Protein AF-0000000078835006 (afdb_homodimer)

Radius of gyration: 37.99 Å; Cα contacts (8 Å, |Δi|>4): 1868; chains: 2; bounding box: 85×117×73 Å

Nearest PDB structures (foldseek):
  7pru-assembly1_B  TM=9.252E-01  e=2.405E-36  Thermochaetoides thermophila DSM 1495
  4q4j-assembly1_A  TM=8.834E-01  e=4.177E-35  Thermotoga maritima MSB8
  4q4a-assembly1_A  TM=8.710E-01  e=1.271E-35  Thermotoga maritima MSB8
  7pqx-assembly1_A  TM=8.580E-01  e=1.082E-34  Thermochaetoides thermophila DSM 1495
  6qv0-assembly1_A  TM=7.952E-01  e=5.348E-33  Thermotoga maritima MSB8

Solvent-accessible surface area (backbone atoms only — not comparable to full-atom values): 60040 Å² total; per-residue (Å²): 135,74,74,81,72,66,77,74,66,76,62,84,66,74,71,92,67,58,69,67,55,41,48,51,56,54,51,55,52,52,63,73,44,50,86,33,43,49,55,18,51,50,31,39,52,52,18,47,52,28,56,58,42,44,25,54,27,47,9,46,28,36,34,35,52,48,68,43,64,85,53,62,67,58,32,52,52,27,45,49,48,37,45,47,30,54,45,48,22,52,54,36,37,50,53,14,46,66,31,40,47,53,45,52,37,53,41,37,38,51,50,44,49,50,48,48,54,51,60,67,48,40,33,59,63,55,53,72,73,40,57,44,68,58,52,40,48,42,50,57,36,19,36,52,10,46,53,36,30,51,42,21,49,64,65,43,54,44,50,39,50,50,46,52,50,46,48,18,52,57,33,31,77,78,39,49,72,57,11,51,49,46,44,52,49,51,51,48,50,55,52,49,51,55,49,44,44,59,70,62,29,40,64,41,41,53,53,27,50,52,36,51,49,46,46,54,50,51,45,40,41,50,53,63,33,36,69,58,34,54,44,49,36,37,56,68,57,52,50,52,51,51,46,50,50,39,48,55,29,34,60,41,38,40,54,29,54,50,41,49,49,50,52,50,49,53,52,47,50,49,48,45,49,48,44,40,49,44,33,49,52,36,48,52,33,28,57,71,68,75,38,53,45,10,50,35,45,19,28,53,44,41,38,56,54,46,51,57,48,56,69,50,43,65,59,40,50,50,42,26,52,50,11,46,62,31,26,36,61,52,50,50,51,72,70,51,74,55,77,68,68,65,52,94,80,36,40,76,51,80,65,74,57,33,26,41,33,38,45,43,26,24,33,57,56,89,89,45,91,60,60,50,28,70,63,37,65,47,77,43,54,60,44,40,33,36,23,40,33,61,58,90,84,14,42,67,70,56,51,56,38,48,76,58,54,59,54,79,67,78,38,60,49,45,28,43,58,82,38,53,59,83,53,24,28,58,42,48,45,15,48,38,36,30,70,34,57,53,75,58,68,39,52,66,36,28,49,49,54,54,29,26,63,58,36,77,83,57,50,72,64,54,50,49,49,21,20,46,59,20,65,31,40,67,66,36,61,70,38,96,52,26,54,64,30,65,28,37,70,60,25,67,73,46,54,74,61,56,42,46,21,44,40,44,12,15,38,54,56,42,63,32,34,24,36,36,37,34,62,50,76,74,89,45,54,70,69,60,41,50,46,48,49,53,23,48,54,59,64,44,60,89,19,11,24,42,31,41,45,83,49,64,73,63,43,60,70,26,68,30,35,38,32,31,51,79,38,36,78,79,48,74,37,35,54,73,58,37,51,71,66,60,46,72,59,33,56,54,49,35,60,72,67,64,69,115,135,75,74,80,72,64,77,77,63,79,60,85,68,75,70,92,66,57,70,67,56,39,49,50,56,56,52,55,53,53,64,73,45,51,84,33,42,50,55,17,52,52,30,39,53,52,19,48,53,27,56,58,39,41,28,54,27,48,8,47,28,35,34,36,54,48,68,43,64,84,53,61,66,58,32,50,52,28,46,49,48,37,44,46,31,54,47,49,23,51,54,35,38,50,53,14,46,65,30,41,46,53,46,52,35,52,41,35,38,49,50,43,48,51,48,48,54,50,61,68,48,40,34,60,63,55,54,73,73,40,57,44,68,58,52,40,48,42,50,55,38,20,35,50,9,49,52,36,30,50,41,23,49,63,68,43,53,43,49,39,51,50,46,52,51,47,48,19,52,57,33,30,77,79,40,50,73,55,9,51,49,46,45,52,48,51,52,47,50,54,51,48,50,56,49,43,44,60,72,62,31,41,65,42,41,55,53,27,52,53,36,52,50,47,44,54,51,52,46,40,41,51,55,63,33,36,70,59,34,54,43,49,36,39,56,69,57,54,48,51,50,50,45,49,50,40,47,54,28,34,60,40,36,38,53,28,52,48,42,50,50,49,51,50,48,52,51,48,50,50,48,44,49,47,43,41,48,43,35,48,51,36,49,52,33,29,57,71,67,75,38,53,44,10,50,35,44,20,29,52,44,40,38,56,54,46,50,56,48,55,70,50,43,66,60,40,51,50,42,25,52,49,11,47,61,32,25,36,61,51,48,50,52,72,72,52,74,55,77,68,68,65,52,95,80,34,40,77,51,80,66,74,57,33,26,40,34,39,46,43,25,23,34,54,56,91,90,44,92,60,60,50,29,71,62,37,65,47,77,45,55,60,45,39,33,37,24,41,33,60,59,90,84,14,41,66,70,57,52,56,38,48,75,57,54,59,53,79,66,77,39,62,49,46,28,43,61,81,38,53,60,82,51,25,28,59,44,47,45,14,50,36,36,29,69,34,56,52,76,60,70,40,52,66,37,28,50,48,55,54,29,26,62,58,36,78,84,58,48,72,65,54,50,48,51,21,19,47,59,18,65,30,40,68,66,35,61,69,38,95,53,26,54,64,30,66,26,38,70,60,24,68,74,47,53,72,61,56,42,46,21,43,40,44,12,15,38,54,56,43,64,32,32,24,37,37,36,34,63,51,78,73,89,46,55,70,70,58,40,51,46,49,50,52,24,49,54,59,64,44,60,88,19,11,25,42,29,40,44,83,48,66,73,64,43,60,72,26,68,30,35,39,31,32,51,78,39,37,75,79,47,72,38,34,55,72,58,38,50,72,66,58,46,73,60,31,54,55,48,36,60,72,65,67,68,119

InterPro domains:
  IPR003439 ABC transporter-like, ATP-binding domain [PF00005] (374-522)
  IPR003439 ABC transporter-like, ATP-binding domain [PS50893] (356-591)
  IPR003593 AAA+ ATPase domain [SM00382] (382-568)
  IPR011527 ABC transporter type 1, transmembrane domain [PF00664] (40-308)
  IPR011527 ABC transporter type 1, transmembrane domain [PS50929] (40-322)
  IPR017871 ABC transporter-like, conserved site [PS00211] (494-508)
  IPR027417 P-loop containing nucleoside triphosphate hydrolase [G3DSA:3.40.50.300] (347-594)
  IPR027417 P-loop containing nucleoside triphosphate hydrolase [SSF52540] (346-590)
  IPR036640 ABC transporter type 1, transmembrane domain superfamily [G3DSA:1.20.1560.10] (6-344)
  IPR036640 ABC transporter type 1, transmembrane domain superfamily [SSF90123] (26-330)
  IPR039421 Type 1 protein exporter [PTHR24221] (70-588)

Sequence (1192 aa):
MTDHYEDDDEAKKDRVLKNSQVLGFIARFWMRRPWLFWPAVILMLVAIGFDLALPWAAGRLVDAVATTPREPPEAWAAWATFVGVYLAFSLIRNAAFRFWNPMAAHNMKAMTDEAFRRVQAFSADWHADTFAGATVRKLSRAMWGYDSVSDAVVLWLGPALLVLVGLSVSMIFRWPGVGLFALATVALYIASNLWLTVKYVRPANLKSVALDSRIGGALADSITSNPTVKAFGAEPREEARIAEVTELWRSRTVITWNRFLDVWLIQNMILVVLQAGLSGLLVRLWALGQASAGDVAFAITSFLLMSGYLRNMGENIRMMQKGLDDAEDVAAYARMAPQVPDRPDAAHFRGQRGEIVFDKVTFRYKSAETPLYEDFSLAIAPGERVALVGATGAGKSTFVKLVQRLYDLERGRILIDGQDIAHVAQGSLRRAIAVVPQDPALFHRTIAENIAYARPDATREEVELAARRARAHDFITRLPKGYATLVGERGVKLSGGERQRVAIARAFLADAPILVLDEATSSLDVETERQVQAAMEELMAGRTTIVIAHRLSTIRGADRILVFENGRIVEEGRHADLVRKGGAYARLHAVTEGMIMTDHYEDDDEAKKDRVLKNSQVLGFIARFWMRRPWLFWPAVILMLVAIGFDLALPWAAGRLVDAVATTPREPPEAWAAWATFVGVYLAFSLIRNAAFRFWNPMAAHNMKAMTDEAFRRVQAFSADWHADTFAGATVRKLSRAMWGYDSVSDAVVLWLGPALLVLVGLSVSMIFRWPGVGLFALATVALYIASNLWLTVKYVRPANLKSVALDSRIGGALADSITSNPTVKAFGAEPREEARIAEVTELWRSRTVITWNRFLDVWLIQNMILVVLQAGLSGLLVRLWALGQASAGDVAFAITSFLLMSGYLRNMGENIRMMQKGLDDAEDVAAYARMAPQVPDRPDAAHFRGQRGEIVFDKVTFRYKSAETPLYEDFSLAIAPGERVALVGATGAGKSTFVKLVQRLYDLERGRILIDGQDIAHVAQGSLRRAIAVVPQDPALFHRTIAENIAYARPDATREEVELAARRARAHDFITRLPKGYATLVGERGVKLSGGERQRVAIARAFLADAPILVLDEATSSLDVETERQVQAAMEELMAGRTTIVIAHRLSTIRGADRILVFENGRIVEEGRHADLVRKGGAYARLHAVTEGMI

pLDDT: mean 88.98, std 12.17, range [21.56, 98.06]

Organism: Phenylobacterium zucineum (strain HLK1) (NCBI:txid450851)

Secondary structure (DSSP, 8-state):
--GGGS----S----SS-HHHHHHHHHHHHTT-HHHHHHHHHHHHHHHHHHHHHHHHHHHHHHHHHHS-S-HHHHHHHHHHHHHHHHHHHHHHHHHHHHHHHHHHHHHHHHHHHHHHHHHHS-HHHHHHS-HHHHHHHHHHHHHHHHHHHIIIIIIIHHHHHHHHHHHHHHHHH-HHHHHHHHHHHHHHHHHHHHHIIIIIHHHHHHHHHHHHHHHHHHHHHHHTHHHHHHTT-HHHHHHHHHHHHHHHHHHHHHHHHHHHHHHHHHHHHHHHHHHHHHHHHHHHHHTTS--HHHHHHHHHHHHHHHHHHHTHHHHHHHHHHHHHHHHHHHHHHHPPPSSPPPTTPBPP---S--EEEEEEEE--TT-SS-SEEEEEEEE-TT-EEEEEE-TTSSHHHHHHHHTTSS--SEEEEEETTEEGGGB-HHHHHHTEEEE-SSPPPPSSBHHHHHGGG-TT--HHHHHHHHHHTT-HHHHHHSTTGGG-B--GGGTTS-HHHHHHHHHHHHHHHT-SEEEEE---TT--HHHHHHHHHHHHHHHTTSEEEEE--SHHHHHT-SEEEEEETTEEEEEE-HHHHHHHTSHHHHHHHHHHT--/--GGGS----S----SS-HHHHHHHHHHHHTT-HHHHHHHHHHHHHHHHHHHHHHHHHHHHHHHHHHS-S-HHHHHHHHHHHHHHHHHHHHHHHHHHHHHHHHHHHHHHHHHHHHHHHHHHS-HHHHHHS-HHHHHHHHHHHHHHHHHHHIIIIIIIHHHHHHHHHHHHHHHHH-HHHHHHHHHHHHHHHHHHHHHIIIIIHHHHHHHHHHHHHHHHHHHHHHHTHHHHHHTT-HHHHHHHHHHHHHHHHHHHHHHHHHHHHHHHHHHHHHHHHHHHHHHHHHHHHHTTS--HHHHHHHHHHHHHHHHHHHTHHHHHHHHHHHHHHHHHHHHHHHPPPSSPPPTTPBPP---S--EEEEEEEE--TT-SS-SEEEEEEEE-TT-EEEEEE-TTSSHHHHHHHHTTSS--SEEEEEETTEEGGGB-HHHHHHTEEEE-SS----SSBHHHHHGGG-TT--HHHHHHHHHHTT-HHHHHHSTTGGG-B--GGGTTS-HHHHHHHHHHHHHHHT-SEEEEE---TT--HHHHHHHHHHHHHHHTTSEEEEE--SHHHHHT-SEEEEEETTEEEEEE-HHHHHHHTSHHHHHHHHHHT--

Structure (mmCIF, N/CA/C/O backbone):
data_AF-0000000078835006-model_v1
#
loop_
_entity.id
_entity.type
_entity.pdbx_description
1 polymer 'ABC-type multidrug transport system, ATPase and permease components'
#
loop_
_atom_site.group_PDB
_atom_site.id
_atom_site.type_symbol
_atom_site.label_atom_id
_atom_site.label_alt_id
_atom_site.label_comp_id
_atom_site.label_asym_id
_atom_site.label_entity_id
_atom_site.label_seq_id
_atom_site.pdbx_PDB_ins_code
_atom_site.Cartn_x
_atom_site.Cartn_y
_atom_site.Cartn_z
_atom_site.occupancy
_atom_site.B_iso_or_equiv
_atom_site.auth_seq_id
_atom_site.auth_comp_id
_atom_site.auth_asym_id
_atom_site.auth_atom_id
_atom_site.pdbx_PDB_model_num
ATOM 1 N N . MET A 1 1 ? -6.902 13.297 21.688 1 21.83 1 MET A N 1
ATOM 2 C CA . MET A 1 1 ? -6.777 12.961 20.266 1 21.83 1 MET A CA 1
ATOM 3 C C . MET A 1 1 ? -5.496 12.172 20.016 1 21.83 1 MET A C 1
ATOM 5 O O . MET A 1 1 ? -5.188 11.852 18.859 1 21.83 1 MET A O 1
ATOM 9 N N . THR A 1 2 ? -4.535 12.242 21.031 1 26.3 2 THR A N 1
ATOM 10 C CA . THR A 1 2 ? -3.15 11.781 20.969 1 26.3 2 THR A CA 1
ATOM 11 C C . THR A 1 2 ? -3.076 10.266 21.078 1 26.3 2 THR A C 1
ATOM 13 O O . THR A 1 2 ? -2.08 9.656 20.672 1 26.3 2 THR A O 1
ATOM 16 N N . ASP A 1 3 ? -3.91 9.656 21.938 1 27.7 3 ASP A N 1
ATOM 17 C CA . ASP A 1 3 ? -3.631 8.305 22.406 1 27.7 3 ASP A CA 1
ATOM 18 C C . ASP A 1 3 ? -3.787 7.293 21.266 1 27.7 3 ASP A C 1
ATOM 20 O O . ASP A 1 3 ? -3.334 6.152 21.375 1 27.7 3 ASP A O 1
ATOM 24 N N . HIS A 1 4 ? -4.789 7.461 20.406 1 30.34 4 HIS A N 1
ATOM 25 C CA . HIS A 1 4 ? -5.176 6.375 19.5 1 30.34 4 HIS A CA 1
ATOM 26 C C . HIS A 1 4 ? -4.184 6.234 18.359 1 30.34 4 HIS A C 1
ATOM 28 O O . HIS A 1 4 ? -4.426 5.473 17.422 1 30.34 4 HIS A O 1
ATOM 34 N N . TYR A 1 5 ? -3.281 7.121 18.141 1 33 5 TYR A N 1
ATOM 35 C CA . TYR A 1 5 ? -2.363 6.887 17.031 1 33 5 TYR A CA 1
ATOM 36 C C . TYR A 1 5 ? -1.415 5.734 17.344 1 33 5 TYR A C 1
ATOM 38 O O . TYR A 1 5 ? -0.442 5.512 16.609 1 33 5 TYR A O 1
ATOM 46 N N . GLU A 1 6 ? -1.239 5.281 18.609 1 32.91 6 GLU A N 1
ATOM 47 C CA . GLU A 1 6 ? -0.183 4.336 18.953 1 32.91 6 GLU A CA 1
ATOM 48 C C . GLU A 1 6 ? -0.124 3.182 17.953 1 32.91 6 GLU A C 1
ATOM 50 O O . GLU A 1 6 ? 0.953 2.826 17.484 1 32.91 6 GLU A O 1
ATOM 55 N N . ASP A 1 7 ? -0.946 2.02 18.188 1 31.56 7 ASP A N 1
ATOM 56 C CA . ASP A 1 7 ? -0.688 0.615 17.891 1 31.56 7 ASP A CA 1
ATOM 57 C C . ASP A 1 7 ? -0.86 0.328 16.406 1 31.56 7 ASP A C 1
ATOM 59 O O . ASP A 1 7 ? -1.975 0.08 15.938 1 31.56 7 ASP A O 1
ATOM 63 N N . ASP A 1 8 ? -0.38 0.958 15.547 1 33.66 8 ASP A N 1
ATOM 64 C CA . ASP A 1 8 ? -0.225 0.346 14.234 1 33.66 8 ASP A CA 1
ATOM 65 C C . ASP A 1 8 ? 0.314 -1.078 14.352 1 33.66 8 ASP A C 1
ATOM 67 O O . ASP A 1 8 ? 1.185 -1.484 13.578 1 33.66 8 ASP A O 1
ATOM 71 N N . ASP A 1 9 ? 0.557 -1.631 15.484 1 33.41 9 ASP A N 1
ATOM 72 C CA . ASP A 1 9 ? 0.804 -3.07 15.516 1 33.41 9 ASP A CA 1
ATOM 73 C C . ASP A 1 9 ? -0.209 -3.818 14.648 1 33.41 9 ASP A C 1
ATOM 75 O O . ASP A 1 9 ? -1.393 -3.883 14.992 1 33.41 9 ASP A O 1
ATOM 79 N N . GLU A 1 10 ? -0.155 -3.764 13.445 1 38.75 10 GLU A N 1
ATOM 80 C CA . GLU A 1 10 ? -0.763 -4.742 12.547 1 38.75 10 GLU A CA 1
ATOM 81 C C . GLU A 1 10 ? -0.819 -6.121 13.195 1 38.75 10 GLU A C 1
ATOM 83 O O . GLU A 1 10 ? -1.05 -7.125 12.516 1 38.75 10 GLU A O 1
ATOM 88 N N . ALA A 1 11 ? -0.18 -6.453 14.266 1 39.31 11 ALA A N 1
ATOM 89 C CA . ALA A 1 11 ? -0.379 -7.766 14.867 1 39.31 11 ALA A CA 1
ATOM 90 C C . ALA A 1 11 ? -1.857 -8.141 14.891 1 39.31 11 ALA A C 1
ATOM 92 O O . ALA A 1 11 ? -2.621 -7.738 14.008 1 39.31 11 ALA A O 1
ATOM 93 N N . LYS A 1 12 ? -2.357 -8.898 16.125 1 40.41 12 LYS A N 1
ATOM 94 C CA . LYS A 1 12 ? -3.594 -9.648 16.344 1 40.41 12 LYS A CA 1
ATOM 95 C C . LYS A 1 12 ? -4.801 -8.711 16.375 1 40.41 12 LYS A C 1
ATOM 97 O O . LYS A 1 12 ? -5.188 -8.234 17.438 1 40.41 12 LYS A O 1
ATOM 102 N N . LYS A 1 13 ? -4.996 -7.844 15.492 1 45.5 13 LYS A N 1
ATOM 103 C CA . LYS A 1 13 ? -6.34 -7.297 15.633 1 45.5 13 LYS A CA 1
ATOM 104 C C . LYS A 1 13 ? -7.344 -8.391 15.984 1 45.5 13 LYS A C 1
ATOM 106 O O . LYS A 1 13 ? -7.477 -9.375 15.25 1 45.5 13 LYS A O 1
ATOM 111 N N . ASP A 1 14 ? -7.754 -8.547 17.062 1 52.16 14 ASP A N 1
ATOM 112 C CA . ASP A 1 14 ? -8.875 -9.391 17.469 1 52.16 14 ASP A CA 1
ATOM 113 C C . ASP A 1 14 ? -9.961 -9.406 16.406 1 52.16 14 ASP A C 1
ATOM 115 O O . ASP A 1 14 ? -10.453 -8.352 16 1 52.16 14 ASP A O 1
ATOM 119 N N . ARG A 1 15 ? -9.969 -10.344 15.633 1 62.41 15 ARG A N 1
ATOM 120 C CA . ARG A 1 15 ? -11.023 -10.555 14.648 1 62.41 15 ARG A CA 1
ATOM 121 C C . ARG A 1 15 ? -12.398 -10.312 15.266 1 62.41 15 ARG A C 1
ATOM 123 O O . ARG A 1 15 ? -12.75 -10.938 16.266 1 62.41 15 ARG A O 1
ATOM 130 N N . VAL A 1 16 ? -13.094 -9.234 14.742 1 71.31 16 VAL A N 1
ATOM 131 C CA . VAL A 1 16 ? -14.453 -8.945 15.18 1 71.31 16 VAL A CA 1
ATOM 132 C C . VAL A 1 16 ? -15.398 -10.047 14.703 1 71.31 16 VAL A C 1
ATOM 134 O O . VAL A 1 16 ? -16.281 -10.484 15.438 1 71.31 16 VAL A O 1
ATOM 137 N N . LEU A 1 17 ? -15.094 -10.633 13.375 1 84.62 17 LEU A N 1
ATOM 138 C CA . LEU A 1 17 ? -15.961 -11.648 12.797 1 84.62 17 LEU A CA 1
ATOM 139 C C . LEU A 1 17 ? -15.18 -12.93 12.5 1 84.62 17 LEU A C 1
ATOM 141 O O . LEU A 1 17 ? -14 -12.867 12.141 1 84.62 17 LEU A O 1
ATOM 145 N N . LYS A 1 18 ? -15.945 -14.133 12.695 1 88.94 18 LYS A N 1
ATOM 146 C CA . LYS A 1 18 ? -15.383 -15.422 12.305 1 88.94 18 LYS A CA 1
ATOM 147 C C . LYS A 1 18 ? -15.266 -15.531 10.789 1 88.94 18 LYS A C 1
ATOM 149 O O . LYS A 1 18 ? -16.016 -14.898 10.055 1 88.94 18 LYS A O 1
ATOM 154 N N . ASN A 1 19 ? -14.336 -16.25 10.219 1 90 19 ASN A N 1
ATOM 155 C CA . ASN A 1 19 ? -14.125 -16.469 8.797 1 90 19 ASN A CA 1
ATOM 156 C C . ASN A 1 19 ? -15.398 -16.953 8.109 1 90 19 ASN A C 1
ATOM 158 O O . ASN A 1 19 ? -15.703 -16.547 6.988 1 90 19 ASN A O 1
ATOM 162 N N . SER A 1 20 ? -16.125 -17.75 8.812 1 91.81 20 SER A N 1
ATOM 163 C CA . SER A 1 20 ? -17.359 -18.297 8.25 1 91.81 20 SER A CA 1
ATOM 164 C C . SER A 1 20 ? -18.406 -17.219 8.039 1 91.81 20 SER A C 1
ATOM 166 O O . SER A 1 20 ? -19.156 -17.25 7.062 1 91.81 20 SER A O 1
ATOM 168 N N . GLN A 1 21 ? -18.391 -16.234 8.883 1 92.75 21 GLN A N 1
ATOM 169 C CA . GLN A 1 21 ? -19.344 -15.133 8.75 1 92.75 21 GLN A CA 1
ATOM 170 C C . GLN A 1 21 ? -18.984 -14.234 7.566 1 92.75 21 GLN A C 1
ATOM 172 O O . GLN A 1 21 ? -19.875 -13.781 6.832 1 92.75 21 GLN A O 1
ATOM 177 N N . VAL A 1 22 ? -17.734 -14 7.441 1 94.88 22 VAL A N 1
ATOM 178 C CA . VAL A 1 22 ? -17.297 -13.18 6.316 1 94.88 22 VAL A CA 1
ATOM 179 C C . VAL A 1 22 ? -17.562 -13.914 5.004 1 94.88 22 VAL A C 1
ATOM 181 O O . VAL A 1 22 ? -17.984 -13.305 4.023 1 94.88 22 VAL A O 1
ATOM 184 N N . LEU A 1 23 ? -17.297 -15.234 5.027 1 93.81 23 LEU A N 1
ATOM 185 C CA . LEU A 1 23 ? -17.562 -16.047 3.848 1 93.81 23 LEU A CA 1
ATOM 186 C C . LEU A 1 23 ? -19.062 -16.047 3.521 1 93.81 23 LEU A C 1
ATOM 188 O O . LEU A 1 23 ? -19.438 -16.031 2.35 1 93.81 23 LEU A O 1
ATOM 192 N N . GLY A 1 24 ? -19.875 -16.141 4.562 1 93.62 24 GLY A N 1
ATOM 193 C CA . GLY A 1 24 ? -21.312 -16.047 4.359 1 93.62 24 GLY A CA 1
ATOM 194 C C . GLY A 1 24 ? -21.734 -14.727 3.74 1 93.62 24 GLY A C 1
ATOM 195 O O . GLY A 1 24 ? -22.594 -14.695 2.863 1 93.62 24 GLY A O 1
ATOM 196 N N . PHE A 1 25 ? -21.125 -13.664 4.148 1 95 25 PHE A N 1
ATOM 197 C CA . PHE A 1 25 ? -21.375 -12.336 3.6 1 95 25 PHE A CA 1
ATOM 198 C C . PHE A 1 25 ? -21.031 -12.297 2.115 1 95 25 PHE A C 1
ATOM 200 O O . PHE A 1 25 ? -21.812 -11.805 1.304 1 95 25 PHE A O 1
ATOM 207 N N . ILE A 1 26 ? -19.891 -12.852 1.735 1 95.12 26 ILE A N 1
ATOM 208 C CA . ILE A 1 26 ? -19.438 -12.867 0.352 1 95.12 26 ILE A CA 1
ATOM 209 C C . ILE A 1 26 ? -20.328 -13.789 -0.48 1 95.12 26 ILE A C 1
ATOM 211 O O . ILE A 1 26 ? -20.688 -13.445 -1.607 1 95.12 26 ILE A O 1
ATOM 215 N N . ALA A 1 27 ? -20.734 -14.906 0.048 1 93.31 27 ALA A N 1
ATOM 216 C CA . ALA A 1 27 ? -21.531 -15.898 -0.653 1 93.31 27 ALA A CA 1
ATOM 217 C C . ALA A 1 27 ? -22.922 -15.352 -0.979 1 93.31 27 ALA A C 1
ATOM 219 O O . ALA A 1 27 ? -23.547 -15.75 -1.967 1 93.31 27 ALA A O 1
ATOM 220 N N . ARG A 1 28 ? -23.391 -14.438 -0.138 1 93.88 28 ARG A N 1
ATOM 221 C CA . ARG A 1 28 ? -24.672 -13.805 -0.402 1 93.88 28 ARG A CA 1
ATOM 222 C C . ARG A 1 28 ? -24.656 -13.047 -1.722 1 93.88 28 ARG A C 1
ATOM 224 O O . ARG A 1 28 ? -25.672 -12.961 -2.414 1 93.88 28 ARG A O 1
ATOM 231 N N . PHE A 1 29 ? -23.562 -12.5 -2.09 1 94.75 29 PHE A N 1
ATOM 232 C CA . PHE A 1 29 ? -23.438 -11.758 -3.34 1 94.75 29 PHE A CA 1
ATOM 233 C C . PHE A 1 29 ? -23.438 -12.703 -4.535 1 94.75 29 PHE A C 1
ATOM 235 O O . PHE A 1 29 ? -23.875 -12.336 -5.625 1 94.75 29 PHE A O 1
ATOM 242 N N . TRP A 1 30 ? -22.938 -13.953 -4.348 1 92.75 30 TRP A N 1
ATOM 243 C CA . TRP A 1 30 ? -22.922 -14.93 -5.426 1 92.75 30 TRP A CA 1
ATOM 244 C C . TRP A 1 30 ? -24.344 -15.258 -5.887 1 92.75 30 TRP A C 1
ATOM 246 O O . TRP A 1 30 ? -24.594 -15.398 -7.086 1 92.75 30 TRP A O 1
ATOM 256 N N . MET A 1 31 ? -25.297 -15.289 -4.949 1 90.56 31 MET A N 1
ATOM 257 C CA . MET A 1 31 ? -26.656 -15.773 -5.207 1 90.56 31 MET A CA 1
ATOM 258 C C . MET A 1 31 ? -27.547 -14.656 -5.738 1 90.56 31 MET A C 1
ATOM 260 O O . MET A 1 31 ? -28.688 -14.898 -6.109 1 90.56 31 MET A O 1
ATOM 264 N N . ARG A 1 32 ? -27.078 -13.492 -5.82 1 92.5 32 ARG A N 1
ATOM 265 C CA . ARG A 1 32 ? -27.859 -12.359 -6.285 1 92.5 32 ARG A CA 1
ATOM 266 C C . ARG A 1 32 ? -28.094 -12.438 -7.789 1 92.5 32 ARG A C 1
ATOM 268 O O . ARG A 1 32 ? -29.109 -11.953 -8.289 1 92.5 32 ARG A O 1
ATOM 275 N N . ARG A 1 33 ? -27.172 -13.117 -8.445 1 92.94 33 ARG A N 1
ATOM 276 C CA . ARG A 1 33 ? -27.297 -13.273 -9.891 1 92.94 33 ARG A CA 1
ATOM 277 C C . ARG A 1 33 ? -27.172 -14.734 -10.297 1 92.94 33 ARG A C 1
ATOM 279 O O . ARG A 1 33 ? -26.188 -15.125 -10.938 1 92.94 33 ARG A O 1
ATOM 286 N N . PRO A 1 34 ? -28.172 -15.492 -10.094 1 92.88 34 PRO A N 1
ATOM 287 C CA . PRO A 1 34 ? -28.109 -16.938 -10.328 1 92.88 34 PRO A CA 1
ATOM 288 C C . PRO A 1 34 ? -27.953 -17.297 -11.797 1 92.88 34 PRO A C 1
ATOM 290 O O . PRO A 1 34 ? -27.406 -18.359 -12.125 1 92.88 34 PRO A O 1
ATOM 293 N N . TRP A 1 35 ? -28.391 -16.391 -12.664 1 93.81 35 TRP A N 1
ATOM 294 C CA . TRP A 1 35 ? -28.312 -16.688 -14.094 1 93.81 35 TRP A CA 1
ATOM 295 C C . TRP A 1 35 ? -26.859 -16.672 -14.57 1 93.81 35 TRP A C 1
ATOM 297 O O . TRP A 1 35 ? -26.547 -17.234 -15.617 1 93.81 35 TRP A O 1
ATOM 307 N N . LEU A 1 36 ? -25.984 -16.047 -13.859 1 94.94 36 LEU A N 1
ATOM 308 C CA . LEU A 1 36 ? -24.547 -16.078 -14.18 1 94.94 36 LEU A CA 1
ATOM 309 C C . LEU A 1 36 ? -23.812 -17.078 -13.297 1 94.94 36 LEU A C 1
ATOM 311 O O . LEU A 1 36 ? -22.922 -17.781 -13.766 1 94.94 36 LEU A O 1
ATOM 315 N N . PHE A 1 37 ? -24.234 -17.25 -12.078 1 94.12 37 PHE A N 1
ATOM 316 C CA . PHE A 1 37 ? -23.531 -18.078 -11.102 1 94.12 37 PHE A CA 1
ATOM 317 C C . PHE A 1 37 ? -23.688 -19.562 -11.438 1 94.12 37 PHE A C 1
ATOM 319 O O . PHE A 1 37 ? -22.688 -20.281 -11.539 1 94.12 37 PHE A O 1
ATOM 326 N N . TRP A 1 38 ? -24.859 -20.078 -11.703 1 93.94 38 TRP A N 1
ATOM 327 C CA . TRP A 1 38 ? -25.109 -21.5 -11.859 1 93.94 38 TRP A CA 1
ATOM 328 C C . TRP A 1 38 ? -24.484 -22.016 -13.156 1 93.94 38 TRP A C 1
ATOM 330 O O . TRP A 1 38 ? -23.828 -23.062 -13.164 1 93.94 38 TRP A O 1
ATOM 340 N N . PRO A 1 39 ? -24.672 -21.266 -14.234 1 95.62 39 PRO A N 1
ATOM 341 C CA . PRO A 1 39 ? -23.969 -21.75 -15.43 1 95.62 39 PRO A CA 1
ATOM 342 C C . PRO A 1 39 ? -22.453 -21.828 -15.25 1 95.62 39 PRO A C 1
ATOM 344 O O . PRO A 1 39 ? -21.812 -22.766 -15.734 1 95.62 39 PRO A O 1
ATOM 347 N N . ALA A 1 40 ? -21.891 -20.828 -14.562 1 94.88 40 ALA A N 1
ATOM 348 C CA . ALA A 1 40 ? -20.453 -20.844 -14.312 1 94.88 40 ALA A CA 1
ATOM 349 C C . ALA A 1 40 ? -20.062 -22.078 -13.492 1 94.88 40 ALA A C 1
ATOM 351 O O . ALA A 1 40 ? -19.109 -22.781 -13.836 1 94.88 40 ALA A O 1
ATOM 352 N N . VAL A 1 41 ? -20.828 -22.406 -12.484 1 93.75 41 VAL A N 1
ATOM 353 C CA . VAL A 1 41 ? -20.531 -23.531 -11.594 1 93.75 41 VAL A CA 1
ATOM 354 C C . VAL A 1 41 ? -20.75 -24.844 -12.32 1 93.75 41 VAL A C 1
ATOM 356 O O . VAL A 1 41 ? -19.922 -25.766 -12.234 1 93.75 41 VAL A O 1
ATOM 359 N N . ILE A 1 42 ? -21.844 -24.953 -13.07 1 96 42 ILE A N 1
ATOM 360 C CA . ILE A 1 42 ? -22.156 -26.188 -13.797 1 96 42 ILE A CA 1
ATOM 361 C C . ILE A 1 42 ? -21.094 -26.438 -14.859 1 96 42 ILE A C 1
ATOM 363 O O . ILE A 1 42 ? -20.594 -27.562 -14.984 1 96 42 ILE A O 1
ATOM 367 N N . LEU A 1 43 ? -20.781 -25.422 -15.578 1 96.5 43 LEU A N 1
ATOM 368 C CA . LEU A 1 43 ? -19.75 -25.578 -16.609 1 96.5 43 LEU A CA 1
ATOM 369 C C . LEU A 1 43 ? -18.406 -25.922 -15.977 1 96.5 43 LEU A C 1
ATOM 371 O O . LEU A 1 43 ? -17.641 -26.719 -16.531 1 96.5 43 LEU A O 1
ATOM 375 N N . MET A 1 44 ? -18.156 -25.391 -14.836 1 94.69 44 MET A N 1
ATOM 376 C CA . MET A 1 44 ? -16.922 -25.719 -14.141 1 94.69 44 MET A CA 1
ATOM 377 C C . MET A 1 44 ? -16.906 -27.188 -13.703 1 94.69 44 MET A C 1
ATOM 379 O O . MET A 1 44 ? -15.891 -27.875 -13.844 1 94.69 44 MET A O 1
ATOM 383 N N . LEU A 1 45 ? -18.031 -27.688 -13.211 1 95.12 45 LEU A N 1
ATOM 384 C CA . LEU A 1 45 ? -18.141 -29.078 -12.805 1 95.12 45 LEU A CA 1
ATOM 385 C C . LEU A 1 45 ? -17.953 -30.016 -14 1 95.12 45 LEU A C 1
ATOM 387 O O . LEU A 1 45 ? -17.297 -31.047 -13.891 1 95.12 45 LEU A O 1
ATOM 391 N N . VAL A 1 46 ? -18.5 -29.609 -15.117 1 96.62 46 VAL A N 1
ATOM 392 C CA . VAL A 1 46 ? -18.344 -30.391 -16.344 1 96.62 46 VAL A CA 1
ATOM 393 C C . VAL A 1 46 ? -16.875 -30.406 -16.766 1 96.62 46 VAL A C 1
ATOM 395 O O . VAL A 1 46 ? -16.344 -31.438 -17.172 1 96.62 46 VAL A O 1
ATOM 398 N N . ALA A 1 47 ? -16.281 -29.203 -16.672 1 95.88 47 ALA A N 1
ATOM 399 C CA . ALA A 1 47 ? -14.867 -29.109 -17 1 95.88 47 ALA A CA 1
ATOM 400 C C . ALA A 1 47 ? -14.031 -30.016 -16.109 1 95.88 47 ALA A C 1
ATOM 402 O O . ALA A 1 47 ? -13.086 -30.656 -16.578 1 95.88 47 ALA A O 1
ATOM 403 N N . ILE A 1 48 ? -14.391 -30.109 -14.852 1 94.81 48 ILE A N 1
ATOM 404 C CA . ILE A 1 48 ? -13.703 -30.969 -13.898 1 94.81 48 ILE A CA 1
ATOM 405 C C . ILE A 1 48 ? -13.867 -32.438 -14.312 1 94.81 48 ILE A C 1
ATOM 407 O O . ILE A 1 48 ? -12.93 -33.219 -14.219 1 94.81 48 ILE A O 1
ATOM 411 N N . GLY A 1 49 ? -14.984 -32.781 -14.781 1 95.62 49 GLY A N 1
ATOM 412 C CA . GLY A 1 49 ? -15.211 -34.125 -15.289 1 95.62 49 GLY A CA 1
ATOM 413 C C . GLY A 1 49 ? -14.25 -34.5 -16.391 1 95.62 49 GLY A C 1
ATOM 414 O O . GLY A 1 49 ? -13.727 -35.625 -16.406 1 95.62 49 GLY A O 1
ATOM 415 N N . PHE A 1 50 ? -14 -33.562 -17.266 1 96.12 50 PHE A N 1
ATOM 416 C CA . PHE A 1 50 ? -13.078 -33.844 -18.359 1 96.12 50 PHE A CA 1
ATOM 417 C C . PHE A 1 50 ? -11.641 -33.875 -17.859 1 96.12 50 PHE A C 1
ATOM 419 O O . PHE A 1 50 ? -10.805 -34.625 -18.391 1 96.12 50 PHE A O 1
ATOM 426 N N . ASP A 1 51 ? -11.391 -33.062 -16.891 1 93.81 51 ASP A N 1
ATOM 427 C CA . ASP A 1 51 ? -10.062 -33.094 -16.297 1 93.81 51 ASP A CA 1
ATOM 428 C C . ASP A 1 51 ? -9.773 -34.438 -15.641 1 93.81 51 ASP A C 1
ATOM 430 O O . ASP A 1 51 ? -8.672 -34.969 -15.789 1 93.81 51 ASP A O 1
ATOM 434 N N . LEU A 1 52 ? -10.758 -35.031 -15.047 1 93.88 52 LEU A N 1
ATOM 435 C CA . LEU A 1 52 ? -10.664 -36.344 -14.406 1 93.88 52 LEU A CA 1
ATOM 436 C C . LEU A 1 52 ? -10.492 -37.438 -15.438 1 93.88 52 LEU A C 1
ATOM 438 O O . LEU A 1 52 ? -9.922 -38.5 -15.148 1 93.88 52 LEU A O 1
ATOM 442 N N . ALA A 1 53 ? -10.953 -37.156 -16.578 1 96.19 53 ALA A N 1
ATOM 443 C CA . ALA A 1 53 ? -10.93 -38.156 -17.641 1 96.19 53 ALA A CA 1
ATOM 444 C C . ALA A 1 53 ? -9.555 -38.188 -18.312 1 96.19 53 ALA A C 1
ATOM 446 O O . ALA A 1 53 ? -9.242 -39.156 -19.031 1 96.19 53 ALA A O 1
ATOM 447 N N . LEU A 1 54 ? -8.734 -37.25 -18.016 1 94.75 54 LEU A N 1
ATOM 448 C CA . LEU A 1 54 ? -7.473 -37.125 -18.734 1 94.75 54 LEU A CA 1
ATOM 449 C C . LEU A 1 54 ? -6.555 -38.312 -18.438 1 94.75 54 LEU A C 1
ATOM 451 O O . LEU A 1 54 ? -6.047 -38.938 -19.344 1 94.75 54 LEU A O 1
ATOM 455 N N . PRO A 1 55 ? -6.355 -38.625 -17.141 1 95.25 55 PRO A N 1
ATOM 456 C CA . PRO A 1 55 ? -5.504 -39.781 -16.859 1 95.25 55 PRO A CA 1
ATOM 457 C C . PRO A 1 55 ? -6.07 -41.094 -17.422 1 95.25 55 PRO A C 1
ATOM 459 O O . PRO A 1 55 ? -5.312 -41.938 -17.875 1 95.25 55 PRO A O 1
ATOM 462 N N . TRP A 1 56 ? -7.371 -41.219 -17.484 1 95.38 56 TRP A N 1
ATOM 463 C CA . TRP A 1 56 ? -8 -42.406 -18.047 1 95.38 56 TRP A CA 1
ATOM 464 C C . TRP A 1 56 ? -7.766 -42.469 -19.562 1 95.38 56 TRP A C 1
ATOM 466 O O . TRP A 1 56 ? -7.484 -43.562 -20.094 1 95.38 56 TRP A O 1
ATOM 476 N N . ALA A 1 57 ? -7.902 -41.344 -20.172 1 97 57 ALA A N 1
ATOM 477 C CA . ALA A 1 57 ? -7.66 -41.281 -21.625 1 97 57 ALA A CA 1
ATOM 478 C C . ALA A 1 57 ? -6.199 -41.594 -21.938 1 97 57 ALA A C 1
ATOM 480 O O . ALA A 1 57 ? -5.906 -42.219 -22.953 1 97 57 ALA A O 1
ATOM 481 N N . ALA A 1 58 ? -5.34 -41.188 -21.125 1 96.44 58 ALA A N 1
ATOM 482 C CA . ALA A 1 58 ? -3.916 -41.469 -21.312 1 96.44 58 ALA A CA 1
ATOM 483 C C . ALA A 1 58 ? -3.635 -42.938 -21.188 1 96.44 58 ALA A C 1
ATOM 485 O O . ALA A 1 58 ? -2.895 -43.531 -21.984 1 96.44 58 ALA A O 1
ATOM 486 N N . GLY A 1 59 ? -4.199 -43.594 -20.156 1 95.25 59 GLY A N 1
ATOM 487 C CA . GLY A 1 59 ? -4.047 -45.031 -19.984 1 95.25 59 GLY A CA 1
ATOM 488 C C . GLY A 1 59 ? -4.59 -45.812 -21.156 1 95.25 59 GLY A C 1
ATOM 489 O O . GLY A 1 59 ? -3.959 -46.781 -21.609 1 95.25 59 GLY A O 1
ATOM 490 N N . ARG A 1 60 ? -5.695 -45.375 -21.672 1 95.06 60 ARG A N 1
ATOM 491 C CA . ARG A 1 60 ? -6.301 -46.062 -22.797 1 95.06 60 ARG A CA 1
ATOM 492 C C . ARG A 1 60 ? -5.426 -45.938 -24.047 1 95.06 60 ARG A C 1
ATOM 494 O O . ARG A 1 60 ? -5.332 -46.875 -24.844 1 95.06 60 ARG A O 1
ATOM 501 N N . LEU A 1 61 ? -4.863 -44.812 -24.172 1 95.25 61 LEU A N 1
ATOM 502 C CA . LEU A 1 61 ? -3.982 -44.625 -25.312 1 95.25 61 LEU A CA 1
ATOM 503 C C . LEU A 1 61 ? -2.768 -45.531 -25.234 1 95.25 61 LEU A C 1
ATOM 505 O O . LEU A 1 61 ? -2.396 -46.156 -26.234 1 95.25 61 LEU A O 1
ATOM 509 N N . VAL A 1 62 ? -2.186 -45.688 -24.109 1 94.12 62 VAL A N 1
ATOM 510 C CA . VAL A 1 62 ? -1.016 -46.531 -23.938 1 94.12 62 VAL A CA 1
ATOM 511 C C . VAL A 1 62 ? -1.411 -48 -24.109 1 94.12 62 VAL A C 1
ATOM 513 O O . VAL A 1 62 ? -0.675 -48.781 -24.703 1 94.12 62 VAL A O 1
ATOM 516 N N . ASP A 1 63 ? -2.566 -48.375 -23.609 1 93.25 63 ASP A N 1
ATOM 517 C CA . ASP A 1 63 ? -3.051 -49.75 -23.781 1 93.25 63 ASP A CA 1
ATOM 518 C C . ASP A 1 63 ? -3.26 -50.062 -25.25 1 93.25 63 ASP A C 1
ATOM 520 O O . ASP A 1 63 ? -2.957 -51.188 -25.688 1 93.25 63 ASP A O 1
ATOM 524 N N . ALA A 1 64 ? -3.801 -49.094 -25.984 1 92.69 64 ALA A N 1
ATOM 525 C CA . ALA A 1 64 ? -4.062 -49.312 -27.391 1 92.69 64 ALA A CA 1
ATOM 526 C C . ALA A 1 64 ? -2.766 -49.562 -28.172 1 92.69 64 ALA A C 1
ATOM 528 O O . ALA A 1 64 ? -2.725 -50.375 -29.094 1 92.69 64 ALA A O 1
ATOM 529 N N . VAL A 1 65 ? -1.729 -48.938 -27.781 1 91.25 65 VAL A N 1
ATOM 530 C CA . VAL A 1 65 ? -0.464 -49.031 -28.484 1 91.25 65 VAL A CA 1
ATOM 531 C C . VAL A 1 65 ? 0.319 -50.25 -27.969 1 91.25 65 VAL A C 1
ATOM 533 O O . VAL A 1 65 ? 1.104 -50.844 -28.703 1 91.25 65 VAL A O 1
ATOM 536 N N . ALA A 1 66 ? 0.065 -50.719 -26.766 1 87.31 66 ALA A N 1
ATOM 537 C CA . ALA A 1 66 ? 0.812 -51.812 -26.156 1 87.31 66 ALA A CA 1
ATOM 538 C C . ALA A 1 66 ? 0.234 -53.156 -26.578 1 87.31 66 ALA A C 1
ATOM 540 O O . ALA A 1 66 ? 0.958 -54.156 -26.656 1 87.31 66 ALA A O 1
ATOM 541 N N . THR A 1 67 ? -1.002 -53.281 -26.672 1 77.94 67 THR A N 1
ATOM 542 C CA . THR A 1 67 ? -1.627 -54.594 -26.844 1 77.94 67 THR A CA 1
ATOM 543 C C . THR A 1 67 ? -1.947 -54.875 -28.312 1 77.94 67 THR A C 1
ATOM 545 O O . THR A 1 67 ? -2.021 -56.031 -28.719 1 77.94 67 THR A O 1
ATOM 548 N N . THR A 1 68 ? -2.348 -53.875 -28.969 1 65.56 68 THR A N 1
ATOM 549 C CA . THR A 1 68 ? -2.895 -54.156 -30.297 1 65.56 68 THR A CA 1
ATOM 550 C C . THR A 1 68 ? -1.778 -54.25 -31.344 1 65.56 68 THR A C 1
ATOM 552 O O . THR A 1 68 ? -0.76 -53.562 -31.219 1 65.56 68 THR A O 1
ATOM 555 N N . PRO A 1 69 ? -1.948 -55.344 -32.062 1 68.62 69 PRO A N 1
ATOM 556 C CA . PRO A 1 69 ? -1.065 -55.312 -33.219 1 68.62 69 PRO A CA 1
ATOM 557 C C . PRO A 1 69 ? -1.05 -53.938 -33.938 1 68.62 69 PRO A C 1
ATOM 559 O O . PRO A 1 69 ? -1.959 -53.125 -33.719 1 68.62 69 PRO A O 1
ATOM 562 N N . ARG A 1 70 ? 0.161 -53.625 -34.406 1 67.81 70 ARG A N 1
ATOM 563 C CA . ARG A 1 70 ? 0.354 -52.312 -35.031 1 67.81 70 ARG A CA 1
ATOM 564 C C . ARG A 1 70 ? -0.81 -51.938 -35.938 1 67.81 70 ARG A C 1
ATOM 566 O O . ARG A 1 70 ? -0.628 -51.812 -37.156 1 67.81 70 ARG A O 1
ATOM 573 N N . GLU A 1 71 ? -2.174 -52.125 -35.219 1 69.25 71 GLU A N 1
ATOM 574 C CA . GLU A 1 71 ? -3.43 -51.781 -35.875 1 69.25 71 GLU A CA 1
ATOM 575 C C . GLU A 1 71 ? -3.797 -50.312 -35.594 1 69.25 71 GLU A C 1
ATOM 577 O O . GLU A 1 71 ? -4.359 -50 -34.531 1 69.25 71 GLU A O 1
ATOM 582 N N . PRO A 1 72 ? -3.723 -49.438 -36.594 1 81.44 72 PRO A N 1
ATOM 583 C CA . PRO A 1 72 ? -3.701 -47.969 -36.531 1 81.44 72 PRO A CA 1
ATOM 584 C C . PRO A 1 72 ? -5.055 -47.375 -36.156 1 81.44 72 PRO A C 1
ATOM 586 O O . PRO A 1 72 ? -5.121 -46.438 -35.375 1 81.44 72 PRO A O 1
ATOM 589 N N . PRO A 1 73 ? -6.195 -48.156 -36.312 1 86.94 73 PRO A N 1
ATOM 590 C CA . PRO A 1 73 ? -7.445 -47.438 -36.062 1 86.94 73 PRO A CA 1
ATOM 591 C C . PRO A 1 73 ? -7.766 -47.281 -34.594 1 86.94 73 PRO A C 1
ATOM 593 O O . PRO A 1 73 ? -8.266 -46.25 -34.156 1 86.94 73 PRO A O 1
ATOM 596 N N . GLU A 1 74 ? -7.516 -48.25 -33.781 1 89.81 74 GLU A N 1
ATOM 597 C CA . GLU A 1 74 ? -7.809 -48.188 -32.375 1 89.81 74 GLU A CA 1
ATOM 598 C C . GLU A 1 74 ? -6.898 -47.188 -31.656 1 89.81 74 GLU A C 1
ATOM 600 O O . GLU A 1 74 ? -7.336 -46.469 -30.75 1 89.81 74 GLU A O 1
ATOM 605 N N . ALA A 1 75 ? -5.668 -47.219 -32.062 1 93.19 75 ALA A N 1
ATOM 606 C CA . ALA A 1 75 ? -4.719 -46.281 -31.5 1 93.19 75 ALA A CA 1
ATOM 607 C C . ALA A 1 75 ? -5.121 -44.844 -31.812 1 93.19 75 ALA A C 1
ATOM 609 O O . ALA A 1 75 ? -5.047 -43.969 -30.938 1 93.19 75 ALA A O 1
ATOM 610 N N . TRP A 1 76 ? -5.57 -44.656 -33 1 94.62 76 TRP A N 1
ATOM 611 C CA . TRP A 1 76 ? -5.957 -43.312 -33.406 1 94.62 76 TRP A CA 1
ATOM 612 C C . TRP A 1 76 ? -7.254 -42.875 -32.719 1 94.62 76 TRP A C 1
ATOM 614 O O . TRP A 1 76 ? -7.445 -41.719 -32.406 1 94.62 76 TRP A O 1
ATOM 624 N N . ALA A 1 77 ? -8.156 -43.812 -32.469 1 95 77 ALA A N 1
ATOM 625 C CA . ALA A 1 77 ? -9.367 -43.5 -31.719 1 95 77 ALA A CA 1
ATOM 626 C C . ALA A 1 77 ? -9.031 -43.094 -30.297 1 95 77 ALA A C 1
ATOM 628 O O . ALA A 1 77 ? -9.617 -42.156 -29.734 1 95 77 ALA A O 1
ATOM 629 N N . ALA A 1 78 ? -8.133 -43.812 -29.672 1 95.69 78 ALA A N 1
ATOM 630 C CA . ALA A 1 78 ? -7.691 -43.5 -28.312 1 95.69 78 ALA A CA 1
ATOM 631 C C . ALA A 1 78 ? -6.984 -42.156 -28.266 1 95.69 78 ALA A C 1
ATOM 633 O O . ALA A 1 78 ? -7.16 -41.375 -27.328 1 95.69 78 ALA A O 1
ATOM 634 N N . TRP A 1 79 ? -6.188 -41.906 -29.297 1 96.69 79 TRP A N 1
ATOM 635 C CA . TRP A 1 79 ? -5.504 -40.625 -29.406 1 96.69 79 TRP A CA 1
ATOM 636 C C . TRP A 1 79 ? -6.504 -39.5 -29.516 1 96.69 79 TRP A C 1
ATOM 638 O O . TRP A 1 79 ? -6.359 -38.469 -28.844 1 96.69 79 TRP A O 1
ATOM 648 N N . ALA A 1 80 ? -7.551 -39.656 -30.312 1 97.31 80 ALA A N 1
ATOM 649 C CA . ALA A 1 80 ? -8.586 -38.656 -30.484 1 97.31 80 ALA A CA 1
ATOM 650 C C . ALA A 1 80 ? -9.305 -38.375 -29.172 1 97.31 80 ALA A C 1
ATOM 652 O O . ALA A 1 80 ? -9.664 -37.25 -28.875 1 97.31 80 ALA A O 1
ATOM 653 N N . THR A 1 81 ? -9.523 -39.375 -28.406 1 96.94 81 THR A N 1
ATOM 654 C CA . THR A 1 81 ? -10.156 -39.219 -27.109 1 96.94 81 THR A CA 1
ATOM 655 C C . THR A 1 81 ? -9.242 -38.438 -26.156 1 96.94 81 THR A C 1
ATOM 657 O O . THR A 1 81 ? -9.703 -37.594 -25.406 1 96.94 81 THR A O 1
ATOM 660 N N . PHE A 1 82 ? -7.988 -38.812 -26.203 1 97.12 82 PHE A N 1
ATOM 661 C CA . PHE A 1 82 ? -7.008 -38.156 -25.344 1 97.12 82 PHE A CA 1
ATOM 662 C C . PHE A 1 82 ? -6.953 -36.656 -25.656 1 97.12 82 PHE A C 1
ATOM 664 O O . PHE A 1 82 ? -7.004 -35.812 -24.734 1 97.12 82 PHE A O 1
ATOM 671 N N . VAL A 1 83 ? -6.895 -36.281 -26.891 1 97.81 83 VAL A N 1
ATOM 672 C CA . VAL A 1 83 ? -6.836 -34.875 -27.328 1 97.81 83 VAL A CA 1
ATOM 673 C C . VAL A 1 83 ? -8.195 -34.219 -27.109 1 97.81 83 VAL A C 1
ATOM 675 O O . VAL A 1 83 ? -8.266 -33.062 -26.672 1 97.81 83 VAL A O 1
ATOM 678 N N . GLY A 1 84 ? -9.234 -34.969 -27.391 1 98 84 GLY A N 1
ATOM 679 C CA . GLY A 1 84 ? -10.578 -34.438 -27.234 1 98 84 GLY A CA 1
ATOM 680 C C . GLY A 1 84 ? -10.922 -34.062 -25.797 1 98 84 GLY A C 1
ATOM 681 O O . GLY A 1 84 ? -11.594 -33.062 -25.547 1 98 84 GLY A O 1
ATOM 682 N N . VAL A 1 85 ? -10.469 -34.844 -24.859 1 97.44 85 VAL A N 1
ATOM 683 C CA . VAL A 1 85 ? -10.742 -34.594 -23.438 1 97.44 85 VAL A CA 1
ATOM 684 C C . VAL A 1 85 ? -10.094 -33.281 -23 1 97.44 85 VAL A C 1
ATOM 686 O O . VAL A 1 85 ? -10.719 -32.469 -22.312 1 97.44 85 VAL A O 1
ATOM 689 N N . TYR A 1 86 ? -8.859 -33.094 -23.375 1 96.31 86 TYR A N 1
ATOM 690 C CA . TYR A 1 86 ? -8.156 -31.891 -22.984 1 96.31 86 TYR A CA 1
ATOM 691 C C . TYR A 1 86 ? -8.758 -30.672 -23.688 1 96.31 86 TYR A C 1
ATOM 693 O O . TYR A 1 86 ? -8.867 -29.594 -23.094 1 96.31 86 TYR A O 1
ATOM 701 N N . LEU A 1 87 ? -9.102 -30.812 -24.969 1 97.81 87 LEU A N 1
ATOM 702 C CA . LEU A 1 87 ? -9.742 -29.75 -25.719 1 97.81 87 LEU A CA 1
ATOM 703 C C . LEU A 1 87 ? -11.07 -29.344 -25.078 1 97.81 87 LEU A C 1
ATOM 705 O O . LEU A 1 87 ? -11.336 -28.156 -24.891 1 97.81 87 LEU A O 1
ATOM 709 N N . ALA A 1 88 ? -11.859 -30.359 -24.75 1 97.94 88 ALA A N 1
ATOM 710 C CA . ALA A 1 88 ? -13.148 -30.094 -24.109 1 97.94 88 ALA A CA 1
ATOM 711 C C . ALA A 1 88 ? -12.969 -29.406 -22.766 1 97.94 88 ALA A C 1
ATOM 713 O O . ALA A 1 88 ? -13.688 -28.453 -22.438 1 97.94 88 ALA A O 1
ATOM 714 N N . PHE A 1 89 ? -12.023 -29.891 -21.984 1 95.94 89 PHE A N 1
ATOM 715 C CA . PHE A 1 89 ? -11.711 -29.266 -20.703 1 95.94 89 PHE A CA 1
ATOM 716 C C . PHE A 1 89 ? -11.398 -27.797 -20.875 1 95.94 89 PHE A C 1
ATOM 718 O O . PHE A 1 89 ? -11.945 -26.953 -20.172 1 95.94 89 PHE A O 1
ATOM 725 N N . SER A 1 90 ? -10.555 -27.453 -21.844 1 95.56 90 SER A N 1
ATOM 726 C CA . SER A 1 90 ? -10.086 -26.094 -22.062 1 95.56 90 SER A CA 1
ATOM 727 C C . SER A 1 90 ? -11.219 -25.188 -22.531 1 95.56 90 SER A C 1
ATOM 729 O O . SER A 1 90 ? -11.383 -24.078 -22.016 1 95.56 90 SER A O 1
ATOM 731 N N . LEU A 1 91 ? -12.055 -25.672 -23.422 1 97.44 91 LEU A N 1
ATOM 732 C CA . LEU A 1 91 ? -13.141 -24.875 -24 1 97.44 91 LEU A CA 1
ATOM 733 C C . LEU A 1 91 ? -14.242 -24.641 -22.969 1 97.44 91 LEU A C 1
ATOM 735 O O . LEU A 1 91 ? -14.742 -23.516 -22.828 1 97.44 91 LEU A O 1
ATOM 739 N N . ILE A 1 92 ? -14.609 -25.656 -22.266 1 97.44 92 ILE A N 1
ATOM 740 C CA . ILE A 1 92 ? -15.711 -25.562 -21.297 1 97.44 92 ILE A CA 1
ATOM 741 C C . ILE A 1 92 ? -15.281 -24.703 -20.109 1 97.44 92 ILE A C 1
ATOM 743 O O . ILE A 1 92 ? -16.062 -23.906 -19.594 1 97.44 92 ILE A O 1
ATOM 747 N N . ARG A 1 93 ? -14.055 -24.891 -19.719 1 94.75 93 ARG A N 1
ATOM 748 C CA . ARG A 1 93 ? -13.539 -24.078 -18.625 1 94.75 93 ARG A CA 1
ATOM 749 C C . ARG A 1 93 ? -13.531 -22.594 -19 1 94.75 93 ARG A C 1
ATOM 751 O O . ARG A 1 93 ? -13.875 -21.734 -18.188 1 94.75 93 ARG A O 1
ATOM 758 N N . ASN A 1 94 ? -13.133 -22.344 -20.234 1 95.69 94 ASN A N 1
ATOM 759 C CA . ASN A 1 94 ? -13.148 -20.969 -20.703 1 95.69 94 ASN A CA 1
ATOM 760 C C . ASN A 1 94 ? -14.562 -20.391 -20.719 1 95.69 94 ASN A C 1
ATOM 762 O O . ASN A 1 94 ? -14.766 -19.234 -20.344 1 95.69 94 ASN A O 1
ATOM 766 N N . ALA A 1 95 ? -15.461 -21.219 -21.141 1 96.44 95 ALA A N 1
ATOM 767 C CA . ALA A 1 95 ? -16.859 -20.781 -21.141 1 96.44 95 ALA A CA 1
ATOM 768 C C . ALA A 1 95 ? -17.359 -20.484 -19.734 1 96.44 95 ALA A C 1
ATOM 770 O O . ALA A 1 95 ? -18.125 -19.547 -19.531 1 96.44 95 ALA A O 1
ATOM 771 N N . ALA A 1 96 ? -16.922 -21.266 -18.812 1 95.56 96 ALA A N 1
ATOM 772 C CA . ALA A 1 96 ? -17.281 -21.031 -17.422 1 95.56 96 ALA A CA 1
ATOM 773 C C . ALA A 1 96 ? -16.812 -19.672 -16.938 1 95.56 96 ALA A C 1
ATOM 775 O O . ALA A 1 96 ? -17.547 -18.938 -16.266 1 95.56 96 ALA A O 1
ATOM 776 N N . PHE A 1 97 ? -15.656 -19.266 -17.359 1 94.5 97 PHE A N 1
ATOM 777 C CA . PHE A 1 97 ? -15.062 -18.016 -16.906 1 94.5 97 PHE A CA 1
ATOM 778 C C . PHE A 1 97 ? -15.75 -16.812 -17.562 1 94.5 97 PHE A C 1
ATOM 780 O O . PHE A 1 97 ? -15.766 -15.719 -17 1 94.5 97 PHE A O 1
ATOM 787 N N . ARG A 1 98 ? -16.328 -17.047 -18.734 1 95.06 98 ARG A N 1
ATOM 788 C CA . ARG A 1 98 ? -17.031 -15.977 -19.422 1 95.06 98 ARG A CA 1
ATOM 789 C C . ARG A 1 98 ? -18.297 -15.586 -18.672 1 95.06 98 ARG A C 1
ATOM 791 O O . ARG A 1 98 ? -18.766 -14.445 -18.766 1 95.06 98 ARG A O 1
ATOM 798 N N . PHE A 1 99 ? -18.766 -16.562 -17.906 1 95.31 99 PHE A N 1
ATOM 799 C CA . PHE A 1 99 ? -19.922 -16.266 -17.062 1 95.31 99 PHE A CA 1
ATOM 800 C C . PHE A 1 99 ? -19.453 -15.719 -15.703 1 95.31 99 PHE A C 1
ATOM 802 O O . PHE A 1 99 ? -20.109 -14.844 -15.133 1 95.31 99 PHE A O 1
ATOM 809 N N . TRP A 1 100 ? -18.344 -16.109 -15.25 1 94.75 100 TRP A N 1
ATOM 810 C CA . TRP A 1 100 ? -17.859 -15.789 -13.914 1 94.75 100 TRP A CA 1
ATOM 811 C C . TRP A 1 100 ? -17.391 -14.344 -13.844 1 94.75 100 TRP A C 1
ATOM 813 O O . TRP A 1 100 ? -17.688 -13.633 -12.867 1 94.75 100 TRP A O 1
ATOM 823 N N . ASN A 1 101 ? -16.719 -13.836 -14.898 1 94.62 101 ASN A N 1
ATOM 824 C CA . ASN A 1 101 ? -16.078 -12.531 -14.852 1 94.62 101 ASN A CA 1
ATOM 825 C C . ASN A 1 101 ? -17.094 -11.398 -14.742 1 94.62 101 ASN A C 1
ATOM 827 O O . ASN A 1 101 ? -16.969 -10.539 -13.867 1 94.62 101 ASN A O 1
ATOM 831 N N . PRO A 1 102 ? -18.156 -11.445 -15.633 1 95.12 102 PRO A N 1
ATOM 832 C CA . PRO A 1 102 ? -19.156 -10.391 -15.461 1 95.12 102 PRO A CA 1
ATOM 833 C C . PRO A 1 102 ? -19.859 -10.445 -14.102 1 95.12 102 PRO A C 1
ATOM 835 O O . PRO A 1 102 ? -20.188 -9.406 -13.531 1 95.12 102 PRO A O 1
ATOM 838 N N . MET A 1 103 ? -20.031 -11.609 -13.602 1 95.06 103 MET A N 1
ATOM 839 C CA . MET A 1 103 ? -20.641 -11.742 -12.281 1 95.06 103 MET A CA 1
ATOM 840 C C . MET A 1 103 ? -19.766 -11.125 -11.203 1 95.06 103 MET A C 1
ATOM 842 O O . MET A 1 103 ? -20.234 -10.383 -10.352 1 95.06 103 MET A O 1
ATOM 846 N N . ALA A 1 104 ? -18.484 -11.5 -11.211 1 95.5 104 ALA A N 1
ATOM 847 C CA . ALA A 1 104 ? -17.531 -10.984 -10.227 1 95.5 104 ALA A CA 1
ATOM 848 C C . ALA A 1 104 ? -17.469 -9.461 -10.273 1 95.5 104 ALA A C 1
ATOM 850 O O . ALA A 1 104 ? -17.5 -8.797 -9.234 1 95.5 104 ALA A O 1
ATOM 851 N N . ALA A 1 105 ? -17.453 -8.891 -11.492 1 96.19 105 ALA A N 1
ATOM 852 C CA . ALA A 1 105 ? -17.375 -7.445 -11.641 1 96.19 105 ALA A CA 1
ATOM 853 C C . ALA A 1 105 ? -18.641 -6.766 -11.102 1 96.19 105 ALA A C 1
ATOM 855 O O . ALA A 1 105 ? -18.547 -5.746 -10.414 1 96.19 105 ALA A O 1
ATOM 856 N N . HIS A 1 106 ? -19.797 -7.344 -11.406 1 96.75 106 HIS A N 1
ATOM 857 C CA . HIS A 1 106 ? -21.062 -6.797 -10.914 1 96.75 106 HIS A CA 1
ATOM 858 C C . HIS A 1 106 ? -21.125 -6.84 -9.391 1 96.75 106 HIS A C 1
ATOM 860 O O . HIS A 1 106 ? -21.594 -5.895 -8.758 1 96.75 106 HIS A O 1
ATOM 866 N N . ASN A 1 107 ? -20.688 -7.93 -8.875 1 96.75 107 ASN A N 1
ATOM 867 C CA . ASN A 1 107 ? -20.75 -8.086 -7.426 1 96.75 107 ASN A CA 1
ATOM 868 C C . ASN A 1 107 ? -19.75 -7.176 -6.719 1 96.75 107 ASN A C 1
ATOM 870 O O . ASN A 1 107 ? -20.031 -6.691 -5.617 1 96.75 107 ASN A O 1
ATOM 874 N N . MET A 1 108 ? -18.578 -6.984 -7.258 1 97.31 108 MET A N 1
ATOM 875 C CA . MET A 1 108 ? -17.594 -6.066 -6.695 1 97.31 108 MET A CA 1
ATOM 876 C C . MET A 1 108 ? -18.141 -4.637 -6.668 1 97.31 108 MET A C 1
ATOM 878 O O . MET A 1 108 ? -17.969 -3.926 -5.68 1 97.31 108 MET A O 1
ATOM 882 N N . LYS A 1 109 ? -18.781 -4.238 -7.742 1 97.19 109 LYS A N 1
ATOM 883 C CA . LYS A 1 109 ? -19.438 -2.938 -7.785 1 97.19 109 LYS A CA 1
ATOM 884 C C . LYS A 1 109 ? -20.5 -2.822 -6.699 1 97.19 109 LYS A C 1
ATOM 886 O O . LYS A 1 109 ? -20.531 -1.846 -5.949 1 97.19 109 LYS A O 1
ATOM 891 N N . ALA A 1 110 ? -21.359 -3.818 -6.676 1 96.88 110 ALA A N 1
ATOM 892 C CA . ALA A 1 110 ? -22.469 -3.805 -5.727 1 96.88 110 ALA A CA 1
ATOM 893 C C . ALA A 1 110 ? -21.969 -3.729 -4.289 1 96.88 110 ALA A C 1
ATOM 895 O O . ALA A 1 110 ? -22.516 -3 -3.465 1 96.88 110 ALA A O 1
ATOM 896 N N . MET A 1 111 ? -20.969 -4.477 -4.016 1 96.5 111 MET A N 1
ATOM 897 C CA . MET A 1 111 ? -20.406 -4.477 -2.664 1 96.5 111 MET A CA 1
ATOM 898 C C . MET A 1 111 ? -19.844 -3.105 -2.309 1 96.5 111 MET A C 1
ATOM 900 O O . MET A 1 111 ? -20.047 -2.613 -1.197 1 96.5 111 MET A O 1
ATOM 904 N N . THR A 1 112 ? -19.094 -2.521 -3.23 1 97.31 112 THR A N 1
ATOM 905 C CA . THR A 1 112 ? -18.5 -1.204 -3 1 97.31 112 THR A CA 1
ATOM 906 C C . THR A 1 112 ? -19.594 -0.154 -2.811 1 97.31 112 THR A C 1
ATOM 908 O O . THR A 1 112 ? -19.531 0.653 -1.881 1 97.31 112 THR A O 1
ATOM 911 N N . ASP A 1 113 ? -20.609 -0.182 -3.664 1 97.38 113 ASP A N 1
ATOM 912 C CA . ASP A 1 113 ? -21.719 0.762 -3.59 1 97.38 113 ASP A CA 1
ATOM 913 C C . ASP A 1 113 ? -22.469 0.629 -2.264 1 97.38 113 ASP A C 1
ATOM 915 O O . ASP A 1 113 ? -22.75 1.63 -1.609 1 97.38 113 ASP A O 1
ATOM 919 N N . GLU A 1 114 ? -22.75 -0.57 -1.917 1 96.56 114 GLU A N 1
ATOM 920 C CA . GLU A 1 114 ? -23.5 -0.821 -0.691 1 96.56 114 GLU A CA 1
ATOM 921 C C . GLU A 1 114 ? -22.672 -0.469 0.543 1 96.56 114 GLU A C 1
ATOM 923 O O . GLU A 1 114 ? -23.219 0.053 1.524 1 96.56 114 GLU A O 1
ATOM 928 N N . ALA A 1 115 ? -21.391 -0.822 0.491 1 96.88 115 ALA A N 1
ATOM 929 C CA . ALA A 1 115 ? -20.516 -0.486 1.608 1 96.88 115 ALA A CA 1
ATOM 930 C C . ALA A 1 115 ? -20.422 1.025 1.8 1 96.88 115 ALA A C 1
ATOM 932 O O . ALA A 1 115 ? -20.453 1.519 2.93 1 96.88 115 ALA A O 1
ATOM 933 N N . PHE A 1 116 ? -20.375 1.737 0.72 1 96.62 116 PHE A N 1
ATOM 934 C CA . PHE A 1 116 ? -20.312 3.191 0.798 1 96.62 116 PHE A CA 1
ATOM 935 C C . PHE A 1 116 ? -21.625 3.754 1.352 1 96.62 116 PHE A C 1
ATOM 937 O O . PHE A 1 116 ? -21.609 4.648 2.199 1 96.62 116 PHE A O 1
ATOM 944 N N . ARG A 1 117 ? -22.656 3.271 0.89 1 95.75 117 ARG A N 1
ATOM 945 C CA . ARG A 1 117 ? -23.969 3.699 1.372 1 95.75 117 ARG A CA 1
ATOM 946 C C . ARG A 1 117 ? -24.094 3.49 2.879 1 95.75 117 ARG A C 1
ATOM 948 O O . ARG A 1 117 ? -24.609 4.355 3.588 1 95.75 117 ARG A O 1
ATOM 955 N N . ARG A 1 118 ? -23.594 2.375 3.277 1 94.81 118 ARG A N 1
ATOM 956 C CA . ARG A 1 118 ? -23.641 2.062 4.699 1 94.81 118 ARG A CA 1
ATOM 957 C C . ARG A 1 118 ? -22.766 3.018 5.508 1 94.81 118 ARG A C 1
ATOM 959 O O . ARG A 1 118 ? -23.203 3.555 6.527 1 94.81 118 ARG A O 1
ATOM 966 N N . VAL A 1 119 ? -21.594 3.234 5.074 1 95.25 119 VAL A N 1
ATOM 967 C CA . VAL A 1 119 ? -20.656 4.098 5.762 1 95.25 119 VAL A CA 1
ATOM 968 C C . VAL A 1 119 ? -21.188 5.527 5.816 1 95.25 119 VAL A C 1
ATOM 970 O O . VAL A 1 119 ? -21.062 6.207 6.836 1 95.25 119 VAL A O 1
ATOM 973 N N . GLN A 1 120 ? -21.797 5.949 4.754 1 92.88 120 GLN A N 1
ATOM 974 C CA . GLN A 1 120 ? -22.359 7.293 4.688 1 92.88 120 GLN A CA 1
ATOM 975 C C . GLN A 1 120 ? -23.484 7.473 5.711 1 92.88 120 GLN A C 1
ATOM 977 O O . GLN A 1 120 ? -23.703 8.578 6.207 1 92.88 120 GLN A O 1
ATOM 982 N N . ALA A 1 121 ? -24.109 6.426 6.066 1 91.88 121 ALA A N 1
ATOM 983 C CA . ALA A 1 121 ? -25.281 6.473 6.957 1 91.88 121 ALA A CA 1
ATOM 984 C C . ALA A 1 121 ? -24.844 6.484 8.422 1 91.88 121 ALA A C 1
ATOM 986 O O . ALA A 1 121 ? -25.656 6.766 9.312 1 91.88 121 ALA A O 1
ATOM 987 N N . PHE A 1 122 ? -23.594 6.262 8.672 1 92.94 122 PHE A N 1
ATOM 988 C CA . PHE A 1 122 ? -23.125 6.262 10.047 1 92.94 122 PHE A CA 1
ATOM 989 C C . PHE A 1 122 ? -23.109 7.68 10.609 1 92.94 122 PHE A C 1
ATOM 991 O O . PHE A 1 122 ? -23.156 8.656 9.859 1 92.94 122 PHE A O 1
ATOM 998 N N . SER A 1 123 ? -23.031 7.75 11.875 1 90.12 123 SER A N 1
ATOM 999 C CA . SER A 1 123 ? -23.172 9.023 12.578 1 90.12 123 SER A CA 1
ATOM 1000 C C . SER A 1 123 ? -21.938 9.898 12.391 1 90.12 123 SER A C 1
ATOM 1002 O O . SER A 1 123 ? -20.891 9.406 11.977 1 90.12 123 SER A O 1
ATOM 1004 N N . ALA A 1 124 ? -22.156 11.109 12.625 1 85.75 124 ALA A N 1
ATOM 1005 C CA . ALA A 1 124 ? -21.047 12.062 12.578 1 85.75 124 ALA A CA 1
ATOM 1006 C C . ALA A 1 124 ? -19.969 11.703 13.609 1 85.75 124 ALA A C 1
ATOM 1008 O O . ALA A 1 124 ? -18.781 11.914 13.375 1 85.75 124 ALA A O 1
ATOM 1009 N N . ASP A 1 125 ? -20.375 11.156 14.664 1 83.31 125 ASP A N 1
ATOM 1010 C CA . ASP A 1 125 ? -19.453 10.719 15.695 1 83.31 125 ASP A CA 1
ATOM 1011 C C . ASP A 1 125 ? -18.547 9.594 15.188 1 83.31 125 ASP A C 1
ATOM 1013 O O . ASP A 1 125 ? -17.344 9.578 15.477 1 83.31 125 ASP A O 1
ATOM 1017 N N . TRP A 1 126 ? -19.234 8.758 14.531 1 87.69 126 TRP A N 1
ATOM 1018 C CA . TRP A 1 126 ? -18.453 7.66 13.961 1 87.69 126 TRP A CA 1
ATOM 1019 C C . TRP A 1 126 ? -17.391 8.18 13.008 1 87.69 126 TRP A C 1
ATOM 1021 O O . TRP A 1 126 ? -16.234 7.734 13.055 1 87.69 126 TRP A O 1
ATOM 1031 N N . HIS A 1 127 ? -17.734 9.109 12.172 1 87.69 127 HIS A N 1
ATOM 1032 C CA . HIS A 1 127 ? -16.797 9.664 11.195 1 87.69 127 HIS A CA 1
ATOM 1033 C C . HIS A 1 127 ? -15.711 10.477 11.883 1 87.69 127 HIS A C 1
ATOM 1035 O O . HIS A 1 127 ? -14.57 10.523 11.406 1 87.69 127 HIS A O 1
ATOM 1041 N N . ALA A 1 128 ? -16.031 11.109 12.938 1 79.81 128 ALA A N 1
ATOM 1042 C CA . ALA A 1 128 ? -15.055 11.898 13.688 1 79.81 128 ALA A CA 1
ATOM 1043 C C . ALA A 1 128 ? -14.031 10.992 14.375 1 79.81 128 ALA A C 1
ATOM 1045 O O . ALA A 1 128 ? -12.875 11.375 14.547 1 79.81 128 ALA A O 1
ATOM 1046 N N . ASP A 1 129 ? -14.508 9.797 14.664 1 79.62 129 ASP A N 1
ATOM 1047 C CA . ASP A 1 129 ? -13.672 8.867 15.414 1 79.62 129 ASP A CA 1
ATOM 1048 C C . ASP A 1 129 ? -12.859 7.977 14.477 1 79.62 129 ASP A C 1
ATOM 1050 O O . ASP A 1 129 ? -11.953 7.262 14.914 1 79.62 129 ASP A O 1
ATOM 1054 N N . THR A 1 130 ? -13.234 8.062 13.258 1 81.81 130 THR A N 1
ATOM 1055 C CA . THR A 1 130 ? -12.555 7.195 12.297 1 81.81 130 THR A CA 1
ATOM 1056 C C . THR A 1 130 ? -11.766 8.016 11.289 1 81.81 130 THR A C 1
ATOM 1058 O O . THR A 1 130 ? -12.219 9.07 10.852 1 81.81 130 THR A O 1
ATOM 1061 N N . PHE A 1 131 ? -10.664 7.547 10.945 1 79.25 131 PHE A N 1
ATOM 1062 C CA . PHE A 1 131 ? -9.844 8.203 9.93 1 79.25 131 PHE A CA 1
ATOM 1063 C C . PHE A 1 131 ? -10.414 7.953 8.539 1 79.25 131 PHE A C 1
ATOM 1065 O O . PHE A 1 131 ? -10.617 6.805 8.141 1 79.25 131 PHE A O 1
ATOM 1072 N N . ALA A 1 132 ? -10.648 9.031 7.859 1 87.19 132 ALA A N 1
ATOM 1073 C CA . ALA A 1 132 ? -11.25 8.938 6.531 1 87.19 132 ALA A CA 1
ATOM 1074 C C . ALA A 1 132 ? -10.406 8.07 5.609 1 87.19 132 ALA A C 1
ATOM 1076 O O . ALA A 1 132 ? -10.93 7.215 4.891 1 87.19 132 ALA A O 1
ATOM 1077 N N . GLY A 1 133 ? -9.125 8.273 5.605 1 84.94 133 GLY A N 1
ATOM 1078 C CA . GLY A 1 133 ? -8.234 7.477 4.773 1 84.94 133 GLY A CA 1
ATOM 1079 C C . GLY A 1 133 ? -8.32 5.988 5.062 1 84.94 133 GLY A C 1
ATOM 1080 O O . GLY A 1 133 ? -8.312 5.168 4.145 1 84.94 133 GLY A O 1
ATOM 1081 N N . ALA A 1 134 ? -8.43 5.664 6.305 1 86.44 134 ALA A N 1
ATOM 1082 C CA . ALA A 1 134 ? -8.531 4.266 6.715 1 86.44 134 ALA A CA 1
ATOM 1083 C C . ALA A 1 134 ? -9.836 3.641 6.211 1 86.44 134 ALA A C 1
ATOM 1085 O O . ALA A 1 134 ? -9.844 2.49 5.77 1 86.44 134 ALA A O 1
ATOM 1086 N N . THR A 1 135 ? -10.828 4.406 6.324 1 92.81 135 THR A N 1
ATOM 1087 C CA . THR A 1 135 ? -12.117 3.92 5.859 1 92.81 135 THR A CA 1
ATOM 1088 C C . THR A 1 135 ? -12.094 3.674 4.352 1 92.81 135 THR A C 1
ATOM 1090 O O . THR A 1 135 ? -12.594 2.652 3.877 1 92.81 135 THR A O 1
ATOM 1093 N N . VAL A 1 136 ? -11.539 4.625 3.65 1 93.19 136 VAL A N 1
ATOM 1094 C CA . VAL A 1 136 ? -11.43 4.488 2.201 1 93.19 136 VAL A CA 1
ATOM 1095 C C . VAL A 1 136 ? -10.633 3.229 1.863 1 93.19 136 VAL A C 1
ATOM 1097 O O . VAL A 1 136 ? -11.023 2.457 0.984 1 93.19 136 VAL A O 1
ATOM 1100 N N . ARG A 1 137 ? -9.594 3.002 2.57 1 88.81 137 ARG A N 1
ATOM 1101 C CA . ARG A 1 137 ? -8.75 1.829 2.35 1 88.81 137 ARG A CA 1
ATOM 1102 C C . ARG A 1 137 ? -9.516 0.544 2.643 1 88.81 137 ARG A C 1
ATOM 1104 O O . ARG A 1 137 ? -9.414 -0.433 1.898 1 88.81 137 ARG A O 1
ATOM 1111 N N . LYS A 1 138 ? -10.234 0.526 3.678 1 92.69 138 LYS A N 1
ATOM 1112 C CA . LYS A 1 138 ? -11.016 -0.645 4.055 1 92.69 138 LYS A CA 1
ATOM 1113 C C . LYS A 1 138 ? -12.039 -0.995 2.975 1 92.69 138 LYS A C 1
ATOM 1115 O O . LYS A 1 138 ? -12.211 -2.166 2.635 1 92.69 138 LYS A O 1
ATOM 1120 N N . LEU A 1 139 ? -12.641 0.006 2.424 1 95.62 139 LEU A N 1
ATOM 1121 C CA . LEU A 1 139 ? -13.641 -0.228 1.382 1 95.62 139 LEU A CA 1
ATOM 1122 C C . LEU A 1 139 ? -12.977 -0.757 0.111 1 95.62 139 LEU A C 1
ATOM 1124 O O . LEU A 1 139 ? -13.469 -1.713 -0.494 1 95.62 139 LEU A O 1
ATOM 1128 N N . SER A 1 140 ? -11.891 -0.167 -0.246 1 93.31 140 SER A N 1
ATOM 1129 C CA . SER A 1 140 ? -11.164 -0.587 -1.442 1 93.31 140 SER A CA 1
ATOM 1130 C C . SER A 1 140 ? -10.633 -2.008 -1.296 1 93.31 140 SER A C 1
ATOM 1132 O O . SER A 1 140 ? -10.742 -2.816 -2.221 1 93.31 140 SER A O 1
ATOM 1134 N N . ARG A 1 141 ? -10.117 -2.324 -0.144 1 90.38 141 ARG A N 1
ATOM 1135 C CA . ARG A 1 141 ? -9.578 -3.652 0.125 1 90.38 141 ARG A CA 1
ATOM 1136 C C . ARG A 1 141 ? -10.68 -4.707 0.102 1 90.38 141 ARG A C 1
ATOM 1138 O O . ARG A 1 141 ? -10.461 -5.832 -0.354 1 90.38 141 ARG A O 1
ATOM 1145 N N . ALA A 1 142 ? -11.742 -4.309 0.601 1 94.62 142 ALA A N 1
ATOM 1146 C CA . ALA A 1 142 ? -12.859 -5.25 0.638 1 94.62 142 ALA A CA 1
ATOM 1147 C C . ALA A 1 142 ? -13.297 -5.637 -0.771 1 94.62 142 ALA A C 1
ATOM 1149 O O . ALA A 1 142 ? -13.672 -6.789 -1.018 1 94.62 142 ALA A O 1
ATOM 1150 N N . MET A 1 143 ? -13.289 -4.629 -1.638 1 95.62 143 MET A N 1
ATOM 1151 C CA . MET A 1 143 ? -13.641 -4.891 -3.029 1 95.62 143 MET A CA 1
ATOM 1152 C C . MET A 1 143 ? -12.742 -5.969 -3.625 1 95.62 143 MET A C 1
ATOM 1154 O O . MET A 1 143 ? -13.234 -6.941 -4.203 1 95.62 143 MET A O 1
ATOM 1158 N N . TRP A 1 144 ? -11.523 -5.902 -3.385 1 92.56 144 TRP A N 1
ATOM 1159 C CA . TRP A 1 144 ? -10.562 -6.859 -3.926 1 92.56 144 TRP A CA 1
ATOM 1160 C C . TRP A 1 144 ? -10.539 -8.133 -3.094 1 92.56 144 TRP A C 1
ATOM 1162 O O . TRP A 1 144 ? -10.266 -9.219 -3.615 1 92.56 144 TRP A O 1
ATOM 1172 N N . GLY A 1 145 ? -10.828 -7.93 -1.838 1 93.88 145 GLY A N 1
ATOM 1173 C CA . GLY A 1 145 ? -10.984 -9.109 -1 1 93.88 145 GLY A CA 1
ATOM 1174 C C . GLY A 1 145 ? -12.078 -10.047 -1.486 1 93.88 145 GLY A C 1
ATOM 1175 O O . GLY A 1 145 ? -11.906 -11.266 -1.479 1 93.88 145 GLY A O 1
ATOM 1176 N N . TYR A 1 146 ? -13.117 -9.445 -1.931 1 95.56 146 TYR A N 1
ATOM 1177 C CA . TYR A 1 146 ? -14.188 -10.242 -2.525 1 95.56 146 TYR A CA 1
ATOM 1178 C C . TYR A 1 146 ? -13.664 -11.086 -3.68 1 95.56 146 TYR A C 1
ATOM 1180 O O . TYR A 1 146 ? -13.953 -12.281 -3.768 1 95.56 146 TYR A O 1
ATOM 1188 N N . ASP A 1 147 ? -12.961 -10.422 -4.516 1 94.31 147 ASP A N 1
ATOM 1189 C CA . ASP A 1 147 ? -12.453 -11.102 -5.707 1 94.31 147 ASP A CA 1
ATOM 1190 C C . ASP A 1 147 ? -11.5 -12.234 -5.328 1 94.31 147 ASP A C 1
ATOM 1192 O O . ASP A 1 147 ? -11.594 -13.336 -5.867 1 94.31 147 ASP A O 1
ATOM 1196 N N . SER A 1 148 ? -10.672 -12.047 -4.406 1 92.94 148 SER A N 1
ATOM 1197 C CA . SER A 1 148 ? -9.68 -13.023 -3.982 1 92.94 148 SER A CA 1
ATOM 1198 C C . SER A 1 148 ? -10.336 -14.25 -3.355 1 92.94 148 SER A C 1
ATOM 1200 O O . SER A 1 148 ? -9.977 -15.383 -3.67 1 92.94 148 SER A O 1
ATOM 1202 N N . VAL A 1 149 ? -11.305 -13.977 -2.51 1 93.62 149 VAL A N 1
ATOM 1203 C CA . VAL A 1 149 ? -11.992 -15.07 -1.836 1 93.62 149 VAL A CA 1
ATOM 1204 C C . VAL A 1 149 ? -12.812 -15.867 -2.85 1 93.62 149 VAL A C 1
ATOM 1206 O O . VAL A 1 149 ? -12.773 -17.094 -2.855 1 93.62 149 VAL A O 1
ATOM 1209 N N . SER A 1 150 ? -13.508 -15.18 -3.693 1 94.12 150 SER A N 1
ATOM 1210 C CA . SER A 1 150 ? -14.352 -15.836 -4.684 1 94.12 150 SER A CA 1
ATOM 1211 C C . SER A 1 150 ? -13.523 -16.672 -5.652 1 94.12 150 SER A C 1
ATOM 1213 O O . SER A 1 150 ? -13.898 -17.797 -5.984 1 94.12 150 SER A O 1
ATOM 1215 N N . ASP A 1 151 ? -12.359 -16.141 -6.066 1 91.38 151 ASP A N 1
ATOM 1216 C CA . ASP A 1 151 ? -11.477 -16.891 -6.957 1 91.38 151 ASP A CA 1
ATOM 1217 C C . ASP A 1 151 ? -10.891 -18.109 -6.254 1 91.38 151 ASP A C 1
ATOM 1219 O O . ASP A 1 151 ? -10.883 -19.203 -6.816 1 91.38 151 ASP A O 1
ATOM 1223 N N . ALA A 1 152 ? -10.469 -17.922 -5.082 1 90.25 152 ALA A N 1
ATOM 1224 C CA . ALA A 1 152 ? -9.852 -19.016 -4.332 1 90.25 152 ALA A CA 1
ATOM 1225 C C . ALA A 1 152 ? -10.836 -20.156 -4.105 1 90.25 152 ALA A C 1
ATOM 1227 O O . ALA A 1 152 ? -10.523 -21.312 -4.371 1 90.25 152 ALA A O 1
ATOM 1228 N N . VAL A 1 153 ? -12.039 -19.812 -3.742 1 88.88 153 VAL A N 1
ATOM 1229 C CA . VAL A 1 153 ? -13.016 -20.828 -3.352 1 88.88 153 VAL A CA 1
ATOM 1230 C C . VAL A 1 153 ? -13.594 -21.5 -4.594 1 88.88 153 VAL A C 1
ATOM 1232 O O . VAL A 1 153 ? -13.641 -22.734 -4.68 1 88.88 153 VAL A O 1
ATOM 1235 N N . VAL A 1 154 ? -13.867 -20.719 -5.574 1 85.25 154 VAL A N 1
ATOM 1236 C CA . VAL A 1 154 ? -14.68 -21.25 -6.664 1 85.25 154 VAL A CA 1
ATOM 1237 C C . VAL A 1 154 ? -13.773 -21.703 -7.805 1 85.25 154 VAL A C 1
ATOM 1239 O O . VAL A 1 154 ? -14.062 -22.703 -8.477 1 85.25 154 VAL A O 1
ATOM 1242 N N . LEU A 1 155 ? -12.609 -21.047 -7.934 1 83.25 155 LEU A N 1
ATOM 1243 C CA . LEU A 1 155 ? -11.852 -21.297 -9.156 1 83.25 155 LEU A CA 1
ATOM 1244 C C . LEU A 1 155 ? -10.625 -22.156 -8.867 1 83.25 155 LEU A C 1
ATOM 1246 O O . LEU A 1 155 ? -10.109 -22.828 -9.75 1 83.25 155 LEU A O 1
ATOM 1250 N N . TRP A 1 156 ? -10.148 -22.172 -7.633 1 88.5 156 TRP A N 1
ATOM 1251 C CA . TRP A 1 156 ? -8.875 -22.844 -7.402 1 88.5 156 TRP A CA 1
ATOM 1252 C C . TRP A 1 156 ? -9.031 -23.953 -6.371 1 88.5 156 TRP A C 1
ATOM 1254 O O . TRP A 1 156 ? -8.977 -25.141 -6.715 1 88.5 156 TRP A O 1
ATOM 1264 N N . LEU A 1 157 ? -9.445 -23.625 -5.168 1 90.25 157 LEU A N 1
ATOM 1265 C CA . LEU A 1 157 ? -9.516 -24.609 -4.094 1 90.25 157 LEU A CA 1
ATOM 1266 C C . LEU A 1 157 ? -10.664 -25.578 -4.324 1 90.25 157 LEU A C 1
ATOM 1268 O O . LEU A 1 157 ? -10.5 -26.797 -4.148 1 90.25 157 LEU A O 1
ATOM 1272 N N . GLY A 1 158 ? -11.805 -25.094 -4.715 1 90.62 158 GLY A N 1
ATOM 1273 C CA . GLY A 1 158 ? -12.945 -25.953 -4.973 1 90.62 158 GLY A CA 1
ATOM 1274 C C . GLY A 1 158 ? -12.672 -27 -6.031 1 90.62 158 GLY A C 1
ATOM 1275 O O . GLY A 1 158 ? -12.719 -28.203 -5.746 1 90.62 158 GLY A O 1
ATOM 1276 N N . PRO A 1 159 ? -12.312 -26.516 -7.152 1 90.31 159 PRO A N 1
ATOM 1277 C CA . PRO A 1 159 ? -11.992 -27.469 -8.219 1 90.31 159 PRO A CA 1
ATOM 1278 C C . PRO A 1 159 ? -10.844 -28.406 -7.848 1 90.31 159 PRO A C 1
ATOM 1280 O O . PRO A 1 159 ? -10.883 -29.594 -8.172 1 90.31 159 PRO A O 1
ATOM 1283 N N . ALA A 1 160 ? -9.797 -27.891 -7.23 1 92.69 160 ALA A N 1
ATOM 1284 C CA . ALA A 1 160 ? -8.672 -28.719 -6.824 1 92.69 160 ALA A CA 1
ATOM 1285 C C . ALA A 1 160 ? -9.133 -29.859 -5.926 1 92.69 160 ALA A C 1
ATOM 1287 O O . ALA A 1 160 ? -8.758 -31.016 -6.141 1 92.69 160 ALA A O 1
ATOM 1288 N N . LEU A 1 161 ? -9.977 -29.609 -4.988 1 92.94 161 LEU A N 1
ATOM 1289 C CA . LEU A 1 161 ? -10.492 -30.609 -4.074 1 92.94 161 LEU A CA 1
ATOM 1290 C C . LEU A 1 161 ? -11.359 -31.625 -4.82 1 92.94 161 LEU A C 1
ATOM 1292 O O . LEU A 1 161 ? -11.281 -32.844 -4.551 1 92.94 161 LEU A O 1
ATOM 1296 N N . LEU A 1 162 ? -12.102 -31.172 -5.758 1 94.44 162 LEU A N 1
ATOM 1297 C CA . LEU A 1 162 ? -12.992 -32.062 -6.508 1 94.44 162 LEU A CA 1
ATOM 1298 C C . LEU A 1 162 ? -12.188 -32.969 -7.41 1 94.44 162 LEU A C 1
ATOM 1300 O O . LEU A 1 162 ? -12.531 -34.156 -7.543 1 94.44 162 LEU A O 1
ATOM 1304 N N . VAL A 1 163 ? -11.141 -32.438 -7.953 1 93.44 163 VAL A N 1
ATOM 1305 C CA . VAL A 1 163 ? -10.312 -33.25 -8.828 1 93.44 163 VAL A CA 1
ATOM 1306 C C . VAL A 1 163 ? -9.555 -34.281 -7.992 1 93.44 163 VAL A C 1
ATOM 1308 O O . VAL A 1 163 ? -9.516 -35.469 -8.336 1 93.44 163 VAL A O 1
ATOM 1311 N N . LEU A 1 164 ? -8.961 -33.844 -6.902 1 95.38 164 LEU A N 1
ATOM 1312 C CA . LEU A 1 164 ? -8.172 -34.75 -6.047 1 95.38 164 LEU A CA 1
ATOM 1313 C C . LEU A 1 164 ? -9.039 -35.844 -5.461 1 95.38 164 LEU A C 1
ATOM 1315 O O . LEU A 1 164 ? -8.688 -37.031 -5.543 1 95.38 164 LEU A O 1
ATOM 1319 N N . VAL A 1 165 ? -10.195 -35.531 -4.969 1 94.75 165 VAL A N 1
ATOM 1320 C CA . VAL A 1 165 ? -11.109 -36.5 -4.391 1 94.75 165 VAL A CA 1
ATOM 1321 C C . VAL A 1 165 ? -11.75 -37.344 -5.5 1 94.75 165 VAL A C 1
ATOM 1323 O O . VAL A 1 165 ? -11.891 -38.562 -5.371 1 94.75 165 VAL A O 1
ATOM 1326 N N . GLY A 1 166 ? -12.133 -36.656 -6.586 1 94.62 166 GLY A N 1
ATOM 1327 C CA . GLY A 1 166 ? -12.742 -37.375 -7.703 1 94.62 166 GLY A CA 1
ATOM 1328 C C . GLY A 1 166 ? -11.836 -38.438 -8.289 1 94.62 166 GLY A C 1
ATOM 1329 O O . GLY A 1 166 ? -12.281 -39.562 -8.555 1 94.62 166 GLY A O 1
ATOM 1330 N N . LEU A 1 167 ? -10.602 -38.062 -8.508 1 95.19 167 LEU A N 1
ATOM 1331 C CA . LEU A 1 167 ? -9.648 -39.031 -9.047 1 95.19 167 LEU A CA 1
ATOM 1332 C C . LEU A 1 167 ? -9.422 -40.188 -8.07 1 95.19 167 LEU A C 1
ATOM 1334 O O . LEU A 1 167 ? -9.336 -41.344 -8.469 1 95.19 167 LEU A O 1
ATOM 1338 N N . SER A 1 168 ? -9.297 -39.906 -6.801 1 96.44 168 SER A N 1
ATOM 1339 C CA . SER A 1 168 ? -9.102 -40.938 -5.781 1 96.44 168 SER A CA 1
ATOM 1340 C C . SER A 1 168 ? -10.305 -41.875 -5.703 1 96.44 168 SER A C 1
ATOM 1342 O O . SER A 1 168 ? -10.141 -43.094 -5.633 1 96.44 168 SER A O 1
ATOM 1344 N N . VAL A 1 169 ? -11.438 -41.312 -5.773 1 94.44 169 VAL A N 1
ATOM 1345 C CA . VAL A 1 169 ? -12.664 -42.094 -5.703 1 94.44 169 VAL A CA 1
ATOM 1346 C C . VAL A 1 169 ? -12.789 -42.969 -6.949 1 94.44 169 VAL A C 1
ATOM 1348 O O . VAL A 1 169 ? -13.18 -44.125 -6.863 1 94.44 169 VAL A O 1
ATOM 1351 N N . SER A 1 170 ? -12.477 -42.375 -8.07 1 94 170 SER A N 1
ATOM 1352 C CA . SER A 1 170 ? -12.508 -43.156 -9.305 1 94 170 SER A CA 1
ATOM 1353 C C . SER A 1 170 ? -11.57 -44.344 -9.227 1 94 170 SER A C 1
ATOM 1355 O O . SER A 1 170 ? -11.891 -45.406 -9.742 1 94 170 SER A O 1
ATOM 1357 N N . MET A 1 171 ? -10.422 -44.188 -8.625 1 95.75 171 MET A N 1
ATOM 1358 C CA . MET A 1 171 ? -9.453 -45.281 -8.469 1 95.75 171 MET A CA 1
ATOM 1359 C C . MET A 1 171 ? -9.961 -46.312 -7.477 1 95.75 171 MET A C 1
ATOM 1361 O O . MET A 1 171 ? -9.664 -47.5 -7.613 1 95.75 171 MET A O 1
ATOM 1365 N N . ILE A 1 172 ? -10.703 -45.969 -6.484 1 95 172 ILE A N 1
ATOM 1366 C CA . ILE A 1 172 ? -11.219 -46.875 -5.465 1 95 172 ILE A CA 1
ATOM 1367 C C . ILE A 1 172 ? -12.156 -47.875 -6.109 1 95 172 ILE A C 1
ATOM 1369 O O . ILE A 1 172 ? -12.172 -49.062 -5.723 1 95 172 ILE A O 1
ATOM 1373 N N . PHE A 1 173 ? -12.898 -47.531 -7.117 1 93.62 173 PHE A N 1
ATOM 1374 C CA . PHE A 1 173 ? -13.859 -48.406 -7.762 1 93.62 173 PHE A CA 1
ATOM 1375 C C . PHE A 1 173 ? -13.141 -49.5 -8.578 1 93.62 173 PHE A C 1
ATOM 1377 O O . PHE A 1 173 ? -13.586 -50.625 -8.633 1 93.62 173 PHE A O 1
ATOM 1384 N N . ARG A 1 174 ? -12.047 -49.156 -9.094 1 92.19 174 ARG A N 1
ATOM 1385 C CA . ARG A 1 174 ? -11.328 -50.125 -9.93 1 92.19 174 ARG A CA 1
ATOM 1386 C C . ARG A 1 174 ? -10.281 -50.875 -9.117 1 92.19 174 ARG A C 1
ATOM 1388 O O . ARG A 1 174 ? -10.125 -52.094 -9.273 1 92.19 174 ARG A O 1
ATOM 1395 N N . TRP A 1 175 ? -9.523 -50.062 -8.297 1 96 175 TRP A N 1
ATOM 1396 C CA . TRP A 1 175 ? -8.484 -50.625 -7.422 1 96 175 TRP A CA 1
ATOM 1397 C C . TRP A 1 175 ? -8.602 -50.031 -6.02 1 96 175 TRP A C 1
ATOM 1399 O O . TRP A 1 175 ? -7.902 -49.062 -5.68 1 96 175 TRP A O 1
ATOM 1409 N N . PRO A 1 176 ? -9.375 -50.625 -5.121 1 94.81 176 PRO A N 1
ATOM 1410 C CA . PRO A 1 176 ? -9.648 -50.031 -3.807 1 94.81 176 PRO A CA 1
ATOM 1411 C C . PRO A 1 176 ? -8.375 -49.688 -3.029 1 94.81 176 PRO A C 1
ATOM 1413 O O . PRO A 1 176 ? -8.305 -48.656 -2.377 1 94.81 176 PRO A O 1
ATOM 1416 N N . GLY A 1 177 ? -7.383 -50.562 -3.1 1 95.75 177 GLY A N 1
ATOM 1417 C CA . GLY A 1 177 ? -6.141 -50.281 -2.393 1 95.75 177 GLY A CA 1
ATOM 1418 C C . GLY A 1 177 ? -5.41 -49.062 -2.9 1 95.75 177 GLY A C 1
ATOM 1419 O O . GLY A 1 177 ? -4.887 -48.281 -2.109 1 95.75 177 GLY A O 1
ATOM 1420 N N . VAL A 1 178 ? -5.43 -48.875 -4.223 1 96.75 178 VAL A N 1
ATOM 1421 C CA . VAL A 1 178 ? -4.742 -47.75 -4.84 1 96.75 178 VAL A CA 1
ATOM 1422 C C . VAL A 1 178 ? -5.488 -46.438 -4.531 1 96.75 178 VAL A C 1
ATOM 1424 O O . VAL A 1 178 ? -4.871 -45.438 -4.184 1 96.75 178 VAL A O 1
ATOM 1427 N N . GLY A 1 179 ? -6.773 -46.5 -4.621 1 96.94 179 GLY A N 1
ATOM 1428 C CA . GLY A 1 179 ? -7.586 -45.312 -4.367 1 96.94 179 GLY A CA 1
ATOM 1429 C C . GLY A 1 179 ? -7.527 -44.875 -2.922 1 96.94 179 GLY A C 1
ATOM 1430 O O . GLY A 1 179 ? -7.438 -43.656 -2.654 1 96.94 179 GLY A O 1
ATOM 1431 N N . LEU A 1 180 ? -7.605 -45.781 -2.031 1 97.31 180 LEU A N 1
ATOM 1432 C CA . LEU A 1 180 ? -7.535 -45.438 -0.615 1 97.31 180 LEU A CA 1
ATOM 1433 C C . LEU A 1 180 ? -6.172 -44.844 -0.266 1 97.31 180 LEU A C 1
ATOM 1435 O O . LEU A 1 180 ? -6.078 -43.938 0.552 1 97.31 180 LEU A O 1
ATOM 1439 N N . PHE A 1 181 ? -5.176 -45.406 -0.877 1 97.56 181 PHE A N 1
ATOM 1440 C CA . PHE A 1 181 ? -3.832 -44.875 -0.682 1 97.56 181 PHE A CA 1
ATOM 1441 C C . PHE A 1 181 ? -3.744 -43.438 -1.173 1 97.56 181 PHE A C 1
ATOM 1443 O O . PHE A 1 181 ? -3.203 -42.562 -0.483 1 97.56 181 PHE A O 1
ATOM 1450 N N . ALA A 1 182 ? -4.309 -43.219 -2.355 1 97.38 182 ALA A N 1
ATOM 1451 C CA . ALA A 1 182 ? -4.301 -41.875 -2.924 1 97.38 182 ALA A CA 1
ATOM 1452 C C . ALA A 1 182 ? -5.055 -40.906 -2.027 1 97.38 182 ALA A C 1
ATOM 1454 O O . ALA A 1 182 ? -4.566 -39.781 -1.747 1 97.38 182 ALA A O 1
ATOM 1455 N N . LEU A 1 183 ? -6.18 -41.281 -1.575 1 96.88 183 LEU A N 1
ATOM 1456 C CA . LEU A 1 183 ? -7.008 -40.438 -0.723 1 96.88 183 LEU A CA 1
ATOM 1457 C C . LEU A 1 183 ? -6.293 -40.125 0.587 1 96.88 183 LEU A C 1
ATOM 1459 O O . LEU A 1 183 ? -6.324 -38.969 1.06 1 96.88 183 LEU A O 1
ATOM 1463 N N . ALA A 1 184 ? -5.668 -41.094 1.146 1 97.31 184 ALA A N 1
ATOM 1464 C CA . ALA A 1 184 ? -4.945 -40.906 2.402 1 97.31 184 ALA A CA 1
ATOM 1465 C C . ALA A 1 184 ? -3.764 -39.969 2.229 1 97.31 184 ALA A C 1
ATOM 1467 O O . ALA A 1 184 ? -3.486 -39.125 3.104 1 97.31 184 ALA A O 1
ATOM 1468 N N . THR A 1 185 ? -3.066 -40.125 1.131 1 96.81 185 THR A N 1
ATOM 1469 C CA . THR A 1 185 ? -1.903 -39.281 0.88 1 96.81 185 THR A CA 1
ATOM 1470 C C . THR A 1 185 ? -2.328 -37.812 0.638 1 96.81 185 THR A C 1
ATOM 1472 O O . THR A 1 185 ? -1.654 -36.875 1.079 1 96.81 185 THR A O 1
ATOM 1475 N N . VAL A 1 186 ? -3.414 -37.656 -0.104 1 95.31 186 VAL A N 1
ATOM 1476 C CA . VAL A 1 186 ? -3.951 -36.312 -0.345 1 95.31 186 VAL A CA 1
ATOM 1477 C C . VAL A 1 186 ? -4.355 -35.656 0.98 1 95.31 186 VAL A C 1
ATOM 1479 O O . VAL A 1 186 ? -4.027 -34.5 1.24 1 95.31 186 VAL A O 1
ATOM 1482 N N . ALA A 1 187 ? -5.035 -36.375 1.79 1 95.75 187 ALA A N 1
ATOM 1483 C CA . ALA A 1 187 ? -5.438 -35.906 3.105 1 95.75 187 ALA A CA 1
ATOM 1484 C C . ALA A 1 187 ? -4.223 -35.531 3.949 1 95.75 187 ALA A C 1
ATOM 1486 O O . ALA A 1 187 ? -4.223 -34.5 4.629 1 95.75 187 ALA A O 1
ATOM 1487 N N . LEU A 1 188 ? -3.221 -36.344 3.857 1 96.06 188 LEU A N 1
ATOM 1488 C CA . LEU A 1 188 ? -1.992 -36.094 4.602 1 96.06 188 LEU A CA 1
ATOM 1489 C C . LEU A 1 188 ? -1.307 -34.812 4.105 1 96.06 188 LEU A C 1
ATOM 1491 O O . LEU A 1 188 ? -0.796 -34.031 4.902 1 96.06 188 LEU A O 1
ATOM 1495 N N . TYR A 1 189 ? -1.296 -34.656 2.797 1 94.94 189 TYR A N 1
ATOM 1496 C CA . TYR A 1 189 ? -0.686 -33.5 2.193 1 94.94 189 TYR A CA 1
ATOM 1497 C C . TYR A 1 189 ? -1.376 -32.219 2.664 1 94.94 189 TYR A C 1
ATOM 1499 O O . TYR A 1 189 ? -0.716 -31.266 3.1 1 94.94 189 TYR A O 1
ATOM 1507 N N . ILE A 1 190 ? -2.678 -32.219 2.594 1 91.69 190 ILE A N 1
ATOM 1508 C CA . ILE A 1 190 ? -3.459 -31.047 2.955 1 91.69 190 ILE A CA 1
ATOM 1509 C C . ILE A 1 190 ? -3.322 -30.766 4.453 1 91.69 190 ILE A C 1
ATOM 1511 O O . ILE A 1 190 ? -3.07 -29.641 4.863 1 91.69 190 ILE A O 1
ATOM 1515 N N . ALA A 1 191 ? -3.422 -31.766 5.309 1 92.88 191 ALA A N 1
ATOM 1516 C CA . ALA A 1 191 ? -3.332 -31.625 6.762 1 92.88 191 ALA A CA 1
ATOM 1517 C C . ALA A 1 191 ? -1.948 -31.141 7.184 1 92.88 191 ALA A C 1
ATOM 1519 O O . ALA A 1 191 ? -1.827 -30.281 8.055 1 92.88 191 ALA A O 1
ATOM 1520 N N . SER A 1 192 ? -0.935 -31.703 6.59 1 92.94 192 SER A N 1
ATOM 1521 C CA . SER A 1 192 ? 0.433 -31.312 6.918 1 92.94 192 SER A CA 1
ATOM 1522 C C . SER A 1 192 ? 0.707 -29.875 6.516 1 92.94 192 SER A C 1
ATOM 1524 O O . SER A 1 192 ? 1.38 -29.141 7.242 1 92.94 192 SER A O 1
ATOM 1526 N N . ASN A 1 193 ? 0.168 -29.516 5.344 1 88.69 193 ASN A N 1
ATOM 1527 C CA . ASN A 1 193 ? 0.362 -28.156 4.887 1 88.69 193 ASN A CA 1
ATOM 1528 C C . ASN A 1 193 ? -0.278 -27.141 5.84 1 88.69 193 ASN A C 1
ATOM 1530 O O . ASN A 1 193 ? 0.36 -26.172 6.242 1 88.69 193 ASN A O 1
ATOM 1534 N N . LEU A 1 194 ? -1.46 -27.391 6.281 1 86.69 194 LEU A N 1
ATOM 1535 C CA . LEU A 1 194 ? -2.191 -26.484 7.156 1 86.69 194 LEU A CA 1
ATOM 1536 C C . LEU A 1 194 ? -1.549 -26.422 8.539 1 86.69 194 LEU A C 1
ATOM 1538 O O . LEU A 1 194 ? -1.343 -25.328 9.086 1 86.69 194 LEU A O 1
ATOM 1542 N N . TRP A 1 195 ? -1.177 -27.562 8.992 1 90.88 195 TRP A N 1
ATOM 1543 C CA . TRP A 1 195 ? -0.641 -27.641 10.352 1 90.88 195 TRP A CA 1
ATOM 1544 C C . TRP A 1 195 ? 0.753 -27.031 10.422 1 90.88 195 TRP A C 1
ATOM 1546 O O . TRP A 1 195 ? 1.045 -26.234 11.32 1 90.88 195 TRP A O 1
ATOM 1556 N N . LEU A 1 196 ? 1.618 -27.312 9.523 1 91.06 196 LEU A N 1
ATOM 1557 C CA . LEU A 1 196 ? 2.998 -26.844 9.539 1 91.06 196 LEU A CA 1
ATOM 1558 C C . LEU A 1 196 ? 3.068 -25.344 9.234 1 91.06 196 LEU A C 1
ATOM 1560 O O . LEU A 1 196 ? 3.891 -24.625 9.812 1 91.06 196 LEU A O 1
ATOM 1564 N N . THR A 1 197 ? 2.248 -24.922 8.398 1 86.75 197 THR A N 1
ATOM 1565 C CA . THR A 1 197 ? 2.258 -23.5 8.07 1 86.75 197 THR A CA 1
ATOM 1566 C C . THR A 1 197 ? 1.804 -22.656 9.258 1 86.75 197 THR A C 1
ATOM 1568 O O . THR A 1 197 ? 2.414 -21.641 9.57 1 86.75 197 THR A O 1
ATOM 1571 N N . VAL A 1 198 ? 0.844 -23.078 10.008 1 85.5 198 VAL A N 1
ATOM 1572 C CA . VAL A 1 198 ? 0.262 -22.312 11.109 1 85.5 198 VAL A CA 1
ATOM 1573 C C . VAL A 1 198 ? 1.154 -22.422 12.344 1 85.5 198 VAL A C 1
ATOM 1575 O O . VAL A 1 198 ? 1.408 -21.422 13.016 1 85.5 198 VAL A O 1
ATOM 1578 N N . LYS A 1 199 ? 1.664 -23.594 12.641 1 90.94 199 LYS A N 1
ATOM 1579 C CA . LYS A 1 199 ? 2.352 -23.812 13.906 1 90.94 199 LYS A CA 1
ATOM 1580 C C . LYS A 1 199 ? 3.854 -23.594 13.766 1 90.94 199 LYS A C 1
ATOM 1582 O O . LYS A 1 199 ? 4.52 -23.172 14.719 1 90.94 199 LYS A O 1
ATOM 1587 N N . TYR A 1 200 ? 4.379 -23.859 12.57 1 91.94 200 TYR A N 1
ATOM 1588 C CA . TYR A 1 200 ? 5.828 -23.859 12.398 1 91.94 200 TYR A CA 1
ATOM 1589 C C . TYR A 1 200 ? 6.301 -22.625 11.664 1 91.94 200 TYR A C 1
ATOM 1591 O O . TYR A 1 200 ? 7.297 -22 12.047 1 91.94 200 TYR A O 1
ATOM 1599 N N . VAL A 1 201 ? 5.633 -22.125 10.688 1 91.19 201 VAL A N 1
ATOM 1600 C CA . VAL A 1 201 ? 6.098 -21.047 9.828 1 91.19 201 VAL A CA 1
ATOM 1601 C C . VAL A 1 201 ? 5.535 -19.703 10.32 1 91.19 201 VAL A C 1
ATOM 1603 O O . VAL A 1 201 ? 6.262 -18.719 10.414 1 91.19 201 VAL A O 1
ATOM 1606 N N . ARG A 1 202 ? 4.363 -19.625 10.727 1 86.5 202 ARG A N 1
ATOM 1607 C CA . ARG A 1 202 ? 3.627 -18.391 11.008 1 86.5 202 ARG A CA 1
ATOM 1608 C C . ARG A 1 202 ? 4.301 -17.594 12.117 1 86.5 202 ARG A C 1
ATOM 1610 O O . ARG A 1 202 ? 4.504 -16.391 11.984 1 86.5 202 ARG A O 1
ATOM 1617 N N . PRO A 1 203 ? 4.672 -18.203 13.242 1 90.69 203 PRO A N 1
ATOM 1618 C CA . PRO A 1 203 ? 5.309 -17.406 14.297 1 90.69 203 PRO A CA 1
ATOM 1619 C C . PRO A 1 203 ? 6.594 -16.734 13.828 1 90.69 203 PRO A C 1
ATOM 1621 O O . PRO A 1 203 ? 6.855 -15.578 14.188 1 90.69 203 PRO A O 1
ATOM 1624 N N . ALA A 1 204 ? 7.375 -17.406 13.062 1 92.38 204 ALA A N 1
ATOM 1625 C CA . ALA A 1 204 ? 8.602 -16.812 12.531 1 92.38 204 ALA A CA 1
ATOM 1626 C C . ALA A 1 204 ? 8.289 -15.711 11.523 1 92.38 204 ALA A C 1
ATOM 1628 O O . ALA A 1 204 ? 8.977 -14.68 11.484 1 92.38 204 ALA A O 1
ATOM 1629 N N . ASN A 1 205 ? 7.297 -15.93 10.797 1 90.5 205 ASN A N 1
ATOM 1630 C CA . ASN A 1 205 ? 6.895 -14.961 9.781 1 90.5 205 ASN A CA 1
ATOM 1631 C C . ASN A 1 205 ? 6.391 -13.664 10.422 1 90.5 205 ASN A C 1
ATOM 1633 O O . ASN A 1 205 ? 6.68 -12.578 9.922 1 90.5 205 ASN A O 1
ATOM 1637 N N . LEU A 1 206 ? 5.684 -13.781 11.508 1 87.69 206 LEU A N 1
ATOM 1638 C CA . LEU A 1 206 ? 5.188 -12.602 12.211 1 87.69 206 LEU A CA 1
ATOM 1639 C C . LEU A 1 206 ? 6.344 -11.75 12.727 1 87.69 206 LEU A C 1
ATOM 1641 O O . LEU A 1 206 ? 6.297 -10.523 12.641 1 87.69 206 LEU A O 1
ATOM 1645 N N . LYS A 1 207 ? 7.336 -12.383 13.133 1 91.75 207 LYS A N 1
ATOM 1646 C CA . LYS A 1 207 ? 8.508 -11.664 13.617 1 91.75 207 LYS A CA 1
ATOM 1647 C C . LYS A 1 207 ? 9.234 -10.961 12.477 1 91.75 207 LYS A C 1
ATOM 1649 O O . LYS A 1 207 ? 9.633 -9.797 12.609 1 91.75 207 LYS A O 1
ATOM 1654 N N . SER A 1 208 ? 9.422 -11.648 11.359 1 93 208 SER A N 1
ATOM 1655 C CA . SER A 1 208 ? 10.102 -11.062 10.211 1 93 208 SER A CA 1
ATOM 1656 C C . SER A 1 208 ? 9.297 -9.898 9.633 1 93 208 SER A C 1
ATOM 1658 O O . SER A 1 208 ? 9.875 -8.891 9.219 1 93 208 SER A O 1
ATOM 1660 N N . VAL A 1 209 ? 8.023 -10.031 9.641 1 88.94 209 VAL A N 1
ATOM 1661 C CA . VAL A 1 209 ? 7.152 -8.984 9.117 1 88.94 209 VAL A CA 1
ATOM 1662 C C . VAL A 1 209 ? 7.227 -7.754 10.023 1 88.94 209 VAL A C 1
ATOM 1664 O O . VAL A 1 209 ? 7.273 -6.625 9.531 1 88.94 209 VAL A O 1
ATOM 1667 N N . ALA A 1 210 ? 7.223 -7.938 11.297 1 89.5 210 ALA A N 1
ATOM 1668 C CA . ALA A 1 210 ? 7.363 -6.832 12.25 1 89.5 210 ALA A CA 1
ATOM 1669 C C . ALA A 1 210 ? 8.688 -6.102 12.047 1 89.5 210 ALA A C 1
ATOM 1671 O O . ALA A 1 210 ? 8.734 -4.871 12.109 1 89.5 210 ALA A O 1
ATOM 1672 N N . LEU A 1 211 ? 9.688 -6.859 11.789 1 93.25 211 LEU A N 1
ATOM 1673 C CA . LEU A 1 211 ? 11 -6.258 11.578 1 93.25 211 LEU A CA 1
ATOM 1674 C C . LEU A 1 211 ? 11.055 -5.52 10.25 1 93.25 211 LEU A C 1
ATOM 1676 O O . LEU A 1 211 ? 11.742 -4.5 10.125 1 93.25 211 LEU A O 1
ATOM 1680 N N . ASP A 1 212 ? 10.344 -6.039 9.25 1 92.62 212 ASP A N 1
ATOM 1681 C CA . ASP A 1 212 ? 10.227 -5.336 7.977 1 92.62 212 ASP A CA 1
ATOM 1682 C C . ASP A 1 212 ? 9.562 -3.975 8.156 1 92.62 212 ASP A C 1
ATOM 1684 O O . ASP A 1 212 ? 10.016 -2.979 7.586 1 92.62 212 ASP A O 1
ATOM 1688 N N . SER A 1 213 ? 8.594 -3.945 9.008 1 88.5 213 SER A N 1
ATOM 1689 C CA . SER A 1 213 ? 7.93 -2.689 9.336 1 88.5 213 SER A CA 1
ATOM 1690 C C . SER A 1 213 ? 8.867 -1.744 10.078 1 88.5 213 SER A C 1
ATOM 1692 O O . SER A 1 213 ? 8.828 -0.529 9.867 1 88.5 213 SER A O 1
ATOM 1694 N N . ARG A 1 214 ? 9.664 -2.307 10.891 1 91.62 214 ARG A N 1
ATOM 1695 C CA . ARG A 1 214 ? 10.641 -1.511 11.633 1 91.62 214 ARG A CA 1
ATOM 1696 C C . ARG A 1 214 ? 11.656 -0.87 10.695 1 91.62 214 ARG A C 1
ATOM 1698 O O . ARG A 1 214 ? 12.133 0.239 10.953 1 91.62 214 ARG A O 1
ATOM 1705 N N . ILE A 1 215 ? 12.039 -1.579 9.648 1 94.94 215 ILE A N 1
ATOM 1706 C CA . ILE A 1 215 ? 12.93 -0.989 8.656 1 94.94 215 ILE A CA 1
ATOM 1707 C C . ILE A 1 215 ? 12.281 0.25 8.047 1 94.94 215 ILE A C 1
ATOM 1709 O O . ILE A 1 215 ? 12.906 1.311 7.965 1 94.94 215 ILE A O 1
ATOM 1713 N N . GLY A 1 216 ? 11.023 0.067 7.645 1 92.5 216 GLY A N 1
ATOM 1714 C CA . GLY A 1 216 ? 10.289 1.2 7.102 1 92.5 216 GLY A CA 1
ATOM 1715 C C . GLY A 1 216 ? 10.219 2.377 8.055 1 92.5 216 GLY A C 1
ATOM 1716 O O . GLY A 1 216 ? 10.422 3.523 7.652 1 92.5 216 GLY A O 1
ATOM 1717 N N . GLY A 1 217 ? 9.977 2.111 9.312 1 90.31 217 GLY A N 1
ATOM 1718 C CA . GLY A 1 217 ? 9.93 3.152 10.328 1 90.31 217 GLY A CA 1
ATOM 1719 C C . GLY A 1 217 ? 11.266 3.838 10.539 1 90.31 217 GLY A C 1
ATOM 1720 O O . GLY A 1 217 ? 11.336 5.062 10.648 1 90.31 217 GLY A O 1
ATOM 1721 N N . ALA A 1 218 ? 12.266 3.051 10.594 1 93.38 218 ALA A N 1
ATOM 1722 C CA . ALA A 1 218 ? 13.609 3.596 10.797 1 93.38 218 ALA A CA 1
ATOM 1723 C C . ALA A 1 218 ? 14.031 4.469 9.617 1 93.38 218 ALA A C 1
ATOM 1725 O O . ALA A 1 218 ? 14.625 5.531 9.812 1 93.38 218 ALA A O 1
ATOM 1726 N N . LEU A 1 219 ? 13.742 4.016 8.438 1 94.81 219 LEU A N 1
ATOM 1727 C CA . LEU A 1 219 ? 14.039 4.801 7.246 1 94.81 219 LEU A CA 1
ATOM 1728 C C . LEU A 1 219 ? 13.258 6.109 7.25 1 94.81 219 LEU A C 1
ATOM 1730 O O . LEU A 1 219 ? 13.812 7.176 6.973 1 94.81 219 LEU A O 1
ATOM 1734 N N . ALA A 1 220 ? 12.016 5.977 7.543 1 92.06 220 ALA A N 1
ATOM 1735 C CA . ALA A 1 220 ? 11.156 7.156 7.586 1 92.06 220 ALA A CA 1
ATOM 1736 C C . ALA A 1 220 ? 11.664 8.172 8.602 1 92.06 220 ALA A C 1
ATOM 1738 O O . ALA A 1 220 ? 11.703 9.375 8.32 1 92.06 220 ALA A O 1
ATOM 1739 N N . ASP A 1 221 ? 12.07 7.715 9.719 1 91.25 221 ASP A N 1
ATOM 1740 C CA . ASP A 1 221 ? 12.586 8.562 10.7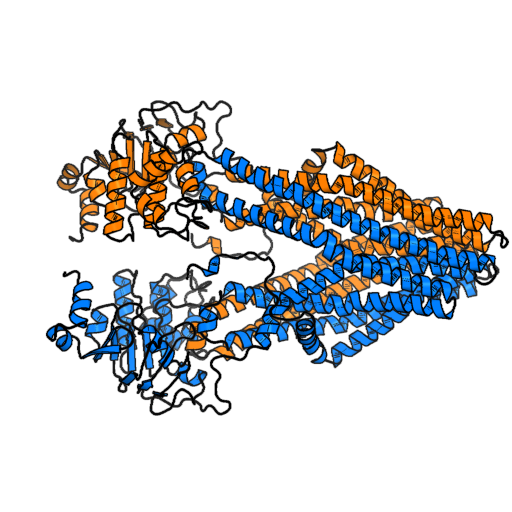97 1 91.25 221 ASP A CA 1
ATOM 1741 C C . ASP A 1 221 ? 13.836 9.312 10.344 1 91.25 221 ASP A C 1
ATOM 1743 O O . ASP A 1 221 ? 13.922 10.531 10.5 1 91.25 221 ASP A O 1
ATOM 1747 N N . SER A 1 222 ? 14.742 8.672 9.781 1 93.19 222 SER A N 1
ATOM 1748 C CA . SER A 1 222 ? 16.016 9.258 9.398 1 93.19 222 SER A CA 1
ATOM 1749 C C . SER A 1 222 ? 15.875 10.164 8.18 1 93.19 222 SER A C 1
ATOM 1751 O O . SER A 1 222 ? 16.484 11.234 8.117 1 93.19 222 SER A O 1
ATOM 1753 N N . ILE A 1 223 ? 15.047 9.781 7.246 1 93.06 223 ILE A N 1
ATOM 1754 C CA . ILE A 1 223 ? 14.914 10.539 6.004 1 93.06 223 ILE A CA 1
ATOM 1755 C C . ILE A 1 223 ? 14.086 11.797 6.246 1 93.06 223 ILE A C 1
ATOM 1757 O O . ILE A 1 223 ? 14.398 12.867 5.711 1 93.06 223 ILE A O 1
ATOM 1761 N N . THR A 1 224 ? 13.109 11.656 7.047 1 88 224 THR A N 1
ATOM 1762 C CA . THR A 1 224 ? 12.297 12.812 7.398 1 88 224 THR A CA 1
ATOM 1763 C C . THR A 1 224 ? 13.117 13.82 8.203 1 88 224 THR A C 1
ATOM 1765 O O . THR A 1 224 ? 12.938 15.031 8.062 1 88 224 THR A O 1
ATOM 1768 N N . SER A 1 225 ? 14.016 13.328 9.023 1 90.12 225 SER A N 1
ATOM 1769 C CA . SER A 1 225 ? 14.828 14.195 9.875 1 90.12 225 SER A CA 1
ATOM 1770 C C . SER A 1 225 ? 16.219 14.406 9.281 1 90.12 225 SER A C 1
ATOM 1772 O O . SER A 1 225 ? 17.188 14.594 10.008 1 90.12 225 SER A O 1
ATOM 1774 N N . ASN A 1 226 ? 16.297 14.32 8.008 1 90.94 226 ASN A N 1
ATOM 1775 C CA . ASN A 1 226 ? 17.594 14.398 7.344 1 90.94 226 ASN A CA 1
ATOM 1776 C C . ASN A 1 226 ? 18.297 15.719 7.637 1 90.94 226 ASN A C 1
ATOM 1778 O O . ASN A 1 226 ? 19.516 15.758 7.809 1 90.94 226 ASN A O 1
ATOM 1782 N N . PRO A 1 227 ? 17.531 16.859 7.695 1 87.56 227 PRO A N 1
ATOM 1783 C CA . PRO A 1 227 ? 18.219 18.109 8.023 1 87.56 227 PRO A CA 1
ATOM 1784 C C . PRO A 1 227 ? 18.938 18.047 9.375 1 87.56 227 PRO A C 1
ATOM 1786 O O . PRO A 1 227 ? 20.047 18.562 9.5 1 87.56 227 PRO A O 1
ATOM 1789 N N . THR A 1 228 ? 18.328 17.422 10.32 1 89.12 228 THR A N 1
ATOM 1790 C CA . THR A 1 228 ? 18.953 17.281 11.633 1 89.12 228 THR A CA 1
ATOM 1791 C C . THR A 1 228 ? 20.156 16.344 11.555 1 89.12 228 THR A C 1
ATOM 1793 O O . THR A 1 228 ? 21.188 16.594 12.172 1 89.12 228 THR A O 1
ATOM 1796 N N . VAL A 1 229 ? 20.047 15.32 10.805 1 92.38 229 VAL A N 1
ATOM 1797 C CA . VAL A 1 229 ? 21.141 14.367 10.625 1 92.38 229 VAL A CA 1
ATOM 1798 C C . VAL A 1 229 ? 22.359 15.078 10.023 1 92.38 229 VAL A C 1
ATOM 1800 O O . VAL A 1 229 ? 23.484 14.906 10.492 1 92.38 229 VAL A O 1
ATOM 1803 N N . LYS A 1 230 ? 22.094 15.898 9.07 1 90.5 230 LYS A N 1
ATOM 1804 C CA . LYS A 1 230 ? 23.172 16.625 8.414 1 90.5 230 LYS A CA 1
ATOM 1805 C C . LYS A 1 230 ? 23.766 17.688 9.336 1 90.5 230 LYS A C 1
ATOM 1807 O O . LYS A 1 230 ? 24.969 17.922 9.336 1 90.5 230 LYS A O 1
ATOM 1812 N N . ALA A 1 231 ? 22.891 18.297 10.031 1 88.31 231 ALA A N 1
ATOM 1813 C CA . ALA A 1 231 ? 23.344 19.375 10.914 1 88.31 231 ALA A CA 1
ATOM 1814 C C . ALA A 1 231 ? 24.312 18.844 11.961 1 88.31 231 ALA A C 1
ATOM 1816 O O . ALA A 1 231 ? 25.234 19.562 12.383 1 88.31 231 ALA A O 1
ATOM 1817 N N . PHE A 1 232 ? 24.188 17.594 12.281 1 88.56 232 PHE A N 1
ATOM 1818 C CA . PHE A 1 232 ? 25.031 17.047 13.328 1 88.56 232 PHE A CA 1
ATOM 1819 C C . PHE A 1 232 ? 26.078 16.094 12.734 1 88.56 232 PHE A C 1
ATOM 1821 O O . PHE A 1 232 ? 26.812 15.438 13.469 1 88.56 232 PHE A O 1
ATOM 1828 N N . GLY A 1 233 ? 26.141 16.016 11.438 1 88.19 233 GLY A N 1
ATOM 1829 C CA . GLY A 1 233 ? 27.078 15.102 10.812 1 88.19 233 GLY A CA 1
ATOM 1830 C C . GLY A 1 233 ? 26.922 13.672 11.281 1 88.19 233 GLY A C 1
ATOM 1831 O O . GLY A 1 233 ? 27.922 12.977 11.523 1 88.19 233 GLY A O 1
ATOM 1832 N N . ALA A 1 234 ? 25.672 13.273 11.523 1 91.5 234 ALA A N 1
ATOM 1833 C CA . ALA A 1 234 ? 25.406 11.977 12.156 1 91.5 234 ALA A CA 1
ATOM 1834 C C . ALA A 1 234 ? 25.094 10.914 11.102 1 91.5 234 ALA A C 1
ATOM 1836 O O . ALA A 1 234 ? 24.516 9.875 11.422 1 91.5 234 ALA A O 1
ATOM 1837 N N . GLU A 1 235 ? 25.5 11.102 9.852 1 92.88 235 GLU A N 1
ATOM 1838 C CA . GLU A 1 235 ? 25.172 10.172 8.773 1 92.88 235 GLU A CA 1
ATOM 1839 C C . GLU A 1 235 ? 25.719 8.781 9.062 1 92.88 235 GLU A C 1
ATOM 1841 O O . GLU A 1 235 ? 25 7.785 8.969 1 92.88 235 GLU A O 1
ATOM 1846 N N . PRO A 1 236 ? 26.984 8.641 9.539 1 92.88 236 PRO A N 1
ATOM 1847 C CA . PRO A 1 236 ? 27.5 7.301 9.797 1 92.88 236 PRO A CA 1
ATOM 1848 C C . PRO A 1 236 ? 26.766 6.59 10.93 1 92.88 236 PRO A C 1
ATOM 1850 O O . PRO A 1 236 ? 26.562 5.371 10.875 1 92.88 236 PRO A O 1
ATOM 1853 N N . ARG A 1 237 ? 26.344 7.332 11.875 1 92.88 237 ARG A N 1
ATOM 1854 C CA . ARG A 1 237 ? 25.625 6.734 13 1 92.88 237 ARG A CA 1
ATOM 1855 C C . ARG A 1 237 ? 24.25 6.223 12.562 1 92.88 237 ARG A C 1
ATOM 1857 O O . ARG A 1 237 ? 23.828 5.148 12.984 1 92.88 237 ARG A O 1
ATOM 1864 N N . GLU A 1 238 ? 23.594 7.082 11.812 1 94.56 238 GLU A N 1
ATOM 1865 C CA . GLU A 1 238 ? 22.297 6.652 11.32 1 94.56 238 GLU A CA 1
ATOM 1866 C C . GLU A 1 238 ? 22.422 5.449 10.391 1 94.56 238 GLU A C 1
ATOM 1868 O O . GLU A 1 238 ? 21.562 4.562 10.398 1 94.56 238 GLU A O 1
ATOM 1873 N N . GLU A 1 239 ? 23.5 5.414 9.602 1 95.94 239 GLU A N 1
ATOM 1874 C CA . GLU A 1 239 ? 23.766 4.258 8.75 1 95.94 239 GLU A CA 1
ATOM 1875 C C . GLU A 1 239 ? 23.969 2.994 9.586 1 95.94 239 GLU A C 1
ATOM 1877 O O . GLU A 1 239 ? 23.453 1.928 9.242 1 95.94 239 GLU A O 1
ATOM 1882 N N . ALA A 1 240 ? 24.703 3.158 10.641 1 95.81 240 ALA A N 1
ATOM 1883 C CA . ALA A 1 240 ? 24.953 2.02 11.516 1 95.81 240 ALA A CA 1
ATOM 1884 C C . ALA A 1 240 ? 23.656 1.535 12.18 1 95.81 240 ALA A C 1
ATOM 1886 O O . ALA A 1 240 ? 23.453 0.33 12.336 1 95.81 240 ALA A O 1
ATOM 1887 N N . ARG A 1 241 ? 22.891 2.434 12.539 1 94.38 241 ARG A N 1
ATOM 1888 C CA . ARG A 1 241 ? 21.609 2.086 13.172 1 94.38 241 ARG A CA 1
ATOM 1889 C C . ARG A 1 241 ? 20.719 1.313 12.211 1 94.38 241 ARG A C 1
ATOM 1891 O O . ARG A 1 241 ? 20.141 0.287 12.578 1 94.38 241 ARG A O 1
ATOM 1898 N N . ILE A 1 242 ? 20.578 1.782 11.016 1 96 242 ILE A N 1
ATOM 1899 C CA . ILE A 1 242 ? 19.766 1.112 10.016 1 96 242 ILE A CA 1
ATOM 1900 C C . ILE A 1 242 ? 20.344 -0.263 9.703 1 96 242 ILE A C 1
ATOM 1902 O O . ILE A 1 242 ? 19.609 -1.238 9.547 1 96 242 ILE A O 1
ATOM 1906 N N . ALA A 1 243 ? 21.656 -0.302 9.633 1 97 243 ALA A N 1
ATOM 1907 C CA . ALA A 1 243 ? 22.344 -1.568 9.359 1 97 243 ALA A CA 1
ATOM 1908 C C . ALA A 1 243 ? 22.031 -2.602 10.438 1 97 243 ALA A C 1
ATOM 1910 O O . ALA A 1 243 ? 21.922 -3.797 10.156 1 97 243 ALA A O 1
ATOM 1911 N N . GLU A 1 244 ? 21.859 -2.107 11.602 1 96.44 244 GLU A N 1
ATOM 1912 C CA . GLU A 1 244 ? 21.531 -3.016 12.695 1 96.44 244 GLU A CA 1
ATOM 1913 C C . GLU A 1 244 ? 20.109 -3.568 12.539 1 96.44 244 GLU A C 1
ATOM 1915 O O . GLU A 1 244 ? 19.875 -4.758 12.766 1 96.44 244 GLU A O 1
ATOM 1920 N N . VAL A 1 245 ? 19.188 -2.742 12.188 1 95.81 245 VAL A N 1
ATOM 1921 C CA . VAL A 1 245 ? 17.812 -3.156 12.016 1 95.81 245 VAL A CA 1
ATOM 1922 C C . VAL A 1 245 ? 17.688 -4.113 10.836 1 95.81 245 VAL A C 1
ATOM 1924 O O . VAL A 1 245 ? 17.016 -5.141 10.922 1 95.81 245 VAL A O 1
ATOM 1927 N N . THR A 1 246 ? 18.391 -3.768 9.75 1 97.38 246 THR A N 1
ATOM 1928 C CA . THR A 1 246 ? 18.344 -4.621 8.57 1 97.38 246 THR A CA 1
ATOM 1929 C C . THR A 1 246 ? 19.031 -5.957 8.836 1 97.38 246 THR A C 1
ATOM 1931 O O . THR A 1 246 ? 18.625 -6.988 8.289 1 97.38 246 THR A O 1
ATOM 1934 N N . GLU A 1 247 ? 20.094 -5.914 9.703 1 97.44 247 GLU A N 1
ATOM 1935 C CA . GLU A 1 247 ? 20.766 -7.16 10.062 1 97.44 247 GLU A CA 1
ATOM 1936 C C . GLU A 1 247 ? 19.859 -8.07 10.875 1 97.44 247 GLU A C 1
ATOM 1938 O O . GLU A 1 247 ? 19.828 -9.281 10.656 1 97.44 247 GLU A O 1
ATOM 1943 N N . LEU A 1 248 ? 19.188 -7.504 11.773 1 96.62 248 LEU A N 1
ATOM 1944 C CA . LEU A 1 248 ? 18.234 -8.281 12.562 1 96.62 248 LEU A CA 1
ATOM 1945 C C . LEU A 1 248 ? 17.141 -8.859 11.672 1 96.62 248 LEU A C 1
ATOM 1947 O O . LEU A 1 248 ? 16.75 -10.016 11.828 1 96.62 248 LEU A O 1
ATOM 1951 N N . TRP A 1 249 ? 16.609 -8.094 10.773 1 96.75 249 TRP A N 1
ATOM 1952 C CA . TRP A 1 249 ? 15.609 -8.562 9.812 1 96.75 249 TRP A CA 1
ATOM 1953 C C . TRP A 1 249 ? 16.156 -9.711 8.969 1 96.75 249 TRP A C 1
ATOM 1955 O O . TRP A 1 249 ? 15.492 -10.734 8.812 1 96.75 249 TRP A O 1
ATOM 1965 N N . ARG A 1 250 ? 17.375 -9.523 8.453 1 96.56 250 ARG A N 1
ATOM 1966 C CA . ARG A 1 250 ? 18 -10.547 7.617 1 96.56 250 ARG A CA 1
ATOM 1967 C C . ARG A 1 250 ? 18.094 -11.875 8.359 1 96.56 250 ARG A C 1
ATOM 1969 O O . ARG A 1 250 ? 17.703 -12.914 7.824 1 96.56 250 ARG A O 1
ATOM 1976 N N . SER A 1 251 ? 18.547 -11.875 9.586 1 96.75 251 SER A N 1
ATOM 1977 C CA . SER A 1 251 ? 18.75 -13.086 10.367 1 96.75 251 SER A CA 1
ATOM 1978 C C . SER A 1 251 ? 17.438 -13.805 10.633 1 96.75 251 SER A C 1
ATOM 1980 O O . SER A 1 251 ? 17.344 -15.031 10.5 1 96.75 251 SER A O 1
ATOM 1982 N N . ARG A 1 252 ? 16.391 -13.047 10.906 1 95.62 252 ARG A N 1
ATOM 1983 C CA . ARG A 1 252 ? 15.102 -13.648 11.203 1 95.62 252 ARG A CA 1
ATOM 1984 C C . ARG A 1 252 ? 14.406 -14.102 9.922 1 95.62 252 ARG A C 1
ATOM 1986 O O . ARG A 1 252 ? 13.703 -15.117 9.922 1 95.62 252 ARG A O 1
ATOM 1993 N N . THR A 1 253 ? 14.586 -13.406 8.875 1 95.81 253 THR A N 1
ATOM 1994 C CA . THR A 1 253 ? 13.961 -13.742 7.602 1 95.81 253 THR A CA 1
ATOM 1995 C C . THR A 1 253 ? 14.555 -15.031 7.035 1 95.81 253 THR A C 1
ATOM 1997 O O . THR A 1 253 ? 13.836 -15.852 6.461 1 95.81 253 THR A O 1
ATOM 2000 N N . VAL A 1 254 ? 15.891 -15.203 7.219 1 96.12 254 VAL A N 1
ATOM 2001 C CA . VAL A 1 254 ? 16.516 -16.438 6.77 1 96.12 254 VAL A CA 1
ATOM 2002 C C . VAL A 1 254 ? 15.914 -17.625 7.52 1 96.12 254 VAL A C 1
ATOM 2004 O O . VAL A 1 254 ? 15.664 -18.672 6.926 1 96.12 254 VAL A O 1
ATOM 2007 N N . ILE A 1 255 ? 15.664 -17.469 8.773 1 95.81 255 ILE A N 1
ATOM 2008 C CA . ILE A 1 255 ? 15.039 -18.516 9.562 1 95.81 255 ILE A CA 1
ATOM 2009 C C . ILE A 1 255 ? 13.641 -18.812 9.023 1 95.81 255 ILE A C 1
ATOM 2011 O O . ILE A 1 255 ? 13.273 -19.969 8.82 1 95.81 255 ILE A O 1
ATOM 2015 N N . THR A 1 256 ? 12.898 -17.734 8.75 1 93.75 256 THR A N 1
ATOM 2016 C CA . THR A 1 256 ? 11.547 -17.875 8.227 1 93.75 256 THR A CA 1
ATOM 2017 C C . THR A 1 256 ? 11.555 -18.578 6.871 1 93.75 256 THR A C 1
ATOM 2019 O O . THR A 1 256 ? 10.789 -19.516 6.641 1 93.75 256 THR A O 1
ATOM 2022 N N . TRP A 1 257 ? 12.43 -18.203 5.984 1 93.44 257 TRP A N 1
ATOM 2023 C CA . TRP A 1 257 ? 12.5 -18.766 4.645 1 93.44 257 TRP A CA 1
ATOM 2024 C C . TRP A 1 257 ? 12.953 -20.219 4.688 1 93.44 257 TRP A C 1
ATOM 2026 O O . TRP A 1 257 ? 12.5 -21.047 3.896 1 93.44 257 TRP A O 1
ATOM 2036 N N . ASN A 1 258 ? 13.836 -20.516 5.645 1 94.19 258 ASN A N 1
ATOM 2037 C CA . ASN A 1 258 ? 14.25 -21.906 5.805 1 94.19 258 ASN A CA 1
ATOM 2038 C C . ASN A 1 258 ? 13.109 -22.781 6.34 1 94.19 258 ASN A C 1
ATOM 2040 O O . ASN A 1 258 ? 13 -23.953 5.988 1 94.19 258 ASN A O 1
ATOM 2044 N N . ARG A 1 259 ? 12.297 -22.25 7.133 1 93.31 259 ARG A N 1
ATOM 2045 C CA . ARG A 1 259 ? 11.133 -22.984 7.609 1 93.31 259 ARG A CA 1
ATOM 2046 C C . ARG A 1 259 ? 10.148 -23.25 6.473 1 93.31 259 ARG A C 1
ATOM 2048 O O . ARG A 1 259 ? 9.562 -24.328 6.387 1 93.31 259 ARG A O 1
ATOM 2055 N N . PHE A 1 260 ? 10.016 -22.281 5.59 1 89.75 260 PHE A N 1
ATOM 2056 C CA . PHE A 1 260 ? 9.219 -22.516 4.391 1 89.75 260 PHE A CA 1
ATOM 2057 C C . PHE A 1 260 ? 9.82 -23.625 3.545 1 89.75 260 PHE A C 1
ATOM 2059 O O . PHE A 1 260 ? 9.094 -24.469 3.014 1 89.75 260 PHE A O 1
ATOM 2066 N N . LEU A 1 261 ? 11.109 -23.625 3.465 1 93 261 LEU A N 1
ATOM 2067 C CA . LEU A 1 261 ? 11.805 -24.656 2.693 1 93 261 LEU A CA 1
ATOM 2068 C C . LEU A 1 261 ? 11.609 -26.031 3.314 1 93 261 LEU A C 1
ATOM 2070 O O . LEU A 1 261 ? 11.477 -27.016 2.596 1 93 261 LEU A O 1
ATOM 2074 N N . ASP A 1 262 ? 11.586 -26.047 4.602 1 94.44 262 ASP A N 1
ATOM 2075 C CA . ASP A 1 262 ? 11.336 -27.312 5.285 1 94.44 262 ASP A CA 1
ATOM 2076 C C . ASP A 1 262 ? 9.93 -27.828 4.996 1 94.44 262 ASP A C 1
ATOM 2078 O O . ASP A 1 262 ? 9.742 -29.016 4.742 1 94.44 262 ASP A O 1
ATOM 2082 N N . VAL A 1 263 ? 9.031 -26.969 5.074 1 91.88 263 VAL A N 1
ATOM 2083 C CA . VAL A 1 263 ? 7.656 -27.359 4.785 1 91.88 263 VAL A CA 1
ATOM 2084 C C . VAL A 1 263 ? 7.543 -27.828 3.336 1 91.88 263 VAL A C 1
ATOM 2086 O O . VAL A 1 263 ? 6.902 -28.844 3.055 1 91.88 263 VAL A O 1
ATOM 2089 N N . TRP A 1 264 ? 8.188 -27.156 2.422 1 91.19 264 TRP A N 1
ATOM 2090 C CA . TRP A 1 264 ? 8.188 -27.531 1.01 1 91.19 264 TRP A CA 1
ATOM 2091 C C . TRP A 1 264 ? 8.828 -28.891 0.799 1 91.19 264 TRP A C 1
ATOM 2093 O O . TRP A 1 264 ? 8.367 -29.688 -0.021 1 91.19 264 TRP A O 1
ATOM 2103 N N . LEU A 1 265 ? 9.875 -29.109 1.521 1 94.44 265 LEU A N 1
ATOM 2104 C CA . LEU A 1 265 ? 10.539 -30.406 1.43 1 94.44 265 LEU A CA 1
ATOM 2105 C C . LEU A 1 265 ? 9.617 -31.531 1.911 1 94.44 265 LEU A C 1
ATOM 2107 O O . LEU A 1 265 ? 9.508 -32.562 1.265 1 94.44 265 LEU A O 1
ATOM 2111 N N . ILE A 1 266 ? 8.992 -31.281 3.012 1 95.44 266 ILE A N 1
ATOM 2112 C CA . ILE A 1 266 ? 8.07 -32.281 3.551 1 95.44 266 ILE A CA 1
ATOM 2113 C C . ILE A 1 266 ? 6.938 -32.531 2.561 1 95.44 266 ILE A C 1
ATOM 2115 O O . ILE A 1 266 ? 6.559 -33.656 2.314 1 95.44 266 ILE A O 1
ATOM 2119 N N . GLN A 1 267 ? 6.445 -31.5 2.012 1 93.69 267 GLN A N 1
ATOM 2120 C CA . GLN A 1 267 ? 5.379 -31.625 1.022 1 93.69 267 GLN A CA 1
ATOM 2121 C C . GLN A 1 267 ? 5.859 -32.406 -0.209 1 93.69 267 GLN A C 1
ATOM 2123 O O . GLN A 1 267 ? 5.148 -33.25 -0.732 1 93.69 267 GLN A O 1
ATOM 2128 N N . ASN A 1 268 ? 7.055 -32.094 -0.646 1 95.19 268 ASN A N 1
ATOM 2129 C CA . ASN A 1 268 ? 7.602 -32.812 -1.795 1 95.19 268 ASN A CA 1
ATOM 2130 C C . ASN A 1 268 ? 7.848 -34.281 -1.475 1 95.19 268 ASN A C 1
ATOM 2132 O O . ASN A 1 268 ? 7.695 -35.156 -2.344 1 95.19 268 ASN A O 1
ATOM 2136 N N . MET A 1 269 ? 8.234 -34.531 -0.257 1 96.94 269 MET A N 1
ATOM 2137 C CA . MET A 1 269 ? 8.406 -35.938 0.153 1 96.94 269 MET A CA 1
ATOM 2138 C C . MET A 1 269 ? 7.078 -36.688 0.114 1 96.94 269 MET A C 1
ATOM 2140 O O . MET A 1 269 ? 7.031 -37.844 -0.279 1 96.94 269 MET A O 1
ATOM 2144 N N . ILE A 1 270 ? 6.047 -36 0.501 1 97 270 ILE A N 1
ATOM 2145 C CA . ILE A 1 270 ? 4.727 -36.594 0.438 1 97 270 ILE A CA 1
ATOM 2146 C C . ILE A 1 270 ? 4.344 -36.875 -1.018 1 97 270 ILE A C 1
ATOM 2148 O O . ILE A 1 270 ? 3.727 -37.875 -1.337 1 97 270 ILE A O 1
ATOM 2152 N N . LEU A 1 271 ? 4.703 -35.969 -1.879 1 96.38 271 LEU A N 1
ATOM 2153 C CA . LEU A 1 271 ? 4.43 -36.156 -3.299 1 96.38 271 LEU A CA 1
ATOM 2154 C C . LEU A 1 271 ? 5.234 -37.344 -3.857 1 96.38 271 LEU A C 1
ATOM 2156 O O . LEU A 1 271 ? 4.766 -38.062 -4.746 1 96.38 271 LEU A O 1
ATOM 2160 N N . VAL A 1 272 ? 6.48 -37.5 -3.354 1 97.31 272 VAL A N 1
ATOM 2161 C CA . VAL A 1 272 ? 7.273 -38.656 -3.744 1 97.31 272 VAL A CA 1
ATOM 2162 C C . VAL A 1 272 ? 6.562 -39.938 -3.307 1 97.31 272 VAL A C 1
ATOM 2164 O O . VAL A 1 272 ? 6.508 -40.938 -4.059 1 97.31 272 VAL A O 1
ATOM 2167 N N . VAL A 1 273 ? 6.047 -39.906 -2.139 1 97.69 273 VAL A N 1
ATOM 2168 C CA . VAL A 1 273 ? 5.297 -41.062 -1.629 1 97.69 273 VAL A CA 1
ATOM 2169 C C . VAL A 1 273 ? 4.07 -41.281 -2.506 1 97.69 273 VAL A C 1
ATOM 2171 O O . VAL A 1 273 ? 3.736 -42.438 -2.809 1 97.69 273 VAL A O 1
ATOM 2174 N N . LEU A 1 274 ? 3.426 -40.188 -2.885 1 97.5 274 LEU A N 1
ATOM 2175 C CA . LEU A 1 274 ? 2.268 -40.312 -3.764 1 97.5 274 LEU A CA 1
ATOM 2176 C C . LEU A 1 274 ? 2.666 -40.938 -5.102 1 97.5 274 LEU A C 1
ATOM 2178 O O . LEU A 1 274 ? 2.004 -41.844 -5.594 1 97.5 274 LEU A O 1
ATOM 2182 N N . GLN A 1 275 ? 3.713 -40.438 -5.676 1 97.38 275 GLN A N 1
ATOM 2183 C CA . GLN A 1 275 ? 4.203 -40.938 -6.949 1 97.38 275 GLN A CA 1
ATOM 2184 C C . GLN A 1 275 ? 4.582 -42.406 -6.84 1 97.38 275 GLN A C 1
ATOM 2186 O O . GLN A 1 275 ? 4.164 -43.219 -7.664 1 97.38 275 GLN A O 1
ATOM 2191 N N . ALA A 1 276 ? 5.398 -42.781 -5.836 1 97.81 276 ALA A N 1
ATOM 2192 C CA . ALA A 1 276 ? 5.883 -44.125 -5.617 1 97.81 276 ALA A CA 1
ATOM 2193 C C . ALA A 1 276 ? 4.727 -45.094 -5.324 1 97.81 276 ALA A C 1
ATOM 2195 O O . ALA A 1 276 ? 4.688 -46.188 -5.848 1 97.81 276 ALA A O 1
ATOM 2196 N N . GLY A 1 277 ? 3.848 -44.594 -4.488 1 97.81 277 GLY A N 1
ATOM 2197 C CA . GLY A 1 277 ? 2.732 -45.438 -4.102 1 97.81 277 GLY A CA 1
ATOM 2198 C C . GLY A 1 277 ? 1.773 -45.719 -5.242 1 97.81 277 GLY A C 1
ATOM 2199 O O . GLY A 1 277 ? 1.389 -46.875 -5.465 1 97.81 277 GLY A O 1
ATOM 2200 N N . LEU A 1 278 ? 1.359 -44.688 -5.996 1 97.25 278 LEU A N 1
ATOM 2201 C CA . LEU A 1 278 ? 0.428 -44.875 -7.105 1 97.25 278 LEU A CA 1
ATOM 2202 C C . LEU A 1 278 ? 1.035 -45.781 -8.18 1 97.25 278 LEU A C 1
ATOM 2204 O O . LEU A 1 278 ? 0.41 -46.75 -8.617 1 97.25 278 LEU A O 1
ATOM 2208 N N . SER A 1 279 ? 2.189 -45.469 -8.617 1 96.94 279 SER A N 1
ATOM 2209 C CA . SER A 1 279 ? 2.836 -46.25 -9.672 1 96.94 279 SER A CA 1
ATOM 2210 C C . SER A 1 279 ? 3.258 -47.625 -9.18 1 96.94 279 SER A C 1
ATOM 2212 O O . SER A 1 279 ? 3.076 -48.625 -9.875 1 96.94 279 SER A O 1
ATOM 2214 N N . GLY A 1 280 ? 3.809 -47.688 -7.953 1 96.81 280 GLY A N 1
ATOM 2215 C CA . GLY A 1 280 ? 4.262 -48.969 -7.406 1 96.81 280 GLY A CA 1
ATOM 2216 C C . GLY A 1 280 ? 3.137 -49.969 -7.203 1 96.81 280 GLY A C 1
ATOM 2217 O O . GLY A 1 280 ? 3.287 -51.156 -7.512 1 96.81 280 GLY A O 1
ATOM 2218 N N . LEU A 1 281 ? 2.053 -49.531 -6.672 1 97 281 LEU A N 1
ATOM 2219 C CA . LEU A 1 281 ? 0.911 -50.406 -6.445 1 97 281 LEU A CA 1
ATOM 2220 C C . LEU A 1 281 ? 0.345 -50.906 -7.766 1 97 281 LEU A C 1
ATOM 2222 O O . LEU A 1 281 ? -0.05 -52.094 -7.875 1 97 281 LEU A O 1
ATOM 2226 N N . LEU A 1 282 ? 0.312 -50.094 -8.789 1 95.75 282 LEU A N 1
ATOM 2227 C CA . LEU A 1 282 ? -0.234 -50.531 -10.07 1 95.75 282 LEU A CA 1
ATOM 2228 C C . LEU A 1 282 ? 0.749 -51.469 -10.797 1 95.75 282 LEU A C 1
ATOM 2230 O O . LEU A 1 282 ? 0.339 -52.344 -11.547 1 95.75 282 LEU A O 1
ATOM 2234 N N . VAL A 1 283 ? 2.057 -51.219 -10.602 1 95.06 283 VAL A N 1
ATOM 2235 C CA . VAL A 1 283 ? 3.043 -52.156 -11.141 1 95.06 283 VAL A CA 1
ATOM 2236 C C . VAL A 1 283 ? 2.881 -53.531 -10.469 1 95.06 283 VAL A C 1
ATOM 2238 O O . VAL A 1 283 ? 2.984 -54.562 -11.125 1 95.06 283 VAL A O 1
ATOM 2241 N N . ARG A 1 284 ? 2.674 -53.531 -9.156 1 94.38 284 ARG A N 1
ATOM 2242 C CA . ARG A 1 284 ? 2.447 -54.75 -8.438 1 94.38 284 ARG A CA 1
ATOM 2243 C C . ARG A 1 284 ? 1.203 -55.469 -8.953 1 94.38 284 ARG A C 1
ATOM 2245 O O . ARG A 1 284 ? 1.224 -56.688 -9.172 1 94.38 284 ARG A O 1
ATOM 2252 N N . LEU A 1 285 ? 0.155 -54.75 -9.164 1 94.19 285 LEU A N 1
ATOM 2253 C CA . LEU A 1 285 ? -1.069 -55.344 -9.695 1 94.19 285 LEU A CA 1
ATOM 2254 C C . LEU A 1 285 ? -0.857 -55.844 -11.117 1 94.19 285 LEU A C 1
ATOM 2256 O O . LEU A 1 285 ? -1.451 -56.844 -11.523 1 94.19 285 LEU A O 1
ATOM 2260 N N . TRP A 1 286 ? -0.084 -55.125 -11.836 1 93.44 286 TRP A N 1
ATOM 2261 C CA . TRP A 1 286 ? 0.281 -55.594 -13.172 1 93.44 286 TRP A CA 1
ATOM 2262 C C . TRP A 1 286 ? 1.036 -56.938 -13.102 1 93.44 286 TRP A C 1
ATOM 2264 O O . TRP A 1 286 ? 0.754 -57.844 -13.867 1 93.44 286 TRP A O 1
ATOM 2274 N N . ALA A 1 287 ? 2.012 -57.031 -12.188 1 91.56 287 ALA A N 1
ATOM 2275 C CA . ALA A 1 287 ? 2.781 -58.281 -12.016 1 91.56 287 ALA A CA 1
ATOM 2276 C C . ALA A 1 287 ? 1.872 -59.438 -11.656 1 91.56 287 ALA A C 1
ATOM 2278 O O . ALA A 1 287 ? 2.16 -60.594 -12.008 1 91.56 287 ALA A O 1
ATOM 2279 N N . LEU A 1 288 ? 0.781 -59.125 -11.039 1 91.81 288 LEU A N 1
ATOM 2280 C CA . LEU A 1 288 ? -0.17 -60.156 -10.625 1 91.81 288 LEU A CA 1
ATOM 2281 C C . LEU A 1 288 ? -1.209 -60.406 -11.719 1 91.81 288 LEU A C 1
ATOM 2283 O O . LEU A 1 288 ? -2.092 -61.25 -11.562 1 91.81 288 LEU A O 1
ATOM 2287 N N . GLY A 1 289 ? -1.178 -59.625 -12.727 1 90 289 GLY A N 1
ATOM 2288 C CA . GLY A 1 289 ? -2.074 -59.812 -13.852 1 90 289 GLY A CA 1
ATOM 2289 C C . GLY A 1 289 ? -3.383 -59.062 -13.703 1 90 289 GLY A C 1
ATOM 2290 O O . GLY A 1 289 ? -4.328 -59.281 -14.461 1 90 289 GLY A O 1
ATOM 2291 N N . GLN A 1 290 ? -3.443 -58.125 -12.836 1 92.69 290 GLN A N 1
ATOM 2292 C CA . GLN A 1 290 ? -4.695 -57.438 -12.531 1 92.69 290 GLN A CA 1
ATOM 2293 C C . GLN A 1 290 ? -4.695 -56 -13.078 1 92.69 290 GLN A C 1
ATOM 2295 O O . GLN A 1 290 ? -5.672 -55.281 -12.914 1 92.69 290 GLN A O 1
ATOM 2300 N N . ALA A 1 291 ? -3.604 -55.594 -13.664 1 93.06 291 ALA A N 1
ATOM 2301 C CA . ALA A 1 291 ? -3.492 -54.281 -14.258 1 93.06 291 ALA A CA 1
ATOM 2302 C C . ALA A 1 291 ? -2.732 -54.312 -15.586 1 93.06 291 ALA A C 1
ATOM 2304 O O . ALA A 1 291 ? -1.973 -55.25 -15.836 1 93.06 291 ALA A O 1
ATOM 2305 N N . SER A 1 292 ? -3.051 -53.406 -16.438 1 93.06 292 SER A N 1
ATOM 2306 C CA . SER A 1 292 ? -2.41 -53.312 -17.75 1 93.06 292 SER A CA 1
ATOM 2307 C C . SER A 1 292 ? -1.337 -52.25 -17.781 1 93.06 292 SER A C 1
ATOM 2309 O O . SER A 1 292 ? -1.121 -51.531 -16.781 1 93.06 292 SER A O 1
ATOM 2311 N N . ALA A 1 293 ? -0.563 -52.188 -18.969 1 92.88 293 ALA A N 1
ATOM 2312 C CA . ALA A 1 293 ? 0.411 -51.125 -19.172 1 92.88 293 ALA A CA 1
ATOM 2313 C C . ALA A 1 293 ? -0.267 -49.75 -19.156 1 92.88 293 ALA A C 1
ATOM 2315 O O . ALA A 1 293 ? 0.301 -48.781 -18.656 1 92.88 293 ALA A O 1
ATOM 2316 N N . GLY A 1 294 ? -1.438 -49.75 -19.688 1 94.44 294 GLY A N 1
ATOM 2317 C CA . GLY A 1 294 ? -2.219 -48.531 -19.672 1 94.44 294 GLY A CA 1
ATOM 2318 C C . GLY A 1 294 ? -2.561 -48.062 -18.266 1 94.44 294 GLY A C 1
ATOM 2319 O O . GLY A 1 294 ? -2.605 -46.844 -18 1 94.44 294 GLY A O 1
ATOM 2320 N N . ASP A 1 295 ? -2.771 -48.969 -17.359 1 95.62 295 ASP A N 1
ATOM 2321 C CA . ASP A 1 295 ? -3.062 -48.625 -15.969 1 95.62 295 ASP A CA 1
ATOM 2322 C C . ASP A 1 295 ? -1.85 -48 -15.297 1 95.62 295 ASP A C 1
ATOM 2324 O O . ASP A 1 295 ? -1.997 -47.094 -14.445 1 95.62 295 ASP A O 1
ATOM 2328 N N . VAL A 1 296 ? -0.706 -48.406 -15.664 1 94.88 296 VAL A N 1
ATOM 2329 C CA . VAL A 1 296 ? 0.51 -47.812 -15.133 1 94.88 296 VAL A CA 1
ATOM 2330 C C . VAL A 1 296 ? 0.666 -46.375 -15.672 1 94.88 296 VAL A C 1
ATOM 2332 O O . VAL A 1 296 ? 1.027 -45.469 -14.938 1 94.88 296 VAL A O 1
ATOM 2335 N N . ALA A 1 297 ? 0.351 -46.25 -16.953 1 95.5 297 ALA A N 1
ATOM 2336 C CA . ALA A 1 297 ? 0.356 -44.906 -17.547 1 95.5 297 ALA A CA 1
ATOM 2337 C C . ALA A 1 297 ? -0.667 -44 -16.859 1 95.5 297 ALA A C 1
ATOM 2339 O O . ALA A 1 297 ? -0.416 -42.812 -16.656 1 95.5 297 ALA A O 1
ATOM 2340 N N . PHE A 1 298 ? -1.764 -44.594 -16.531 1 95.81 298 PHE A N 1
ATOM 2341 C CA . PHE A 1 298 ? -2.787 -43.875 -15.766 1 95.81 298 PHE A CA 1
ATOM 2342 C C . PHE A 1 298 ? -2.229 -43.406 -14.43 1 95.81 298 PHE A C 1
ATOM 2344 O O . PHE A 1 298 ? -2.479 -42.25 -14.023 1 95.81 298 PHE A O 1
ATOM 2351 N N . ALA A 1 299 ? -1.518 -44.188 -13.75 1 96 299 ALA A N 1
ATOM 2352 C CA . ALA A 1 299 ? -0.933 -43.844 -12.461 1 96 299 ALA A CA 1
ATOM 2353 C C . ALA A 1 299 ? 0.044 -42.656 -12.609 1 96 299 ALA A C 1
ATOM 2355 O O . ALA A 1 299 ? 0.04 -41.75 -11.797 1 96 299 ALA A O 1
ATOM 2356 N N . ILE A 1 300 ? 0.837 -42.719 -13.633 1 96.06 300 ILE A N 1
ATOM 2357 C CA . ILE A 1 300 ? 1.837 -41.688 -13.875 1 96.06 300 ILE A CA 1
ATOM 2358 C C . ILE A 1 300 ? 1.143 -40.344 -14.172 1 96.06 300 ILE A C 1
ATOM 2360 O O . ILE A 1 300 ? 1.478 -39.312 -13.578 1 96.06 300 ILE A O 1
ATOM 2364 N N . THR A 1 301 ? 0.185 -40.406 -15.047 1 95.5 301 THR A N 1
ATOM 2365 C CA . THR A 1 301 ? -0.528 -39.219 -15.438 1 95.5 301 THR A CA 1
ATOM 2366 C C . THR A 1 301 ? -1.354 -38.656 -14.273 1 95.5 301 THR A C 1
ATOM 2368 O O . THR A 1 301 ? -1.435 -37.438 -14.078 1 95.5 301 THR A O 1
ATOM 2371 N N . SER A 1 302 ? -1.948 -39.531 -13.523 1 96.19 302 SER A N 1
ATOM 2372 C CA . SER A 1 302 ? -2.703 -39.125 -12.344 1 96.19 302 SER A CA 1
ATOM 2373 C C . SER A 1 302 ? -1.809 -38.406 -11.336 1 96.19 302 SER A C 1
ATOM 2375 O O . SER A 1 302 ? -2.201 -37.406 -10.758 1 96.19 302 SER A O 1
ATOM 2377 N N . PHE A 1 303 ? -0.681 -38.938 -11.188 1 95.06 303 PHE A N 1
ATOM 2378 C CA . PHE A 1 303 ? 0.259 -38.312 -10.266 1 95.06 303 PHE A CA 1
ATOM 2379 C C . PHE A 1 303 ? 0.595 -36.906 -10.719 1 95.06 303 PHE A C 1
ATOM 2381 O O . PHE A 1 303 ? 0.576 -35.969 -9.914 1 95.06 303 PHE A O 1
ATOM 2388 N N . LEU A 1 304 ? 0.901 -36.719 -11.938 1 93.81 304 LEU A N 1
ATOM 2389 C CA . LEU A 1 304 ? 1.296 -35.406 -12.453 1 93.81 304 LEU A CA 1
ATOM 2390 C C . LEU A 1 304 ? 0.149 -34.406 -12.336 1 93.81 304 LEU A C 1
ATOM 2392 O O . LEU A 1 304 ? 0.364 -33.25 -11.969 1 93.81 304 LEU A O 1
ATOM 2396 N N . LEU A 1 305 ? -0.977 -34.875 -12.586 1 93 305 LEU A N 1
ATOM 2397 C CA . LEU A 1 305 ? -2.154 -34.031 -12.477 1 93 305 LEU A CA 1
ATOM 2398 C C . LEU A 1 305 ? -2.406 -33.625 -11.023 1 93 305 LEU A C 1
ATOM 2400 O O . LEU A 1 305 ? -2.564 -32.469 -10.703 1 93 305 LEU A O 1
ATOM 2404 N N . MET A 1 306 ? -2.4 -34.625 -10.164 1 94.5 306 MET A N 1
ATOM 2405 C CA . MET A 1 306 ? -2.652 -34.406 -8.742 1 94.5 306 MET A CA 1
ATOM 2406 C C . MET A 1 306 ? -1.586 -33.5 -8.141 1 94.5 306 MET A C 1
ATOM 2408 O O . MET A 1 306 ? -1.899 -32.594 -7.359 1 94.5 306 MET A O 1
ATOM 2412 N N . SER A 1 307 ? -0.361 -33.812 -8.445 1 94 307 SER A N 1
ATOM 2413 C CA . SER A 1 307 ? 0.724 -33 -7.914 1 94 307 SER A CA 1
ATOM 2414 C C . SER A 1 307 ? 0.589 -31.547 -8.352 1 94 307 SER A C 1
ATOM 2416 O O . SER A 1 307 ? 0.905 -30.625 -7.594 1 94 307 SER A O 1
ATOM 2418 N N . GLY A 1 308 ? 0.104 -31.312 -9.57 1 90.25 308 GLY A N 1
ATOM 2419 C CA . GLY A 1 308 ? -0.139 -29.953 -10.047 1 90.25 308 GLY A CA 1
ATOM 2420 C C . GLY A 1 308 ? -1.154 -29.203 -9.211 1 90.25 308 GLY A C 1
ATOM 2421 O O . GLY A 1 308 ? -0.944 -28.031 -8.883 1 90.25 308 GLY A O 1
ATOM 2422 N N . TYR A 1 309 ? -2.188 -29.844 -8.805 1 91 309 TYR A N 1
ATOM 2423 C CA . TYR A 1 309 ? -3.232 -29.234 -7.988 1 91 309 TYR A CA 1
ATOM 2424 C C . TYR A 1 309 ? -2.75 -29.016 -6.559 1 91 309 TYR A C 1
ATOM 2426 O O . TYR A 1 309 ? -3.08 -28 -5.938 1 91 309 TYR A O 1
ATOM 2434 N N . LEU A 1 310 ? -1.909 -29.891 -6.07 1 90.62 310 LEU A N 1
ATOM 2435 C CA . LEU A 1 310 ? -1.472 -29.828 -4.68 1 90.62 310 LEU A CA 1
ATOM 2436 C C . LEU A 1 310 ? -0.416 -28.75 -4.484 1 90.62 310 LEU A C 1
ATOM 2438 O O . LEU A 1 310 ? -0.367 -28.109 -3.432 1 90.62 310 LEU A O 1
ATOM 2442 N N . ARG A 1 311 ? 0.359 -28.531 -5.441 1 85.56 311 ARG A N 1
ATOM 2443 C CA . ARG A 1 311 ? 1.474 -27.594 -5.32 1 85.56 311 ARG A CA 1
ATOM 2444 C C . ARG A 1 311 ? 0.973 -26.172 -5.113 1 85.56 311 ARG A C 1
ATOM 2446 O O . ARG A 1 311 ? 1.603 -25.375 -4.406 1 85.56 311 ARG A O 1
ATOM 2453 N N . ASN A 1 312 ? -0.13 -25.844 -5.625 1 82.19 312 ASN A N 1
ATOM 2454 C CA . ASN A 1 312 ? -0.64 -24.484 -5.539 1 82.19 312 ASN A CA 1
ATOM 2455 C C . ASN A 1 312 ? -1.586 -24.312 -4.355 1 82.19 312 ASN A C 1
ATOM 2457 O O . ASN A 1 312 ? -2.055 -23.203 -4.086 1 82.19 312 ASN A O 1
ATOM 2461 N N . MET A 1 313 ? -1.808 -25.297 -3.627 1 82.81 313 MET A N 1
ATOM 2462 C CA . MET A 1 313 ? -2.83 -25.312 -2.584 1 82.81 313 MET A CA 1
ATOM 2463 C C . MET A 1 313 ? -2.498 -24.312 -1.482 1 82.81 313 MET A C 1
ATOM 2465 O O . MET A 1 313 ? -3.363 -23.547 -1.053 1 82.81 313 MET A O 1
ATOM 2469 N N . GLY A 1 314 ? -1.284 -24.281 -1.05 1 76.69 314 GLY A N 1
ATOM 2470 C CA . GLY A 1 314 ? -0.89 -23.375 0.018 1 76.69 314 GLY A CA 1
ATOM 2471 C C . GLY A 1 314 ? -1.068 -21.922 -0.342 1 76.69 314 GLY A C 1
ATOM 2472 O O . GLY A 1 314 ? -1.575 -21.125 0.462 1 76.69 314 GLY A O 1
ATOM 2473 N N . GLU A 1 315 ? -0.724 -21.609 -1.51 1 80 315 GLU A N 1
ATOM 2474 C CA . GLU A 1 315 ? -0.849 -20.219 -1.974 1 80 315 GLU A CA 1
ATOM 2475 C C . GLU A 1 315 ? -2.314 -19.812 -2.105 1 80 315 GLU A C 1
ATOM 2477 O O . GLU A 1 315 ? -2.68 -18.688 -1.781 1 80 315 GLU A O 1
ATOM 2482 N N . ASN A 1 316 ? -3.127 -20.719 -2.545 1 87 316 ASN A N 1
ATOM 2483 C CA . ASN A 1 316 ? -4.551 -20.438 -2.691 1 87 316 ASN A CA 1
ATOM 2484 C C . ASN A 1 316 ? -5.227 -20.234 -1.338 1 87 316 ASN A C 1
ATOM 2486 O O . ASN A 1 316 ? -6.105 -19.391 -1.2 1 87 316 ASN A O 1
ATOM 2490 N N . ILE A 1 317 ? -4.77 -20.969 -0.408 1 85.75 317 ILE A N 1
ATOM 2491 C CA . ILE A 1 317 ? -5.324 -20.828 0.935 1 85.75 317 ILE A CA 1
ATOM 2492 C C . ILE A 1 317 ? -4.914 -19.484 1.521 1 85.75 317 ILE A C 1
ATOM 2494 O O . ILE A 1 317 ? -5.73 -18.797 2.141 1 85.75 317 ILE A O 1
ATOM 2498 N N . ARG A 1 318 ? -3.732 -19.125 1.28 1 78.62 318 ARG A N 1
ATOM 2499 C CA . ARG A 1 318 ? -3.242 -17.828 1.756 1 78.62 318 ARG A CA 1
ATOM 2500 C C . ARG A 1 318 ? -4.02 -16.688 1.122 1 78.62 318 ARG A C 1
ATOM 2502 O O . ARG A 1 318 ? -4.395 -15.727 1.805 1 78.62 318 ARG A O 1
ATOM 2509 N N . MET A 1 319 ? -4.23 -16.797 -0.092 1 85.25 319 MET A N 1
ATOM 2510 C CA . MET A 1 319 ? -4.98 -15.766 -0.814 1 85.25 319 MET A CA 1
ATOM 2511 C C . MET A 1 319 ? -6.406 -15.664 -0.287 1 85.25 319 MET A C 1
ATOM 2513 O O . MET A 1 319 ? -6.938 -14.562 -0.13 1 85.25 319 MET A O 1
ATOM 2517 N N . MET A 1 320 ? -6.977 -16.781 0.005 1 89.31 320 MET A N 1
ATOM 2518 C CA . MET A 1 320 ? -8.32 -16.812 0.57 1 89.31 320 MET A CA 1
ATOM 2519 C C . MET A 1 320 ? -8.352 -16.125 1.932 1 89.31 320 MET A C 1
ATOM 2521 O O . MET A 1 320 ? -9.234 -15.305 2.201 1 89.31 320 MET A O 1
ATOM 2525 N N . GLN A 1 321 ? -7.426 -16.469 2.695 1 85.19 321 GLN A N 1
ATOM 2526 C CA . GLN A 1 321 ? -7.367 -15.883 4.035 1 85.19 321 GLN A CA 1
ATOM 2527 C C . GLN A 1 321 ? -7.137 -14.375 3.975 1 85.19 321 GLN A C 1
ATOM 2529 O O . GLN A 1 321 ? -7.785 -13.617 4.695 1 85.19 321 GLN A O 1
ATOM 2534 N N . LYS A 1 322 ? -6.297 -13.992 3.152 1 85.88 322 LYS A N 1
ATOM 2535 C CA . LYS A 1 322 ? -6.059 -12.562 2.971 1 85.88 322 LYS A CA 1
ATOM 2536 C C . LYS A 1 322 ? -7.324 -11.852 2.496 1 85.88 322 LYS A C 1
ATOM 2538 O O . LYS A 1 322 ? -7.652 -10.766 2.984 1 85.88 322 LYS A O 1
ATOM 2543 N N . GLY A 1 323 ? -7.98 -12.461 1.547 1 92.5 323 GLY A N 1
ATOM 2544 C CA . GLY A 1 323 ? -9.234 -11.898 1.076 1 92.5 323 GLY A CA 1
ATOM 2545 C C . GLY A 1 323 ? -10.273 -11.758 2.17 1 92.5 323 GLY A C 1
ATOM 2546 O O . GLY A 1 323 ? -10.984 -10.758 2.238 1 92.5 323 GLY A O 1
ATOM 2547 N N . LEU A 1 324 ? -10.32 -12.766 3.035 1 92.5 324 LEU A N 1
ATOM 2548 C CA . LEU A 1 324 ? -11.258 -12.719 4.156 1 92.5 324 LEU A CA 1
ATOM 2549 C C . LEU A 1 324 ? -10.898 -11.594 5.121 1 92.5 324 LEU A C 1
ATOM 2551 O O . LEU A 1 324 ? -11.773 -10.875 5.602 1 92.5 324 LEU A O 1
ATOM 2555 N N . ASP A 1 325 ? -9.695 -11.398 5.359 1 88.69 325 ASP A N 1
ATOM 2556 C CA . ASP A 1 325 ? -9.227 -10.312 6.219 1 88.69 325 ASP A CA 1
ATOM 2557 C C . ASP A 1 325 ? -9.555 -8.953 5.613 1 88.69 325 ASP A C 1
ATOM 2559 O O . ASP A 1 325 ? -9.992 -8.039 6.324 1 88.69 325 ASP A O 1
ATOM 2563 N N . ASP A 1 326 ? -9.406 -8.867 4.312 1 92.25 326 ASP A N 1
ATOM 2564 C CA . ASP A 1 326 ? -9.648 -7.609 3.605 1 92.25 326 ASP A CA 1
ATOM 2565 C C . ASP A 1 326 ? -11.133 -7.258 3.609 1 92.25 326 ASP A C 1
ATOM 2567 O O . ASP A 1 326 ? -11.492 -6.078 3.633 1 92.25 326 ASP A O 1
ATOM 2571 N N . ALA A 1 327 ? -11.93 -8.281 3.605 1 95.94 327 ALA A N 1
ATOM 2572 C CA . ALA A 1 327 ? -13.367 -8.047 3.49 1 95.94 327 ALA A CA 1
ATOM 2573 C C . ALA A 1 327 ? -14.023 -7.969 4.867 1 95.94 327 ALA A C 1
ATOM 2575 O O . ALA A 1 327 ? -15.211 -7.641 4.98 1 95.94 327 ALA A O 1
ATOM 2576 N N . GLU A 1 328 ? -13.328 -8.234 5.887 1 94.06 328 GLU A N 1
ATOM 2577 C CA . GLU A 1 328 ? -13.891 -8.383 7.227 1 94.06 328 GLU A CA 1
ATOM 2578 C C . GLU A 1 328 ? -14.531 -7.078 7.703 1 94.06 328 GLU A C 1
ATOM 2580 O O . GLU A 1 328 ? -15.633 -7.086 8.25 1 94.06 328 GLU A O 1
ATOM 2585 N N . ASP A 1 329 ? -13.859 -5.957 7.477 1 92.69 329 ASP A N 1
ATOM 2586 C CA . ASP A 1 329 ? -14.359 -4.672 7.961 1 92.69 329 ASP A CA 1
ATOM 2587 C C . ASP A 1 329 ? -15.703 -4.328 7.312 1 92.69 329 ASP A C 1
ATOM 2589 O O . ASP A 1 329 ? -16.625 -3.898 7.996 1 92.69 329 ASP A O 1
ATOM 2593 N N . VAL A 1 330 ? -15.766 -4.512 6.074 1 95.56 330 VAL A N 1
ATOM 2594 C CA . VAL A 1 330 ? -17 -4.172 5.355 1 95.56 330 VAL A CA 1
ATOM 2595 C C . VAL A 1 330 ? -18.109 -5.129 5.758 1 95.56 330 VAL A C 1
ATOM 2597 O O . VAL A 1 330 ? -19.281 -4.734 5.832 1 95.56 330 VAL A O 1
ATOM 2600 N N . ALA A 1 331 ? -17.719 -6.398 6.008 1 95.75 331 ALA A N 1
ATOM 2601 C CA . ALA A 1 331 ? -18.719 -7.344 6.52 1 95.75 331 ALA A CA 1
ATOM 2602 C C . ALA A 1 331 ? -19.234 -6.91 7.883 1 95.75 331 ALA A C 1
ATOM 2604 O O . ALA A 1 331 ? -20.422 -7.059 8.18 1 95.75 331 ALA A O 1
ATOM 2605 N N . ALA A 1 332 ? -18.375 -6.367 8.656 1 94.19 332 ALA A N 1
ATOM 2606 C CA . ALA A 1 332 ? -18.766 -5.855 9.969 1 94.19 332 ALA A CA 1
ATOM 2607 C C . ALA A 1 332 ? -19.672 -4.629 9.828 1 94.19 332 ALA A C 1
ATOM 2609 O O . ALA A 1 332 ? -20.656 -4.488 10.562 1 94.19 332 ALA A O 1
ATOM 2610 N N . TYR A 1 333 ? -19.297 -3.744 8.922 1 94.69 333 TYR A N 1
ATOM 2611 C CA . TYR A 1 333 ? -20.125 -2.564 8.672 1 94.69 333 TYR A CA 1
ATOM 2612 C C . TYR A 1 333 ? -21.531 -2.957 8.266 1 94.69 333 TYR A C 1
ATOM 2614 O O . TYR A 1 333 ? -22.5 -2.297 8.641 1 94.69 333 TYR A O 1
ATOM 2622 N N . ALA A 1 334 ? -21.641 -3.986 7.516 1 94 334 ALA A N 1
ATOM 2623 C CA . ALA A 1 334 ? -22.938 -4.445 7.016 1 94 334 ALA A CA 1
ATOM 2624 C C . ALA A 1 334 ? -23.844 -4.891 8.164 1 94 334 ALA A C 1
ATOM 2626 O O . ALA A 1 334 ? -25.078 -4.844 8.047 1 94 334 ALA A O 1
ATOM 2627 N N . ARG A 1 335 ? -23.234 -5.234 9.234 1 91.5 335 ARG A N 1
ATOM 2628 C CA . ARG A 1 335 ? -24 -5.723 10.383 1 91.5 335 ARG A CA 1
ATOM 2629 C C . ARG A 1 335 ? -24.266 -4.602 11.375 1 91.5 335 ARG A C 1
ATOM 2631 O O . ARG A 1 335 ? -25.094 -4.754 12.281 1 91.5 335 ARG A O 1
ATOM 2638 N N . MET A 1 336 ? -23.688 -3.512 11.156 1 90.38 336 MET A N 1
ATOM 2639 C CA . MET A 1 336 ? -23.859 -2.367 12.047 1 90.38 336 MET A CA 1
ATOM 2640 C C . MET A 1 336 ? -25.031 -1.507 11.602 1 90.38 336 MET A C 1
ATOM 2642 O O . MET A 1 336 ? -25.156 -1.171 10.422 1 90.38 336 MET A O 1
ATOM 2646 N N . ALA A 1 337 ? -25.875 -1.236 12.484 1 89.62 337 ALA A N 1
ATOM 2647 C CA . ALA A 1 337 ? -27 -0.348 12.188 1 89.62 337 ALA A CA 1
ATOM 2648 C C . ALA A 1 337 ? -26.594 1.116 12.297 1 89.62 337 ALA A C 1
ATOM 2650 O O . ALA A 1 337 ? -25.703 1.459 13.094 1 89.62 337 ALA A O 1
ATOM 2651 N N . PRO A 1 338 ? -27.219 1.964 11.445 1 90.38 338 PRO A N 1
ATOM 2652 C CA . PRO A 1 338 ? -26.953 3.395 11.617 1 90.38 338 PRO A CA 1
ATOM 2653 C C . PRO A 1 338 ? -27.297 3.889 13.023 1 90.38 338 PRO A C 1
ATOM 2655 O O . PRO A 1 338 ? -28.297 3.447 13.602 1 90.38 338 PRO A O 1
ATOM 2658 N N . GLN A 1 339 ? -26.562 4.785 13.531 1 88.69 339 GLN A N 1
ATOM 2659 C CA . GLN A 1 339 ? -26.719 5.246 14.906 1 88.69 339 GLN A CA 1
ATOM 2660 C C . GLN A 1 339 ? -27.844 6.27 15.016 1 88.69 339 GLN A C 1
ATOM 2662 O O . GLN A 1 339 ? -28.484 6.395 16.062 1 88.69 339 GLN A O 1
ATOM 2667 N N . VAL A 1 340 ? -28.078 7.016 13.906 1 91.12 340 VAL A N 1
ATOM 2668 C CA . VAL A 1 340 ? -29.156 8.008 13.875 1 91.12 340 VAL A CA 1
ATOM 2669 C C . VAL A 1 340 ? -30.047 7.75 12.664 1 91.12 340 VAL A C 1
ATOM 2671 O O . VAL A 1 340 ? -30.031 8.508 11.695 1 91.12 340 VAL A O 1
ATOM 2674 N N . PRO A 1 341 ? -30.922 6.781 12.781 1 91.19 341 PRO A N 1
ATOM 2675 C CA . PRO A 1 341 ? -31.766 6.453 11.641 1 91.19 341 PRO A CA 1
ATOM 2676 C C . PRO A 1 341 ? -33.031 7.285 11.594 1 91.19 341 PRO A C 1
ATOM 2678 O O . PRO A 1 341 ? -33.531 7.734 12.641 1 91.19 341 PRO A O 1
ATOM 2681 N N . ASP A 1 342 ? -33.438 7.539 10.445 1 91.88 342 ASP A N 1
ATOM 2682 C CA . ASP A 1 342 ? -34.781 8.117 10.289 1 91.88 342 ASP A CA 1
ATOM 2683 C C . ASP A 1 342 ? -35.844 7.102 10.633 1 91.88 342 ASP A C 1
ATOM 2685 O O . ASP A 1 342 ? -35.688 5.906 10.375 1 91.88 342 ASP A O 1
ATOM 2689 N N . ARG A 1 343 ? -36.844 7.602 11.203 1 90.5 343 ARG A N 1
ATOM 2690 C CA . ARG A 1 343 ? -38 6.742 11.359 1 90.5 343 ARG A CA 1
ATOM 2691 C C . ARG A 1 343 ? -38.594 6.344 10.008 1 90.5 343 ARG A C 1
ATOM 2693 O O . ARG A 1 343 ? -38.5 7.105 9.047 1 90.5 343 ARG A O 1
ATOM 2700 N N . PRO A 1 344 ? -39.062 5.098 9.852 1 89.56 344 PRO A N 1
ATOM 2701 C CA . PRO A 1 344 ? -39.562 4.621 8.562 1 89.56 344 PRO A CA 1
ATOM 2702 C C . PRO A 1 344 ? -40.656 5.535 7.984 1 89.56 344 PRO A C 1
ATOM 2704 O O . PRO A 1 344 ? -40.719 5.707 6.766 1 89.56 344 PRO A O 1
ATOM 2707 N N . ASP A 1 345 ? -41.406 6.199 8.898 1 89.12 345 ASP A N 1
ATOM 2708 C CA . ASP A 1 345 ? -42.469 7.07 8.438 1 89.12 345 ASP A CA 1
ATOM 2709 C C . ASP A 1 345 ? -42.125 8.539 8.672 1 89.12 345 ASP A C 1
ATOM 2711 O O . ASP A 1 345 ? -43.031 9.367 8.859 1 89.12 345 ASP A O 1
ATOM 2715 N N . ALA A 1 346 ? -40.875 8.82 8.539 1 91.06 346 ALA A N 1
ATOM 2716 C CA . ALA A 1 346 ? -40.469 10.203 8.789 1 91.06 346 ALA A CA 1
ATOM 2717 C C . ALA A 1 346 ? -41.031 11.133 7.711 1 91.06 346 ALA A C 1
ATOM 2719 O O . ALA A 1 346 ? -40.906 10.859 6.516 1 91.06 346 ALA A O 1
ATOM 2720 N N . ALA A 1 347 ? -41.656 12.18 8.141 1 92.62 347 ALA A N 1
ATOM 2721 C CA . ALA A 1 347 ? -42.25 13.148 7.215 1 92.62 347 ALA A CA 1
ATOM 2722 C C . ALA A 1 347 ? -41.188 14.102 6.684 1 92.62 347 ALA A C 1
ATOM 2724 O O . ALA A 1 347 ? -40.094 14.234 7.27 1 92.62 347 ALA A O 1
ATOM 2725 N N . HIS A 1 348 ? -41.469 14.664 5.52 1 94.19 348 HIS A N 1
ATOM 2726 C CA . HIS A 1 348 ? -40.594 15.703 4.977 1 94.19 348 HIS A CA 1
ATOM 2727 C C . HIS A 1 348 ? -40.719 16.984 5.793 1 94.19 348 HIS A C 1
ATOM 2729 O O . HIS A 1 348 ? -41.812 17.391 6.195 1 94.19 348 HIS A O 1
ATOM 2735 N N . PHE A 1 349 ? -39.625 17.578 6.062 1 94.25 349 PHE A N 1
ATOM 2736 C CA . PHE A 1 349 ? -39.625 18.828 6.805 1 94.25 349 PHE A CA 1
ATOM 2737 C C . PHE A 1 349 ? -40.219 19.953 5.973 1 94.25 349 PHE A C 1
ATOM 2739 O O . PHE A 1 349 ? -39.812 20.156 4.816 1 94.25 349 PHE A O 1
ATOM 2746 N N . ARG A 1 350 ? -41.188 20.719 6.449 1 89.69 350 ARG A N 1
ATOM 2747 C CA . ARG A 1 350 ? -41.875 21.766 5.699 1 89.69 350 ARG A CA 1
ATOM 2748 C C . ARG A 1 350 ? -41.656 23.125 6.352 1 89.69 350 ARG A C 1
ATOM 2750 O O . ARG A 1 350 ? -42.375 24.078 6.027 1 89.69 350 ARG A O 1
ATOM 2757 N N . GLY A 1 351 ? -40.656 23.375 7.012 1 82.75 351 GLY A N 1
ATOM 2758 C CA . GLY A 1 351 ? -40.5 24.656 7.691 1 82.75 351 GLY A CA 1
ATOM 2759 C C . GLY A 1 351 ? -39.844 25.719 6.824 1 82.75 351 GLY A C 1
ATOM 2760 O O . GLY A 1 351 ? -38.969 25.391 6.02 1 82.75 351 GLY A O 1
ATOM 2761 N N . GLN A 1 352 ? -40.438 27.062 6.922 1 85 352 GLN A N 1
ATOM 2762 C CA . GLN A 1 352 ? -39.875 28.156 6.129 1 85 352 GLN A CA 1
ATOM 2763 C C . GLN A 1 352 ? -39.656 29.391 6.992 1 85 352 GLN A C 1
ATOM 2765 O O . GLN A 1 352 ? -39 30.344 6.547 1 85 352 GLN A O 1
ATOM 2770 N N . ARG A 1 353 ? -40 29.359 8.281 1 91.75 353 ARG A N 1
ATOM 2771 C CA . ARG A 1 353 ? -39.906 30.547 9.117 1 91.75 353 ARG A CA 1
ATOM 2772 C C . ARG A 1 353 ? -38.562 30.578 9.844 1 91.75 353 ARG A C 1
ATOM 2774 O O . ARG A 1 353 ? -37.969 31.641 9.992 1 91.75 353 ARG A O 1
ATOM 2781 N N . GLY A 1 354 ? -38.125 29.469 10.289 1 95.19 354 GLY A N 1
ATOM 2782 C CA . GLY A 1 354 ? -36.812 29.391 10.93 1 95.19 354 GLY A CA 1
ATOM 2783 C C . GLY A 1 354 ? -36.875 29.531 12.438 1 95.19 354 GLY A C 1
ATOM 2784 O O . GLY A 1 354 ? -35.938 30.016 13.062 1 95.19 354 GLY A O 1
ATOM 2785 N N . GLU A 1 355 ? -38 29.281 13.062 1 97.06 355 GLU A N 1
ATOM 2786 C CA . GLU A 1 355 ? -38.125 29.234 14.516 1 97.06 355 GLU A CA 1
ATOM 2787 C C . GLU A 1 355 ? -37.438 28 15.086 1 97.06 355 GLU A C 1
ATOM 2789 O O . GLU A 1 355 ? -37.625 26.891 14.57 1 97.06 355 GLU A O 1
ATOM 2794 N N . ILE A 1 356 ? -36.656 28.125 16.125 1 97.5 356 ILE A N 1
ATOM 2795 C CA . ILE A 1 356 ? -35.969 27 16.766 1 97.5 356 ILE A CA 1
ATOM 2796 C C . ILE A 1 356 ? -36.281 26.984 18.266 1 97.5 356 ILE A C 1
ATOM 2798 O O . ILE A 1 356 ? -36.094 27.984 18.953 1 97.5 356 ILE A O 1
ATOM 2802 N N . VAL A 1 357 ? -36.719 25.828 18.75 1 97.75 357 VAL A N 1
ATOM 2803 C CA . VAL A 1 357 ? -37.094 25.734 20.156 1 97.75 357 VAL A CA 1
ATOM 2804 C C . VAL A 1 357 ? -36.438 24.484 20.766 1 97.75 357 VAL A C 1
ATOM 2806 O O . VAL A 1 357 ? -36.656 23.375 20.281 1 97.75 357 VAL A O 1
ATOM 2809 N N . PHE A 1 358 ? -35.594 24.719 21.688 1 97.19 358 PHE A N 1
ATOM 2810 C CA . PHE A 1 358 ? -35.125 23.656 22.562 1 97.19 358 PHE A CA 1
ATOM 2811 C C . PHE A 1 358 ? -36.062 23.484 23.766 1 97.19 358 PHE A C 1
ATOM 28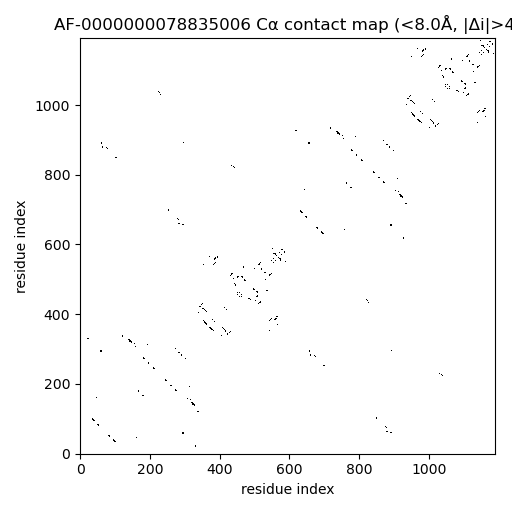13 O O . PHE A 1 358 ? -36.281 24.438 24.516 1 97.19 358 PHE A O 1
ATOM 2820 N N . ASP A 1 359 ? -36.594 22.297 23.938 1 97.31 359 ASP A N 1
ATOM 2821 C CA . ASP A 1 359 ? -37.531 22.031 25.016 1 97.31 359 ASP A CA 1
ATOM 2822 C C . ASP A 1 359 ? -36.969 20.984 25.984 1 97.31 359 ASP A C 1
ATOM 2824 O O . ASP A 1 359 ? -37.125 19.781 25.766 1 97.31 359 ASP A O 1
ATOM 2828 N N . LYS A 1 360 ? -36.344 21.438 27.094 1 96.31 360 LYS A N 1
ATOM 2829 C CA . LYS A 1 360 ? -35.812 20.609 28.172 1 96.31 360 LYS A CA 1
ATOM 2830 C C . LYS A 1 360 ? -34.938 19.5 27.609 1 96.31 360 LYS A C 1
ATOM 2832 O O . LYS A 1 360 ? -35.125 18.312 27.906 1 96.31 360 LYS A O 1
ATOM 2837 N N . VAL A 1 361 ? -34.031 19.938 26.859 1 96.19 361 VAL A N 1
ATOM 2838 C CA . VAL A 1 361 ? -33.156 19.016 26.141 1 96.19 361 VAL A CA 1
ATOM 2839 C C . VAL A 1 361 ? -32.062 18.516 27.047 1 96.19 361 VAL A C 1
ATOM 2841 O O . VAL A 1 361 ? -31.406 19.312 27.75 1 96.19 361 VAL A O 1
ATOM 2844 N N . THR A 1 362 ? -31.844 17.188 27.094 1 96.19 362 THR A N 1
ATOM 2845 C CA . THR A 1 362 ? -30.719 16.531 27.75 1 96.19 362 THR A CA 1
ATOM 2846 C C . THR A 1 362 ? -29.906 15.727 26.734 1 96.19 362 THR A C 1
ATOM 2848 O O . THR A 1 362 ? -30.453 14.867 26.031 1 96.19 362 THR A O 1
ATOM 2851 N N . PHE A 1 363 ? -28.688 16.062 26.641 1 94.5 363 PHE A N 1
ATOM 2852 C CA . PHE A 1 363 ? -27.828 15.414 25.672 1 94.5 363 PHE A CA 1
ATOM 2853 C C . PHE A 1 363 ? -26.484 15.031 26.297 1 94.5 363 PHE A C 1
ATOM 2855 O O . PHE A 1 363 ? -25.875 15.836 27.016 1 94.5 363 PHE A O 1
ATOM 2862 N N . ARG A 1 364 ? -26.078 13.852 25.984 1 91.06 364 ARG A N 1
ATOM 2863 C CA . ARG A 1 364 ? -24.797 13.305 26.422 1 91.06 364 ARG A CA 1
ATOM 2864 C C . ARG A 1 364 ? -24.078 12.586 25.266 1 91.06 364 ARG A C 1
ATOM 2866 O O . ARG A 1 364 ? -24.688 11.758 24.578 1 91.06 364 ARG A O 1
ATOM 2873 N N . TYR A 1 365 ? -22.844 13.102 25.031 1 86.31 365 TYR A N 1
ATOM 2874 C CA . TYR A 1 365 ? -22.062 12.328 24.078 1 86.31 365 TYR A CA 1
ATOM 2875 C C . TYR A 1 365 ? -21.844 10.898 24.578 1 86.31 365 TYR A C 1
ATOM 2877 O O . TYR A 1 365 ? -21.719 10.672 25.797 1 86.31 365 TYR A O 1
ATOM 2885 N N . LYS A 1 366 ? -21.703 9.945 23.688 1 79.31 366 LYS A N 1
ATOM 2886 C CA . LYS A 1 366 ? -21.547 8.547 24.078 1 79.31 366 LYS A CA 1
ATOM 2887 C C . LYS A 1 366 ? -20.266 8.336 24.875 1 79.31 366 LYS A C 1
ATOM 2889 O O . LYS A 1 366 ? -20.219 7.484 25.766 1 79.31 366 LYS A O 1
ATOM 2894 N N . SER A 1 367 ? -19.312 9.102 24.562 1 74.44 367 SER A N 1
ATOM 2895 C CA . SER A 1 367 ? -18.016 8.93 25.188 1 74.44 367 SER A CA 1
ATOM 2896 C C . SER A 1 367 ? -17.922 9.695 26.5 1 74.44 367 SER A C 1
ATOM 2898 O O . SER A 1 367 ? -17 9.484 27.297 1 74.44 367 SER A O 1
ATOM 2900 N N . ALA A 1 368 ? -18.938 10.531 26.781 1 78.62 368 ALA A N 1
ATOM 2901 C CA . ALA A 1 368 ? -18.875 11.375 27.969 1 78.62 368 ALA A CA 1
ATOM 2902 C C . ALA A 1 368 ? -19.703 10.781 29.109 1 78.62 368 ALA A C 1
ATOM 2904 O O . ALA A 1 368 ? -20.719 10.133 28.875 1 78.62 368 ALA A O 1
ATOM 2905 N N . GLU A 1 369 ? -19.266 10.914 30.281 1 81.56 369 GLU A N 1
ATOM 2906 C CA . GLU A 1 369 ? -19.969 10.414 31.453 1 81.56 369 GLU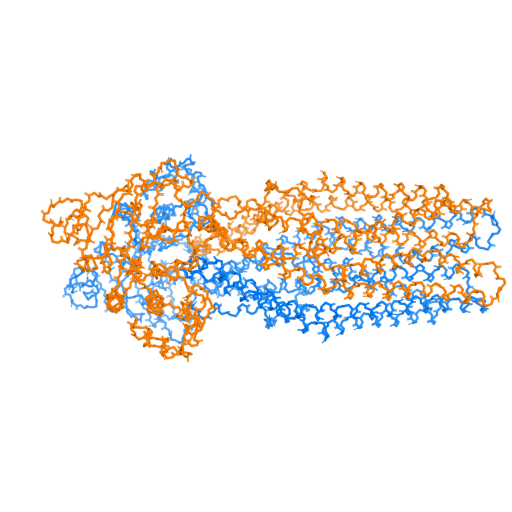 A CA 1
ATOM 2907 C C . GLU A 1 369 ? -21.078 11.375 31.875 1 81.56 369 GLU A C 1
ATOM 2909 O O . GLU A 1 369 ? -22.172 10.938 32.281 1 81.56 369 GLU A O 1
ATOM 2914 N N . THR A 1 370 ? -20.812 12.625 31.766 1 87.5 370 THR A N 1
ATOM 2915 C CA . THR A 1 370 ? -21.781 13.625 32.188 1 87.5 370 THR A CA 1
ATOM 2916 C C . THR A 1 370 ? -22.453 14.273 30.969 1 87.5 370 THR A C 1
ATOM 2918 O O . THR A 1 370 ? -21.812 14.469 29.938 1 87.5 370 THR A O 1
ATOM 2921 N N . PRO A 1 371 ? -23.672 14.547 31.203 1 91.44 371 PRO A N 1
ATOM 2922 C CA . PRO A 1 371 ? -24.359 15.219 30.094 1 91.44 371 PRO A CA 1
ATOM 2923 C C . PRO A 1 371 ? -23.844 16.625 29.844 1 91.44 371 PRO A C 1
ATOM 2925 O O . PRO A 1 371 ? -23.516 17.344 30.781 1 91.44 371 PRO A O 1
ATOM 2928 N N . LEU A 1 372 ? -23.719 16.969 28.609 1 90.5 372 LEU A N 1
ATOM 2929 C CA . LEU A 1 372 ? -23.297 18.328 28.234 1 90.5 372 LEU A CA 1
ATOM 2930 C C . LEU A 1 372 ? -24.438 19.328 28.438 1 90.5 372 LEU A C 1
ATOM 2932 O O . LEU A 1 372 ? -24.203 20.422 28.969 1 90.5 372 LEU A O 1
ATOM 2936 N N . TYR A 1 373 ? -25.625 18.969 27.953 1 92.62 373 TYR A N 1
ATOM 2937 C CA . TYR A 1 373 ? -26.844 19.734 28.188 1 92.62 373 TYR A CA 1
ATOM 2938 C C . TYR A 1 373 ? -27.781 19 29.141 1 92.62 373 TYR A C 1
ATOM 2940 O O . TYR A 1 373 ? -28 17.797 29 1 92.62 373 TYR A O 1
ATOM 2948 N N . GLU A 1 374 ? -28.25 19.688 30.172 1 93.69 374 GLU A N 1
ATOM 2949 C CA . GLU A 1 374 ? -29.219 19.141 31.109 1 93.69 374 GLU A CA 1
ATOM 2950 C C . GLU A 1 374 ? -30.422 20.047 31.25 1 93.69 374 GLU A C 1
ATOM 2952 O O . GLU A 1 374 ? -30.328 21.156 31.781 1 93.69 374 GLU A O 1
ATOM 2957 N N . ASP A 1 375 ? -31.531 19.547 30.828 1 93.88 375 ASP A N 1
ATOM 2958 C CA . ASP A 1 375 ? -32.781 20.297 30.891 1 93.88 375 ASP A CA 1
ATOM 2959 C C . ASP A 1 375 ? -32.625 21.672 30.266 1 93.88 375 ASP A C 1
ATOM 2961 O O . ASP A 1 375 ? -33.031 22.688 30.875 1 93.88 375 ASP A O 1
ATOM 2965 N N . PHE A 1 376 ? -32 21.672 29.125 1 94.25 376 PHE A N 1
ATOM 2966 C CA . PHE A 1 376 ? -31.672 22.891 28.406 1 94.25 376 PHE A CA 1
ATOM 2967 C C . PHE A 1 376 ? -32.875 23.391 27.609 1 94.25 376 PHE A C 1
ATOM 2969 O O . PHE A 1 376 ? -33.438 22.641 26.797 1 94.25 376 PHE A O 1
ATOM 2976 N N . SER A 1 377 ? -33.312 24.641 27.891 1 95.81 377 SER A N 1
ATOM 2977 C CA . SER A 1 377 ? -34.438 25.219 27.172 1 95.81 377 SER A CA 1
ATOM 2978 C C . SER A 1 377 ? -34.062 26.562 26.562 1 95.81 377 SER A C 1
ATOM 2980 O O . SER A 1 377 ? -33.375 27.375 27.203 1 95.81 377 SER A O 1
ATOM 2982 N N . LEU A 1 378 ? -34.438 26.75 25.281 1 95.75 378 LEU A N 1
ATOM 2983 C CA . LEU A 1 378 ? -34.156 27.984 24.562 1 95.75 378 LEU A CA 1
ATOM 2984 C C . LEU A 1 378 ? -35.094 28.156 23.375 1 95.75 378 LEU A C 1
ATOM 2986 O O . LEU A 1 378 ? -35.438 27.172 22.703 1 95.75 378 LEU A O 1
ATOM 2990 N N . ALA A 1 379 ? -35.5 29.391 23.156 1 96.69 379 ALA A N 1
ATOM 2991 C CA . ALA A 1 379 ? -36.312 29.688 21.984 1 96.69 379 ALA A CA 1
ATOM 2992 C C . ALA A 1 379 ? -35.688 30.797 21.156 1 96.69 379 ALA A C 1
ATOM 2994 O O . ALA A 1 379 ? -35.281 31.844 21.688 1 96.69 379 ALA A O 1
ATOM 2995 N N . ILE A 1 380 ? -35.562 30.578 19.922 1 96.75 380 ILE A N 1
ATOM 2996 C CA . ILE A 1 380 ? -35.094 31.547 18.969 1 96.75 380 ILE A CA 1
ATOM 2997 C C . ILE A 1 380 ? -36.188 31.922 17.984 1 96.75 380 ILE A C 1
ATOM 2999 O O . ILE A 1 380 ? -36.75 31.047 17.328 1 96.75 380 ILE A O 1
ATOM 3003 N N . ALA A 1 381 ? -36.438 33.188 17.859 1 96.38 381 ALA A N 1
ATOM 3004 C CA . ALA A 1 381 ? -37.5 33.688 17.016 1 96.38 381 ALA A CA 1
ATOM 3005 C C . ALA A 1 381 ? -37.094 33.688 15.547 1 96.38 381 ALA A C 1
ATOM 3007 O O . ALA A 1 381 ? -35.906 33.719 15.234 1 96.38 381 ALA A O 1
ATOM 3008 N N . PRO A 1 382 ? -38.156 33.594 14.633 1 96.06 382 PRO A N 1
ATOM 3009 C CA . PRO A 1 382 ? -37.812 33.688 13.203 1 96.06 382 PRO A CA 1
ATOM 3010 C C . PRO A 1 382 ? -37.125 35 12.836 1 96.06 382 PRO A C 1
ATOM 3012 O O . PRO A 1 382 ? -37.562 36.062 13.25 1 96.06 382 PRO A O 1
ATOM 3015 N N . GLY A 1 383 ? -35.969 34.844 12.141 1 94.12 383 GLY A N 1
ATOM 3016 C CA . GLY A 1 383 ? -35.25 36 11.656 1 94.12 383 GLY A CA 1
ATOM 3017 C C . GLY A 1 383 ? -34.281 36.594 12.68 1 94.12 383 GLY A C 1
ATOM 3018 O O . GLY A 1 383 ? -33.562 37.531 12.383 1 94.12 383 GLY A O 1
ATOM 3019 N N . GLU A 1 384 ? -34.281 36 13.836 1 95.38 384 GLU A N 1
ATOM 3020 C CA . GLU A 1 384 ? -33.438 36.5 14.914 1 95.38 384 GLU A CA 1
ATOM 3021 C C . GLU A 1 384 ? -31.969 36.094 14.664 1 95.38 384 GLU A C 1
ATOM 3023 O O . GLU A 1 384 ? -31.688 35 14.227 1 95.38 384 GLU A O 1
ATOM 3028 N N . ARG A 1 385 ? -31.109 37.062 14.852 1 94.69 385 ARG A N 1
ATOM 3029 C CA . ARG A 1 385 ? -29.672 36.812 14.82 1 94.69 385 ARG A CA 1
ATOM 3030 C C . ARG A 1 385 ? -29.125 36.562 16.219 1 94.69 385 ARG A C 1
ATOM 3032 O O . ARG A 1 385 ? -29.047 37.5 17.031 1 94.69 385 ARG A O 1
ATOM 3039 N N . VAL A 1 386 ? -28.688 35.344 16.469 1 94.44 386 VAL A N 1
ATOM 3040 C CA . VAL A 1 386 ? -28.219 34.969 17.812 1 94.44 386 VAL A CA 1
ATOM 3041 C C . VAL A 1 386 ? -26.734 34.625 17.766 1 94.44 386 VAL A C 1
ATOM 3043 O O . VAL A 1 386 ? -26.297 33.812 16.953 1 94.44 386 VAL A O 1
ATOM 3046 N N . ALA A 1 387 ? -25.953 35.25 18.609 1 92.62 387 ALA A N 1
ATOM 3047 C CA . ALA A 1 387 ? -24.516 34.969 18.719 1 92.62 387 ALA A CA 1
ATOM 3048 C C . ALA A 1 387 ? -24.219 34.094 19.922 1 92.62 387 ALA A C 1
ATOM 3050 O O . ALA A 1 387 ? -24.703 34.344 21.031 1 92.62 387 ALA A O 1
ATOM 3051 N N . LEU A 1 388 ? -23.562 33.031 19.656 1 91.69 388 LEU A N 1
ATOM 3052 C CA . LEU A 1 388 ? -23.094 32.156 20.719 1 91.69 388 LEU A CA 1
ATOM 3053 C C . LEU A 1 388 ? -21.656 32.5 21.109 1 91.69 388 LEU A C 1
ATOM 3055 O O . LEU A 1 388 ? -20.75 32.438 20.281 1 91.69 388 LEU A O 1
ATOM 3059 N N . VAL A 1 389 ? -21.484 32.844 22.375 1 86.94 389 VAL A N 1
ATOM 3060 C CA . VAL A 1 389 ? -20.156 33.188 22.875 1 86.94 389 VAL A CA 1
ATOM 3061 C C . VAL A 1 389 ? -19.812 32.344 24.094 1 86.94 389 VAL A C 1
ATOM 3063 O O . VAL A 1 389 ? -20.703 31.969 24.859 1 86.94 389 VAL A O 1
ATOM 3066 N N . GLY A 1 390 ? -18.625 32.031 24.203 1 82.75 390 GLY A N 1
ATOM 3067 C CA . GLY A 1 390 ? -18.156 31.25 25.328 1 82.75 390 GLY A CA 1
ATOM 3068 C C . GLY A 1 390 ? -16.812 30.594 25.078 1 82.75 390 GLY A C 1
ATOM 3069 O O . GLY A 1 390 ? -16.297 30.625 23.969 1 82.75 390 GLY A O 1
ATOM 3070 N N . ALA A 1 391 ? -16.297 29.984 26.109 1 76.12 391 ALA A N 1
ATOM 3071 C CA . ALA A 1 391 ? -15.008 29.312 26.016 1 76.12 391 ALA A CA 1
ATOM 3072 C C . ALA A 1 391 ? -15.094 28.062 25.156 1 76.12 391 ALA A C 1
ATOM 3074 O O . ALA A 1 391 ? -16.188 27.594 24.844 1 76.12 391 ALA A O 1
ATOM 3075 N N . THR A 1 392 ? -13.953 27.641 24.609 1 73.19 392 THR A N 1
ATOM 3076 C CA . THR A 1 392 ? -13.891 26.391 23.859 1 73.19 392 THR A CA 1
ATOM 3077 C C . THR A 1 392 ? -14.398 25.234 24.719 1 73.19 392 THR A C 1
ATOM 3079 O O . THR A 1 392 ? -14.055 25.125 25.891 1 73.19 392 THR A O 1
ATOM 3082 N N . GLY A 1 393 ? -15.242 24.469 24.172 1 75.25 393 GLY A N 1
ATOM 3083 C CA . GLY A 1 393 ? -15.781 23.328 24.906 1 75.25 393 GLY A CA 1
ATOM 3084 C C . GLY A 1 393 ? -17.047 23.656 25.672 1 75.25 393 GLY A C 1
ATOM 3085 O O . GLY A 1 393 ? -17.625 22.781 26.328 1 75.25 393 GLY A O 1
ATOM 3086 N N . ALA A 1 394 ? -17.484 24.891 25.531 1 80.44 394 ALA A N 1
ATOM 3087 C CA . ALA A 1 394 ? -18.625 25.328 26.312 1 80.44 394 ALA A CA 1
ATOM 3088 C C . ALA A 1 394 ? -19.922 24.75 25.766 1 80.44 394 ALA A C 1
ATOM 3090 O O . ALA A 1 394 ? -20.969 24.812 26.422 1 80.44 394 ALA A O 1
ATOM 3091 N N . GLY A 1 395 ? -19.859 24.109 24.578 1 86.19 395 GLY A N 1
ATOM 3092 C CA . GLY A 1 395 ? -21.047 23.469 24.047 1 86.19 395 GLY A CA 1
ATOM 3093 C C . GLY A 1 395 ? -21.594 24.172 22.812 1 86.19 395 GLY A C 1
ATOM 3094 O O . GLY A 1 395 ? -22.656 23.797 22.312 1 86.19 395 GLY A O 1
ATOM 3095 N N . LYS A 1 396 ? -21 25.172 22.344 1 87.81 396 LYS A N 1
ATOM 3096 C CA . LYS A 1 396 ? -21.469 25.969 21.219 1 87.81 396 LYS A CA 1
ATOM 3097 C C . LYS A 1 396 ? -21.609 25.125 19.953 1 87.81 396 LYS A C 1
ATOM 3099 O O . LYS A 1 396 ? -22.641 25.141 19.281 1 87.81 396 LYS A O 1
ATOM 3104 N N . SER A 1 397 ? -20.531 24.344 19.656 1 86.75 397 SER A N 1
ATOM 3105 C CA . SER A 1 397 ? -20.547 23.516 18.453 1 86.75 397 SER A CA 1
ATOM 3106 C C . SER A 1 397 ? -21.594 22.406 18.547 1 86.75 397 SER A C 1
ATOM 3108 O O . SER A 1 397 ? -22.203 22.031 17.547 1 86.75 397 SER A O 1
ATOM 3110 N N . THR A 1 398 ? -21.781 21.875 19.719 1 90.38 398 THR A N 1
ATOM 3111 C CA . THR A 1 398 ? -22.781 20.844 19.953 1 90.38 398 THR A CA 1
ATOM 3112 C C . THR A 1 398 ? -24.172 21.375 19.688 1 90.38 398 THR A C 1
ATOM 3114 O O . THR A 1 398 ? -25.031 20.656 19.172 1 90.38 398 THR A O 1
ATOM 3117 N N . PHE A 1 399 ? -24.359 22.656 20.094 1 92.81 399 PHE A N 1
ATOM 3118 C CA . PHE A 1 399 ? -25.625 23.312 19.828 1 92.81 399 PHE A CA 1
ATOM 3119 C C . PHE A 1 399 ? -26 23.234 18.359 1 92.81 399 PHE A C 1
ATOM 3121 O O . PHE A 1 399 ? -27.094 22.812 18 1 92.81 399 PHE A O 1
ATOM 3128 N N . VAL A 1 400 ? -25.094 23.5 17.531 1 91.31 400 VAL A N 1
ATOM 3129 C CA . VAL A 1 400 ? -25.297 23.531 16.078 1 91.31 400 VAL A CA 1
ATOM 3130 C C . VAL A 1 400 ? -25.5 22.109 15.562 1 91.31 400 VAL A C 1
ATOM 3132 O O . VAL A 1 400 ? -26.375 21.875 14.719 1 91.31 400 VAL A O 1
ATOM 3135 N N . LYS A 1 401 ? -24.828 21.172 16.062 1 92 401 LYS A N 1
ATOM 3136 C CA . LYS A 1 401 ? -24.953 19.781 15.641 1 92 401 LYS A CA 1
ATOM 3137 C C . LYS A 1 401 ? -26.312 19.219 15.992 1 92 401 LYS A C 1
ATOM 3139 O O . LYS A 1 401 ? -26.875 18.406 15.242 1 92 401 LYS A O 1
ATOM 3144 N N . LEU A 1 402 ? -26.828 19.625 17.094 1 94 402 LEU A N 1
ATOM 3145 C CA . LEU A 1 402 ? -28.125 19.141 17.531 1 94 402 LEU A CA 1
ATOM 3146 C C . LEU A 1 402 ? -29.234 19.734 16.656 1 94 402 LEU A C 1
ATOM 3148 O O . LEU A 1 402 ? -30.219 19.047 16.344 1 94 402 LEU A O 1
ATOM 3152 N N . VAL A 1 403 ? -29.031 20.984 16.297 1 94.75 403 VAL A N 1
ATOM 3153 C CA . VAL A 1 403 ? -30.016 21.625 15.445 1 94.75 403 VAL A CA 1
ATOM 3154 C C . VAL A 1 403 ? -30.109 20.906 14.102 1 94.75 403 VAL A C 1
ATOM 3156 O O . VAL A 1 403 ? -31.188 20.797 13.523 1 94.75 403 VAL A O 1
ATOM 3159 N N . GLN A 1 404 ? -29.016 20.312 13.688 1 94.25 404 GLN A N 1
ATOM 3160 C CA . GLN A 1 404 ? -28.953 19.594 12.422 1 94.25 404 GLN A CA 1
ATOM 3161 C C . GLN A 1 404 ? -29.359 18.125 12.617 1 94.25 404 GLN A C 1
ATOM 3163 O O . GLN A 1 404 ? -29.344 17.344 11.664 1 94.25 404 GLN A O 1
ATOM 3168 N N . ARG A 1 405 ? -29.594 17.703 13.836 1 94.81 405 ARG A N 1
ATOM 3169 C CA . ARG A 1 405 ? -29.906 16.328 14.227 1 94.81 405 ARG A CA 1
ATOM 3170 C C . ARG A 1 405 ? -28.781 15.375 13.836 1 94.81 405 ARG A C 1
ATOM 3172 O O . ARG A 1 405 ? -29.031 14.312 13.266 1 94.81 405 ARG A O 1
ATOM 3179 N N . LEU A 1 406 ? -27.625 15.805 14.016 1 92.25 406 LEU A N 1
ATOM 3180 C CA . LEU A 1 406 ? -26.5 14.906 13.836 1 92.25 406 LEU A CA 1
ATOM 3181 C C . LEU A 1 406 ? -26.406 13.906 14.992 1 92.25 406 LEU A C 1
ATOM 3183 O O . LEU A 1 406 ? -25.703 12.906 14.891 1 92.25 406 LEU A O 1
ATOM 3187 N N . TYR A 1 407 ? -27.125 14.258 16.062 1 91.19 407 TYR A N 1
ATOM 3188 C CA . TYR A 1 407 ? -27.25 13.398 17.234 1 91.19 407 TYR A CA 1
ATOM 3189 C C . TYR A 1 407 ? -28.703 13.281 17.688 1 91.19 407 TYR A C 1
ATOM 3191 O O . TYR A 1 407 ? -29.5 14.188 17.438 1 91.19 407 TYR A O 1
ATOM 3199 N N . ASP A 1 408 ? -28.906 12.156 18.359 1 91.75 408 ASP A N 1
ATOM 3200 C CA . ASP A 1 408 ? -30.203 12.016 19.016 1 91.75 408 ASP A CA 1
ATOM 3201 C C . ASP A 1 408 ? -30.109 12.406 20.484 1 91.75 408 ASP A C 1
ATOM 3203 O O . ASP A 1 408 ? -29.047 12.336 21.094 1 91.75 408 ASP A O 1
ATOM 3207 N N . LEU A 1 409 ? -31.25 12.781 20.953 1 94.5 409 LEU A N 1
ATOM 3208 C CA . LEU A 1 409 ? -31.312 13.289 22.328 1 94.5 409 LEU A CA 1
ATOM 3209 C C . LEU A 1 409 ? -31.641 12.164 23.297 1 94.5 409 LEU A C 1
ATOM 3211 O O . LEU A 1 409 ? -32.25 11.156 22.922 1 94.5 409 LEU A O 1
ATOM 3215 N N . GLU A 1 410 ? -31.203 12.344 24.484 1 93.56 410 GLU A N 1
ATOM 3216 C CA . GLU A 1 410 ? -31.609 11.43 25.547 1 93.56 410 GLU A CA 1
ATOM 3217 C C . GLU A 1 410 ? -33 11.742 26.047 1 93.56 410 GLU A C 1
ATOM 3219 O O . GLU A 1 410 ? -33.812 10.828 26.266 1 93.56 410 GLU A O 1
ATOM 3224 N N . ARG A 1 411 ? -33.188 12.969 26.328 1 95.38 411 ARG A N 1
ATOM 3225 C CA . ARG A 1 411 ? -34.5 13.453 26.766 1 95.38 411 ARG A CA 1
ATOM 3226 C C . ARG A 1 411 ? -34.812 14.812 26.141 1 95.38 411 ARG A C 1
ATOM 3228 O O . ARG A 1 411 ? -33.906 15.523 25.703 1 95.38 411 ARG A O 1
ATOM 3235 N N . GLY A 1 412 ? -36.094 15.055 26.016 1 96.44 412 GLY A N 1
ATOM 3236 C CA . GLY A 1 412 ? -36.531 16.328 25.469 1 96.44 412 GLY A CA 1
ATOM 3237 C C . GLY A 1 412 ? -36.719 16.297 23.969 1 96.44 412 GLY A C 1
ATOM 3238 O O . GLY A 1 412 ? -36.844 15.219 23.375 1 96.44 412 GLY A O 1
ATOM 3239 N N . ARG A 1 413 ? -36.938 17.484 23.422 1 97.19 413 ARG A N 1
ATOM 3240 C CA . ARG A 1 413 ? -37.125 17.547 21.969 1 97.19 413 ARG A CA 1
ATOM 3241 C C . ARG A 1 413 ? -36.719 18.906 21.422 1 97.19 413 ARG A C 1
ATOM 3243 O O . ARG A 1 413 ? -36.656 19.891 22.156 1 97.19 413 ARG A O 1
ATOM 3250 N N . ILE A 1 414 ? -36.344 18.984 20.234 1 97.12 414 ILE A N 1
ATOM 3251 C CA . ILE A 1 414 ? -36.062 20.203 19.484 1 97.12 414 ILE A CA 1
ATOM 3252 C C . ILE A 1 414 ? -37.094 20.406 18.375 1 97.12 414 ILE A C 1
ATOM 3254 O O . ILE A 1 414 ? -37.375 19.484 17.609 1 97.12 414 ILE A O 1
ATOM 3258 N N . LEU A 1 415 ? -37.656 21.562 18.422 1 97.38 415 LEU A N 1
ATOM 3259 C CA . LEU A 1 415 ? -38.656 21.891 17.422 1 97.38 415 LEU A CA 1
ATOM 3260 C C . LEU A 1 415 ? -38.188 23 16.5 1 97.38 415 LEU A C 1
ATOM 3262 O O . LEU A 1 415 ? -37.594 23.984 16.953 1 97.38 415 LEU A O 1
ATOM 3266 N N . ILE A 1 416 ? -38.406 22.812 15.258 1 97.06 416 ILE A N 1
ATOM 3267 C CA . ILE A 1 416 ? -38.188 23.844 14.258 1 97.06 416 ILE A CA 1
ATOM 3268 C C . ILE A 1 416 ? -39.5 24.141 13.516 1 97.06 416 ILE A C 1
ATOM 3270 O O . ILE A 1 416 ? -40.062 23.25 12.875 1 97.06 416 ILE A O 1
ATOM 3274 N N . ASP A 1 417 ? -39.906 25.312 13.641 1 96.5 417 ASP A N 1
ATOM 3275 C CA . ASP A 1 417 ? -41.219 25.719 13.102 1 96.5 417 ASP A CA 1
ATOM 3276 C C . ASP A 1 417 ? -42.312 24.781 13.578 1 96.5 417 ASP A C 1
ATOM 3278 O O . ASP A 1 417 ? -43.125 24.328 12.781 1 96.5 417 ASP A O 1
ATOM 3282 N N . GLY A 1 418 ? -42.156 24.359 14.75 1 94.62 418 GLY A N 1
ATOM 3283 C CA . GLY A 1 418 ? -43.219 23.578 15.391 1 94.62 418 GLY A CA 1
ATOM 3284 C C . GLY A 1 418 ? -43.094 22.094 15.109 1 94.62 418 GLY A C 1
ATOM 3285 O O . GLY A 1 418 ? -43.844 21.281 15.664 1 94.62 418 GLY A O 1
ATOM 3286 N N . GLN A 1 419 ? -42.188 21.688 14.352 1 95.94 419 GLN A N 1
ATOM 3287 C CA . GLN A 1 419 ? -42 20.281 14.008 1 95.94 419 GLN A CA 1
ATOM 3288 C C . GLN A 1 419 ? -40.844 19.656 14.805 1 95.94 419 GLN A C 1
ATOM 3290 O O . GLN A 1 419 ? -39.75 20.219 14.867 1 95.94 419 GLN A O 1
ATOM 3295 N N . ASP A 1 420 ? -41.156 18.484 15.344 1 95.94 420 ASP A N 1
ATOM 3296 C CA . ASP A 1 420 ? -40.094 17.75 16.047 1 95.94 420 ASP A CA 1
ATOM 3297 C C . ASP A 1 420 ? -39.094 17.172 15.062 1 95.94 420 ASP A C 1
ATOM 3299 O O . ASP A 1 420 ? -39.438 16.344 14.227 1 95.94 420 ASP A O 1
ATOM 3303 N N . ILE A 1 421 ? -37.844 17.531 15.266 1 95.5 421 ILE A N 1
ATOM 3304 C CA . ILE A 1 421 ? -36.812 17.172 14.281 1 95.5 421 ILE A CA 1
ATOM 3305 C C . ILE A 1 421 ? -36.531 15.672 14.359 1 95.5 421 ILE A C 1
ATOM 3307 O O . ILE A 1 421 ? -35.969 15.094 13.438 1 95.5 421 ILE A O 1
ATOM 3311 N N . ALA A 1 422 ? -36.938 15 15.422 1 94.62 422 ALA A N 1
ATOM 3312 C CA . ALA A 1 422 ? -36.75 13.555 15.562 1 94.62 422 ALA A CA 1
ATOM 3313 C C . ALA A 1 422 ? -37.719 12.805 14.648 1 94.62 422 ALA A C 1
ATOM 3315 O O . ALA A 1 422 ? -37.531 11.617 14.367 1 94.62 422 ALA A O 1
ATOM 3316 N N . HIS A 1 423 ? -38.719 13.508 14.109 1 94.62 423 HIS A N 1
ATOM 3317 C CA . HIS A 1 423 ? -39.75 12.828 13.352 1 94.62 423 HIS A CA 1
ATOM 3318 C C . HIS A 1 423 ? -39.75 13.266 11.891 1 94.62 423 HIS A C 1
ATOM 3320 O O . HIS A 1 423 ? -40.656 12.891 11.125 1 94.62 423 HIS A O 1
ATOM 3326 N N . VAL A 1 424 ? -38.812 13.992 11.531 1 94.5 424 VAL A N 1
ATOM 3327 C CA . VAL A 1 424 ? -38.719 14.406 10.141 1 94.5 424 VAL A CA 1
ATOM 3328 C C . VAL A 1 424 ? -37.469 13.789 9.492 1 94.5 424 VAL A C 1
ATOM 3330 O O . VAL A 1 424 ? -36.562 13.352 10.188 1 94.5 424 VAL A O 1
ATOM 3333 N N . ALA A 1 425 ? -37.594 13.711 8.141 1 94.38 425 ALA A N 1
ATOM 3334 C CA . ALA A 1 425 ? -36.438 13.172 7.402 1 94.38 425 ALA A CA 1
ATOM 3335 C C . ALA A 1 425 ? -35.219 14.094 7.512 1 94.38 425 ALA A C 1
ATOM 3337 O O . ALA A 1 425 ? -35.344 15.297 7.277 1 94.38 425 ALA A O 1
ATOM 3338 N N . GLN A 1 426 ? -34.094 13.547 7.812 1 93.62 426 GLN A N 1
ATOM 3339 C CA . GLN A 1 426 ? -32.875 14.312 8.055 1 93.62 426 GLN A CA 1
ATOM 3340 C C . GLN A 1 426 ? -32.469 15.109 6.812 1 93.62 426 GLN A C 1
ATOM 3342 O O . GLN A 1 426 ? -32.031 16.25 6.918 1 93.62 426 GLN A O 1
ATOM 3347 N N . GLY A 1 427 ? -32.625 14.508 5.664 1 91.25 427 GLY A N 1
ATOM 3348 C CA . GLY A 1 427 ? -32.25 15.172 4.43 1 91.25 427 GLY A CA 1
ATOM 3349 C C . GLY A 1 427 ? -33 16.469 4.199 1 91.25 427 GLY A C 1
ATOM 3350 O O . GLY A 1 427 ? -32.375 17.5 3.871 1 91.25 427 GLY A O 1
ATOM 3351 N N . SER A 1 428 ? -34.281 16.406 4.426 1 92.25 428 SER A N 1
ATOM 3352 C CA . SER A 1 428 ? -35.094 17.594 4.227 1 92.25 428 SER A CA 1
ATOM 3353 C C . SER A 1 428 ? -34.844 18.641 5.309 1 92.25 428 SER A C 1
ATOM 3355 O O . SER A 1 428 ? -34.875 19.844 5.035 1 92.25 428 SER A O 1
ATOM 3357 N N . LEU A 1 429 ? -34.594 18.203 6.453 1 94.5 429 LEU A N 1
ATOM 3358 C CA . LEU A 1 429 ? -34.25 19.109 7.559 1 94.5 429 LEU A CA 1
ATOM 3359 C C . LEU A 1 429 ? -32.969 19.859 7.285 1 94.5 429 LEU A C 1
ATOM 3361 O O . LEU A 1 429 ? -32.938 21.094 7.398 1 94.5 429 LEU A O 1
ATOM 3365 N N . ARG A 1 430 ? -32 19.141 6.879 1 93.06 430 ARG A N 1
ATOM 3366 C CA . ARG A 1 430 ? -30.672 19.719 6.715 1 93.06 430 ARG A CA 1
ATOM 3367 C C . ARG A 1 430 ? -30.625 20.641 5.496 1 93.06 430 ARG A C 1
ATOM 3369 O O . ARG A 1 430 ? -29.844 21.594 5.469 1 93.06 430 ARG A O 1
ATOM 3376 N N . ARG A 1 431 ? -31.516 20.453 4.598 1 90.62 431 ARG A N 1
ATOM 3377 C CA . ARG A 1 431 ? -31.609 21.359 3.455 1 90.62 431 ARG A CA 1
ATOM 3378 C C . ARG A 1 431 ? -32.156 22.703 3.869 1 90.62 431 ARG A C 1
ATOM 3380 O O . ARG A 1 431 ? -31.953 23.719 3.191 1 90.62 431 ARG A O 1
ATOM 3387 N N . ALA A 1 432 ? -32.781 22.672 4.996 1 93.38 432 ALA A N 1
ATOM 3388 C CA . ALA A 1 432 ? -33.375 23.906 5.5 1 93.38 432 ALA A CA 1
ATOM 3389 C C . ALA A 1 432 ? -32.375 24.656 6.387 1 93.38 432 ALA A C 1
ATOM 3391 O O . ALA A 1 432 ? -32.688 25.766 6.863 1 93.38 432 ALA A O 1
ATOM 3392 N N . ILE A 1 433 ? -31.281 24.109 6.508 1 94.12 433 ILE A N 1
ATOM 3393 C CA . ILE A 1 433 ? -30.25 24.703 7.348 1 94.12 433 ILE A CA 1
ATOM 3394 C C . ILE A 1 433 ? -28.969 24.875 6.543 1 94.12 433 ILE A C 1
ATOM 3396 O O . ILE A 1 433 ? -28.391 23.891 6.086 1 94.12 433 ILE A O 1
ATOM 3400 N N . ALA A 1 434 ? -28.531 26.062 6.301 1 92.75 434 ALA A N 1
ATOM 3401 C CA . ALA A 1 434 ? -27.25 26.312 5.656 1 92.75 434 ALA A CA 1
ATOM 3402 C C . ALA A 1 434 ? -26.141 26.516 6.688 1 92.75 434 ALA A C 1
ATOM 3404 O O . ALA A 1 434 ? -26.281 27.328 7.605 1 92.75 434 ALA A O 1
ATOM 3405 N N . VAL A 1 435 ? -25.094 25.734 6.531 1 91.81 435 VAL A N 1
ATOM 3406 C CA . VAL A 1 435 ? -24.016 25.797 7.516 1 91.81 435 VAL A CA 1
ATOM 3407 C C . VAL A 1 435 ? -22.719 26.25 6.836 1 91.81 435 VAL A C 1
ATOM 3409 O O . VAL A 1 435 ? -22.344 25.719 5.785 1 91.81 435 VAL A O 1
ATOM 3412 N N . VAL A 1 436 ? -22.109 27.219 7.359 1 90.31 436 VAL A N 1
ATOM 3413 C CA . VAL A 1 436 ? -20.766 27.625 6.977 1 90.31 436 VAL A CA 1
ATOM 3414 C C . VAL A 1 436 ? -19.781 27.312 8.109 1 90.31 436 VAL A C 1
ATOM 3416 O O . VAL A 1 436 ? -19.688 28.078 9.07 1 90.31 436 VAL A O 1
ATOM 3419 N N . PRO A 1 437 ? -19.062 26.266 7.934 1 87.31 437 PRO A N 1
ATOM 3420 C CA . PRO A 1 437 ? -18.172 25.859 9.008 1 87.31 437 PRO A CA 1
ATOM 3421 C C . PRO A 1 437 ? -16.906 26.719 9.094 1 87.31 437 PRO A C 1
ATOM 3423 O O . PRO A 1 437 ? -16.641 27.5 8.195 1 87.31 437 PRO A O 1
ATOM 3426 N N . GLN A 1 438 ? -16.219 26.469 10.211 1 77.25 438 GLN A N 1
ATOM 3427 C CA . GLN A 1 438 ? -14.969 27.172 10.445 1 77.25 438 GLN A CA 1
ATOM 3428 C C . GLN A 1 438 ? -13.922 26.828 9.391 1 77.25 438 GLN A C 1
ATOM 3430 O O . GLN A 1 438 ? -13.234 27.703 8.859 1 77.25 438 GLN A O 1
ATOM 3435 N N . ASP A 1 439 ? -13.875 25.5 9.102 1 80.5 439 ASP A N 1
ATOM 3436 C CA . ASP A 1 439 ? -12.969 24.984 8.086 1 80.5 439 ASP A CA 1
ATOM 3437 C C . ASP A 1 439 ? -13.742 24.219 7.012 1 80.5 439 ASP A C 1
ATOM 3439 O O . ASP A 1 439 ? -13.867 22.984 7.09 1 80.5 439 ASP A O 1
ATOM 3443 N N . PRO A 1 440 ? -14.078 25.031 6.004 1 85.81 440 PRO A N 1
ATOM 3444 C CA . PRO A 1 440 ? -14.914 24.359 5.004 1 85.81 440 PRO A CA 1
ATOM 3445 C C . PRO A 1 440 ? -14.133 23.359 4.16 1 85.81 440 PRO A C 1
ATOM 3447 O O . PRO A 1 440 ? -13.039 23.672 3.686 1 85.81 440 PRO A O 1
ATOM 3450 N N . ALA A 1 441 ? -14.664 22.219 4.082 1 84.38 441 ALA A N 1
ATOM 3451 C CA . ALA A 1 441 ? -14.109 21.203 3.188 1 84.38 441 ALA A CA 1
ATOM 3452 C C . ALA A 1 441 ? -14.695 21.328 1.785 1 84.38 441 ALA A C 1
ATOM 3454 O O . ALA A 1 441 ? -15.906 21.469 1.622 1 84.38 441 ALA A O 1
ATOM 3455 N N . LEU A 1 442 ? -13.828 21.469 0.824 1 88.81 442 LEU A N 1
ATOM 3456 C CA . LEU A 1 442 ? -14.266 21.5 -0.567 1 88.81 442 LEU A CA 1
ATOM 3457 C C . LEU A 1 442 ? -13.977 20.188 -1.264 1 88.81 442 LEU A C 1
ATOM 3459 O O . LEU A 1 442 ? -12.992 19.516 -0.946 1 88.81 442 LEU A O 1
ATOM 3463 N N . PHE A 1 443 ? -14.867 19.844 -2.15 1 90.94 443 PHE A N 1
ATOM 3464 C CA . PHE A 1 443 ? -14.719 18.609 -2.908 1 90.94 443 PHE A CA 1
ATOM 3465 C C . PHE A 1 443 ? -13.711 18.781 -4.039 1 90.94 443 PHE A C 1
ATOM 3467 O O . PHE A 1 443 ? -13.523 19.891 -4.539 1 90.94 443 PHE A O 1
ATOM 3474 N N . HIS A 1 444 ? -13.031 17.656 -4.352 1 89.62 444 HIS A N 1
ATOM 3475 C CA . HIS A 1 444 ? -12.18 17.688 -5.539 1 89.62 444 HIS A CA 1
ATOM 3476 C C . HIS A 1 444 ? -13.016 17.75 -6.812 1 89.62 444 HIS A C 1
ATOM 3478 O O . HIS A 1 444 ? -13.094 16.766 -7.559 1 89.62 444 HIS A O 1
ATOM 3484 N N . ARG A 1 445 ? -13.531 18.875 -7.008 1 91.5 445 ARG A N 1
ATOM 3485 C CA . ARG A 1 445 ? -14.375 19.25 -8.141 1 91.5 445 ARG A CA 1
ATOM 3486 C C . ARG A 1 445 ? -14.141 20.688 -8.555 1 91.5 445 ARG A C 1
ATOM 3488 O O . ARG A 1 445 ? -13.242 21.359 -8.039 1 91.5 445 ARG A O 1
ATOM 3495 N N . THR A 1 446 ? -14.922 21.141 -9.555 1 93.25 446 THR A N 1
ATOM 3496 C CA . THR A 1 446 ? -14.773 22.531 -9.984 1 93.25 446 THR A CA 1
ATOM 3497 C C . THR A 1 446 ? -15.344 23.484 -8.945 1 93.25 446 THR A C 1
ATOM 3499 O O . THR A 1 446 ? -16.141 23.078 -8.094 1 93.25 446 THR A O 1
ATOM 3502 N N . ILE A 1 447 ? -14.867 24.734 -8.977 1 94.62 447 ILE A N 1
ATOM 3503 C CA . ILE A 1 447 ? -15.406 25.766 -8.078 1 94.62 447 ILE A CA 1
ATOM 3504 C C . ILE A 1 447 ? -16.922 25.891 -8.289 1 94.62 447 ILE A C 1
ATOM 3506 O O . ILE A 1 447 ? -17.672 26 -7.32 1 94.62 447 ILE A O 1
ATOM 3510 N N . ALA A 1 448 ? -17.328 25.781 -9.523 1 95.5 448 ALA A N 1
ATOM 3511 C CA . ALA A 1 448 ? -18.75 25.875 -9.852 1 95.5 448 ALA A CA 1
ATOM 3512 C C . ALA A 1 448 ? -19.531 24.766 -9.172 1 95.5 448 ALA A C 1
ATOM 3514 O O . ALA A 1 448 ? -20.594 25 -8.594 1 95.5 448 ALA A O 1
ATOM 3515 N N . GLU A 1 449 ? -19.047 23.609 -9.219 1 93.62 449 GLU A N 1
ATOM 3516 C CA . GLU A 1 449 ? -19.719 22.453 -8.625 1 93.62 449 GLU A CA 1
ATOM 3517 C C . GLU A 1 449 ? -19.75 22.547 -7.105 1 93.62 449 GLU A C 1
ATOM 3519 O O . GLU A 1 449 ? -20.703 22.109 -6.465 1 93.62 449 GLU A O 1
ATOM 3524 N N . ASN A 1 450 ? -18.672 23.047 -6.57 1 94.56 450 ASN A N 1
ATOM 3525 C CA . ASN A 1 450 ? -18.625 23.234 -5.121 1 94.56 450 ASN A CA 1
ATOM 3526 C C . ASN A 1 450 ? -19.672 24.234 -4.648 1 94.56 450 ASN A C 1
ATOM 3528 O O . ASN A 1 450 ? -20.312 24.031 -3.617 1 94.56 450 ASN A O 1
ATOM 3532 N N . ILE A 1 451 ? -19.797 25.281 -5.441 1 95.06 451 ILE A N 1
ATOM 3533 C CA . ILE A 1 451 ? -20.812 26.266 -5.094 1 95.06 451 ILE A CA 1
ATOM 3534 C C . ILE A 1 451 ? -22.203 25.688 -5.312 1 95.06 451 ILE A C 1
ATOM 3536 O O . ILE A 1 451 ? -23.078 25.812 -4.449 1 95.06 451 ILE A O 1
ATOM 3540 N N . ALA A 1 452 ? -22.344 25 -6.387 1 94.94 452 ALA A N 1
ATOM 3541 C CA . ALA A 1 452 ? -23.641 24.453 -6.762 1 94.94 452 ALA A CA 1
ATOM 3542 C C . ALA A 1 452 ? -23.984 23.234 -5.91 1 94.94 452 ALA A C 1
ATOM 3544 O O . ALA A 1 452 ? -25.062 22.641 -6.062 1 94.94 452 ALA A O 1
ATOM 3545 N N . TYR A 1 453 ? -23.172 22.875 -5.016 1 92.25 453 TYR A N 1
ATOM 3546 C CA . TYR A 1 453 ? -23.391 21.688 -4.199 1 92.25 453 TYR A CA 1
ATOM 3547 C C . TYR A 1 453 ? -24.672 21.812 -3.393 1 92.25 453 TYR A C 1
ATOM 3549 O O . TYR A 1 453 ? -25.344 20.812 -3.125 1 92.25 453 TYR A O 1
ATOM 3557 N N . ALA A 1 454 ? -25 23.031 -3.055 1 88.81 454 ALA A N 1
ATOM 3558 C CA . ALA A 1 454 ? -26.219 23.297 -2.291 1 88.81 454 ALA A CA 1
ATOM 3559 C C . ALA A 1 454 ? -27.469 23.094 -3.15 1 88.81 454 ALA A C 1
ATOM 3561 O O . ALA A 1 454 ? -28.5 22.672 -2.65 1 88.81 454 ALA A O 1
ATOM 3562 N N . ARG A 1 455 ? -27.359 23.406 -4.367 1 92 455 ARG A N 1
ATOM 3563 C CA . ARG A 1 455 ? -28.438 23.297 -5.355 1 92 455 ARG A CA 1
ATOM 3564 C C . ARG A 1 455 ? -27.891 22.891 -6.715 1 92 455 ARG A C 1
ATOM 3566 O O . ARG A 1 455 ? -27.672 23.734 -7.59 1 92 455 ARG A O 1
ATOM 3573 N N . PRO A 1 456 ? -27.891 21.578 -6.953 1 88.75 456 PRO A N 1
ATOM 3574 C CA . PRO A 1 456 ? -27.219 21.062 -8.148 1 88.75 456 PRO A CA 1
ATOM 3575 C C . PRO A 1 456 ? -27.875 21.531 -9.445 1 88.75 456 PRO A C 1
ATOM 3577 O O . PRO A 1 456 ? -27.219 21.562 -10.492 1 88.75 456 PRO A O 1
ATOM 3580 N N . ASP A 1 457 ? -29.109 21.922 -9.375 1 91 457 ASP A N 1
ATOM 3581 C CA . ASP A 1 457 ? -29.828 22.328 -10.578 1 91 457 ASP A CA 1
ATOM 3582 C C . ASP A 1 457 ? -29.656 23.828 -10.828 1 91 457 ASP A C 1
ATOM 3584 O O . ASP A 1 457 ? -30.281 24.375 -11.742 1 91 457 ASP A O 1
ATOM 3588 N N . ALA A 1 458 ? -28.828 24.453 -10.016 1 94.25 458 ALA A N 1
ATOM 3589 C CA . ALA A 1 458 ? -28.625 25.891 -10.18 1 94.25 458 ALA A CA 1
ATOM 3590 C C . ALA A 1 458 ? -27.969 26.203 -11.531 1 94.25 458 ALA A C 1
ATOM 3592 O O . ALA A 1 458 ? -27.109 25.453 -12 1 94.25 458 ALA A O 1
ATOM 3593 N N . THR A 1 459 ? -28.391 27.234 -12.148 1 95.56 459 THR A N 1
ATOM 3594 C CA . THR A 1 459 ? -27.812 27.672 -13.414 1 95.56 459 THR A CA 1
ATOM 3595 C C . THR A 1 459 ? -26.469 28.344 -13.195 1 95.56 459 THR A C 1
ATOM 3597 O O . THR A 1 459 ? -26.141 28.734 -12.07 1 95.56 459 THR A O 1
ATOM 3600 N N . ARG A 1 460 ? -25.781 28.484 -14.266 1 94.81 460 ARG A N 1
ATOM 3601 C CA . ARG A 1 460 ? -24.469 29.141 -14.203 1 94.81 460 ARG A CA 1
ATOM 3602 C C . ARG A 1 460 ? -24.609 30.578 -13.719 1 94.81 460 ARG A C 1
ATOM 3604 O O . ARG A 1 460 ? -23.75 31.062 -12.969 1 94.81 460 ARG A O 1
ATOM 3611 N N . GLU A 1 461 ? -25.641 31.156 -14.086 1 96 461 GLU A N 1
ATOM 3612 C CA . GLU A 1 461 ? -25.875 32.531 -13.688 1 96 461 GLU A CA 1
ATOM 3613 C C . GLU A 1 461 ? -26.125 32.656 -12.188 1 96 461 GLU A C 1
ATOM 3615 O O . GLU A 1 461 ? -25.641 33.562 -11.531 1 96 461 GLU A O 1
ATOM 3620 N N . GLU A 1 462 ? -26.844 31.75 -11.719 1 96.44 462 GLU A N 1
ATOM 3621 C CA . GLU A 1 462 ? -27.125 31.734 -10.281 1 96.44 462 GLU A CA 1
ATOM 3622 C C . GLU A 1 462 ? -25.859 31.484 -9.469 1 96.44 462 GLU A C 1
ATOM 3624 O O . GLU A 1 462 ? -25.672 32.062 -8.398 1 96.44 462 GLU A O 1
ATOM 3629 N N . VAL A 1 463 ? -25.062 30.609 -9.961 1 97.12 463 VAL A N 1
ATOM 3630 C CA . VAL A 1 463 ? -23.797 30.297 -9.305 1 97.12 463 VAL A CA 1
ATOM 3631 C C . VAL A 1 463 ? -22.906 31.531 -9.281 1 97.12 463 VAL A C 1
ATOM 3633 O O . VAL A 1 463 ? -22.297 31.844 -8.258 1 97.12 463 VAL A O 1
ATOM 3636 N N . GLU A 1 464 ? -22.875 32.219 -10.383 1 97.19 464 GLU A N 1
ATOM 3637 C CA . GLU A 1 464 ? -22.062 33.438 -10.477 1 97.19 464 GLU A CA 1
ATOM 3638 C C . GLU A 1 464 ? -22.594 34.531 -9.562 1 97.19 464 GLU A C 1
ATOM 3640 O O . GLU A 1 464 ? -21.812 35.281 -8.969 1 97.19 464 GLU A O 1
ATOM 3645 N N . LEU A 1 465 ? -23.859 34.625 -9.516 1 96.62 465 LEU A N 1
ATOM 3646 C CA . LEU A 1 465 ? -24.469 35.625 -8.633 1 96.62 465 LEU A CA 1
ATOM 3647 C C . LEU A 1 465 ? -24.109 35.344 -7.176 1 96.62 465 LEU A C 1
ATOM 3649 O O . LEU A 1 465 ? -23.766 36.25 -6.426 1 96.62 465 LEU A O 1
ATOM 3653 N N . ALA A 1 466 ? -24.266 34.094 -6.793 1 96.44 466 ALA A N 1
ATOM 3654 C CA . ALA A 1 466 ? -23.906 33.719 -5.434 1 96.44 466 ALA A CA 1
ATOM 3655 C C . ALA A 1 466 ? -22.438 34 -5.148 1 96.44 466 ALA A C 1
ATOM 3657 O O . ALA A 1 466 ? -22.094 34.469 -4.059 1 96.44 466 ALA A O 1
ATOM 3658 N N . ALA A 1 467 ? -21.609 33.75 -6.133 1 96.94 467 ALA A N 1
ATOM 3659 C CA . ALA A 1 467 ? -20.172 34.031 -5.992 1 96.94 467 ALA A CA 1
ATOM 3660 C C . ALA A 1 467 ? -19.906 35.531 -5.848 1 96.94 467 ALA A C 1
ATOM 3662 O O . ALA A 1 467 ? -19.031 35.938 -5.086 1 96.94 467 ALA A O 1
ATOM 3663 N N . ARG A 1 468 ? -20.641 36.312 -6.555 1 96.75 468 ARG A N 1
ATOM 3664 C CA . ARG A 1 468 ? -20.484 37.75 -6.461 1 96.75 468 ARG A CA 1
ATOM 3665 C C . ARG A 1 468 ? -20.891 38.25 -5.078 1 96.75 468 ARG A C 1
ATOM 3667 O O . ARG A 1 468 ? -20.188 39.062 -4.48 1 96.75 468 ARG A O 1
ATOM 3674 N N . ARG A 1 469 ? -21.938 37.75 -4.617 1 94.94 469 ARG A N 1
ATOM 3675 C CA . ARG A 1 469 ? -22.422 38.156 -3.301 1 94.94 469 ARG A CA 1
ATOM 3676 C C . ARG A 1 469 ? -21.453 37.75 -2.205 1 94.94 469 ARG A C 1
ATOM 3678 O O . ARG A 1 469 ? -21.297 38.438 -1.2 1 94.94 469 ARG A O 1
ATOM 3685 N N . ALA A 1 470 ? -20.828 36.688 -2.449 1 94.94 470 ALA A N 1
ATOM 3686 C CA . ALA A 1 470 ? -19.875 36.156 -1.477 1 94.94 470 ALA A CA 1
ATOM 3687 C C . ALA A 1 470 ? -18.5 36.781 -1.685 1 94.94 470 ALA A C 1
ATOM 3689 O O . ALA A 1 470 ? -17.531 36.375 -1.032 1 94.94 470 ALA A O 1
ATOM 3690 N N . ARG A 1 471 ? -18.375 37.688 -2.686 1 94 471 ARG A N 1
ATOM 3691 C CA . ARG A 1 471 ? -17.125 38.344 -3.016 1 94 471 ARG A CA 1
ATOM 3692 C C . ARG A 1 471 ? -16.078 37.312 -3.494 1 94 471 ARG A C 1
ATOM 3694 O O . ARG A 1 471 ? -14.898 37.438 -3.178 1 94 471 ARG A O 1
ATOM 3701 N N . ALA A 1 472 ? -16.531 36.281 -4.055 1 93.88 472 ALA A N 1
ATOM 3702 C CA . ALA A 1 472 ? -15.641 35.25 -4.543 1 93.88 472 ALA A CA 1
ATOM 3703 C C . ALA A 1 472 ? -15.453 35.344 -6.055 1 93.88 472 ALA A C 1
ATOM 3705 O O . ALA A 1 472 ? -14.5 34.781 -6.605 1 93.88 472 ALA A O 1
ATOM 3706 N N . HIS A 1 473 ? -16.281 36.062 -6.742 1 95.19 473 HIS A N 1
ATOM 3707 C CA . HIS A 1 473 ? -16.297 36.125 -8.195 1 95.19 473 HIS A CA 1
ATOM 3708 C C . HIS A 1 473 ? -14.961 36.625 -8.75 1 95.19 473 HIS A C 1
ATOM 3710 O O . HIS A 1 473 ? -14.438 36.062 -9.711 1 95.19 473 HIS A O 1
ATOM 3716 N N . ASP A 1 474 ? -14.453 37.594 -8.133 1 91.94 474 ASP A N 1
ATOM 3717 C CA . ASP A 1 474 ? -13.25 38.25 -8.641 1 91.94 474 ASP A CA 1
ATOM 3718 C C . ASP A 1 474 ? -12.062 37.312 -8.641 1 91.94 474 ASP A C 1
ATOM 3720 O O . ASP A 1 474 ? -11.352 37.188 -9.641 1 91.94 474 ASP A O 1
ATOM 3724 N N . PHE A 1 475 ? -11.852 36.594 -7.523 1 89.88 475 PHE A N 1
ATOM 3725 C CA . PHE A 1 475 ? -10.68 35.719 -7.492 1 89.88 475 PHE A CA 1
ATOM 3726 C C . PHE A 1 475 ? -10.891 34.5 -8.391 1 89.88 475 PHE A C 1
ATOM 3728 O O . PHE A 1 475 ? -9.93 33.969 -8.938 1 89.88 475 PHE A O 1
ATOM 3735 N N . ILE A 1 476 ? -12.148 34.094 -8.578 1 94.56 476 ILE A N 1
ATOM 3736 C CA . ILE A 1 476 ? -12.445 32.938 -9.406 1 94.56 476 ILE A CA 1
ATOM 3737 C C . ILE A 1 476 ? -12.133 33.25 -10.867 1 94.56 476 ILE A C 1
ATOM 3739 O O . ILE A 1 476 ? -11.539 32.438 -11.578 1 94.56 476 ILE A O 1
ATOM 3743 N N . THR A 1 477 ? -12.469 34.438 -11.258 1 93.38 477 THR A N 1
ATOM 3744 C CA . THR A 1 477 ? -12.289 34.812 -12.648 1 93.38 477 THR A CA 1
ATOM 3745 C C . THR A 1 477 ? -10.812 35.062 -12.953 1 93.38 477 THR A C 1
ATOM 3747 O O . THR A 1 477 ? -10.398 35.062 -14.109 1 93.38 477 THR A O 1
ATOM 3750 N N . ARG A 1 478 ? -10.031 35.281 -11.984 1 90.56 478 ARG A N 1
ATOM 3751 C CA . ARG A 1 478 ? -8.594 35.5 -12.164 1 90.56 478 ARG A CA 1
ATOM 3752 C C . ARG A 1 478 ? -7.863 34.156 -12.359 1 90.56 478 ARG A C 1
ATOM 3754 O O . ARG A 1 478 ? -6.738 34.125 -12.859 1 90.56 478 ARG A O 1
ATOM 3761 N N . LEU A 1 479 ? -8.5 33.156 -11.961 1 90.38 479 LEU A N 1
ATOM 3762 C CA . LEU A 1 479 ? -7.898 31.844 -12.172 1 90.38 479 LEU A CA 1
ATOM 3763 C C . LEU A 1 479 ? -7.93 31.469 -13.648 1 90.38 479 LEU A C 1
ATOM 3765 O O . LEU A 1 479 ? -8.875 31.812 -14.359 1 90.38 479 LEU A O 1
ATOM 3769 N N . PRO A 1 480 ? -6.977 30.672 -14.148 1 88 480 PRO A N 1
ATOM 3770 C CA . PRO A 1 480 ? -6.875 30.312 -15.57 1 88 480 PRO A CA 1
ATOM 3771 C C . PRO A 1 480 ? -8.125 29.609 -16.094 1 88 480 PRO A C 1
ATOM 3773 O O . PRO A 1 480 ? -8.539 29.844 -17.234 1 88 480 PRO A O 1
ATOM 3776 N N . LYS A 1 481 ? -8.805 28.859 -15.32 1 92.88 481 LYS A N 1
ATOM 3777 C CA . LYS A 1 481 ? -9.984 28.109 -15.781 1 92.88 481 LYS A CA 1
ATOM 3778 C C . LYS A 1 481 ? -11.258 28.656 -15.133 1 92.88 481 LYS A C 1
ATOM 3780 O O . LYS A 1 481 ? -12.312 28.031 -15.211 1 92.88 481 LYS A O 1
ATOM 3785 N N . GLY A 1 482 ? -11.078 29.688 -14.398 1 93.56 482 GLY A N 1
ATOM 3786 C CA . GLY A 1 482 ? -12.227 30.328 -13.789 1 93.56 482 GLY A CA 1
ATOM 3787 C C . GLY A 1 482 ? -13.039 29.391 -12.914 1 93.56 482 GLY A C 1
ATOM 3788 O O . GLY A 1 482 ? -12.484 28.719 -12.047 1 93.56 482 GLY A O 1
ATOM 3789 N N . TYR A 1 483 ? -14.336 29.312 -13.297 1 94.62 483 TYR A N 1
ATOM 3790 C CA . TYR A 1 483 ? -15.266 28.516 -12.516 1 94.62 483 TYR A CA 1
ATOM 3791 C C . TYR A 1 483 ? -15.031 27.031 -12.75 1 94.62 483 TYR A C 1
ATOM 3793 O O . TYR A 1 483 ? -15.492 26.188 -11.977 1 94.62 483 TYR A O 1
ATOM 3801 N N . ALA A 1 484 ? -14.32 26.75 -13.727 1 92.62 484 ALA A N 1
ATOM 3802 C CA . ALA A 1 484 ? -14.047 25.359 -14.07 1 92.62 484 ALA A CA 1
ATOM 3803 C C . ALA A 1 484 ? -12.766 24.859 -13.406 1 92.62 484 ALA A C 1
ATOM 3805 O O . ALA A 1 484 ? -12.383 23.703 -13.562 1 92.62 484 ALA A O 1
ATOM 3806 N N . THR A 1 485 ? -12.211 25.703 -12.609 1 90.62 485 THR A N 1
ATOM 3807 C CA . THR A 1 485 ? -10.977 25.328 -11.93 1 90.62 485 THR A CA 1
ATOM 3808 C C . THR A 1 485 ? -11.227 24.219 -10.914 1 90.62 485 THR A C 1
ATOM 3810 O O . THR A 1 485 ? -12.156 24.297 -10.117 1 90.62 485 THR A O 1
ATOM 3813 N N . LEU A 1 486 ? -10.438 23.234 -10.992 1 88.38 486 LEU A N 1
ATOM 3814 C CA . LEU A 1 486 ? -10.484 22.172 -10.008 1 88.38 486 LEU A CA 1
ATOM 3815 C C . LEU A 1 486 ? -9.812 22.594 -8.703 1 88.38 486 LEU A C 1
ATOM 3817 O O . LEU A 1 486 ? -8.672 23.078 -8.711 1 88.38 486 LEU A O 1
ATOM 3821 N N . VAL A 1 487 ? -10.453 22.422 -7.609 1 85.94 487 VAL A N 1
ATOM 3822 C CA . VAL A 1 487 ? -9.992 22.969 -6.336 1 85.94 487 VAL A CA 1
ATOM 3823 C C . VAL A 1 487 ? -8.992 22 -5.695 1 85.94 487 VAL A C 1
ATOM 3825 O O . VAL A 1 487 ? -8.188 22.406 -4.852 1 85.94 487 VAL A O 1
ATOM 3828 N N . GLY A 1 488 ? -8.906 20.75 -6.148 1 74 488 GLY A N 1
ATOM 3829 C CA . GLY A 1 488 ? -8.023 19.781 -5.52 1 74 488 GLY A CA 1
ATOM 3830 C C . GLY A 1 488 ? -8.625 19.156 -4.277 1 74 488 GLY A C 1
ATOM 3831 O O . GLY A 1 488 ? -9.703 19.547 -3.836 1 74 488 GLY A O 1
ATOM 3832 N N . GLU A 1 489 ? -7.832 18.266 -3.68 1 70.19 489 GLU A N 1
ATOM 3833 C CA . GLU A 1 489 ? -8.312 17.609 -2.469 1 70.19 489 GLU A CA 1
ATOM 3834 C C . GLU A 1 489 ? -8.367 18.578 -1.295 1 70.19 489 GLU A C 1
ATOM 3836 O O . GLU A 1 489 ? -7.418 19.312 -1.048 1 70.19 489 GLU A O 1
ATOM 3841 N N . ARG A 1 490 ? -9.477 18.625 -0.741 1 63.09 490 ARG A N 1
ATOM 3842 C CA . ARG A 1 490 ? -9.766 19.484 0.401 1 63.09 490 ARG A CA 1
ATOM 3843 C C . ARG A 1 490 ? -9.508 20.953 0.062 1 63.09 490 ARG A C 1
ATOM 3845 O O . ARG A 1 490 ? -9.18 21.75 0.943 1 63.09 490 ARG A O 1
ATOM 3852 N N . GLY A 1 491 ? -9.523 21.266 -1.167 1 70.31 491 GLY A N 1
ATOM 3853 C CA . GLY A 1 491 ? -9.391 22.656 -1.59 1 70.31 491 GLY A CA 1
ATOM 3854 C C . GLY A 1 491 ? -7.973 23.172 -1.479 1 70.31 491 GLY A C 1
ATOM 3855 O O . GLY A 1 491 ? -7.758 24.375 -1.32 1 70.31 491 GLY A O 1
ATOM 3856 N N . VAL A 1 492 ? -7.043 22.359 -1.568 1 60.56 492 VAL A N 1
ATOM 3857 C CA . VAL A 1 492 ? -5.652 22.688 -1.272 1 60.56 492 VAL A CA 1
ATOM 3858 C C . VAL A 1 492 ? -5.141 23.719 -2.268 1 60.56 492 VAL A C 1
ATOM 3860 O O . VAL A 1 492 ? -4.227 24.484 -1.959 1 60.56 492 VAL A O 1
ATOM 3863 N N . LYS A 1 493 ? -5.902 23.984 -3.242 1 69.75 493 LYS A N 1
ATOM 3864 C CA . LYS A 1 493 ? -5.434 24.891 -4.281 1 69.75 493 LYS A CA 1
ATOM 3865 C C . LYS A 1 493 ? -5.895 26.312 -4.004 1 69.75 493 LYS A C 1
ATOM 3867 O O . LYS A 1 493 ? -5.461 27.25 -4.676 1 69.75 493 LYS A O 1
ATOM 3872 N N . LEU A 1 494 ? -6.812 26.453 -2.988 1 78.88 494 LEU A N 1
ATOM 3873 C CA . LEU A 1 494 ? -7.348 27.766 -2.629 1 78.88 494 LEU A CA 1
ATOM 3874 C C . LEU A 1 494 ? -6.82 28.203 -1.269 1 78.88 494 LEU A C 1
ATOM 3876 O O . LEU A 1 494 ? -6.508 27.375 -0.415 1 78.88 494 LEU A O 1
ATOM 3880 N N . SER A 1 495 ? -6.684 29.5 -1.134 1 78.31 495 SER A N 1
ATOM 3881 C CA . SER A 1 495 ? -6.336 30.031 0.18 1 78.31 495 SER A CA 1
ATOM 3882 C C . SER A 1 495 ? -7.477 29.844 1.172 1 78.31 495 SER A C 1
ATOM 3884 O O . SER A 1 495 ? -8.602 29.531 0.779 1 78.31 495 SER A O 1
ATOM 3886 N N . GLY A 1 496 ? -7.137 29.922 2.441 1 79.12 496 GLY A N 1
ATOM 3887 C CA . GLY A 1 496 ? -8.156 29.812 3.473 1 79.12 496 GLY A CA 1
ATOM 3888 C C . GLY A 1 496 ? -9.328 30.75 3.264 1 79.12 496 GLY A C 1
ATOM 3889 O O . GLY A 1 496 ? -10.484 30.344 3.385 1 79.12 496 GLY A O 1
ATOM 3890 N N . GLY A 1 497 ? -9.016 31.984 2.928 1 82.75 497 GLY A N 1
ATOM 3891 C CA . GLY A 1 497 ? -10.055 32.969 2.676 1 82.75 497 GLY A CA 1
ATOM 3892 C C . GLY A 1 497 ? -10.883 32.656 1.445 1 82.75 497 GLY A C 1
ATOM 3893 O O . GLY A 1 497 ? -12.094 32.906 1.429 1 82.75 497 GLY A O 1
ATOM 3894 N N . GLU A 1 498 ? -10.242 32.188 0.409 1 86.81 498 GLU A N 1
ATOM 3895 C CA . GLU A 1 498 ? -10.945 31.812 -0.813 1 86.81 498 GLU A CA 1
ATOM 3896 C C . GLU A 1 498 ? -11.898 30.641 -0.564 1 86.81 498 GLU A C 1
ATOM 3898 O O . GLU A 1 498 ? -13.023 30.641 -1.063 1 86.81 498 GLU A O 1
ATOM 3903 N N . ARG A 1 499 ? -11.477 29.703 0.229 1 89.88 499 ARG A N 1
ATOM 3904 C CA . ARG A 1 499 ? -12.32 28.562 0.568 1 89.88 499 ARG A CA 1
ATOM 3905 C C . ARG A 1 499 ? -13.555 29 1.344 1 89.88 499 ARG A C 1
ATOM 3907 O O . ARG A 1 499 ? -14.656 28.484 1.109 1 89.88 499 ARG A O 1
ATOM 3914 N N . GLN A 1 500 ? -13.336 29.922 2.219 1 89 500 GLN A N 1
ATOM 3915 C CA . GLN A 1 500 ? -14.445 30.438 3.021 1 89 500 GLN A CA 1
ATOM 3916 C C . GLN A 1 500 ? -15.477 31.141 2.148 1 89 500 GLN A C 1
ATOM 3918 O O . GLN A 1 500 ? -16.688 30.969 2.338 1 89 500 GLN A O 1
ATOM 3923 N N . ARG A 1 501 ? -14.984 31.938 1.243 1 91.44 501 ARG A N 1
ATOM 3924 C CA . ARG A 1 501 ? -15.883 32.656 0.367 1 91.44 501 ARG A CA 1
ATOM 3925 C C . ARG A 1 501 ? -16.656 31.719 -0.542 1 91.44 501 ARG A C 1
ATOM 3927 O O . ARG A 1 501 ? -17.812 31.984 -0.876 1 91.44 501 ARG A O 1
ATOM 3934 N N . VAL A 1 502 ? -16.047 30.641 -0.935 1 92.44 502 VAL A N 1
ATOM 3935 C CA . VAL A 1 502 ? -16.75 29.625 -1.707 1 92.44 502 VAL A CA 1
ATOM 3936 C C . VAL A 1 502 ? -17.828 28.984 -0.847 1 92.44 502 VAL A C 1
ATOM 3938 O O . VAL A 1 502 ? -18.938 28.734 -1.324 1 92.44 502 VAL A O 1
ATOM 3941 N N . ALA A 1 503 ? -17.516 28.719 0.394 1 92.31 503 ALA A N 1
ATOM 3942 C CA . ALA A 1 503 ? -18.484 28.141 1.317 1 92.31 503 ALA A CA 1
ATOM 3943 C C . ALA A 1 503 ? -19.656 29.109 1.54 1 92.31 503 ALA A C 1
ATOM 3945 O O . ALA A 1 503 ? -20.812 28.672 1.655 1 92.31 503 ALA A O 1
ATOM 3946 N N . ILE A 1 504 ? -19.297 30.359 1.643 1 92.94 504 ILE A N 1
ATOM 3947 C CA . ILE A 1 504 ? -20.344 31.375 1.807 1 92.94 504 ILE A CA 1
ATOM 3948 C C . ILE A 1 504 ? -21.219 31.422 0.557 1 92.94 504 ILE A C 1
ATOM 3950 O O . ILE A 1 504 ? -22.438 31.547 0.654 1 92.94 504 ILE A O 1
ATOM 3954 N N . ALA A 1 505 ? -20.578 31.359 -0.614 1 95.25 505 ALA A N 1
ATOM 3955 C CA . ALA A 1 505 ? -21.344 31.312 -1.863 1 95.25 505 ALA A CA 1
ATOM 3956 C C . ALA A 1 505 ? -22.312 30.125 -1.877 1 95.25 505 ALA A C 1
ATOM 3958 O O . ALA A 1 505 ? -23.438 30.25 -2.348 1 95.25 505 ALA A O 1
ATOM 3959 N N . ARG A 1 506 ? -21.891 29.062 -1.397 1 94.56 506 ARG A N 1
ATOM 3960 C CA . ARG A 1 506 ? -22.734 27.875 -1.273 1 94.56 506 ARG A CA 1
ATOM 3961 C C . ARG A 1 506 ? -23.969 28.172 -0.415 1 94.56 506 ARG A C 1
ATOM 3963 O O . ARG A 1 506 ? -25.078 27.734 -0.743 1 94.56 506 ARG A O 1
ATOM 3970 N N . ALA A 1 507 ? -23.719 28.797 0.643 1 93.69 507 ALA A N 1
ATOM 3971 C CA . ALA A 1 507 ? -24.797 29.125 1.562 1 93.69 507 ALA A CA 1
ATOM 3972 C C . ALA A 1 507 ? -25.797 30.094 0.917 1 93.69 507 ALA A C 1
ATOM 3974 O O . ALA A 1 507 ? -27 29.984 1.136 1 93.69 507 ALA A O 1
ATOM 3975 N N . PHE A 1 508 ? -25.266 31.078 0.16 1 95 508 PHE A N 1
ATOM 3976 C CA . PHE A 1 508 ? -26.141 31.984 -0.573 1 95 508 PHE A CA 1
ATOM 3977 C C . PHE A 1 508 ? -27.062 31.219 -1.515 1 95 508 PHE A C 1
ATOM 3979 O O . PHE A 1 508 ? -28.25 31.516 -1.61 1 95 508 PHE A O 1
ATOM 3986 N N . LEU A 1 509 ? -26.391 30.297 -2.184 1 95 509 LEU A N 1
ATOM 3987 C CA . LEU A 1 509 ? -27.125 29.547 -3.186 1 95 509 LEU A CA 1
ATOM 3988 C C . LEU A 1 509 ? -28.172 28.641 -2.527 1 95 509 LEU A C 1
ATOM 3990 O O . LEU A 1 509 ? -29.234 28.391 -3.094 1 95 509 LEU A O 1
ATOM 3994 N N . ALA A 1 510 ? -27.875 28.109 -1.401 1 93.44 510 ALA A N 1
ATOM 3995 C CA . ALA A 1 510 ? -28.812 27.25 -0.675 1 93.44 510 ALA A CA 1
ATOM 3996 C C . ALA A 1 510 ? -30.078 28 -0.304 1 93.44 510 ALA A C 1
ATOM 3998 O O . ALA A 1 510 ? -31.172 27.422 -0.304 1 93.44 510 ALA A O 1
ATOM 3999 N N . ASP A 1 511 ? -29.875 29.281 0.065 1 92 511 ASP A N 1
ATOM 4000 C CA . ASP A 1 511 ? -30.984 30.156 0.397 1 92 511 ASP A CA 1
ATOM 4001 C C . ASP A 1 511 ? -31.891 29.516 1.443 1 92 511 ASP A C 1
ATOM 4003 O O . ASP A 1 511 ? -33.125 29.469 1.264 1 92 511 ASP A O 1
ATOM 4007 N N . ALA A 1 512 ? -31.375 28.984 2.518 1 94.06 512 ALA A N 1
ATOM 4008 C CA . ALA A 1 512 ? -32.094 28.312 3.592 1 94.06 512 ALA A CA 1
ATOM 4009 C C . ALA A 1 512 ? -32.625 29.328 4.609 1 94.06 512 ALA A C 1
ATOM 4011 O O . ALA A 1 512 ? -32 30.375 4.832 1 94.06 512 ALA A O 1
ATOM 4012 N N . PRO A 1 513 ? -33.688 29.016 5.262 1 95.19 513 PRO A N 1
ATOM 4013 C CA . PRO A 1 513 ? -34.25 29.938 6.246 1 95.19 513 PRO A CA 1
ATOM 4014 C C . PRO A 1 513 ? -33.406 30.031 7.52 1 95.19 513 PRO A C 1
ATOM 4016 O O . PRO A 1 513 ? -33.469 31.031 8.234 1 95.19 513 PRO A O 1
ATOM 4019 N N . ILE A 1 514 ? -32.719 29.016 7.75 1 95.88 514 ILE A N 1
ATOM 4020 C CA . ILE A 1 514 ? -31.859 29 8.93 1 95.88 514 ILE A CA 1
ATOM 4021 C C . ILE A 1 514 ? -30.391 28.984 8.508 1 95.88 514 ILE A C 1
ATOM 4023 O O . ILE A 1 514 ? -30 28.203 7.641 1 95.88 514 ILE A O 1
ATOM 4027 N N . LEU A 1 515 ? -29.641 29.891 9.078 1 94.75 515 LEU A N 1
ATOM 4028 C CA . LEU A 1 515 ? -28.234 30.016 8.758 1 94.75 515 LEU A CA 1
ATOM 4029 C C . LEU A 1 515 ? -27.359 29.797 10 1 94.75 515 LEU A C 1
ATOM 4031 O O . LEU A 1 515 ? -27.656 30.359 11.062 1 94.75 515 LEU A O 1
ATOM 4035 N N . VAL A 1 516 ? -26.406 28.906 9.859 1 93.81 516 VAL A N 1
ATOM 4036 C CA . VAL A 1 516 ? -25.438 28.688 10.93 1 93.81 516 VAL A CA 1
ATOM 4037 C C . VAL A 1 516 ? -24.031 29.094 10.453 1 93.81 516 VAL A C 1
ATOM 4039 O O . VAL A 1 516 ? -23.547 28.594 9.43 1 93.81 516 VAL A O 1
ATOM 4042 N N . LEU A 1 517 ? -23.422 30 11.164 1 90.94 517 LEU A N 1
ATOM 4043 C CA . LEU A 1 517 ? -22.078 30.469 10.836 1 90.94 517 LEU A CA 1
ATOM 4044 C C . LEU A 1 517 ? -21.109 30.125 11.953 1 90.94 517 LEU A C 1
ATOM 4046 O O . LEU A 1 517 ? -21.266 30.562 13.094 1 90.94 517 LEU A O 1
ATOM 4050 N N . ASP A 1 518 ? -20.234 29.25 11.617 1 82.06 518 ASP A N 1
ATOM 4051 C CA . ASP A 1 518 ? -19.156 28.953 12.555 1 82.06 518 ASP A CA 1
ATOM 4052 C C . ASP A 1 518 ? -17.891 29.719 12.188 1 82.06 518 ASP A C 1
ATOM 4054 O O . ASP A 1 518 ? -17.141 29.297 11.297 1 82.06 518 ASP A O 1
ATOM 4058 N N . GLU A 1 519 ? -17.797 30.891 12.633 1 70 519 GLU A N 1
ATOM 4059 C CA . GLU A 1 519 ? -16.859 31.891 12.133 1 70 519 GLU A CA 1
ATOM 4060 C C . GLU A 1 519 ? -15.422 31.547 12.484 1 70 519 GLU A C 1
ATOM 4062 O O . GLU A 1 519 ? -15.117 31.266 13.648 1 70 519 GLU A O 1
ATOM 4067 N N . ALA A 1 520 ? -14.531 30.984 11.578 1 57.59 520 ALA A N 1
ATOM 4068 C CA . ALA A 1 520 ? -13.078 31 11.75 1 57.59 520 ALA A CA 1
ATOM 4069 C C . ALA A 1 520 ? -12.438 32.125 10.914 1 57.59 520 ALA A C 1
ATOM 4071 O O . ALA A 1 520 ? -12.148 31.922 9.734 1 57.59 520 ALA A O 1
ATOM 4072 N N . THR A 1 521 ? -12.703 33.438 11.031 1 57.38 521 THR A N 1
ATOM 4073 C CA . THR A 1 521 ? -12 34.438 10.242 1 57.38 521 THR A CA 1
ATOM 4074 C C . THR A 1 521 ? -10.547 34.594 10.703 1 57.38 521 THR A C 1
ATOM 4076 O O . THR A 1 521 ? -9.898 35.594 10.414 1 57.38 521 THR A O 1
ATOM 4079 N N . SER A 1 522 ? -10.125 33.344 11.359 1 53.84 522 SER A N 1
ATOM 4080 C CA . SER A 1 522 ? -8.766 33.438 11.883 1 53.84 522 SER A CA 1
ATOM 4081 C C . SER A 1 522 ? -7.734 33.156 10.789 1 53.84 522 SER A C 1
ATOM 4083 O O . SER A 1 522 ? -8.008 32.438 9.844 1 53.84 522 SER A O 1
ATOM 4085 N N . SER A 1 523 ? -6.863 34.094 10.539 1 55.78 523 SER A N 1
ATOM 4086 C CA . SER A 1 523 ? -5.648 33.969 9.75 1 55.78 523 SER A CA 1
ATOM 4087 C C . SER A 1 523 ? -5.809 34.594 8.367 1 55.78 523 SER A C 1
ATOM 4089 O O . SER A 1 523 ? -5.027 34.312 7.457 1 55.78 523 SER A O 1
ATOM 4091 N N . LEU A 1 524 ? -6.957 35.281 8.281 1 62.09 524 LEU A N 1
ATOM 4092 C CA . LEU A 1 524 ? -7.133 35.969 7.008 1 62.09 524 LEU A CA 1
ATOM 4093 C C . LEU A 1 524 ? -6.504 37.344 7.047 1 62.09 524 LEU A C 1
ATOM 4095 O O . LEU A 1 524 ? -6.418 37.969 8.109 1 62.09 524 LEU A O 1
ATOM 4099 N N . ASP A 1 525 ? -5.953 37.781 5.961 1 62.75 525 ASP A N 1
ATOM 4100 C CA . ASP A 1 525 ? -5.512 39.156 5.879 1 62.75 525 ASP A CA 1
ATOM 4101 C C . ASP A 1 525 ? -6.688 40.125 6.035 1 62.75 525 ASP A C 1
ATOM 4103 O O . ASP A 1 525 ? -7.84 39.75 5.812 1 62.75 525 ASP A O 1
ATOM 4107 N N . VAL A 1 526 ? -6.395 41.344 6.457 1 62.28 526 VAL A N 1
ATOM 4108 C CA . VAL A 1 526 ? -7.375 42.344 6.855 1 62.28 526 VAL A CA 1
ATOM 4109 C C . VAL A 1 526 ? -8.352 42.594 5.711 1 62.28 526 VAL A C 1
ATOM 4111 O O . VAL A 1 526 ? -9.562 42.688 5.926 1 62.28 526 VAL A O 1
ATOM 4114 N N . GLU A 1 527 ? -7.816 42.719 4.516 1 71.75 527 GLU A N 1
ATOM 4115 C CA . GLU A 1 527 ? -8.68 43 3.371 1 71.75 527 GLU A CA 1
ATOM 4116 C C . GLU A 1 527 ? -9.625 41.844 3.096 1 71.75 527 GLU A C 1
ATOM 4118 O O . GLU A 1 527 ? -10.82 42.062 2.861 1 71.75 527 GLU A O 1
ATOM 4123 N N . THR A 1 528 ? -9.125 40.719 3.072 1 77.31 528 THR A N 1
ATOM 4124 C CA . THR A 1 528 ? -9.93 39.5 2.852 1 77.31 528 THR A CA 1
ATOM 4125 C C . THR A 1 528 ? -10.953 39.344 3.965 1 77.31 528 THR A C 1
ATOM 4127 O O . THR A 1 528 ? -12.094 38.938 3.709 1 77.31 528 THR A O 1
ATOM 4130 N N . GLU A 1 529 ? -10.484 39.688 5.133 1 77.44 529 GLU A N 1
ATOM 4131 C CA . GLU A 1 529 ? -11.383 39.594 6.277 1 77.44 529 GLU A CA 1
ATOM 4132 C C . GLU A 1 529 ? -12.586 40.5 6.117 1 77.44 529 GLU A C 1
ATOM 4134 O O . GLU A 1 529 ? -13.711 40.156 6.441 1 77.44 529 GLU A O 1
ATOM 4139 N N . ARG A 1 530 ? -12.312 41.656 5.676 1 79.19 530 ARG A N 1
ATOM 4140 C CA . ARG A 1 530 ? -13.383 42.625 5.465 1 79.19 530 ARG A CA 1
ATOM 4141 C C . ARG A 1 530 ? -14.383 42.125 4.422 1 79.19 530 ARG A C 1
ATOM 4143 O O . ARG A 1 530 ? -15.594 42.281 4.59 1 79.19 530 ARG A O 1
ATOM 4150 N N . GLN A 1 531 ? -13.867 41.594 3.369 1 84.25 531 GLN A N 1
ATOM 4151 C CA . GLN A 1 531 ? -14.719 41.062 2.309 1 84.25 531 GLN A CA 1
ATOM 4152 C C . GLN A 1 531 ? -15.578 39.906 2.812 1 84.25 531 GLN A C 1
ATOM 4154 O O . GLN A 1 531 ? -16.781 39.844 2.514 1 84.25 531 GLN A O 1
ATOM 4159 N N . VAL A 1 532 ? -14.992 39.094 3.557 1 84.94 532 VAL A N 1
ATOM 4160 C CA . VAL A 1 532 ? -15.695 37.938 4.109 1 84.94 532 VAL A CA 1
ATOM 4161 C C . VAL A 1 532 ? -16.781 38.406 5.078 1 84.94 532 VAL A C 1
ATOM 4163 O O . VAL A 1 532 ? -17.891 37.875 5.07 1 84.94 532 VAL A O 1
ATOM 4166 N N . GLN A 1 533 ? -16.422 39.375 5.844 1 83.62 533 GLN A N 1
ATOM 4167 C CA . GLN A 1 533 ? -17.359 39.906 6.82 1 83.62 533 GLN A CA 1
ATOM 4168 C C . GLN A 1 533 ? -18.562 40.562 6.125 1 83.62 533 GLN A C 1
ATOM 4170 O O . GLN A 1 533 ? -19.703 40.406 6.562 1 83.62 533 GLN A O 1
ATOM 4175 N N . ALA A 1 534 ? -18.281 41.312 5.129 1 86.44 534 ALA A N 1
ATOM 4176 C CA . ALA A 1 534 ? -19.359 41.969 4.375 1 86.44 534 ALA A CA 1
ATOM 4177 C C . ALA A 1 534 ? -20.281 40.906 3.746 1 86.44 534 ALA A C 1
ATOM 4179 O O . ALA A 1 534 ? -21.516 41.094 3.746 1 86.44 534 ALA A O 1
ATOM 4180 N N . ALA A 1 535 ? -19.734 39.938 3.215 1 89.44 535 ALA A N 1
ATOM 4181 C CA . ALA A 1 535 ? -20.516 38.875 2.609 1 89.44 535 ALA A CA 1
ATOM 4182 C C . ALA A 1 535 ? -21.375 38.156 3.652 1 89.44 535 ALA A C 1
ATOM 4184 O O . ALA A 1 535 ? -22.531 37.812 3.387 1 89.44 535 ALA A O 1
ATOM 4185 N N . MET A 1 536 ? -20.859 37.938 4.785 1 88.94 536 MET A N 1
ATOM 4186 C CA . MET A 1 536 ? -21.578 37.281 5.867 1 88.94 536 MET A CA 1
ATOM 4187 C C . MET A 1 536 ? -22.766 38.125 6.336 1 88.94 536 MET A C 1
ATOM 4189 O O . MET A 1 536 ? -23.828 37.594 6.629 1 88.94 536 MET A O 1
ATOM 4193 N N . GLU A 1 537 ? -22.5 39.375 6.418 1 87.69 537 GLU A N 1
ATOM 4194 C CA . GLU A 1 537 ? -23.562 40.281 6.852 1 87.69 537 GLU A CA 1
ATOM 4195 C C . GLU A 1 537 ? -24.734 40.25 5.875 1 87.69 537 GLU A C 1
ATOM 4197 O O . GLU A 1 537 ? -25.891 40.281 6.289 1 87.69 537 GLU A O 1
ATOM 4202 N N . GLU A 1 538 ? -24.344 40.281 4.68 1 91.44 538 GLU A N 1
ATOM 4203 C CA . GLU A 1 538 ? -25.406 40.188 3.668 1 91.44 538 GLU A CA 1
ATOM 4204 C C . GLU A 1 538 ? -26.141 38.875 3.744 1 91.44 538 GLU A C 1
ATOM 4206 O O . GLU A 1 538 ? -27.359 38.844 3.576 1 91.44 538 GLU A O 1
ATOM 4211 N N . LEU A 1 539 ? -25.438 37.844 3.939 1 91.44 539 LEU A N 1
ATOM 4212 C CA . LEU A 1 539 ? -26 36.5 3.996 1 91.44 539 LEU A CA 1
ATOM 4213 C C . LEU A 1 539 ? -26.969 36.375 5.164 1 91.44 539 LEU A C 1
ATOM 4215 O O . LEU A 1 539 ? -27.969 35.656 5.066 1 91.44 539 LEU A O 1
ATOM 4219 N N . MET A 1 540 ? -26.703 37.031 6.207 1 91.5 540 MET A N 1
ATOM 4220 C CA . MET A 1 540 ? -27.484 36.906 7.434 1 91.5 540 MET A CA 1
ATOM 4221 C C . MET A 1 540 ? -28.812 37.656 7.305 1 91.5 540 MET A C 1
ATOM 4223 O O . MET A 1 540 ? -29.75 37.375 8.055 1 91.5 540 MET A O 1
ATOM 4227 N N . ALA A 1 541 ? -28.859 38.562 6.418 1 89.94 541 ALA A N 1
ATOM 4228 C CA . ALA A 1 541 ? -30.031 39.438 6.305 1 89.94 541 ALA A CA 1
ATOM 4229 C C . ALA A 1 541 ? -31.281 38.625 6 1 89.94 541 ALA A C 1
ATOM 4231 O O . ALA A 1 541 ? -31.312 37.844 5.035 1 89.94 541 ALA A O 1
ATOM 4232 N N . GLY A 1 542 ? -32.25 38.75 6.859 1 88.69 542 GLY A N 1
ATOM 4233 C CA . GLY A 1 542 ? -33.562 38.188 6.602 1 88.69 542 GLY A CA 1
ATOM 4234 C C . GLY A 1 542 ? -33.688 36.719 7.004 1 88.69 542 GLY A C 1
ATOM 4235 O O . GLY A 1 542 ? -34.625 36.031 6.625 1 88.69 542 GLY A O 1
ATOM 4236 N N . ARG A 1 543 ? -32.719 36.156 7.68 1 93.56 543 ARG A N 1
ATOM 4237 C CA . ARG A 1 543 ? -32.719 34.75 8.062 1 93.56 543 ARG A CA 1
ATOM 4238 C C . ARG A 1 543 ? -32.469 34.594 9.555 1 93.56 543 ARG A C 1
ATOM 4240 O O . ARG A 1 543 ? -31.891 35.469 10.195 1 93.56 543 ARG A O 1
ATOM 4247 N N . THR A 1 544 ? -33.094 33.531 10.086 1 95.88 544 THR A N 1
ATOM 4248 C CA . THR A 1 544 ? -32.656 33.125 11.43 1 95.88 544 THR A CA 1
ATOM 4249 C C . THR A 1 544 ? -31.203 32.688 11.43 1 95.88 544 THR A C 1
ATOM 4251 O O . THR A 1 544 ? -30.828 31.766 10.695 1 95.88 544 THR A O 1
ATOM 4254 N N . THR A 1 545 ? -30.422 33.375 12.18 1 94.81 545 THR A N 1
ATOM 4255 C CA . THR A 1 545 ? -28.984 33.125 12.078 1 94.81 545 THR A CA 1
ATOM 4256 C C . THR A 1 545 ? -28.391 32.781 13.445 1 94.81 545 THR A C 1
ATOM 4258 O O . THR A 1 545 ? -28.656 33.5 14.43 1 94.81 545 THR A O 1
ATOM 4261 N N . ILE A 1 546 ? -27.719 31.703 13.469 1 94.31 546 ILE A N 1
ATOM 4262 C CA . ILE A 1 546 ? -26.906 31.312 14.625 1 94.31 546 ILE A CA 1
ATOM 4263 C C . ILE A 1 546 ? -25.438 31.516 14.312 1 94.31 546 ILE A C 1
ATOM 4265 O O . ILE A 1 546 ? -24.906 30.891 13.383 1 94.31 546 ILE A O 1
ATOM 4269 N N . VAL A 1 547 ? -24.781 32.344 15.062 1 91.81 547 VAL A N 1
ATOM 4270 C CA . VAL A 1 547 ? -23.375 32.656 14.773 1 91.81 547 VAL A CA 1
ATOM 4271 C C . VAL A 1 547 ? -22.516 32.281 15.984 1 91.81 547 VAL A C 1
ATOM 4273 O O . VAL A 1 547 ? -22.75 32.781 17.094 1 91.81 547 VAL A O 1
ATOM 4276 N N . ILE A 1 548 ? -21.656 31.359 15.812 1 87.75 548 ILE A N 1
ATOM 4277 C CA . ILE A 1 548 ? -20.609 31.156 16.797 1 87.75 548 ILE A CA 1
ATOM 4278 C C . ILE A 1 548 ? -19.484 32.156 16.578 1 87.75 548 ILE A C 1
ATOM 4280 O O . ILE A 1 548 ? -18.703 32.031 15.648 1 87.75 548 ILE A O 1
ATOM 4284 N N . ALA A 1 549 ? -19.438 33.188 17.375 1 75.5 549 ALA A N 1
ATOM 4285 C CA . ALA A 1 549 ? -18.625 34.344 17.062 1 75.5 549 ALA A CA 1
ATOM 4286 C C . ALA A 1 549 ? -17.438 34.469 18.016 1 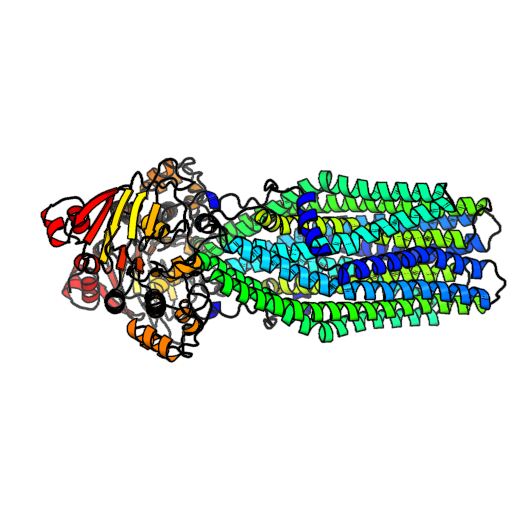75.5 549 ALA A C 1
ATOM 4288 O O . ALA A 1 549 ? -17.562 34.188 19.203 1 75.5 549 ALA A O 1
ATOM 4289 N N . HIS A 1 550 ? -16.438 34.75 17.406 1 67.19 550 HIS A N 1
ATOM 4290 C CA . HIS A 1 550 ? -15.25 35.094 18.188 1 67.19 550 HIS A CA 1
ATOM 4291 C C . HIS A 1 550 ? -14.836 36.531 17.969 1 67.19 550 HIS A C 1
ATOM 4293 O O . HIS A 1 550 ? -14.094 37.094 18.781 1 67.19 550 HIS A O 1
ATOM 4299 N N . ARG A 1 551 ? -15.469 37.062 16.969 1 68.75 551 ARG A N 1
ATOM 4300 C CA . ARG A 1 551 ? -15.109 38.438 16.641 1 68.75 551 ARG A CA 1
ATOM 4301 C C . ARG A 1 551 ? -16.141 39.438 17.203 1 68.75 551 ARG A C 1
ATOM 4303 O O . ARG A 1 551 ? -17.344 39.156 17.141 1 68.75 551 ARG A O 1
ATOM 4310 N N . LEU A 1 552 ? -15.648 40.531 17.578 1 70.12 552 LEU A N 1
ATOM 4311 C CA . LEU A 1 552 ? -16.484 41.531 18.25 1 70.12 552 LEU A CA 1
ATOM 4312 C C . LEU A 1 552 ? -17.484 42.156 17.281 1 70.12 552 LEU A C 1
ATOM 4314 O O . LEU A 1 552 ? -18.625 42.406 17.656 1 70.12 552 LEU A O 1
ATOM 4318 N N . SER A 1 553 ? -17.078 42.406 16.078 1 70.94 553 SER A N 1
ATOM 4319 C CA . SER A 1 553 ? -17.953 43.062 15.117 1 70.94 553 SER A CA 1
ATOM 4320 C C . SER A 1 553 ? -19.203 42.219 14.859 1 70.94 553 SER A C 1
ATOM 4322 O O . SER A 1 553 ? -20.297 42.75 14.758 1 70.94 553 SER A O 1
ATOM 4324 N N . THR A 1 554 ? -19.062 40.969 14.82 1 75.56 554 THR A N 1
ATOM 4325 C CA . THR A 1 554 ? -20.172 40.031 14.594 1 75.56 554 THR A CA 1
ATOM 4326 C C . THR A 1 554 ? -21.062 39.938 15.828 1 75.56 554 THR A C 1
ATOM 4328 O O . THR A 1 554 ? -22.281 39.844 15.711 1 75.56 554 THR A O 1
ATOM 4331 N N . ILE A 1 555 ? -20.453 40.031 16.906 1 80.69 555 ILE A N 1
ATOM 4332 C CA . ILE A 1 555 ? -21.172 39.906 18.172 1 80.69 555 ILE A CA 1
ATOM 4333 C C . ILE A 1 555 ? -22.031 41.156 18.406 1 80.69 555 ILE A C 1
ATOM 4335 O O . ILE A 1 555 ? -23.188 41.062 18.812 1 80.69 555 ILE A O 1
ATOM 4339 N N . ARG A 1 556 ? -21.453 42.312 18.078 1 81.94 556 ARG A N 1
ATOM 4340 C CA . ARG A 1 556 ? -22.125 43.594 18.312 1 81.94 556 ARG A CA 1
ATOM 4341 C C . ARG A 1 556 ? -23.375 43.719 17.453 1 81.94 556 ARG A C 1
ATOM 4343 O O . ARG A 1 556 ? -24.344 44.344 17.859 1 81.94 556 ARG A O 1
ATOM 4350 N N . GLY A 1 557 ? -23.328 43.094 16.328 1 82.31 557 GLY A N 1
ATOM 4351 C CA . GLY A 1 557 ? -24.438 43.188 15.398 1 82.31 557 GLY A CA 1
ATOM 4352 C C . GLY A 1 557 ? -25.547 42.188 15.664 1 82.31 557 GLY A C 1
ATOM 4353 O O . GLY A 1 557 ? -26.609 42.25 15.039 1 82.31 557 GLY A O 1
ATOM 4354 N N . ALA A 1 558 ? -25.484 41.375 16.672 1 90.88 558 ALA A N 1
ATOM 4355 C CA . ALA A 1 558 ? -26.469 40.344 16.953 1 90.88 558 ALA A CA 1
ATOM 4356 C C . ALA A 1 558 ? -27.656 40.906 17.734 1 90.88 558 ALA A C 1
ATOM 4358 O O . ALA A 1 558 ? -27.5 41.844 18.5 1 90.88 558 ALA A O 1
ATOM 4359 N N . ASP A 1 559 ? -28.797 40.281 17.562 1 93.12 559 ASP A N 1
ATOM 4360 C CA . ASP A 1 559 ? -30 40.688 18.281 1 93.12 559 ASP A CA 1
ATOM 4361 C C . ASP A 1 559 ? -29.953 40.188 19.719 1 93.12 559 ASP A C 1
ATOM 4363 O O . ASP A 1 559 ? -30.531 40.781 20.625 1 93.12 559 ASP A O 1
ATOM 4367 N N . ARG A 1 560 ? -29.375 39.094 19.828 1 94.38 560 ARG A N 1
ATOM 4368 C CA . ARG A 1 560 ? -29.266 38.438 21.141 1 94.38 560 ARG A CA 1
ATOM 4369 C C . ARG A 1 560 ? -27.969 37.656 21.25 1 94.38 560 ARG A C 1
ATOM 4371 O O . ARG A 1 560 ? -27.547 36.969 20.312 1 94.38 560 ARG A O 1
ATOM 4378 N N . ILE A 1 561 ? -27.312 37.844 22.359 1 93.88 561 ILE A N 1
ATOM 4379 C CA . ILE A 1 561 ? -26.062 37.156 22.641 1 93.88 561 ILE A CA 1
ATOM 4380 C C . ILE A 1 561 ? -26.297 36.125 23.75 1 93.88 561 ILE A C 1
ATOM 4382 O O . ILE A 1 561 ? -26.859 36.438 24.797 1 93.88 561 ILE A O 1
ATOM 4386 N N . LEU A 1 562 ? -25.922 34.906 23.453 1 93.31 562 LEU A N 1
ATOM 4387 C CA . LEU A 1 562 ? -26 33.844 24.438 1 93.31 562 LEU A CA 1
ATOM 4388 C C . LEU A 1 562 ? -24.594 33.469 24.922 1 93.31 562 LEU A C 1
ATOM 4390 O O . LEU A 1 562 ? -23.766 33 24.141 1 93.31 562 LEU A O 1
ATOM 4394 N N . VAL A 1 563 ? -24.359 33.625 26.203 1 91.88 563 VAL A N 1
ATOM 4395 C CA . VAL A 1 563 ? -23.062 33.312 26.781 1 91.88 563 VAL A CA 1
ATOM 4396 C C . VAL A 1 563 ? -23.109 31.891 27.375 1 91.88 563 VAL A C 1
ATOM 4398 O O . VAL A 1 563 ? -23.844 31.656 28.344 1 91.88 563 VAL A O 1
ATOM 4401 N N . PHE A 1 564 ? -22.312 31.047 26.719 1 90.12 564 PHE A N 1
ATOM 4402 C CA . PHE A 1 564 ? -22.281 29.656 27.109 1 90.12 564 PHE A CA 1
ATOM 4403 C C . PHE A 1 564 ? -21.156 29.406 28.109 1 90.12 564 PHE A C 1
ATOM 4405 O O . PHE A 1 564 ? -20.031 29.891 27.938 1 90.12 564 PHE A O 1
ATOM 4412 N N . GLU A 1 565 ? -21.469 28.688 29.172 1 87.94 565 GLU A N 1
ATOM 4413 C CA . GLU A 1 565 ? -20.5 28.172 30.141 1 87.94 565 GLU A CA 1
ATOM 4414 C C . GLU A 1 565 ? -20.875 26.766 30.594 1 87.94 565 GLU A C 1
ATOM 4416 O O . GLU A 1 565 ? -21.938 26.562 31.188 1 87.94 565 GLU A O 1
ATOM 4421 N N . ASN A 1 566 ? -20.047 25.797 30.359 1 85.75 566 ASN A N 1
ATOM 4422 C CA . ASN A 1 566 ? -20.219 24.422 30.766 1 85.75 566 ASN A CA 1
ATOM 4423 C C . ASN A 1 566 ? -21.594 23.875 30.391 1 85.75 566 ASN A C 1
ATOM 4425 O O . ASN A 1 566 ? -22.312 23.328 31.234 1 85.75 566 ASN A O 1
ATOM 4429 N N . GLY A 1 567 ? -22.062 24.234 29.25 1 86.12 567 GLY A N 1
ATOM 4430 C CA . GLY A 1 567 ? -23.281 23.656 28.719 1 86.12 567 GLY A CA 1
ATOM 4431 C C . GLY A 1 567 ? -24.531 24.422 29.141 1 86.12 567 GLY A C 1
ATOM 4432 O O . GLY A 1 567 ? -25.656 23.953 28.938 1 86.12 567 GLY A O 1
ATOM 4433 N N . ARG A 1 568 ? -24.328 25.531 29.812 1 89.88 568 ARG A N 1
ATOM 4434 C CA . ARG A 1 568 ? -25.453 26.359 30.25 1 89.88 568 ARG A CA 1
ATOM 4435 C C . ARG A 1 568 ? -25.328 27.797 29.75 1 89.88 568 ARG A C 1
ATOM 4437 O O . ARG A 1 568 ? -24.219 28.266 29.484 1 89.88 568 ARG A O 1
ATOM 4444 N N . ILE A 1 569 ? -26.469 28.359 29.578 1 91.19 569 ILE A N 1
ATOM 4445 C CA . ILE A 1 569 ? -26.469 29.797 29.266 1 91.19 569 ILE A CA 1
ATOM 4446 C C . ILE A 1 569 ? -26.453 30.609 30.562 1 91.19 569 ILE A C 1
ATOM 4448 O O . ILE A 1 569 ? -27.422 30.594 31.312 1 91.19 569 ILE A O 1
ATOM 4452 N N . VAL A 1 570 ? -25.453 31.375 30.734 1 90.75 570 VAL A N 1
ATOM 4453 C CA . VAL A 1 570 ? -25.266 32.062 32 1 90.75 570 VAL A CA 1
ATOM 4454 C C . VAL A 1 570 ? -25.766 33.5 31.875 1 90.75 570 VAL A C 1
ATOM 4456 O O . VAL A 1 570 ? -26.109 34.156 32.875 1 90.75 570 VAL A O 1
ATOM 4459 N N . GLU A 1 571 ? -25.531 34.062 30.688 1 92 571 GLU A N 1
ATOM 4460 C CA . GLU A 1 571 ? -25.984 35.406 30.391 1 92 571 GLU A CA 1
ATOM 4461 C C . GLU A 1 571 ? -26.594 35.5 29 1 92 571 GLU A C 1
ATOM 4463 O O . GLU A 1 571 ? -26.203 34.75 28.094 1 92 571 GLU A O 1
ATOM 4468 N N . GLU A 1 572 ? -27.656 36.312 28.859 1 93.38 572 GLU A N 1
ATOM 4469 C CA . GLU A 1 572 ? -28.219 36.562 27.547 1 93.38 572 GLU A CA 1
ATOM 4470 C C . GLU A 1 572 ? -28.672 38.031 27.422 1 93.38 572 GLU A C 1
ATOM 4472 O O . GLU A 1 572 ? -29.094 38.625 28.391 1 93.38 572 GLU A O 1
ATOM 4477 N N . GLY A 1 573 ? -28.453 38.562 26.297 1 92.06 573 GLY A N 1
ATOM 4478 C CA . GLY A 1 573 ? -28.859 39.938 26.031 1 92.06 573 GLY A CA 1
ATOM 4479 C C . GLY A 1 573 ? -28.125 40.562 24.875 1 92.06 573 GLY A C 1
ATOM 4480 O O . GLY A 1 573 ? -27.547 39.875 24.047 1 92.06 573 GLY A O 1
ATOM 4481 N N . ARG A 1 574 ? -28.328 41.812 24.703 1 92.56 574 ARG A N 1
ATOM 4482 C CA . ARG A 1 574 ? -27.625 42.594 23.672 1 92.56 574 ARG A CA 1
ATOM 4483 C C . ARG A 1 574 ? -26.234 43 24.156 1 92.56 574 ARG A C 1
ATOM 4485 O O . ARG A 1 574 ? -25.984 43.062 25.375 1 92.56 574 ARG A O 1
ATOM 4492 N N . HIS A 1 575 ? -25.406 43.344 23.25 1 89.5 575 HIS A N 1
ATOM 4493 C CA . HIS A 1 575 ? -24.016 43.688 23.562 1 89.5 575 HIS A CA 1
ATOM 4494 C C . HIS A 1 575 ? -23.938 44.781 24.609 1 89.5 575 HIS A C 1
ATOM 4496 O O . HIS A 1 575 ? -23.281 44.625 25.625 1 89.5 575 HIS A O 1
ATOM 4502 N N . ALA A 1 576 ? -24.734 45.812 24.375 1 86.75 576 ALA A N 1
ATOM 4503 C CA . ALA A 1 576 ? -24.688 47 25.25 1 86.75 576 ALA A CA 1
ATOM 4504 C C . ALA A 1 576 ? -25.141 46.625 26.672 1 86.75 576 ALA A C 1
ATOM 4506 O O . ALA A 1 576 ? -24.547 47.094 27.656 1 86.75 576 ALA A O 1
ATOM 4507 N N . ASP A 1 577 ? -26.125 45.844 26.781 1 90.88 577 ASP A N 1
ATOM 4508 C CA . ASP A 1 577 ? -26.703 45.438 28.062 1 90.88 577 ASP A CA 1
ATOM 4509 C C . ASP A 1 577 ? -25.75 44.531 28.828 1 90.88 577 ASP A C 1
ATOM 4511 O O . ASP A 1 577 ? -25.609 44.656 30.047 1 90.88 577 ASP A O 1
ATOM 4515 N N . LEU A 1 578 ? -25.125 43.688 28.094 1 90.06 578 LEU A N 1
ATOM 4516 C CA . LEU A 1 578 ? -24.281 42.688 28.75 1 90.06 578 LEU A CA 1
ATOM 4517 C C . LEU A 1 578 ? -22.969 43.312 29.219 1 90.06 578 LEU A C 1
ATOM 4519 O O . LEU A 1 578 ? -22.406 42.875 30.234 1 90.06 578 LEU A O 1
ATOM 4523 N N . VAL A 1 579 ? -22.484 44.219 28.484 1 86.75 579 VAL A N 1
ATOM 4524 C CA . VAL A 1 579 ? -21.281 44.938 28.906 1 86.75 579 VAL A CA 1
ATOM 4525 C C . VAL A 1 579 ? -21.562 45.688 30.188 1 86.75 579 VAL A C 1
ATOM 4527 O O . VAL A 1 579 ? -20.719 45.719 31.094 1 86.75 579 VAL A O 1
ATOM 4530 N N . ARG A 1 580 ? -22.75 46.281 30.281 1 86.38 580 ARG A N 1
ATOM 4531 C CA . ARG A 1 580 ? -23.141 47.062 31.438 1 86.38 580 ARG A CA 1
ATOM 4532 C C . ARG A 1 580 ? -23.328 46.188 32.688 1 86.38 580 ARG A C 1
ATOM 4534 O O . ARG A 1 580 ? -23.031 46.594 33.781 1 86.38 580 ARG A O 1
ATOM 4541 N N . LYS A 1 581 ? -23.703 45.062 32.438 1 88.56 581 LYS A N 1
ATOM 4542 C CA . LYS A 1 581 ? -23.984 44.125 33.531 1 88.56 581 LYS A CA 1
ATOM 4543 C C . LYS A 1 581 ? -22.688 43.625 34.156 1 88.56 581 LYS A C 1
ATOM 4545 O O . LYS A 1 581 ? -22.672 43.219 35.312 1 88.56 581 LYS A O 1
ATOM 4550 N N . GLY A 1 582 ? -21.547 43.594 33.469 1 81.56 582 GLY A N 1
ATOM 4551 C CA . GLY A 1 582 ? -20.234 43.25 34 1 81.56 582 GLY A CA 1
ATOM 4552 C C . GLY A 1 582 ? -20.094 41.781 34.312 1 81.56 582 GLY A C 1
ATOM 4553 O O . GLY A 1 582 ? -19.344 41.406 35.219 1 81.56 582 GLY A O 1
ATOM 4554 N N . GLY A 1 583 ? -20.828 41.031 33.719 1 86.75 583 GLY A N 1
ATOM 4555 C CA . GLY A 1 583 ? -20.812 39.625 34.031 1 86.75 583 GLY A CA 1
ATOM 4556 C C . GLY A 1 583 ? -19.828 38.844 33.219 1 86.75 583 GLY A C 1
ATOM 4557 O O . GLY A 1 583 ? -18.719 39.312 32.938 1 86.75 583 GLY A O 1
ATOM 4558 N N . ALA A 1 584 ? -20.156 37.625 32.844 1 83.62 584 ALA A N 1
ATOM 4559 C CA . ALA A 1 584 ? -19.281 36.688 32.125 1 83.62 584 ALA A CA 1
ATOM 4560 C C . ALA A 1 584 ? -18.922 37.25 30.75 1 83.62 584 ALA A C 1
ATOM 4562 O O . ALA A 1 584 ? -17.781 37.094 30.281 1 83.62 584 ALA A O 1
ATOM 4563 N N . TYR A 1 585 ? -19.766 37.812 30.141 1 86.44 585 TYR A N 1
ATOM 4564 C CA . TYR A 1 585 ? -19.562 38.406 28.812 1 86.44 585 TYR A CA 1
ATOM 4565 C C . TYR A 1 585 ? -18.516 39.5 28.859 1 86.44 585 TYR A C 1
ATOM 4567 O O . TYR A 1 585 ? -17.641 39.562 27.984 1 86.44 585 TYR A O 1
ATOM 4575 N N . ALA A 1 586 ? -18.641 40.344 29.766 1 81.25 586 ALA A N 1
ATOM 4576 C CA . ALA A 1 586 ? -17.719 41.469 29.906 1 81.25 586 ALA A CA 1
ATOM 4577 C C . ALA A 1 586 ? -16.281 40.969 30.109 1 81.25 586 ALA A C 1
ATOM 4579 O O . ALA A 1 586 ? -15.336 41.562 29.594 1 81.25 586 ALA A O 1
ATOM 4580 N N . ARG A 1 587 ? -16.219 39.938 30.781 1 76.88 587 ARG A N 1
ATOM 4581 C CA . ARG A 1 587 ? -14.906 39.344 31.031 1 76.88 587 ARG A CA 1
ATOM 4582 C C . ARG A 1 587 ? -14.305 38.812 29.734 1 76.88 587 ARG A C 1
ATOM 4584 O O . ARG A 1 587 ? -13.117 39 29.469 1 76.88 587 ARG A O 1
ATOM 4591 N N . LEU A 1 588 ? -15.125 38.125 29.047 1 74 588 LEU A N 1
ATOM 4592 C CA . LEU A 1 588 ? -14.656 37.562 27.781 1 74 588 LEU A CA 1
ATOM 4593 C C . LEU A 1 588 ? -14.297 38.656 26.797 1 74 588 LEU A C 1
ATOM 4595 O O . LEU A 1 588 ? -13.312 38.562 26.062 1 74 588 LEU A O 1
ATOM 4599 N N . HIS A 1 589 ? -15.039 39.688 26.766 1 71.06 589 HIS A N 1
ATOM 4600 C CA . HIS A 1 589 ? -14.859 40.844 25.891 1 71.06 589 HIS A CA 1
ATOM 4601 C C . HIS A 1 589 ? -13.57 41.594 26.219 1 71.06 589 HIS A C 1
ATOM 4603 O O . HIS A 1 589 ? -12.875 42.062 25.312 1 71.06 589 HIS A O 1
ATOM 4609 N N . ALA A 1 590 ? -13.305 41.656 27.375 1 60.28 590 ALA A N 1
ATOM 4610 C CA . ALA A 1 590 ? -12.109 42.344 27.844 1 60.28 590 ALA A CA 1
ATOM 4611 C C . ALA A 1 590 ? -10.844 41.625 27.375 1 60.28 590 ALA A C 1
ATOM 4613 O O . ALA A 1 590 ? -9.859 42.25 27 1 60.28 590 ALA A O 1
ATOM 4614 N N . VAL A 1 591 ? -10.969 40.406 27.344 1 54.78 591 VAL A N 1
ATOM 4615 C CA . VAL A 1 591 ? -9.828 39.594 26.938 1 54.78 591 VAL A CA 1
ATOM 4616 C C . VAL A 1 591 ? -9.586 39.75 25.438 1 54.78 591 VAL A C 1
ATOM 4618 O O . VAL A 1 591 ? -8.438 39.844 25 1 54.78 591 VAL A O 1
ATOM 4621 N N . THR A 1 592 ? -10.633 39.781 24.781 1 54.25 592 THR A N 1
ATOM 4622 C CA . THR A 1 592 ? -10.523 39.875 23.328 1 54.25 592 THR A CA 1
ATOM 4623 C C . THR A 1 592 ? -10.039 41.25 22.922 1 54.25 592 THR A C 1
ATOM 4625 O O . THR A 1 592 ? -9.312 41.406 21.938 1 54.25 592 THR A O 1
ATOM 4628 N N . GLU A 1 593 ? -10.516 42.375 23.609 1 50.19 593 GLU A N 1
ATOM 4629 C CA . GLU A 1 593 ? -10.07 43.719 23.281 1 50.19 593 GLU A CA 1
ATOM 4630 C C . GLU A 1 593 ? -8.648 43.969 23.781 1 50.19 593 GLU A C 1
ATOM 4632 O O . GLU A 1 593 ? -8.008 44.938 23.375 1 50.19 593 GLU A O 1
ATOM 4637 N N . GLY A 1 594 ? -7.746 43.219 24.031 1 43.47 594 GLY A N 1
ATOM 4638 C CA . GLY A 1 594 ? -6.422 43.5 24.562 1 43.47 594 GLY A CA 1
ATOM 4639 C C . GLY A 1 594 ? -6.449 44.25 25.875 1 43.47 594 GLY A C 1
ATOM 4640 O O . GLY A 1 594 ? -5.43 44.781 26.312 1 43.47 594 GLY A O 1
ATOM 4641 N N . MET A 1 595 ? -7.543 44.719 26.375 1 33.28 595 MET A N 1
ATOM 4642 C CA . MET A 1 595 ? -7.488 45.688 27.469 1 33.28 595 MET A CA 1
ATOM 4643 C C . MET A 1 595 ? -6.898 45.062 28.734 1 33.28 595 MET A C 1
ATOM 4645 O O . MET A 1 595 ? -6.418 45.781 29.609 1 33.28 595 MET A O 1
ATOM 4649 N N . ILE A 1 596 ? -7.207 43.906 29.281 1 29.48 596 ILE A N 1
ATOM 4650 C CA . ILE A 1 596 ? -6.543 43.719 30.578 1 29.48 596 ILE A CA 1
ATOM 4651 C C . ILE A 1 596 ? -5.074 43.375 30.359 1 29.48 596 ILE A C 1
ATOM 4653 O O . ILE A 1 596 ? -4.758 42.5 29.547 1 29.48 596 ILE A O 1
ATOM 4657 N N . MET B 1 1 ? 5.363 25.719 -4.414 1 21.56 1 MET B N 1
ATOM 4658 C CA . MET B 1 1 ? 5.297 24.453 -3.686 1 21.56 1 MET B CA 1
ATOM 4659 C C . MET B 1 1 ? 4.082 23.641 -4.121 1 21.56 1 MET B C 1
ATOM 4661 O O . MET B 1 1 ? 3.83 22.562 -3.588 1 21.56 1 MET B O 1
ATOM 4665 N N . THR B 1 2 ? 3.086 24.375 -4.781 1 26.11 2 THR B N 1
ATOM 4666 C CA . THR B 1 2 ? 1.742 23.922 -5.121 1 26.11 2 THR B CA 1
ATOM 4667 C C . THR B 1 2 ? 1.774 22.984 -6.32 1 26.11 2 THR B C 1
ATOM 4669 O O . THR B 1 2 ? 0.841 22.203 -6.531 1 26.11 2 THR B O 1
ATOM 4672 N N . ASP B 1 3 ? 2.623 23.281 -7.316 1 27.45 3 ASP B N 1
ATOM 4673 C CA . ASP B 1 3 ? 2.424 22.703 -8.641 1 27.45 3 ASP B CA 1
ATOM 4674 C C . ASP B 1 3 ? 2.688 21.203 -8.633 1 27.45 3 ASP B C 1
ATOM 4676 O O . ASP B 1 3 ? 2.314 20.5 -9.578 1 27.45 3 ASP B O 1
ATOM 4680 N N . HIS B 1 4 ? 3.699 20.734 -7.902 1 30.41 4 HIS B N 1
ATOM 4681 C CA . HIS B 1 4 ? 4.195 19.391 -8.117 1 30.41 4 HIS B CA 1
ATOM 4682 C C . HIS B 1 4 ? 3.258 18.344 -7.496 1 30.41 4 HIS B C 1
ATOM 4684 O O . HIS B 1 4 ? 3.588 17.172 -7.438 1 30.41 4 HIS B O 1
ATOM 4690 N N . TYR B 1 5 ? 2.312 18.703 -6.707 1 32.84 5 TYR B N 1
ATOM 4691 C CA . TYR B 1 5 ? 1.449 17.656 -6.188 1 32.84 5 TYR B CA 1
ATOM 4692 C C . TYR B 1 5 ? 0.575 17.062 -7.293 1 32.84 5 TYR B C 1
ATOM 4694 O O . TYR B 1 5 ? -0.389 16.344 -7.016 1 32.84 5 TYR B O 1
ATOM 4702 N N . GLU B 1 6 ? 0.451 17.703 -8.5 1 32.41 6 GLU B N 1
ATOM 4703 C CA . GLU B 1 6 ? -0.529 17.266 -9.484 1 32.41 6 GLU B CA 1
ATOM 4704 C C . GLU B 1 6 ? -0.541 15.75 -9.625 1 32.41 6 GLU B C 1
ATOM 4706 O O . GLU B 1 6 ? -1.602 15.125 -9.57 1 32.41 6 GLU B O 1
ATOM 4711 N N . ASP B 1 7 ? 0.233 15.141 -10.703 1 31.41 7 ASP B N 1
ATOM 4712 C CA . ASP B 1 7 ? 0.02 13.969 -11.539 1 31.41 7 ASP B CA 1
ATOM 4713 C C . ASP B 1 7 ? 0.35 12.688 -10.781 1 31.41 7 ASP B C 1
ATOM 4715 O O . ASP B 1 7 ? 1.509 12.266 -10.734 1 31.41 7 ASP B O 1
ATOM 4719 N N . ASP B 1 8 ? -0.031 12.453 -9.703 1 33.59 8 ASP B N 1
ATOM 4720 C CA . ASP B 1 8 ? -0.035 11.055 -9.289 1 33.59 8 ASP B CA 1
ATOM 4721 C C . ASP B 1 8 ? -0.534 10.141 -10.406 1 33.59 8 ASP B C 1
ATOM 4723 O O . ASP B 1 8 ? -1.335 9.234 -10.164 1 33.59 8 ASP B O 1
ATOM 4727 N N . ASP B 1 9 ? -0.865 10.617 -11.562 1 33.25 9 ASP B N 1
ATOM 4728 C CA . ASP B 1 9 ? -1.055 9.672 -12.664 1 33.25 9 ASP B CA 1
ATOM 4729 C C . ASP B 1 9 ? 0.056 8.625 -12.68 1 33.25 9 ASP B C 1
ATOM 4731 O O . ASP B 1 9 ? 1.217 8.945 -12.945 1 33.25 9 ASP B O 1
ATOM 4735 N N . GLU B 1 10 ? 0.093 7.734 -11.859 1 38.88 10 GLU B N 1
ATOM 4736 C CA . GLU B 1 10 ? 0.806 6.477 -12.039 1 38.88 10 GLU B CA 1
ATOM 4737 C C . GLU B 1 10 ? 0.933 6.121 -13.523 1 38.88 10 GLU B C 1
ATOM 4739 O O . GLU B 1 10 ? 1.236 4.977 -13.867 1 38.88 10 GLU B O 1
ATOM 4744 N N . ALA B 1 11 ? 0.316 6.75 -14.477 1 38.69 11 ALA B N 1
ATOM 4745 C CA . ALA B 1 11 ? 0.584 6.418 -15.875 1 38.69 11 ALA B CA 1
ATOM 4746 C C . ALA B 1 11 ? 2.082 6.266 -16.125 1 38.69 11 ALA B C 1
ATOM 4748 O O . ALA B 1 11 ? 2.891 6.445 -15.211 1 38.69 11 ALA B O 1
ATOM 4749 N N . LYS B 1 12 ? 2.596 6.656 -17.516 1 39.69 12 LYS B N 1
ATOM 4750 C CA . LYS B 1 12 ? 3.875 6.398 -18.172 1 39.69 12 LYS B CA 1
ATOM 4751 C C . LYS B 1 12 ? 5.012 7.141 -17.469 1 39.69 12 LYS B C 1
ATOM 4753 O O . LYS B 1 12 ? 5.316 8.281 -17.812 1 39.69 12 LYS B O 1
ATOM 4758 N N . LYS B 1 13 ? 5.168 7.078 -16.234 1 45.41 13 LYS B N 1
ATOM 4759 C CA . LYS B 1 13 ? 6.469 7.648 -15.891 1 45.41 13 LYS B CA 1
ATOM 4760 C C . LYS B 1 13 ? 7.531 7.254 -16.922 1 45.41 13 LYS B C 1
ATOM 4762 O O . LYS B 1 13 ? 7.746 6.066 -17.172 1 45.41 13 LYS B O 1
ATOM 4767 N N . ASP B 1 14 ? 7.891 7.996 -17.734 1 52.03 14 ASP B N 1
ATOM 4768 C CA . ASP B 1 14 ? 9.047 7.816 -18.609 1 52.03 14 ASP B CA 1
ATOM 4769 C C . ASP B 1 14 ? 10.18 7.098 -17.875 1 52.03 14 ASP B C 1
ATOM 4771 O O . ASP B 1 14 ? 10.609 7.539 -16.797 1 52.03 14 ASP B O 1
ATOM 4775 N N . ARG B 1 15 ? 10.281 5.883 -18.047 1 62.38 15 ARG B N 1
ATOM 4776 C CA . ARG B 1 15 ? 11.383 5.102 -17.5 1 62.38 15 ARG B CA 1
ATOM 4777 C C . ARG B 1 15 ? 12.711 5.832 -17.688 1 62.38 15 ARG B C 1
ATOM 4779 O O . ARG B 1 15 ? 13.07 6.207 -18.797 1 62.38 15 ARG B O 1
ATOM 4786 N N . VAL B 1 16 ? 13.328 6.223 -16.484 1 71.38 16 VAL B N 1
ATOM 4787 C CA . VAL B 1 16 ? 14.641 6.852 -16.516 1 71.38 16 VAL B CA 1
ATOM 4788 C C . VAL B 1 16 ? 15.688 5.848 -17 1 71.38 16 VAL B C 1
ATOM 4790 O O . VAL B 1 16 ? 16.578 6.191 -17.781 1 71.38 16 VAL B O 1
ATOM 4793 N N . LEU B 1 17 ? 15.484 4.449 -16.594 1 84.62 17 LEU B N 1
ATOM 4794 C CA . LEU B 1 17 ? 16.453 3.416 -16.938 1 84.62 17 LEU B CA 1
ATOM 4795 C C . LEU B 1 17 ? 15.789 2.293 -17.734 1 84.62 17 LEU B C 1
ATOM 4797 O O . LEU B 1 17 ? 14.625 1.975 -17.5 1 84.62 17 LEU B O 1
ATOM 4801 N N . LYS B 1 18 ? 16.609 1.729 -18.688 1 88.94 18 LYS B N 1
ATOM 4802 C CA . LYS B 1 18 ? 16.156 0.545 -19.406 1 88.94 18 LYS B CA 1
ATOM 4803 C C . LYS B 1 18 ? 16.109 -0.678 -18.5 1 88.94 18 LYS B C 1
ATOM 4805 O O . LYS B 1 18 ? 16.844 -0.747 -17.5 1 88.94 18 LYS B O 1
ATOM 4810 N N . ASN B 1 19 ? 15.312 -1.641 -18.75 1 90 19 ASN B N 1
ATOM 4811 C CA . ASN B 1 19 ? 15.18 -2.873 -17.984 1 90 19 ASN B CA 1
ATOM 4812 C C . ASN B 1 19 ? 16.516 -3.605 -17.859 1 90 19 ASN B C 1
ATOM 4814 O O . ASN B 1 19 ? 16.828 -4.164 -16.812 1 90 19 ASN B O 1
ATOM 4818 N N . SER B 1 20 ? 17.281 -3.539 -18.891 1 91.69 20 SER B N 1
ATOM 4819 C CA . SER B 1 20 ? 18.562 -4.227 -18.891 1 91.69 20 SER B CA 1
ATOM 4820 C C . SER B 1 20 ? 19.531 -3.596 -17.906 1 91.69 20 SER B C 1
ATOM 4822 O O . SER B 1 20 ? 20.328 -4.297 -17.266 1 91.69 20 SER B O 1
ATOM 4824 N N . GLN B 1 21 ? 19.391 -2.314 -17.719 1 92.69 21 GLN B N 1
ATOM 4825 C CA . GLN B 1 21 ? 20.266 -1.621 -16.766 1 92.69 21 GLN B CA 1
ATOM 4826 C C . GLN B 1 21 ? 19.875 -1.953 -15.328 1 92.69 21 GLN B C 1
ATOM 4828 O O . GLN B 1 21 ? 20.75 -2.137 -14.477 1 92.69 21 GLN B O 1
ATOM 4833 N N . VAL B 1 22 ? 18.625 -1.997 -15.109 1 94.88 22 VAL B N 1
ATOM 4834 C CA . VAL B 1 22 ? 18.156 -2.342 -13.773 1 94.88 22 VAL B CA 1
ATOM 4835 C C . VAL B 1 22 ? 18.531 -3.787 -13.445 1 94.88 22 VAL B C 1
ATOM 4837 O O . VAL B 1 22 ? 18.953 -4.094 -12.328 1 94.88 22 VAL B O 1
ATOM 4840 N N . LEU B 1 23 ? 18.375 -4.664 -14.453 1 93.81 23 LEU B N 1
ATOM 4841 C CA . LEU B 1 23 ? 18.766 -6.059 -14.281 1 93.81 23 LEU B CA 1
ATOM 4842 C C . LEU B 1 23 ? 20.25 -6.184 -14.016 1 93.81 23 LEU B C 1
ATOM 4844 O O . LEU B 1 23 ? 20.672 -7.02 -13.211 1 93.81 23 LEU B O 1
ATOM 4848 N N . GLY B 1 24 ? 21.031 -5.391 -14.75 1 93.62 24 GLY B N 1
ATOM 4849 C CA . GLY B 1 24 ? 22.453 -5.363 -14.484 1 93.62 24 GLY B CA 1
ATOM 4850 C C . GLY B 1 24 ? 22.797 -4.934 -13.07 1 93.62 24 GLY B C 1
ATOM 4851 O O . GLY B 1 24 ? 23.688 -5.504 -12.445 1 93.62 24 GLY B O 1
ATOM 4852 N N . PHE B 1 25 ? 22.109 -3.984 -12.562 1 95.12 25 PHE B N 1
ATOM 4853 C CA . PHE B 1 25 ? 22.266 -3.51 -11.195 1 95.12 25 PHE B CA 1
ATOM 4854 C C . PHE B 1 25 ? 21.984 -4.621 -10.195 1 95.12 25 PHE B C 1
ATOM 4856 O O . PHE B 1 25 ? 22.75 -4.848 -9.266 1 95.12 25 PHE B O 1
ATOM 4863 N N . ILE B 1 26 ? 20.906 -5.367 -10.406 1 95.12 26 ILE B N 1
ATOM 4864 C CA . ILE B 1 26 ? 20.5 -6.449 -9.523 1 95.12 26 ILE B CA 1
ATOM 4865 C C . ILE B 1 26 ? 21.5 -7.609 -9.633 1 95.12 26 ILE B C 1
ATOM 4867 O O . ILE B 1 26 ? 21.875 -8.203 -8.625 1 95.12 26 ILE B O 1
ATOM 4871 N N . ALA B 1 27 ? 21.969 -7.914 -10.812 1 93.31 27 ALA B N 1
ATOM 4872 C CA . ALA B 1 27 ? 22.875 -9.023 -11.07 1 93.31 27 ALA B CA 1
ATOM 4873 C C . ALA B 1 27 ? 24.219 -8.797 -10.391 1 93.31 27 ALA B C 1
ATOM 4875 O O . ALA B 1 27 ? 24.906 -9.75 -10.023 1 93.31 27 ALA B O 1
ATOM 4876 N N . ARG B 1 28 ? 24.578 -7.523 -10.25 1 93.81 28 ARG B N 1
ATOM 4877 C CA . ARG B 1 28 ? 25.828 -7.203 -9.562 1 93.81 28 ARG B CA 1
ATOM 4878 C C . ARG B 1 28 ? 25.797 -7.695 -8.117 1 93.81 28 ARG B C 1
ATOM 4880 O O . ARG B 1 28 ? 26.828 -8.078 -7.566 1 93.81 28 ARG B O 1
ATOM 4887 N N . PHE B 1 29 ? 24.672 -7.707 -7.504 1 94.69 29 PHE B N 1
ATOM 4888 C CA . PHE B 1 29 ? 24.547 -8.164 -6.125 1 94.69 29 PHE B CA 1
ATOM 4889 C C . PHE B 1 29 ? 24.672 -9.688 -6.051 1 94.69 29 PHE B C 1
ATOM 4891 O O . PHE B 1 29 ? 25.125 -10.227 -5.039 1 94.69 29 PHE B O 1
ATOM 4898 N N . TRP B 1 30 ? 24.266 -10.398 -7.129 1 92.69 30 TRP B N 1
ATOM 4899 C CA . TRP B 1 30 ? 24.359 -11.859 -7.152 1 92.69 30 TRP B CA 1
ATOM 4900 C C . TRP B 1 30 ? 25.828 -12.297 -7.051 1 92.69 30 TRP B C 1
ATOM 4902 O O . TRP B 1 30 ? 26.125 -13.266 -6.352 1 92.69 30 TRP B O 1
ATOM 4912 N N . MET B 1 31 ? 26.75 -11.531 -7.656 1 90.56 31 MET B N 1
ATOM 4913 C CA . MET B 1 31 ? 28.141 -11.93 -7.809 1 90.56 31 MET B CA 1
ATOM 4914 C C . MET B 1 31 ? 28.953 -11.523 -6.586 1 90.56 31 MET B C 1
ATOM 4916 O O . MET B 1 31 ? 30.141 -11.867 -6.484 1 90.56 31 MET B O 1
ATOM 4920 N N . ARG B 1 32 ? 28.406 -10.867 -5.676 1 92.44 32 ARG B N 1
ATOM 4921 C CA . ARG B 1 32 ? 29.109 -10.406 -4.488 1 92.44 32 ARG B CA 1
ATOM 4922 C C . ARG B 1 32 ? 29.422 -11.578 -3.551 1 92.44 32 ARG B C 1
ATOM 4924 O O . ARG B 1 32 ? 30.406 -11.547 -2.818 1 92.44 32 ARG B O 1
ATOM 4931 N N . ARG B 1 33 ? 28.562 -12.586 -3.662 1 92.81 33 ARG B N 1
ATOM 4932 C CA . ARG B 1 33 ? 28.75 -13.766 -2.822 1 92.81 33 ARG B CA 1
ATOM 4933 C C . ARG B 1 33 ? 28.766 -15.039 -3.658 1 92.81 33 ARG B C 1
ATOM 4935 O O . ARG B 1 33 ? 27.844 -15.859 -3.566 1 92.81 33 ARG B O 1
ATOM 4942 N N . PRO B 1 34 ? 29.812 -15.305 -4.316 1 92.81 34 PRO B N 1
ATOM 4943 C CA . PRO B 1 34 ? 29.891 -16.438 -5.25 1 92.81 34 PRO B CA 1
ATOM 4944 C C . PRO B 1 34 ? 29.812 -17.781 -4.551 1 92.81 34 PRO B C 1
ATOM 4946 O O . PRO B 1 34 ? 29.359 -18.766 -5.148 1 92.81 34 PRO B O 1
ATOM 4949 N N . TRP B 1 35 ? 30.203 -17.797 -3.293 1 93.75 35 TRP B N 1
ATOM 4950 C CA . TRP B 1 35 ? 30.203 -19.078 -2.576 1 93.75 35 TRP B CA 1
ATOM 4951 C C . TRP B 1 35 ? 28.766 -19.547 -2.307 1 93.75 35 TRP B C 1
ATOM 4953 O O . TRP B 1 35 ? 28.531 -20.719 -2.051 1 93.75 35 TRP B O 1
ATOM 4963 N N . LEU B 1 36 ? 27.812 -18.672 -2.338 1 94.94 36 LEU B N 1
ATOM 4964 C CA . LEU B 1 36 ? 26.406 -19.031 -2.195 1 94.94 36 LEU B CA 1
ATOM 4965 C C . LEU B 1 36 ? 25.719 -19.094 -3.555 1 94.94 36 LEU B C 1
ATOM 4967 O O . LEU B 1 36 ? 24.906 -19.984 -3.805 1 94.94 36 LEU B O 1
ATOM 4971 N N . PHE B 1 37 ? 26.109 -18.25 -4.477 1 94.12 37 PHE B N 1
ATOM 4972 C CA . PHE B 1 37 ? 25.438 -18.125 -5.766 1 94.12 37 PHE B CA 1
ATOM 4973 C C . PHE B 1 37 ? 25.719 -19.328 -6.645 1 94.12 37 PHE B C 1
ATOM 4975 O O . PHE B 1 37 ? 24.781 -19.969 -7.152 1 94.12 37 PHE B O 1
ATOM 4982 N N . TRP B 1 38 ? 26.953 -19.781 -6.812 1 93.94 38 TRP B N 1
ATOM 4983 C CA . TRP B 1 38 ? 27.312 -20.812 -7.773 1 93.94 38 TRP B CA 1
ATOM 4984 C C . TRP B 1 38 ? 26.797 -22.172 -7.328 1 93.94 38 TRP B C 1
ATOM 4986 O O . TRP B 1 38 ? 26.234 -22.922 -8.133 1 93.94 38 TRP B O 1
ATOM 4996 N N . PRO B 1 39 ? 26.938 -22.484 -6.039 1 95.62 39 PRO B N 1
ATOM 4997 C CA . PRO B 1 39 ? 26.328 -23.75 -5.641 1 95.62 39 PRO B CA 1
ATOM 4998 C C . PRO B 1 39 ? 24.828 -23.781 -5.875 1 95.62 39 PRO B C 1
ATOM 5000 O O . PRO B 1 39 ? 24.281 -24.812 -6.277 1 95.62 39 PRO B O 1
ATOM 5003 N N . ALA B 1 40 ? 24.156 -22.656 -5.594 1 94.88 40 ALA B N 1
ATOM 5004 C CA . ALA B 1 40 ? 22.719 -22.609 -5.828 1 94.88 40 ALA B CA 1
ATOM 5005 C C . ALA B 1 40 ? 22.406 -22.828 -7.305 1 94.88 40 ALA B C 1
ATOM 5007 O O . ALA B 1 40 ? 21.516 -23.625 -7.637 1 94.88 40 ALA B O 1
ATOM 5008 N N . VAL B 1 41 ? 23.156 -22.219 -8.188 1 93.75 41 VAL B N 1
ATOM 5009 C CA . VAL B 1 41 ? 22.906 -22.297 -9.625 1 93.75 41 VAL B CA 1
ATOM 5010 C C . VAL B 1 41 ? 23.25 -23.703 -10.133 1 93.75 41 VAL B C 1
ATOM 5012 O O . VAL B 1 41 ? 22.5 -24.297 -10.906 1 93.75 41 VAL B O 1
ATOM 5015 N N . ILE B 1 42 ? 24.391 -24.25 -9.672 1 96 42 ILE B N 1
ATOM 5016 C CA . ILE B 1 42 ? 24.828 -25.578 -10.109 1 96 42 ILE B CA 1
ATOM 5017 C C . ILE B 1 42 ? 23.828 -26.625 -9.641 1 96 42 ILE B C 1
ATOM 5019 O O . ILE B 1 42 ? 23.422 -27.5 -10.414 1 96 42 ILE B O 1
ATOM 5023 N N . LEU B 1 43 ? 23.453 -26.531 -8.414 1 96.56 43 LEU B N 1
ATOM 5024 C CA . LEU B 1 43 ? 22.484 -27.469 -7.887 1 96.56 43 LEU B CA 1
ATOM 5025 C C . LEU B 1 43 ? 21.156 -27.344 -8.617 1 96.56 43 LEU B C 1
ATOM 5027 O O . LEU B 1 43 ? 20.469 -28.344 -8.867 1 96.56 43 LEU B O 1
ATOM 5031 N N . MET B 1 44 ? 20.812 -26.172 -8.969 1 94.62 44 MET B N 1
ATOM 5032 C CA . MET B 1 44 ? 19.578 -25.953 -9.719 1 94.62 44 MET B CA 1
ATOM 5033 C C . MET B 1 44 ? 19.672 -26.594 -11.102 1 94.62 44 MET B C 1
ATOM 5035 O O . MET B 1 44 ? 18.719 -27.219 -11.562 1 94.62 44 MET B O 1
ATOM 5039 N N . LEU B 1 45 ? 20.812 -26.469 -11.773 1 95.12 45 LEU B N 1
ATOM 5040 C CA . LEU B 1 45 ? 21.016 -27.062 -13.086 1 95.12 45 LEU B CA 1
ATOM 5041 C C . LEU B 1 45 ? 20.953 -28.594 -13 1 95.12 45 LEU B C 1
ATOM 5043 O O . LEU B 1 45 ? 20.375 -29.234 -13.867 1 95.12 45 LEU B O 1
ATOM 5047 N N . VAL B 1 46 ? 21.5 -29.125 -11.938 1 96.69 46 VAL B N 1
ATOM 5048 C CA . VAL B 1 46 ? 21.453 -30.562 -11.727 1 96.69 46 VAL B CA 1
ATOM 5049 C C . VAL B 1 46 ? 20 -31 -11.5 1 96.69 46 VAL B C 1
ATOM 5051 O O . VAL B 1 46 ? 19.562 -32.031 -12.031 1 96.69 46 VAL B O 1
ATOM 5054 N N . ALA B 1 47 ? 19.312 -30.188 -10.688 1 95.81 47 ALA B N 1
ATOM 5055 C CA . ALA B 1 47 ? 17.906 -30.5 -10.445 1 95.81 47 ALA B CA 1
ATOM 5056 C C . ALA B 1 47 ? 17.109 -30.484 -11.75 1 95.81 47 ALA B C 1
ATOM 5058 O O . ALA B 1 47 ? 16.25 -31.328 -11.961 1 95.81 47 ALA B O 1
ATOM 5059 N N . ILE B 1 48 ? 17.422 -29.562 -12.617 1 94.94 48 ILE B N 1
ATOM 5060 C CA . ILE B 1 48 ? 16.781 -29.469 -13.922 1 94.94 48 ILE B CA 1
ATOM 5061 C C . ILE B 1 48 ? 17.078 -30.719 -14.742 1 94.94 48 ILE B C 1
ATOM 5063 O O . ILE B 1 48 ? 16.203 -31.25 -15.438 1 94.94 48 ILE B O 1
ATOM 5067 N N . GLY B 1 49 ? 18.234 -31.219 -14.656 1 95.69 49 GLY B N 1
ATOM 5068 C CA . GLY B 1 49 ? 18.594 -32.469 -15.328 1 95.69 49 GLY B CA 1
ATOM 5069 C C . GLY B 1 49 ? 17.703 -33.625 -14.922 1 95.69 49 GLY B C 1
ATOM 5070 O O . GLY B 1 49 ? 17.281 -34.406 -15.773 1 95.69 49 GLY B O 1
ATOM 5071 N N . PHE B 1 50 ? 17.406 -33.688 -13.656 1 96.12 50 PHE B N 1
ATOM 5072 C CA . PHE B 1 50 ? 16.547 -34.75 -13.164 1 96.12 50 PHE B CA 1
ATOM 5073 C C . PHE B 1 50 ? 15.102 -34.5 -13.57 1 96.12 50 PHE B C 1
ATOM 5075 O O . PHE B 1 50 ? 14.359 -35.469 -13.812 1 96.12 50 PHE B O 1
ATOM 5082 N N . ASP B 1 51 ? 14.75 -33.281 -13.617 1 93.88 51 ASP B N 1
ATOM 5083 C CA . ASP B 1 51 ? 13.406 -32.969 -14.078 1 93.88 51 ASP B CA 1
ATOM 5084 C C . ASP B 1 51 ? 13.211 -33.375 -15.531 1 93.88 51 ASP B C 1
ATOM 5086 O O . ASP B 1 51 ? 12.164 -33.938 -15.883 1 93.88 51 ASP B O 1
ATOM 5090 N N . LEU B 1 52 ? 14.227 -33.25 -16.344 1 93.88 52 LEU B N 1
ATOM 5091 C CA . LEU B 1 52 ? 14.211 -33.625 -17.75 1 93.88 52 LEU B CA 1
ATOM 5092 C C . LEU B 1 52 ? 14.172 -35.125 -17.906 1 93.88 52 LEU B C 1
ATOM 5094 O O . LEU B 1 52 ? 13.68 -35.656 -18.906 1 93.88 52 LEU B O 1
ATOM 5098 N N . ALA B 1 53 ? 14.648 -35.781 -16.906 1 96.19 53 ALA B N 1
ATOM 5099 C CA . ALA B 1 53 ? 14.742 -37.219 -16.953 1 96.19 53 ALA B CA 1
ATOM 5100 C C . ALA B 1 53 ? 13.406 -37.875 -16.594 1 96.19 53 ALA B C 1
ATOM 5102 O O . ALA B 1 53 ? 13.195 -39.062 -16.844 1 96.19 53 ALA B O 1
ATOM 5103 N N . LEU B 1 54 ? 12.5 -37.094 -16.109 1 94.75 54 LEU B N 1
ATOM 5104 C CA . LEU B 1 54 ? 11.258 -37.656 -15.586 1 94.75 54 LEU B CA 1
ATOM 5105 C C . LEU B 1 54 ? 10.43 -38.25 -16.703 1 94.75 54 LEU B C 1
ATOM 5107 O O . LEU B 1 54 ? 10.016 -39.406 -16.609 1 94.75 54 LEU B O 1
ATOM 5111 N N . PRO B 1 55 ? 10.203 -37.531 -17.797 1 95.31 55 PRO B N 1
ATOM 5112 C CA . PRO B 1 55 ? 9.438 -38.125 -18.891 1 95.31 55 PRO B CA 1
ATOM 5113 C C . PRO B 1 55 ? 10.133 -39.375 -19.469 1 95.31 55 PRO B C 1
ATOM 5115 O O . PRO B 1 55 ? 9.461 -40.344 -19.844 1 95.31 55 PRO B O 1
ATOM 5118 N N . TRP B 1 56 ? 11.445 -39.406 -19.5 1 95.44 56 TRP B N 1
ATOM 5119 C CA . TRP B 1 56 ? 12.188 -40.531 -20 1 95.44 56 TRP B CA 1
ATOM 5120 C C . TRP B 1 56 ? 12.016 -41.75 -19.062 1 95.44 56 TRP B C 1
ATOM 5122 O O . TRP B 1 56 ? 11.844 -42.875 -19.531 1 95.44 56 TRP B O 1
ATOM 5132 N N . ALA B 1 57 ? 12.078 -41.469 -17.797 1 97 57 ALA B N 1
ATOM 5133 C CA . ALA B 1 57 ? 11.891 -42.531 -16.812 1 97 57 ALA B CA 1
ATOM 5134 C C . ALA B 1 57 ? 10.469 -43.094 -16.875 1 97 57 ALA B C 1
ATOM 5136 O O . ALA B 1 57 ? 10.266 -44.281 -16.703 1 97 57 ALA B O 1
ATOM 5137 N N . ALA B 1 58 ? 9.547 -42.281 -17.125 1 96.5 58 ALA B N 1
ATOM 5138 C CA . ALA B 1 58 ? 8.164 -42.688 -17.266 1 96.5 58 ALA B CA 1
ATOM 5139 C C . ALA B 1 58 ? 7.996 -43.625 -18.484 1 96.5 58 ALA B C 1
ATOM 5141 O O . ALA B 1 58 ? 7.336 -44.656 -18.406 1 96.5 58 ALA B O 1
ATOM 5142 N N . GLY B 1 59 ? 8.57 -43.219 -19.625 1 95.25 59 GLY B N 1
ATOM 5143 C CA . GLY B 1 59 ? 8.523 -44.031 -20.812 1 95.25 59 GLY B CA 1
ATOM 5144 C C . GLY B 1 59 ? 9.164 -45.406 -20.625 1 95.25 59 GLY B C 1
ATOM 5145 O O . GLY B 1 59 ? 8.633 -46.406 -21.078 1 95.25 59 GLY B O 1
ATOM 5146 N N . ARG B 1 60 ? 10.258 -45.406 -19.938 1 95.12 60 ARG B N 1
ATOM 5147 C CA . ARG B 1 60 ? 10.953 -46.656 -19.672 1 95.12 60 ARG B CA 1
ATOM 5148 C C . ARG B 1 60 ? 10.117 -47.594 -18.797 1 95.12 60 ARG B C 1
ATOM 5150 O O . ARG B 1 60 ? 10.125 -48.812 -18.969 1 95.12 60 ARG B O 1
ATOM 5157 N N . LEU B 1 61 ? 9.469 -46.969 -17.891 1 95.25 61 LEU B N 1
ATOM 5158 C CA . LEU B 1 61 ? 8.617 -47.781 -17 1 95.25 61 LEU B CA 1
ATOM 5159 C C . LEU B 1 61 ? 7.473 -48.406 -17.797 1 95.25 61 LEU B C 1
ATOM 5161 O O . LEU B 1 61 ? 7.191 -49.594 -17.625 1 95.25 61 LEU B O 1
ATOM 5165 N N . VAL B 1 62 ? 6.867 -47.719 -18.672 1 94.19 62 VAL B N 1
ATOM 5166 C CA . VAL B 1 62 ? 5.766 -48.219 -19.469 1 94.19 62 VAL B CA 1
ATOM 5167 C C . VAL B 1 62 ? 6.281 -49.281 -20.438 1 94.19 62 VAL B C 1
ATOM 5169 O O . VAL B 1 62 ? 5.629 -50.312 -20.656 1 94.19 62 VAL B O 1
ATOM 5172 N N . ASP B 1 63 ? 7.438 -49.062 -21.016 1 93.31 63 ASP B N 1
ATOM 5173 C CA . ASP B 1 63 ? 8.031 -50.062 -21.906 1 93.31 63 ASP B CA 1
ATOM 5174 C C . ASP B 1 63 ? 8.32 -51.344 -21.172 1 93.31 63 ASP B C 1
ATOM 5176 O O . ASP B 1 63 ? 8.117 -52.438 -21.734 1 93.31 63 ASP B O 1
ATOM 5180 N N . ALA B 1 64 ? 8.812 -51.219 -19.953 1 92.75 64 ALA B N 1
ATOM 5181 C CA . ALA B 1 64 ? 9.148 -52.406 -19.172 1 92.75 64 ALA B CA 1
ATOM 5182 C C . ALA B 1 64 ? 7.898 -53.25 -18.891 1 92.75 64 ALA B C 1
ATOM 5184 O O . ALA B 1 64 ? 7.953 -54.469 -18.891 1 92.75 64 ALA B O 1
ATOM 5185 N N . VAL B 1 65 ? 6.801 -52.625 -18.703 1 91.31 65 VAL B N 1
ATOM 5186 C CA . VAL B 1 65 ? 5.578 -53.344 -18.359 1 91.31 65 VAL B CA 1
ATOM 5187 C C . VAL B 1 65 ? 4.871 -53.781 -19.641 1 91.31 65 VAL B C 1
ATOM 5189 O O . VAL B 1 65 ? 4.156 -54.812 -19.641 1 91.31 65 VAL B O 1
ATOM 5192 N N . ALA B 1 66 ? 5.117 -53.188 -20.766 1 87.44 66 ALA B N 1
ATOM 5193 C CA . ALA B 1 66 ? 4.434 -53.5 -22.016 1 87.44 66 ALA B CA 1
ATOM 5194 C C . ALA B 1 66 ? 5.129 -54.656 -22.75 1 87.44 66 ALA B C 1
ATOM 5196 O O . ALA B 1 66 ? 4.484 -55.406 -23.469 1 87.44 66 ALA B O 1
ATOM 5197 N N . THR B 1 67 ? 6.371 -54.719 -22.75 1 78 67 THR B N 1
ATOM 5198 C CA . THR B 1 67 ? 7.102 -55.656 -23.609 1 78 67 THR B CA 1
ATOM 5199 C C . THR B 1 67 ? 7.492 -56.906 -22.828 1 78 67 THR B C 1
ATOM 5201 O O . THR B 1 67 ? 7.672 -57.969 -23.422 1 78 67 THR B O 1
ATOM 5204 N N . THR B 1 68 ? 7.84 -56.719 -21.641 1 65.62 68 THR B N 1
ATOM 5205 C CA . THR B 1 68 ? 8.453 -57.875 -20.938 1 65.62 68 THR B CA 1
ATOM 5206 C C . THR B 1 68 ? 7.383 -58.781 -20.359 1 65.62 68 THR B C 1
ATOM 5208 O O . THR B 1 68 ? 6.312 -58.312 -19.953 1 65.62 68 THR B O 1
ATOM 5211 N N . PRO B 1 69 ? 7.656 -60.031 -20.703 1 68.5 69 PRO B N 1
ATOM 5212 C CA . PRO B 1 69 ? 6.816 -60.969 -19.938 1 68.5 69 PRO B CA 1
ATOM 5213 C C . PRO B 1 69 ? 6.727 -60.594 -18.453 1 68.5 69 PRO B C 1
ATOM 5215 O O . PRO B 1 69 ? 7.566 -59.844 -17.953 1 68.5 69 PRO B O 1
ATOM 5218 N N . ARG B 1 70 ? 5.516 -60.844 -17.922 1 67.5 70 ARG B N 1
ATOM 5219 C CA . ARG B 1 70 ? 5.254 -60.469 -16.531 1 67.5 70 ARG B CA 1
ATOM 5220 C C . ARG B 1 70 ? 6.43 -60.812 -15.633 1 67.5 70 ARG B C 1
ATOM 5222 O O . ARG B 1 70 ? 6.301 -61.656 -14.734 1 67.5 70 ARG B O 1
ATOM 5229 N N . GLU B 1 71 ? 7.793 -60.312 -16.203 1 68.94 71 GLU B N 1
ATOM 5230 C CA . GLU B 1 71 ? 9.047 -60.438 -15.469 1 68.94 71 GLU B CA 1
ATOM 5231 C C . GLU B 1 71 ? 9.281 -59.25 -14.555 1 68.94 71 GLU B C 1
ATOM 5233 O O . GLU B 1 71 ? 9.797 -58.219 -14.992 1 68.94 71 GLU B O 1
ATOM 5238 N N . PRO B 1 72 ? 9.133 -59.438 -13.234 1 81.31 72 PRO B N 1
ATOM 5239 C CA . PRO B 1 72 ? 8.984 -58.438 -12.172 1 81.31 72 PRO B CA 1
ATOM 5240 C C . PRO B 1 72 ? 10.273 -57.656 -11.914 1 81.31 72 PRO B C 1
ATOM 5242 O O . PRO B 1 72 ? 10.234 -56.438 -11.719 1 81.31 72 PRO B O 1
ATOM 5245 N N . PRO B 1 73 ? 11.492 -58.188 -12.344 1 86.94 73 PRO B N 1
ATOM 5246 C CA . PRO B 1 73 ? 12.664 -57.438 -11.906 1 86.94 73 PRO B CA 1
ATOM 5247 C C . PRO B 1 73 ? 12.922 -56.188 -12.766 1 86.94 73 PRO B C 1
ATOM 5249 O O . PRO B 1 73 ? 13.32 -55.156 -12.25 1 86.94 73 PRO B O 1
ATOM 5252 N N . GLU B 1 74 ? 12.727 -56.25 -14.039 1 89.75 74 GLU B N 1
ATOM 5253 C CA . GLU B 1 74 ? 12.969 -55.125 -14.914 1 89.75 74 GLU B CA 1
ATOM 5254 C C . GLU B 1 74 ? 11.953 -54 -14.664 1 89.75 74 GLU B C 1
ATOM 5256 O O . GLU B 1 74 ? 12.305 -52.812 -14.703 1 89.75 74 GLU B O 1
ATOM 5261 N N . ALA B 1 75 ? 10.75 -54.438 -14.461 1 93.25 75 ALA B N 1
ATOM 5262 C CA . ALA B 1 75 ? 9.711 -53.469 -14.164 1 93.25 75 ALA B CA 1
ATOM 5263 C C . ALA B 1 75 ? 10 -52.719 -12.859 1 93.25 75 ALA B C 1
ATOM 5265 O O . ALA B 1 75 ? 9.828 -51.5 -12.781 1 93.25 75 ALA B O 1
ATOM 5266 N N . TRP B 1 76 ? 10.477 -53.469 -11.914 1 94.62 76 TRP B N 1
ATOM 5267 C CA . TRP B 1 76 ? 10.766 -52.844 -10.625 1 94.62 76 TRP B CA 1
ATOM 5268 C C . TRP B 1 76 ? 12.008 -51.969 -10.711 1 94.62 76 TRP B C 1
ATOM 5270 O O . TRP B 1 76 ? 12.094 -50.938 -10.023 1 94.62 76 TRP B O 1
ATOM 5280 N N . ALA B 1 77 ? 12.969 -52.312 -11.523 1 95 77 ALA B N 1
ATOM 5281 C CA . ALA B 1 77 ? 14.125 -51.438 -11.75 1 95 77 ALA B CA 1
ATOM 5282 C C . ALA B 1 77 ? 13.711 -50.125 -12.414 1 95 77 ALA B C 1
ATOM 5284 O O . ALA B 1 77 ? 14.203 -49.062 -12.047 1 95 77 ALA B O 1
ATOM 5285 N N . ALA B 1 78 ? 12.852 -50.219 -13.398 1 95.69 78 ALA B N 1
ATOM 5286 C CA . ALA B 1 78 ? 12.344 -49 -14.062 1 95.69 78 ALA B CA 1
ATOM 5287 C C . ALA B 1 78 ? 11.531 -48.156 -13.102 1 95.69 78 ALA B C 1
ATOM 5289 O O . ALA B 1 78 ? 11.609 -46.906 -13.148 1 95.69 78 ALA B O 1
ATOM 5290 N N . TRP B 1 79 ? 10.75 -48.812 -12.273 1 96.69 79 TRP B N 1
ATOM 5291 C CA . TRP B 1 79 ? 9.969 -48.125 -11.258 1 96.69 79 TRP B CA 1
ATOM 5292 C C . TRP B 1 79 ? 10.883 -47.375 -10.289 1 96.69 79 TRP B C 1
ATOM 5294 O O . TRP B 1 79 ? 10.625 -46.219 -9.961 1 96.69 79 TRP B O 1
ATOM 5304 N N . ALA B 1 80 ? 11.961 -48 -9.875 1 97.31 80 ALA B N 1
ATOM 5305 C CA . ALA B 1 80 ? 12.922 -47.375 -8.961 1 97.31 80 ALA B CA 1
ATOM 5306 C C . ALA B 1 80 ? 13.57 -46.156 -9.594 1 97.31 80 ALA B C 1
ATOM 5308 O O . ALA B 1 80 ? 13.82 -45.156 -8.914 1 97.31 80 ALA B O 1
ATOM 5309 N N . THR B 1 81 ? 13.836 -46.219 -10.844 1 96.88 81 THR B N 1
ATOM 5310 C CA . THR B 1 81 ? 14.406 -45.094 -11.555 1 96.88 81 THR B CA 1
ATOM 5311 C C . THR B 1 81 ? 13.406 -43.938 -11.633 1 96.88 81 THR B C 1
ATOM 5313 O O . THR B 1 81 ? 13.766 -42.781 -11.461 1 96.88 81 THR B O 1
ATOM 5316 N N . PHE B 1 82 ? 12.18 -44.312 -11.914 1 97.12 82 PHE B N 1
ATOM 5317 C CA . PHE B 1 82 ? 11.117 -43.312 -12.008 1 97.12 82 PHE B CA 1
ATOM 5318 C C . PHE B 1 82 ? 10.961 -42.562 -10.688 1 97.12 82 PHE B C 1
ATOM 5320 O O . PHE B 1 82 ? 10.906 -41.344 -10.672 1 97.12 82 PHE B O 1
ATOM 5327 N N . VAL B 1 83 ? 10.914 -43.25 -9.586 1 97.88 83 VAL B N 1
ATOM 5328 C CA . VAL B 1 83 ? 10.766 -42.688 -8.258 1 97.88 83 VAL B CA 1
ATOM 5329 C C . VAL B 1 83 ? 12.055 -41.969 -7.863 1 97.88 83 VAL B C 1
ATOM 5331 O O . VAL B 1 83 ? 12.016 -40.875 -7.281 1 97.88 83 VAL B O 1
ATOM 5334 N N . GLY B 1 84 ? 13.164 -42.562 -8.211 1 98.06 84 GLY B N 1
ATOM 5335 C CA . GLY B 1 84 ? 14.453 -42 -7.871 1 98.06 84 GLY B CA 1
ATOM 5336 C C . GLY B 1 84 ? 14.703 -40.656 -8.531 1 98.06 84 GLY B C 1
ATOM 5337 O O . GLY B 1 84 ? 15.281 -39.75 -7.918 1 98.06 84 GLY B O 1
ATOM 5338 N N . VAL B 1 85 ? 14.289 -40.469 -9.734 1 97.5 85 VAL B N 1
ATOM 5339 C CA . VAL B 1 85 ? 14.484 -39.25 -10.484 1 97.5 85 VAL B CA 1
ATOM 5340 C C . VAL B 1 85 ? 13.711 -38.094 -9.82 1 97.5 85 VAL B C 1
ATOM 5342 O O . VAL B 1 85 ? 14.25 -37 -9.633 1 97.5 85 VAL B O 1
ATOM 5345 N N . TYR B 1 86 ? 12.484 -38.375 -9.469 1 96.38 86 TYR B N 1
ATOM 5346 C CA . TYR B 1 86 ? 11.672 -37.344 -8.828 1 96.38 86 TYR B CA 1
ATOM 5347 C C . TYR B 1 86 ? 12.195 -37.031 -7.434 1 96.38 86 TYR B C 1
ATOM 5349 O O . TYR B 1 86 ? 12.203 -35.875 -7.012 1 96.38 86 TYR B O 1
ATOM 5357 N N . LEU B 1 87 ? 12.602 -38.062 -6.695 1 97.81 87 LEU B N 1
ATOM 5358 C CA . LEU B 1 87 ? 13.188 -37.875 -5.371 1 97.81 87 LEU B CA 1
ATOM 5359 C C . LEU B 1 87 ? 14.445 -37 -5.445 1 97.81 87 LEU B C 1
ATOM 5361 O O . LEU B 1 87 ? 14.617 -36.062 -4.668 1 97.81 87 LEU B O 1
ATOM 5365 N N . ALA B 1 88 ? 15.305 -37.344 -6.395 1 97.94 88 ALA B N 1
ATOM 5366 C CA . ALA B 1 88 ? 16.547 -36.594 -6.574 1 97.94 88 ALA B CA 1
ATOM 5367 C C . ALA B 1 88 ? 16.25 -35.156 -6.945 1 97.94 88 ALA B C 1
ATOM 5369 O O . ALA B 1 88 ? 16.891 -34.219 -6.426 1 97.94 88 ALA B O 1
ATOM 5370 N N . PHE B 1 89 ? 15.328 -34.969 -7.852 1 95.94 89 PHE B N 1
ATOM 5371 C CA . PHE B 1 89 ? 14.922 -33.625 -8.25 1 95.94 89 PHE B CA 1
ATOM 5372 C C . PHE B 1 89 ? 14.492 -32.812 -7.035 1 95.94 89 PHE B C 1
ATOM 5374 O O . PHE B 1 89 ? 14.945 -31.688 -6.848 1 95.94 89 PHE B O 1
ATOM 5381 N N . SER B 1 90 ? 13.664 -33.406 -6.168 1 95.56 90 SER B N 1
ATOM 5382 C CA . SER B 1 90 ? 13.094 -32.719 -5.016 1 95.56 90 SER B CA 1
ATOM 5383 C C . SER B 1 90 ? 14.172 -32.375 -3.99 1 95.56 90 SER B C 1
ATOM 5385 O O . SER B 1 90 ? 14.227 -31.234 -3.492 1 95.56 90 SER B O 1
ATOM 5387 N N . LEU B 1 91 ? 15.086 -33.281 -3.738 1 97.44 91 LEU B N 1
ATOM 5388 C CA . LEU B 1 91 ? 16.125 -33.094 -2.725 1 97.44 91 LEU B CA 1
ATOM 5389 C C . LEU B 1 91 ? 17.156 -32.094 -3.188 1 97.44 91 LEU B C 1
ATOM 5391 O O . LEU B 1 91 ? 17.562 -31.203 -2.418 1 97.44 91 LEU B O 1
ATOM 5395 N N . ILE B 1 92 ? 17.578 -32.188 -4.414 1 97.44 92 ILE B N 1
ATOM 5396 C CA . ILE B 1 92 ? 18.625 -31.328 -4.934 1 97.44 92 ILE B CA 1
ATOM 5397 C C . ILE B 1 92 ? 18.094 -29.906 -5.09 1 97.44 92 ILE B C 1
ATOM 5399 O O . ILE B 1 92 ? 18.781 -28.922 -4.797 1 97.44 92 ILE B O 1
ATOM 5403 N N . ARG B 1 93 ? 16.875 -29.828 -5.531 1 94.81 93 ARG B N 1
ATOM 5404 C CA . ARG B 1 93 ? 16.25 -28.516 -5.652 1 94.81 93 ARG B CA 1
ATOM 5405 C C . ARG B 1 93 ? 16.125 -27.828 -4.293 1 94.81 93 ARG B C 1
ATOM 5407 O O . ARG B 1 93 ? 16.375 -26.625 -4.172 1 94.81 93 ARG B O 1
ATOM 5414 N N . ASN B 1 94 ? 15.773 -28.609 -3.309 1 95.81 94 ASN B N 1
ATOM 5415 C CA . ASN B 1 94 ? 15.695 -28.078 -1.955 1 95.81 94 ASN B CA 1
ATOM 5416 C C . ASN B 1 94 ? 17.047 -27.594 -1.466 1 95.81 94 ASN B C 1
ATOM 5418 O O . ASN B 1 94 ? 17.141 -26.531 -0.838 1 95.81 94 ASN B O 1
ATOM 5422 N N . ALA B 1 95 ? 18.031 -28.359 -1.782 1 96.5 95 ALA B N 1
ATOM 5423 C CA . ALA B 1 95 ? 19.391 -27.969 -1.405 1 96.5 95 ALA B CA 1
ATOM 5424 C C . ALA B 1 95 ? 19.812 -26.672 -2.088 1 96.5 95 ALA B C 1
ATOM 5426 O O . ALA B 1 95 ? 20.484 -25.844 -1.491 1 96.5 95 ALA B O 1
ATOM 5427 N N . ALA B 1 96 ? 19.391 -26.531 -3.297 1 95.56 96 ALA B N 1
ATOM 5428 C CA . ALA B 1 96 ? 19.688 -25.297 -4.035 1 95.56 96 ALA B CA 1
ATOM 5429 C C . ALA B 1 96 ? 19.094 -24.078 -3.344 1 95.56 96 ALA B C 1
ATOM 5431 O O . ALA B 1 96 ? 19.734 -23.047 -3.213 1 95.56 96 ALA B O 1
ATOM 5432 N N . PHE B 1 97 ? 17.938 -24.234 -2.797 1 94.62 97 PHE B N 1
ATOM 5433 C CA . PHE B 1 97 ? 17.234 -23.125 -2.176 1 94.62 97 PHE B CA 1
ATOM 5434 C C . PHE B 1 97 ? 17.844 -22.781 -0.819 1 94.62 97 PHE B C 1
ATOM 5436 O O . PHE B 1 97 ? 17.734 -21.641 -0.354 1 94.62 97 PHE B O 1
ATOM 5443 N N . ARG B 1 98 ? 18.469 -23.766 -0.206 1 95.06 98 ARG B N 1
ATOM 5444 C CA . ARG B 1 98 ? 19.125 -23.531 1.077 1 95.06 98 ARG B CA 1
ATOM 5445 C C . ARG B 1 98 ? 20.312 -22.609 0.917 1 95.06 98 ARG B C 1
ATOM 5447 O O . ARG B 1 98 ? 20.688 -21.891 1.854 1 95.06 98 ARG B O 1
ATOM 5454 N N . PHE B 1 99 ? 20.844 -22.625 -0.299 1 95.25 99 PHE B N 1
ATOM 5455 C CA . PHE B 1 99 ? 21.922 -21.688 -0.598 1 95.25 99 PHE B CA 1
ATOM 5456 C C . PHE B 1 99 ? 21.375 -20.359 -1.095 1 95.25 99 PHE B C 1
ATOM 5458 O O . PHE B 1 99 ? 21.922 -19.297 -0.791 1 95.25 99 PHE B O 1
ATOM 5465 N N . TRP B 1 100 ? 20.281 -20.375 -1.729 1 94.75 100 TRP B N 1
ATOM 5466 C CA . TRP B 1 100 ? 19.719 -19.203 -2.383 1 94.75 100 TRP B CA 1
ATOM 5467 C C . TRP B 1 100 ? 19.125 -18.234 -1.356 1 94.75 100 TRP B C 1
ATOM 5469 O O . TRP B 1 100 ? 19.328 -17.016 -1.454 1 94.75 100 TRP B O 1
ATOM 5479 N N . ASN B 1 101 ? 18.469 -18.75 -0.31 1 94.69 101 ASN B N 1
ATOM 5480 C CA . ASN B 1 101 ? 17.703 -17.922 0.619 1 94.69 101 ASN B CA 1
ATOM 5481 C C . ASN B 1 101 ? 18.625 -17.016 1.433 1 94.69 101 ASN B C 1
ATOM 5483 O O . ASN B 1 101 ? 18.406 -15.805 1.501 1 94.69 101 ASN B O 1
ATOM 5487 N N . PRO B 1 102 ? 19.719 -17.609 2.016 1 95.12 102 PRO B N 1
ATOM 5488 C CA . PRO B 1 102 ? 20.625 -16.703 2.732 1 95.12 102 PRO B CA 1
ATOM 5489 C C . PRO B 1 102 ? 21.266 -15.672 1.819 1 95.12 102 PRO B C 1
ATOM 5491 O O . PRO B 1 102 ? 21.5 -14.531 2.236 1 95.12 102 PRO B O 1
ATOM 5494 N N . MET B 1 103 ? 21.516 -16.031 0.624 1 95.06 103 MET B N 1
ATOM 5495 C CA . MET B 1 103 ? 22.094 -15.086 -0.323 1 95.06 103 MET B CA 1
ATOM 5496 C C . MET B 1 103 ? 21.109 -13.945 -0.603 1 95.06 103 MET B C 1
ATOM 5498 O O . MET B 1 103 ? 21.5 -12.773 -0.582 1 95.06 103 MET B O 1
ATOM 5502 N N . ALA B 1 104 ? 19.875 -14.305 -0.918 1 95.62 104 ALA B N 1
ATOM 5503 C CA . ALA B 1 104 ? 18.844 -13.305 -1.211 1 95.62 104 ALA B CA 1
ATOM 5504 C C . ALA B 1 104 ? 18.672 -12.344 -0.038 1 95.62 104 ALA B C 1
ATOM 5506 O O . ALA B 1 104 ? 18.594 -11.125 -0.228 1 95.62 104 ALA B O 1
ATOM 5507 N N . ALA B 1 105 ? 18.672 -12.883 1.185 1 96.19 105 ALA B N 1
ATOM 5508 C CA . ALA B 1 105 ? 18.484 -12.062 2.375 1 96.19 105 ALA B CA 1
ATOM 5509 C C . ALA B 1 105 ? 19.656 -11.109 2.572 1 96.19 105 ALA B C 1
ATOM 5511 O O . ALA B 1 105 ? 19.469 -9.93 2.881 1 96.19 105 ALA B O 1
ATOM 5512 N N . HIS B 1 106 ? 20.859 -11.609 2.373 1 96.75 106 HIS B N 1
ATOM 5513 C CA . HIS B 1 106 ? 22.062 -10.789 2.504 1 96.75 106 HIS B CA 1
ATOM 5514 C C . HIS B 1 106 ? 22.078 -9.664 1.471 1 96.75 106 HIS B C 1
ATOM 5516 O O . HIS B 1 106 ? 22.438 -8.531 1.782 1 96.75 106 HIS B O 1
ATOM 5522 N N . ASN B 1 107 ? 21.703 -10.023 0.296 1 96.75 107 ASN B N 1
ATOM 5523 C CA . ASN B 1 107 ? 21.734 -9.039 -0.776 1 96.75 107 ASN B CA 1
ATOM 5524 C C . ASN B 1 107 ? 20.641 -7.988 -0.594 1 96.75 107 ASN B C 1
ATOM 5526 O O . ASN B 1 107 ? 20.812 -6.82 -0.947 1 96.75 107 ASN B O 1
ATOM 5530 N N . MET B 1 108 ? 19.469 -8.359 -0.13 1 97.31 108 MET B N 1
ATOM 5531 C CA . MET B 1 108 ? 18.391 -7.414 0.156 1 97.31 108 MET B CA 1
ATOM 5532 C C . MET B 1 108 ? 18.812 -6.418 1.23 1 97.31 108 MET B C 1
ATOM 5534 O O . MET B 1 108 ? 18.562 -5.219 1.107 1 97.31 108 MET B O 1
ATOM 5538 N N . LYS B 1 109 ? 19.484 -6.914 2.266 1 97.19 109 LYS B N 1
ATOM 5539 C CA . LYS B 1 109 ? 20.031 -6.043 3.295 1 97.19 109 LYS B CA 1
ATOM 5540 C C . LYS B 1 109 ? 21.047 -5.066 2.699 1 97.19 109 LYS B C 1
ATOM 5542 O O . LYS B 1 109 ? 20.969 -3.859 2.941 1 97.19 109 LYS B O 1
ATOM 5547 N N . ALA B 1 110 ? 21.969 -5.625 1.955 1 96.88 110 ALA B N 1
ATOM 5548 C CA . ALA B 1 110 ? 23.031 -4.816 1.377 1 96.88 110 ALA B CA 1
ATOM 5549 C C . ALA B 1 110 ? 22.469 -3.727 0.47 1 96.88 110 ALA B C 1
ATOM 5551 O O . ALA B 1 110 ? 22.938 -2.586 0.493 1 96.88 110 ALA B O 1
ATOM 5552 N N . MET B 1 111 ? 21.531 -4.098 -0.303 1 96.5 111 MET B N 1
ATOM 5553 C CA . MET B 1 111 ? 20.922 -3.129 -1.214 1 96.5 111 MET B CA 1
ATOM 5554 C C . MET B 1 111 ? 20.234 -2.008 -0.439 1 96.5 111 MET B C 1
ATOM 5556 O O . MET B 1 111 ? 20.359 -0.835 -0.795 1 96.5 111 MET B O 1
ATOM 5560 N N . THR B 1 112 ? 19.469 -2.377 0.574 1 97.31 112 THR B N 1
ATOM 5561 C CA . THR B 1 112 ? 18.781 -1.389 1.391 1 97.31 112 THR B CA 1
ATOM 5562 C C . THR B 1 112 ? 19.766 -0.469 2.092 1 97.31 112 THR B C 1
ATOM 5564 O O . THR B 1 112 ? 19.609 0.753 2.082 1 97.31 112 THR B O 1
ATOM 5567 N N . ASP B 1 113 ? 20.812 -1.044 2.67 1 97.44 113 ASP B N 1
ATOM 5568 C CA . ASP B 1 113 ? 21.844 -0.279 3.369 1 97.44 113 ASP B CA 1
ATOM 5569 C C . ASP B 1 113 ? 22.547 0.688 2.422 1 97.44 113 ASP B C 1
ATOM 5571 O O . ASP B 1 113 ? 22.75 1.858 2.752 1 97.44 113 ASP B O 1
ATOM 5575 N N . GLU B 1 114 ? 22.922 0.187 1.307 1 96.56 114 GLU B N 1
ATOM 5576 C CA . GLU B 1 114 ? 23.641 1.004 0.336 1 96.56 114 GLU B CA 1
ATOM 5577 C C . GLU B 1 114 ? 22.75 2.096 -0.242 1 96.56 114 GLU B C 1
ATOM 5579 O O . GLU B 1 114 ? 23.203 3.217 -0.479 1 96.56 114 GLU B O 1
ATOM 5584 N N . ALA B 1 115 ? 21.484 1.711 -0.522 1 96.94 115 ALA B N 1
ATOM 5585 C CA . ALA B 1 115 ? 20.547 2.701 -1.036 1 96.94 115 ALA B CA 1
ATOM 5586 C C . ALA B 1 115 ? 20.328 3.826 -0.029 1 96.94 115 ALA B C 1
ATOM 5588 O O . ALA B 1 115 ? 20.281 5 -0.401 1 96.94 115 ALA B O 1
ATOM 5589 N N . PHE B 1 116 ? 20.266 3.473 1.219 1 96.69 116 PHE B N 1
ATOM 5590 C CA . PHE B 1 116 ? 20.094 4.48 2.26 1 96.69 116 PHE B CA 1
ATOM 5591 C C . PHE B 1 116 ? 21.328 5.371 2.361 1 96.69 116 PHE B C 1
ATOM 5593 O O . PHE B 1 116 ? 21.203 6.594 2.475 1 96.69 116 PHE B O 1
ATOM 5600 N N . ARG B 1 117 ? 22.422 4.797 2.342 1 95.81 117 ARG B N 1
ATOM 5601 C CA . ARG B 1 117 ? 23.672 5.547 2.391 1 95.81 117 ARG B CA 1
ATOM 5602 C C . ARG B 1 117 ? 23.75 6.551 1.247 1 95.81 117 ARG B C 1
ATOM 5604 O O . ARG B 1 117 ? 24.172 7.695 1.445 1 95.81 117 ARG B O 1
ATOM 5611 N N . ARG B 1 118 ? 23.328 6.078 0.124 1 94.88 118 ARG B N 1
ATOM 5612 C CA . ARG B 1 118 ? 23.359 6.949 -1.048 1 94.88 118 ARG B CA 1
ATOM 5613 C C . ARG B 1 118 ? 22.375 8.109 -0.892 1 94.88 118 ARG B C 1
ATOM 5615 O O . ARG B 1 118 ? 22.734 9.258 -1.145 1 94.88 118 ARG B O 1
ATOM 5622 N N . VAL B 1 119 ? 21.203 7.828 -0.484 1 95.31 119 VAL B N 1
ATOM 5623 C CA . VAL B 1 119 ? 20.156 8.836 -0.323 1 95.31 119 VAL B CA 1
ATOM 5624 C C . VAL B 1 119 ? 20.578 9.852 0.735 1 95.31 119 VAL B C 1
ATOM 5626 O O . VAL B 1 119 ? 20.359 11.055 0.571 1 95.31 119 VAL B O 1
ATOM 5629 N N . GLN B 1 120 ? 21.203 9.383 1.781 1 92.94 120 GLN B N 1
ATOM 5630 C CA . GLN B 1 120 ? 21.656 10.258 2.854 1 92.94 120 GLN B CA 1
ATOM 5631 C C . GLN B 1 120 ? 22.719 11.234 2.352 1 92.94 120 GLN B C 1
ATOM 5633 O O . GLN B 1 120 ? 22.844 12.352 2.865 1 92.94 120 GLN B O 1
ATOM 5638 N N . ALA B 1 121 ? 23.422 10.867 1.356 1 91.94 121 ALA B N 1
ATOM 5639 C CA . ALA B 1 121 ? 24.547 11.664 0.848 1 91.94 121 ALA B CA 1
ATOM 5640 C C . ALA B 1 121 ? 24.062 12.734 -0.124 1 91.94 121 ALA B C 1
ATOM 5642 O O . ALA B 1 121 ? 24.812 13.648 -0.475 1 91.94 121 ALA B O 1
ATOM 5643 N N . PHE B 1 122 ? 22.828 12.672 -0.504 1 92.94 122 PHE B N 1
ATOM 5644 C CA . PHE B 1 122 ? 22.297 13.672 -1.428 1 92.94 122 PHE B CA 1
ATOM 5645 C C . PHE B 1 122 ? 22.156 15.023 -0.74 1 92.94 122 PHE B C 1
ATOM 5647 O O . PHE B 1 122 ? 22.156 15.102 0.49 1 92.94 122 PHE B O 1
ATOM 5654 N N . SER B 1 123 ? 22.031 16.016 -1.526 1 90.19 123 SER B N 1
ATOM 5655 C CA . SER B 1 123 ? 22.047 17.375 -1.029 1 90.19 123 SER B CA 1
ATOM 5656 C C . SER B 1 123 ? 20.75 17.719 -0.288 1 90.19 123 SER B C 1
ATOM 5658 O O . SER B 1 123 ? 19.75 17 -0.419 1 90.19 123 SER B O 1
ATOM 5660 N N . ALA B 1 124 ? 20.859 18.703 0.481 1 85.62 124 ALA B N 1
ATOM 5661 C CA . ALA B 1 124 ? 19.688 19.203 1.186 1 85.62 124 ALA B CA 1
ATOM 5662 C C . ALA B 1 124 ? 18.609 19.656 0.202 1 85.62 124 ALA B C 1
ATOM 5664 O O . ALA B 1 124 ? 17.406 19.516 0.474 1 85.62 124 ALA B O 1
ATOM 5665 N N . ASP B 1 125 ? 19 20.125 -0.892 1 83.25 125 ASP B N 1
ATOM 5666 C CA . ASP B 1 125 ? 18.062 20.531 -1.933 1 83.25 125 ASP B CA 1
ATOM 5667 C C . ASP B 1 125 ? 17.281 19.344 -2.473 1 83.25 125 ASP B C 1
ATOM 5669 O O . ASP B 1 125 ? 16.078 19.453 -2.713 1 83.25 125 ASP B O 1
ATOM 5673 N N . TRP B 1 126 ? 18.062 18.359 -2.643 1 87.81 126 TRP B N 1
ATOM 5674 C CA . TRP B 1 126 ? 17.391 17.141 -3.123 1 87.81 126 TRP B CA 1
ATOM 5675 C C . TRP B 1 126 ? 16.328 16.672 -2.139 1 87.81 126 TRP B C 1
ATOM 5677 O O . TRP B 1 126 ? 15.211 16.328 -2.539 1 87.81 126 TRP B O 1
ATOM 5687 N N . HIS B 1 127 ? 16.625 16.688 -0.881 1 87.69 127 HIS B N 1
ATOM 5688 C CA . HIS B 1 127 ? 15.695 16.25 0.147 1 87.69 127 HIS B CA 1
ATOM 5689 C C . HIS B 1 127 ? 14.523 17.203 0.272 1 87.69 127 HIS B C 1
ATOM 5691 O O . HIS B 1 127 ? 13.398 16.781 0.575 1 87.69 127 HIS B O 1
ATOM 5697 N N . ALA B 1 128 ? 14.75 18.438 0.068 1 79.81 128 ALA B N 1
ATOM 5698 C CA . ALA B 1 128 ? 13.688 19.438 0.132 1 79.81 128 ALA B CA 1
ATOM 5699 C C . ALA B 1 128 ? 12.719 19.281 -1.034 1 79.81 128 ALA B C 1
ATOM 5701 O O . ALA B 1 128 ? 11.523 19.562 -0.899 1 79.81 128 ALA B O 1
ATOM 5702 N N . ASP B 1 129 ? 13.273 18.75 -2.115 1 79.75 129 ASP B N 1
ATOM 5703 C CA . ASP B 1 129 ? 12.477 18.641 -3.336 1 79.75 129 ASP B CA 1
ATOM 5704 C C . ASP B 1 129 ? 11.773 17.297 -3.41 1 79.75 129 ASP B C 1
ATOM 5706 O O . ASP B 1 129 ? 10.906 17.094 -4.266 1 79.75 129 ASP B O 1
ATOM 5710 N N . THR B 1 130 ? 12.188 16.469 -2.529 1 82.38 130 THR B N 1
ATOM 5711 C CA . THR B 1 130 ? 11.617 15.125 -2.578 1 82.38 130 THR B CA 1
ATOM 5712 C C . THR B 1 130 ? 10.797 14.836 -1.323 1 82.38 130 THR B C 1
ATOM 5714 O O . THR B 1 130 ? 11.188 15.234 -0.22 1 82.38 130 THR B O 1
ATOM 5717 N N . PHE B 1 131 ? 9.758 14.18 -1.494 1 79.56 131 PHE B N 1
ATOM 5718 C CA . PHE B 1 131 ? 8.93 13.781 -0.36 1 79.56 131 PHE B CA 1
ATOM 5719 C C . PHE B 1 131 ? 9.562 12.617 0.385 1 79.56 131 PHE B C 1
ATOM 5721 O O . PHE B 1 131 ? 9.875 11.586 -0.216 1 79.56 131 PHE B O 1
ATOM 5728 N N . ALA B 1 132 ? 9.734 12.828 1.651 1 87.31 132 ALA B N 1
ATOM 5729 C CA . ALA B 1 132 ? 10.391 11.82 2.475 1 87.31 132 ALA B CA 1
ATOM 5730 C C . ALA B 1 132 ? 9.648 10.484 2.4 1 87.31 132 ALA B C 1
ATOM 5732 O O . ALA B 1 132 ? 10.266 9.43 2.254 1 87.31 132 ALA B O 1
ATOM 5733 N N . GLY B 1 133 ? 8.352 10.516 2.51 1 85.12 133 GLY B N 1
ATOM 5734 C CA . GLY B 1 133 ? 7.562 9.297 2.43 1 85.12 133 GLY B CA 1
ATOM 5735 C C . GLY B 1 133 ? 7.754 8.547 1.125 1 85.12 133 GLY B C 1
ATOM 5736 O O . GLY B 1 133 ? 7.84 7.32 1.116 1 85.12 133 GLY B O 1
ATOM 5737 N N . ALA B 1 134 ? 7.844 9.281 0.066 1 86.62 134 ALA B N 1
ATOM 5738 C CA . ALA B 1 134 ? 8.039 8.68 -1.25 1 86.62 134 ALA B CA 1
ATOM 5739 C C . ALA B 1 134 ? 9.398 7.992 -1.342 1 86.62 134 ALA B C 1
ATOM 5741 O O . ALA B 1 134 ? 9.516 6.906 -1.915 1 86.62 134 ALA B O 1
ATOM 5742 N N . THR B 1 135 ? 10.328 8.664 -0.802 1 92.88 135 THR B N 1
ATOM 5743 C CA . THR B 1 135 ? 11.672 8.094 -0.817 1 92.88 135 THR B CA 1
ATOM 5744 C C . THR B 1 135 ? 11.727 6.801 -0.01 1 92.88 135 THR B C 1
ATOM 5746 O O . THR B 1 135 ? 12.32 5.816 -0.446 1 92.88 135 THR B O 1
ATOM 5749 N N . VAL B 1 136 ? 11.117 6.852 1.147 1 93.25 136 VAL B N 1
ATOM 5750 C CA . VAL B 1 136 ? 11.07 5.664 1.994 1 93.25 136 VAL B CA 1
ATOM 5751 C C . VAL B 1 136 ? 10.391 4.523 1.244 1 93.25 136 VAL B C 1
ATOM 5753 O O . VAL B 1 136 ? 10.875 3.387 1.26 1 93.25 136 VAL B O 1
ATOM 5756 N N . ARG B 1 137 ? 9.352 4.812 0.574 1 89.06 137 ARG B N 1
ATOM 5757 C CA . ARG B 1 137 ? 8.617 3.812 -0.191 1 89.06 137 ARG B CA 1
ATOM 5758 C C . ARG B 1 137 ? 9.477 3.252 -1.322 1 89.06 137 ARG B C 1
ATOM 5760 O O . ARG B 1 137 ? 9.469 2.043 -1.568 1 89.06 137 ARG B O 1
ATOM 5767 N N . LYS B 1 138 ? 10.148 4.086 -1.998 1 92.75 138 LYS B N 1
ATOM 5768 C CA . LYS B 1 138 ? 11.008 3.662 -3.098 1 92.75 138 LYS B CA 1
ATOM 5769 C C . LYS B 1 138 ? 12.094 2.705 -2.611 1 92.75 138 LYS B C 1
ATOM 5771 O O . LYS B 1 138 ? 12.375 1.694 -3.262 1 92.75 138 LYS B O 1
ATOM 5776 N N . LEU B 1 139 ? 12.633 2.988 -1.467 1 95.69 139 LEU B N 1
ATOM 5777 C CA . LEU B 1 139 ? 13.68 2.133 -0.92 1 95.69 139 LEU B CA 1
ATOM 5778 C C . LEU B 1 139 ? 13.117 0.779 -0.503 1 95.69 139 LEU B C 1
ATOM 5780 O O . LEU B 1 139 ? 13.703 -0.263 -0.804 1 95.69 139 LEU B O 1
ATOM 5784 N N . SER B 1 140 ? 12 0.812 0.135 1 93.38 140 SER B N 1
ATOM 5785 C CA . SER B 1 140 ? 11.359 -0.42 0.585 1 93.38 140 SER B CA 1
ATOM 5786 C C . SER B 1 140 ? 10.93 -1.285 -0.596 1 93.38 140 SER B C 1
ATOM 5788 O O . SER B 1 140 ? 11.133 -2.5 -0.589 1 93.38 140 SER B O 1
ATOM 5790 N N . ARG B 1 141 ? 10.398 -0.668 -1.607 1 90.44 141 ARG B N 1
ATOM 5791 C CA . ARG B 1 141 ? 9.953 -1.381 -2.801 1 90.44 141 ARG B CA 1
ATOM 5792 C C . ARG B 1 141 ? 11.133 -2 -3.539 1 90.44 141 ARG B C 1
ATOM 5794 O O . ARG B 1 141 ? 11.023 -3.098 -4.09 1 90.44 141 ARG B O 1
ATOM 5801 N N . ALA B 1 142 ? 12.148 -1.28 -3.533 1 94.62 142 ALA B N 1
ATOM 5802 C CA . ALA B 1 142 ? 13.336 -1.779 -4.223 1 94.62 142 ALA B CA 1
ATOM 5803 C C . ALA B 1 142 ? 13.859 -3.057 -3.57 1 94.62 142 ALA B C 1
ATOM 5805 O O . ALA B 1 142 ? 14.328 -3.965 -4.258 1 94.62 142 ALA B O 1
ATOM 5806 N N . MET B 1 143 ? 13.797 -3.043 -2.242 1 95.69 143 MET B N 1
ATOM 5807 C CA . MET B 1 143 ? 14.219 -4.23 -1.51 1 95.69 143 MET B CA 1
ATOM 5808 C C . MET B 1 143 ? 13.438 -5.461 -1.959 1 95.69 143 MET B C 1
ATOM 5810 O O . MET B 1 143 ? 14.023 -6.492 -2.289 1 95.69 143 MET B O 1
ATOM 5814 N N . TRP B 1 144 ? 12.203 -5.336 -2.104 1 92.56 144 TRP B N 1
ATOM 5815 C CA . TRP B 1 144 ? 11.352 -6.445 -2.5 1 92.56 144 TRP B CA 1
ATOM 5816 C C . TRP B 1 144 ? 11.398 -6.66 -4.008 1 92.56 144 TRP B C 1
ATOM 5818 O O . TRP B 1 144 ? 11.227 -7.781 -4.488 1 92.56 144 TRP B O 1
ATOM 5828 N N . GLY B 1 145 ? 11.617 -5.555 -4.676 1 93.81 145 GLY B N 1
ATOM 5829 C CA . GLY B 1 145 ? 11.836 -5.684 -6.109 1 93.81 145 GLY B CA 1
ATOM 5830 C C . GLY B 1 145 ? 13.016 -6.578 -6.453 1 93.81 145 GLY B C 1
ATOM 5831 O O . GLY B 1 145 ? 12.938 -7.387 -7.379 1 93.81 145 GLY B O 1
ATOM 5832 N N . TYR B 1 146 ? 14.031 -6.438 -5.668 1 95.56 146 TYR B N 1
ATOM 5833 C CA . TYR B 1 146 ? 15.18 -7.32 -5.836 1 95.56 146 TYR B CA 1
ATOM 5834 C C . TYR B 1 146 ? 14.766 -8.781 -5.73 1 95.56 146 TYR B C 1
ATOM 5836 O O . TYR B 1 146 ? 15.156 -9.609 -6.559 1 95.56 146 TYR B O 1
ATOM 5844 N N . ASP B 1 147 ? 14.031 -9.031 -4.711 1 94.25 147 ASP B N 1
ATOM 5845 C CA . ASP B 1 147 ? 13.625 -10.406 -4.457 1 94.25 147 ASP B CA 1
ATOM 5846 C C . ASP B 1 147 ? 12.75 -10.938 -5.59 1 94.25 147 ASP B C 1
ATOM 5848 O O . ASP B 1 147 ? 12.953 -12.062 -6.062 1 94.25 147 ASP B O 1
ATOM 5852 N N . SER B 1 148 ? 11.883 -10.195 -6.086 1 92.88 148 SER B N 1
ATOM 5853 C CA . SER B 1 148 ? 10.953 -10.602 -7.137 1 92.88 148 SER B CA 1
ATOM 5854 C C . SER B 1 148 ? 11.688 -10.875 -8.445 1 92.88 148 SER B C 1
ATOM 5856 O O . SER B 1 148 ? 11.438 -11.875 -9.109 1 92.88 148 SER B O 1
ATOM 5858 N N . VAL B 1 149 ? 12.602 -9.977 -8.766 1 93.56 149 VAL B N 1
ATOM 5859 C CA . VAL B 1 149 ? 13.352 -10.133 -10.008 1 93.56 149 VAL B CA 1
ATOM 5860 C C . VAL B 1 149 ? 14.266 -11.352 -9.906 1 93.56 149 VAL B C 1
ATOM 5862 O O . VAL B 1 149 ? 14.328 -12.164 -10.836 1 93.56 149 VAL B O 1
ATOM 5865 N N . SER B 1 150 ? 14.938 -11.484 -8.805 1 94.06 150 SER B N 1
ATOM 5866 C CA . SER B 1 150 ? 15.875 -12.586 -8.617 1 94.06 150 SER B CA 1
ATOM 5867 C C . SER B 1 150 ? 15.156 -13.93 -8.641 1 94.06 150 SER B C 1
ATOM 5869 O O . SER B 1 150 ? 15.633 -14.883 -9.25 1 94.06 150 SER B O 1
ATOM 5871 N N . ASP B 1 151 ? 13.961 -13.984 -8.008 1 91.19 151 ASP B N 1
ATOM 5872 C CA . ASP B 1 151 ? 13.172 -15.211 -8.016 1 91.19 151 ASP B CA 1
ATOM 5873 C C . ASP B 1 151 ? 12.664 -15.531 -9.422 1 91.19 151 ASP B C 1
ATOM 5875 O O . ASP B 1 151 ? 12.766 -16.672 -9.875 1 91.19 151 ASP B O 1
ATOM 5879 N N . ALA B 1 152 ? 12.18 -14.562 -10.062 1 90.12 152 ALA B N 1
ATOM 5880 C CA . ALA B 1 152 ? 11.617 -14.758 -11.398 1 90.12 152 ALA B CA 1
ATOM 5881 C C . ALA B 1 152 ? 12.688 -15.258 -12.367 1 90.12 152 ALA B C 1
ATOM 5883 O O . ALA B 1 152 ? 12.477 -16.25 -13.078 1 90.12 152 ALA B O 1
ATOM 5884 N N . VAL B 1 153 ? 13.844 -14.672 -12.305 1 88.75 153 VAL B N 1
ATOM 5885 C CA . VAL B 1 153 ? 14.883 -14.961 -13.289 1 88.75 153 VAL B CA 1
ATOM 5886 C C . VAL B 1 153 ? 15.555 -16.281 -12.953 1 88.75 153 VAL B C 1
ATOM 5888 O O . VAL B 1 153 ? 15.703 -17.156 -13.82 1 88.75 153 VAL B O 1
ATOM 5891 N N . VAL B 1 154 ? 15.812 -16.484 -11.711 1 85.12 154 VAL B N 1
ATOM 5892 C CA . VAL B 1 154 ? 16.703 -17.594 -11.359 1 85.12 154 VAL B CA 1
ATOM 5893 C C . VAL B 1 154 ? 15.875 -18.828 -10.992 1 85.12 154 VAL B C 1
ATOM 5895 O O . VAL B 1 154 ? 16.266 -19.953 -11.297 1 85.12 154 VAL B O 1
ATOM 5898 N N . LEU B 1 155 ? 14.672 -18.594 -10.445 1 83 155 LEU B N 1
ATOM 5899 C CA . LEU B 1 155 ? 13.984 -19.734 -9.859 1 83 155 LEU B CA 1
ATOM 5900 C C . LEU B 1 155 ? 12.812 -20.172 -10.742 1 83 155 LEU B C 1
ATOM 5902 O O . LEU B 1 155 ? 12.391 -21.328 -10.688 1 83 155 LEU B O 1
ATOM 5906 N N . TRP B 1 156 ? 12.305 -19.281 -11.586 1 88.5 156 TRP B N 1
ATOM 5907 C CA . TRP B 1 156 ? 11.086 -19.656 -12.289 1 88.5 156 TRP B CA 1
ATOM 5908 C C . TRP B 1 156 ? 11.289 -19.594 -13.797 1 88.5 156 TRP B C 1
ATOM 5910 O O . TRP B 1 156 ? 11.352 -20.625 -14.469 1 88.5 156 TRP B O 1
ATOM 5920 N N . LEU B 1 157 ? 11.617 -18.438 -14.328 1 90.25 157 LEU B N 1
ATOM 5921 C CA . LEU B 1 157 ? 11.734 -18.281 -15.773 1 90.25 157 LEU B CA 1
ATOM 5922 C C . LEU B 1 157 ? 12.961 -19 -16.312 1 90.25 157 LEU B C 1
ATOM 5924 O O . LEU B 1 157 ? 12.898 -19.672 -17.344 1 90.25 157 LEU B O 1
ATOM 5928 N N . GLY B 1 158 ? 14.078 -18.875 -15.633 1 90.56 158 GLY B N 1
ATOM 5929 C CA . GLY B 1 158 ? 15.297 -19.547 -16.062 1 90.56 158 GLY B CA 1
ATOM 5930 C C . GLY B 1 158 ? 15.141 -21.047 -16.172 1 90.56 158 GLY B C 1
ATOM 5931 O O . GLY B 1 158 ? 15.281 -21.625 -17.25 1 90.56 158 GLY B O 1
ATOM 5932 N N . PRO B 1 159 ? 14.773 -21.609 -15.078 1 90.31 159 PRO B N 1
ATOM 5933 C CA . PRO B 1 159 ? 14.57 -23.062 -15.102 1 90.31 159 PRO B CA 1
ATOM 5934 C C . PRO B 1 159 ? 13.492 -23.484 -16.094 1 90.31 159 PRO B C 1
ATOM 5936 O O . PRO B 1 159 ? 13.641 -24.5 -16.766 1 90.31 159 PRO B O 1
ATOM 5939 N N . ALA B 1 160 ? 12.391 -22.766 -16.141 1 92.62 160 ALA B N 1
ATOM 5940 C CA . ALA B 1 160 ? 11.32 -23.094 -17.078 1 92.62 160 ALA B CA 1
ATOM 5941 C C . ALA B 1 160 ? 11.836 -23.125 -18.516 1 92.62 160 ALA B C 1
ATOM 5943 O O . ALA B 1 160 ? 11.57 -24.078 -19.266 1 92.62 160 ALA B O 1
ATOM 5944 N N . LEU B 1 161 ? 12.633 -22.188 -18.906 1 92.94 161 LEU B N 1
ATOM 5945 C CA . LEU B 1 161 ? 13.195 -22.125 -20.25 1 92.94 161 LEU B CA 1
ATOM 5946 C C . LEU B 1 161 ? 14.164 -23.281 -20.484 1 92.94 161 LEU B C 1
ATOM 5948 O O . LEU B 1 161 ? 14.18 -23.875 -21.578 1 92.94 161 LEU B O 1
ATOM 5952 N N . LEU B 1 162 ? 14.906 -23.625 -19.484 1 94.38 162 LEU B N 1
ATOM 5953 C CA . LEU B 1 162 ? 15.883 -24.688 -19.625 1 94.38 162 LEU B CA 1
ATOM 5954 C C . LEU B 1 162 ? 15.203 -26.047 -19.766 1 94.38 162 LEU B C 1
ATOM 5956 O O . LEU B 1 162 ? 15.641 -26.891 -20.547 1 94.38 162 LEU B O 1
ATOM 5960 N N . VAL B 1 163 ? 14.133 -26.172 -19.047 1 93.5 163 VAL B N 1
ATOM 5961 C CA . VAL B 1 163 ? 13.406 -27.438 -19.125 1 93.5 163 VAL B CA 1
ATOM 5962 C C . VAL B 1 163 ? 12.703 -27.547 -20.469 1 93.5 163 VAL B C 1
ATOM 5964 O O . VAL B 1 163 ? 12.773 -28.594 -21.141 1 93.5 163 VAL B O 1
ATOM 5967 N N . LEU B 1 164 ? 12.031 -26.484 -20.875 1 95.38 164 LEU B N 1
ATOM 5968 C CA . LEU B 1 164 ? 11.281 -26.484 -22.141 1 95.38 164 LEU B CA 1
ATOM 5969 C C . LEU B 1 164 ? 12.219 -26.703 -23.328 1 95.38 164 LEU B C 1
ATOM 5971 O O . LEU B 1 164 ? 11.969 -27.562 -24.172 1 95.38 164 LEU B O 1
ATOM 5975 N N . VAL B 1 165 ? 13.312 -26.031 -23.359 1 94.75 165 VAL B N 1
ATOM 5976 C CA . VAL B 1 165 ? 14.289 -26.156 -24.453 1 94.75 165 VAL B CA 1
ATOM 5977 C C . VAL B 1 165 ? 15.039 -27.484 -24.312 1 94.75 165 VAL B C 1
ATOM 5979 O O . VAL B 1 165 ? 15.266 -28.172 -25.312 1 94.75 165 VAL B O 1
ATOM 5982 N N . GLY B 1 166 ? 15.398 -27.828 -23.078 1 94.62 166 GLY B N 1
ATOM 5983 C CA . GLY B 1 166 ? 16.109 -29.078 -22.859 1 94.62 166 GLY B CA 1
ATOM 5984 C C . GLY B 1 166 ? 15.32 -30.297 -23.312 1 94.62 166 GLY B C 1
ATOM 5985 O O . GLY B 1 166 ? 15.867 -31.188 -23.953 1 94.62 166 GLY B O 1
ATOM 5986 N N . LEU B 1 167 ? 14.07 -30.328 -22.906 1 95.25 167 LEU B N 1
ATOM 5987 C CA . LEU B 1 167 ? 13.227 -31.438 -23.312 1 95.25 167 LEU B CA 1
ATOM 5988 C C . LEU B 1 167 ? 13.055 -31.469 -24.828 1 95.25 167 LEU B C 1
ATOM 5990 O O . LEU B 1 167 ? 13.078 -32.531 -25.438 1 95.25 167 LEU B O 1
ATOM 5994 N N . SER B 1 168 ? 12.859 -30.359 -25.469 1 96.44 168 SER B N 1
ATOM 5995 C CA . SER B 1 168 ? 12.711 -30.281 -26.922 1 96.44 168 SER B CA 1
ATOM 5996 C C . SER B 1 168 ? 13.977 -30.734 -27.641 1 96.44 168 SER B C 1
ATOM 5998 O O . SER B 1 168 ? 13.906 -31.5 -28.609 1 96.44 168 SER B O 1
ATOM 6000 N N . VAL B 1 169 ? 15.07 -30.328 -27.125 1 94.5 169 VAL B N 1
ATOM 6001 C CA . VAL B 1 169 ? 16.344 -30.688 -27.719 1 94.5 169 VAL B CA 1
ATOM 6002 C C . VAL B 1 169 ? 16.594 -32.188 -27.547 1 94.5 169 VAL B C 1
ATOM 6004 O O . VAL B 1 169 ? 17.078 -32.844 -28.469 1 94.5 169 VAL B O 1
ATOM 6007 N N . SER B 1 170 ? 16.266 -32.656 -26.359 1 93.94 170 SER B N 1
ATOM 6008 C CA . SER B 1 170 ? 16.406 -34.094 -26.125 1 93.94 170 SER B CA 1
ATOM 6009 C C . SER B 1 170 ? 15.578 -34.906 -27.109 1 93.94 170 SER B C 1
ATOM 6011 O O . SER B 1 170 ? 16 -35.969 -27.578 1 93.94 170 SER B O 1
ATOM 6013 N N . MET B 1 171 ? 14.406 -34.438 -27.438 1 95.69 171 MET B N 1
ATOM 6014 C CA . MET B 1 171 ? 13.523 -35.094 -28.391 1 95.69 171 MET B CA 1
ATOM 6015 C C . MET B 1 171 ? 14.07 -35 -29.812 1 95.69 171 MET B C 1
ATOM 6017 O O . MET B 1 171 ? 13.883 -35.906 -30.625 1 95.69 171 MET B O 1
ATOM 6021 N N . ILE B 1 172 ? 14.742 -33.969 -30.172 1 94.94 172 ILE B N 1
ATOM 6022 C CA . ILE B 1 172 ? 15.289 -33.75 -31.516 1 94.94 172 ILE B CA 1
ATOM 6023 C C . ILE B 1 172 ? 16.328 -34.844 -31.812 1 94.94 172 ILE B C 1
ATOM 6025 O O . ILE B 1 172 ? 16.422 -35.312 -32.938 1 94.94 172 ILE B O 1
ATOM 6029 N N . PHE B 1 173 ? 17.078 -35.312 -30.859 1 93.62 173 PHE B N 1
ATOM 6030 C CA . PHE B 1 173 ? 18.125 -36.281 -31.062 1 93.62 173 PHE B CA 1
ATOM 6031 C C . PHE B 1 173 ? 17.531 -37.656 -31.359 1 93.62 173 PHE B C 1
ATOM 6033 O O . PHE B 1 173 ? 18.078 -38.406 -32.156 1 93.62 173 PHE B O 1
ATOM 6040 N N . ARG B 1 174 ? 16.438 -37.906 -30.812 1 92.12 174 ARG B N 1
ATOM 6041 C CA . ARG B 1 174 ? 15.82 -39.219 -31 1 92.12 174 ARG B CA 1
ATOM 6042 C C . ARG B 1 174 ? 14.805 -39.188 -32.156 1 92.12 174 ARG B C 1
ATOM 6044 O O . ARG B 1 174 ? 14.75 -40.125 -32.969 1 92.12 174 ARG B O 1
ATOM 6051 N N . TRP B 1 175 ? 13.961 -38.125 -32.094 1 96 175 TRP B N 1
ATOM 6052 C CA . TRP B 1 175 ? 12.938 -37.906 -33.125 1 96 175 TRP B CA 1
ATOM 6053 C C . TRP B 1 175 ? 12.953 -36.438 -33.594 1 96 175 TRP B C 1
ATOM 6055 O O . TRP B 1 175 ? 12.172 -35.625 -33.125 1 96 175 TRP B O 1
ATOM 6065 N N . PRO B 1 176 ? 13.75 -36.094 -34.625 1 94.81 176 PRO B N 1
ATOM 6066 C CA . PRO B 1 176 ? 13.93 -34.719 -35.031 1 94.81 176 PRO B CA 1
ATOM 6067 C C . PRO B 1 176 ? 12.609 -34.031 -35.344 1 94.81 176 PRO B C 1
ATOM 6069 O O . PRO B 1 176 ? 12.422 -32.844 -35 1 94.81 176 PRO B O 1
ATOM 6072 N N . GLY B 1 177 ? 11.68 -34.719 -35.969 1 95.69 177 GLY B N 1
ATOM 6073 C CA . GLY B 1 177 ? 10.398 -34.094 -36.312 1 95.69 177 GLY B CA 1
ATOM 6074 C C . GLY B 1 177 ? 9.586 -33.75 -35.062 1 95.69 177 GLY B C 1
ATOM 6075 O O . GLY B 1 177 ? 8.977 -32.688 -35 1 95.69 177 GLY B O 1
ATOM 6076 N N . VAL B 1 178 ? 9.641 -34.594 -34.031 1 96.69 178 VAL B N 1
ATOM 6077 C CA . VAL B 1 178 ? 8.891 -34.375 -32.812 1 96.69 178 VAL B CA 1
ATOM 6078 C C . VAL B 1 178 ? 9.516 -33.25 -32.031 1 96.69 178 VAL B C 1
ATOM 6080 O O . VAL B 1 178 ? 8.812 -32.375 -31.5 1 96.69 178 VAL B O 1
ATOM 6083 N N . GLY B 1 179 ? 10.805 -33.25 -31.953 1 96.94 179 GLY B N 1
ATOM 6084 C CA . GLY B 1 179 ? 11.508 -32.219 -31.203 1 96.94 179 GLY B CA 1
ATOM 6085 C C . GLY B 1 179 ? 11.359 -30.828 -31.812 1 96.94 179 GLY B C 1
ATOM 6086 O O . GLY B 1 179 ? 11.164 -29.859 -31.078 1 96.94 179 GLY B O 1
ATOM 6087 N N . LEU B 1 180 ? 11.477 -30.766 -33.094 1 97.25 180 LEU B N 1
ATOM 6088 C CA . LEU B 1 180 ? 11.328 -29.484 -33.781 1 97.25 180 LEU B CA 1
ATOM 6089 C C . LEU B 1 180 ? 9.914 -28.938 -33.594 1 97.25 180 LEU B C 1
ATOM 6091 O O . LEU B 1 180 ? 9.719 -27.734 -33.438 1 97.25 180 LEU B O 1
ATOM 6095 N N . PHE B 1 181 ? 8.984 -29.844 -33.656 1 97.5 181 PHE B N 1
ATOM 6096 C CA . PHE B 1 181 ? 7.598 -29.469 -33.438 1 97.5 181 PHE B CA 1
ATOM 6097 C C . PHE B 1 181 ? 7.414 -28.891 -32.031 1 97.5 181 PHE B C 1
ATOM 6099 O O . PHE B 1 181 ? 6.777 -27.859 -31.859 1 97.5 181 PHE B O 1
ATOM 6106 N N . ALA B 1 182 ? 7.996 -29.594 -31.078 1 97.38 182 ALA B N 1
ATOM 6107 C CA . ALA B 1 182 ? 7.902 -29.141 -29.688 1 97.38 182 ALA B CA 1
ATOM 6108 C C . ALA B 1 182 ? 8.539 -27.766 -29.516 1 97.38 182 ALA B C 1
ATOM 6110 O O . ALA B 1 182 ? 7.953 -26.875 -28.891 1 97.38 182 ALA B O 1
ATOM 6111 N N . LEU B 1 183 ? 9.68 -27.594 -30.062 1 96.81 183 LEU B N 1
ATOM 6112 C CA . LEU B 1 183 ? 10.406 -26.328 -29.953 1 96.81 183 LEU B CA 1
ATOM 6113 C C . LEU B 1 183 ? 9.617 -25.188 -30.609 1 96.81 183 LEU B C 1
ATOM 6115 O O . LEU B 1 183 ? 9.539 -24.094 -30.062 1 96.81 183 LEU B O 1
ATOM 6119 N N . ALA B 1 184 ? 9.055 -25.453 -31.734 1 97.31 184 ALA B N 1
ATOM 6120 C CA . ALA B 1 184 ? 8.273 -24.453 -32.469 1 97.31 184 ALA B CA 1
ATOM 6121 C C . ALA B 1 184 ? 7.023 -24.062 -31.672 1 97.31 184 ALA B C 1
ATOM 6123 O O . ALA B 1 184 ? 6.652 -22.875 -31.641 1 97.31 184 ALA B O 1
ATOM 6124 N N . THR B 1 185 ? 6.387 -25.047 -31.078 1 96.88 185 THR B N 1
ATOM 6125 C CA . THR B 1 185 ? 5.172 -24.766 -30.328 1 96.88 185 THR B CA 1
ATOM 6126 C C . THR B 1 185 ? 5.488 -23.969 -29.062 1 96.88 185 THR B C 1
ATOM 6128 O O . THR B 1 185 ? 4.723 -23.078 -28.672 1 96.88 185 THR B O 1
ATOM 6131 N N . VAL B 1 186 ? 6.574 -24.328 -28.406 1 95.31 186 VAL B N 1
ATOM 6132 C CA . VAL B 1 186 ? 7.008 -23.594 -27.234 1 95.31 186 VAL B CA 1
ATOM 6133 C C . VAL B 1 186 ? 7.312 -22.141 -27.609 1 95.31 186 VAL B C 1
ATOM 6135 O O . VAL B 1 186 ? 6.883 -21.219 -26.922 1 95.31 186 VAL B O 1
ATOM 6138 N N . ALA B 1 187 ? 8.023 -21.938 -28.641 1 95.75 187 ALA B N 1
ATOM 6139 C CA . ALA B 1 187 ? 8.336 -20.594 -29.125 1 95.75 187 ALA B CA 1
ATOM 6140 C C . ALA B 1 187 ? 7.066 -19.812 -29.453 1 95.75 187 ALA B C 1
ATOM 6142 O O . ALA B 1 187 ? 6.961 -18.625 -29.125 1 95.75 187 ALA B O 1
ATOM 6143 N N . LEU B 1 188 ? 6.141 -20.5 -30.062 1 96.12 188 LEU B N 1
ATOM 6144 C CA . LEU B 1 188 ? 4.867 -19.875 -30.406 1 96.12 188 LEU B CA 1
ATOM 6145 C C . LEU B 1 188 ? 4.102 -19.484 -29.141 1 96.12 188 LEU B C 1
ATOM 6147 O O . LEU B 1 188 ? 3.504 -18.406 -29.094 1 96.12 188 LEU B O 1
ATOM 6151 N N . TYR B 1 189 ? 4.129 -20.359 -28.172 1 95 189 TYR B N 1
ATOM 6152 C CA . TYR B 1 189 ? 3.449 -20.094 -26.906 1 95 189 TYR B CA 1
ATOM 6153 C C . TYR B 1 189 ? 4.016 -18.844 -26.234 1 95 189 TYR B C 1
ATOM 6155 O O . TYR B 1 189 ? 3.266 -17.953 -25.828 1 95 189 TYR B O 1
ATOM 6163 N N . ILE B 1 190 ? 5.316 -18.797 -26.141 1 91.62 190 ILE B N 1
ATOM 6164 C CA . ILE B 1 190 ? 5.984 -17.688 -25.453 1 91.62 190 ILE B CA 1
ATOM 6165 C C . ILE B 1 190 ? 5.773 -16.406 -26.25 1 91.62 190 ILE B C 1
ATOM 6167 O O . ILE B 1 190 ? 5.414 -15.367 -25.688 1 91.62 190 ILE B O 1
ATOM 6171 N N . ALA B 1 191 ? 5.926 -16.391 -27.562 1 92.88 191 ALA B N 1
ATOM 6172 C CA . ALA B 1 191 ? 5.773 -15.227 -28.422 1 92.88 191 ALA B CA 1
ATOM 6173 C C . ALA B 1 191 ? 4.34 -14.703 -28.391 1 92.88 191 ALA B C 1
ATOM 6175 O O . ALA B 1 191 ? 4.121 -13.492 -28.312 1 92.88 191 ALA B O 1
ATOM 6176 N N . SER B 1 192 ? 3.396 -15.594 -28.453 1 93 192 SER B N 1
ATOM 6177 C CA . SER B 1 192 ? 1.991 -15.203 -28.438 1 93 192 SER B CA 1
ATOM 6178 C C . SER B 1 192 ? 1.616 -14.578 -27.094 1 93 192 SER B C 1
ATOM 6180 O O . SER B 1 192 ? 0.865 -13.602 -27.047 1 93 192 SER B O 1
ATOM 6182 N N . ASN B 1 193 ? 2.166 -15.195 -26.031 1 88.62 193 ASN B N 1
ATOM 6183 C CA . ASN B 1 193 ? 1.879 -14.656 -24.703 1 88.62 193 ASN B CA 1
ATOM 6184 C C . ASN B 1 193 ? 2.4 -13.234 -24.562 1 88.62 193 ASN B C 1
ATOM 6186 O O . ASN B 1 193 ? 1.672 -12.344 -24.125 1 88.62 193 ASN B O 1
ATOM 6190 N N . LEU B 1 194 ? 3.586 -12.961 -24.984 1 86.62 194 LEU B N 1
ATOM 6191 C CA . LEU B 1 194 ? 4.211 -11.648 -24.844 1 86.62 194 LEU B CA 1
ATOM 6192 C C . LEU B 1 194 ? 3.52 -10.625 -25.734 1 86.62 194 LEU B C 1
ATOM 6194 O O . LEU B 1 194 ? 3.207 -9.516 -25.297 1 86.62 194 LEU B O 1
ATOM 6198 N N . TRP B 1 195 ? 3.223 -11.055 -26.922 1 90.88 195 TRP B N 1
ATOM 6199 C CA . TRP B 1 195 ? 2.648 -10.133 -27.891 1 90.88 195 TRP B CA 1
ATOM 6200 C C . TRP B 1 195 ? 1.208 -9.781 -27.531 1 90.88 195 TRP B C 1
ATOM 6202 O O . TRP B 1 195 ? 0.825 -8.609 -27.531 1 90.88 195 TRP B O 1
ATOM 6212 N N . LEU B 1 196 ? 0.4 -10.703 -27.172 1 91.06 196 LEU B N 1
ATOM 6213 C CA . LEU B 1 196 ? -1.013 -10.492 -26.875 1 91.06 196 LEU B CA 1
ATOM 6214 C C . LEU B 1 196 ? -1.188 -9.742 -25.562 1 91.06 196 LEU B C 1
ATOM 6216 O O . LEU B 1 196 ? -2.08 -8.906 -25.438 1 91.06 196 LEU B O 1
ATOM 6220 N N . THR B 1 197 ? -0.379 -10.047 -24.656 1 86.75 197 THR B N 1
ATOM 6221 C CA . THR B 1 197 ? -0.488 -9.367 -23.375 1 86.75 197 THR B CA 1
ATOM 6222 C C . THR B 1 197 ? -0.145 -7.887 -23.516 1 86.75 197 THR B C 1
ATOM 6224 O O . THR B 1 197 ? -0.848 -7.027 -22.984 1 86.75 197 THR B O 1
ATOM 6227 N N . VAL B 1 198 ? 0.823 -7.52 -24.297 1 85.56 198 VAL B N 1
ATOM 6228 C CA . VAL B 1 198 ? 1.301 -6.145 -24.406 1 85.56 198 VAL B CA 1
ATOM 6229 C C . VAL B 1 198 ? 0.377 -5.355 -25.344 1 85.56 198 VAL B C 1
ATOM 6231 O O . VAL B 1 198 ? 0.022 -4.211 -25.047 1 85.56 198 VAL B O 1
ATOM 6234 N N . LYS B 1 199 ? -0.046 -5.945 -26.438 1 91 199 LYS B N 1
ATOM 6235 C CA . LYS B 1 199 ? -0.759 -5.191 -27.469 1 91 199 LYS B CA 1
ATOM 6236 C C . LYS B 1 199 ? -2.27 -5.273 -27.25 1 91 199 LYS B C 1
ATOM 6238 O O . LYS B 1 199 ? -2.996 -4.336 -27.594 1 91 199 LYS B O 1
ATOM 6243 N N . TYR B 1 200 ? -2.73 -6.387 -26.688 1 91.94 200 TYR B N 1
ATOM 6244 C CA . TYR B 1 200 ? -4.168 -6.633 -26.641 1 91.94 200 TYR B CA 1
ATOM 6245 C C . TYR B 1 200 ? -4.711 -6.41 -25.234 1 91.94 200 TYR B C 1
ATOM 6247 O O . TYR B 1 200 ? -5.77 -5.805 -25.062 1 91.94 200 TYR B O 1
ATOM 6255 N N . VAL B 1 201 ? -4.051 -6.762 -24.203 1 91.06 201 VAL B N 1
ATOM 6256 C CA . VAL B 1 201 ? -4.57 -6.734 -22.828 1 91.06 201 VAL B CA 1
ATOM 6257 C C . VAL B 1 201 ? -4.137 -5.445 -22.141 1 91.06 201 VAL B C 1
ATOM 6259 O O . VAL B 1 201 ? -4.945 -4.781 -21.484 1 91.06 201 VAL B O 1
ATOM 6262 N N . ARG B 1 202 ? -2.988 -4.996 -22.297 1 86.38 202 ARG B N 1
ATOM 6263 C CA . ARG B 1 202 ? -2.365 -3.922 -21.531 1 86.38 202 ARG B CA 1
ATOM 6264 C C . ARG B 1 202 ? -3.141 -2.619 -21.688 1 86.38 202 ARG B C 1
ATOM 6266 O O . ARG B 1 202 ? -3.439 -1.944 -20.703 1 86.38 202 ARG B O 1
ATOM 6273 N N . PRO B 1 203 ? -3.504 -2.203 -22.906 1 90.56 203 PRO B N 1
ATOM 6274 C CA . PRO B 1 203 ? -4.238 -0.942 -23.031 1 90.56 203 PRO B CA 1
ATOM 6275 C C . PRO B 1 203 ? -5.559 -0.953 -22.266 1 90.56 203 PRO B C 1
ATOM 6277 O O . PRO B 1 203 ? -5.922 0.049 -21.641 1 90.56 203 PRO B O 1
ATOM 6280 N N . ALA B 1 204 ? -6.258 -2.025 -22.281 1 92.25 204 ALA B N 1
ATOM 6281 C CA . ALA B 1 204 ? -7.508 -2.131 -21.547 1 92.25 204 ALA B CA 1
ATOM 6282 C C . ALA B 1 204 ? -7.246 -2.146 -20.031 1 92.25 204 ALA B C 1
ATOM 6284 O O . ALA B 1 204 ? -8.008 -1.558 -19.266 1 92.25 204 ALA B O 1
ATOM 6285 N N . ASN B 1 205 ? -6.215 -2.77 -19.688 1 90.44 205 ASN B N 1
ATOM 6286 C CA . ASN B 1 205 ? -5.855 -2.859 -18.281 1 90.44 205 ASN B CA 1
ATOM 6287 C C . ASN B 1 205 ? -5.484 -1.494 -17.703 1 90.44 205 ASN B C 1
ATOM 6289 O O . ASN B 1 205 ? -5.836 -1.177 -16.562 1 90.44 205 ASN B O 1
ATOM 6293 N N . LEU B 1 206 ? -4.805 -0.693 -18.484 1 87.56 206 LEU B N 1
ATOM 6294 C CA . LEU B 1 206 ? -4.434 0.646 -18.031 1 87.56 206 LEU B CA 1
ATOM 6295 C C . LEU B 1 206 ? -5.672 1.497 -17.781 1 87.56 206 LEU B C 1
ATOM 6297 O O . LEU B 1 206 ? -5.719 2.244 -16.797 1 87.56 206 LEU B O 1
ATOM 6301 N N . LYS B 1 207 ? -6.629 1.317 -18.562 1 91.69 207 LYS B N 1
ATOM 6302 C CA . LYS B 1 207 ? -7.871 2.062 -18.391 1 91.69 207 LYS B CA 1
ATOM 6303 C C . LYS B 1 207 ? -8.609 1.607 -17.125 1 91.69 207 LYS B C 1
ATOM 6305 O O . LYS B 1 207 ? -9.102 2.434 -16.359 1 91.69 207 LYS B O 1
ATOM 6310 N N . SER B 1 208 ? -8.703 0.299 -16.922 1 92.94 208 SER B N 1
ATOM 6311 C CA . SER B 1 208 ? -9.375 -0.237 -15.742 1 92.94 208 SER B CA 1
ATOM 6312 C C . SER B 1 208 ? -8.656 0.162 -14.461 1 92.94 208 SER B C 1
ATOM 6314 O O . SER B 1 208 ? -9.297 0.463 -13.445 1 92.94 208 SER B O 1
ATOM 6316 N N . VAL B 1 209 ? -7.375 0.173 -14.516 1 88.88 209 VAL B N 1
ATOM 6317 C CA . VAL B 1 209 ? -6.57 0.538 -13.359 1 88.88 209 VAL B CA 1
ATOM 6318 C C . VAL B 1 209 ? -6.777 2.014 -13.031 1 88.88 209 VAL B C 1
ATOM 6320 O O . VAL B 1 209 ? -6.895 2.385 -11.859 1 88.88 209 VAL B O 1
ATOM 6323 N N . ALA B 1 210 ? -6.805 2.859 -14.016 1 89.56 210 ALA B N 1
ATOM 6324 C CA . ALA B 1 210 ? -7.066 4.281 -13.812 1 89.56 210 ALA B CA 1
ATOM 6325 C C . ALA B 1 210 ? -8.438 4.504 -13.18 1 89.56 210 ALA B C 1
ATOM 6327 O O . ALA B 1 210 ? -8.586 5.355 -12.297 1 89.56 210 ALA B O 1
ATOM 6328 N N . LEU B 1 211 ? -9.367 3.744 -13.609 1 93.19 211 LEU B N 1
ATOM 6329 C CA . LEU B 1 211 ? -10.719 3.877 -13.07 1 93.19 211 LEU B CA 1
ATOM 6330 C C . LEU B 1 211 ? -10.781 3.355 -11.633 1 93.19 211 LEU B C 1
ATOM 6332 O O . LEU B 1 211 ? -11.539 3.875 -10.812 1 93.19 211 LEU B O 1
ATOM 6336 N N . ASP B 1 212 ? -10 2.316 -11.344 1 92.62 212 ASP B N 1
ATOM 6337 C CA . ASP B 1 212 ? -9.898 1.824 -9.977 1 92.62 212 ASP B CA 1
ATOM 6338 C C . ASP B 1 212 ? -9.352 2.906 -9.047 1 92.62 212 ASP B C 1
ATOM 6340 O O . ASP B 1 212 ? -9.859 3.094 -7.938 1 92.62 212 ASP B O 1
ATOM 6344 N N . SER B 1 213 ? -8.406 3.633 -9.547 1 88.62 213 SER B N 1
ATOM 6345 C CA . SER B 1 213 ? -7.859 4.758 -8.789 1 88.62 213 SER B CA 1
ATOM 6346 C C . SER B 1 213 ? -8.898 5.855 -8.602 1 88.62 213 SER B C 1
ATOM 6348 O O . SER B 1 213 ? -8.945 6.5 -7.555 1 88.62 213 SER B O 1
ATOM 6350 N N . ARG B 1 214 ? -9.672 6.043 -9.594 1 91.69 214 ARG B N 1
ATOM 6351 C CA . ARG B 1 214 ? -10.727 7.047 -9.523 1 91.69 214 ARG B CA 1
ATOM 6352 C C . ARG B 1 214 ? -11.766 6.684 -8.461 1 91.69 214 ARG B C 1
ATOM 6354 O O . ARG B 1 214 ? -12.336 7.562 -7.816 1 91.69 214 ARG B O 1
ATOM 6361 N N . ILE B 1 215 ? -12.062 5.402 -8.312 1 94.94 215 ILE B N 1
ATOM 6362 C CA . ILE B 1 215 ? -12.961 4.977 -7.25 1 94.94 215 ILE B CA 1
ATOM 6363 C C . ILE B 1 215 ? -12.391 5.383 -5.895 1 94.94 215 ILE B C 1
ATOM 6365 O O . ILE B 1 215 ? -13.102 5.969 -5.07 1 94.94 215 ILE B O 1
ATOM 6369 N N . GLY B 1 216 ? -11.117 5.055 -5.719 1 92.5 216 GLY B N 1
ATOM 6370 C CA . GLY B 1 216 ? -10.461 5.449 -4.48 1 92.5 216 GLY B CA 1
ATOM 6371 C C . GLY B 1 216 ? -10.523 6.941 -4.223 1 92.5 216 GLY B C 1
ATOM 6372 O O . GLY B 1 216 ? -10.812 7.375 -3.107 1 92.5 216 GLY B O 1
ATOM 6373 N N . GLY B 1 217 ? -10.281 7.734 -5.25 1 90.44 217 GLY B N 1
ATOM 6374 C CA . GLY B 1 217 ? -10.367 9.18 -5.137 1 90.44 217 GLY B CA 1
ATOM 6375 C C . GLY B 1 217 ? -11.758 9.68 -4.809 1 90.44 217 GLY B C 1
ATOM 6376 O O . GLY B 1 217 ? -11.93 10.562 -3.967 1 90.44 217 GLY B O 1
ATOM 6377 N N . ALA B 1 218 ? -12.695 9.125 -5.477 1 93.44 218 ALA B N 1
ATOM 6378 C CA . ALA B 1 218 ? -14.078 9.531 -5.254 1 93.44 218 ALA B CA 1
ATOM 6379 C C . ALA B 1 218 ? -14.531 9.188 -3.838 1 93.44 218 ALA B C 1
ATOM 6381 O O . ALA B 1 218 ? -15.219 9.984 -3.188 1 93.44 218 ALA B O 1
ATOM 6382 N N . LEU B 1 219 ? -14.172 8.023 -3.391 1 94.88 219 LEU B N 1
ATOM 6383 C CA . LEU B 1 219 ? -14.492 7.621 -2.023 1 94.88 219 LEU B CA 1
ATOM 6384 C C . LEU B 1 219 ? -13.82 8.547 -1.017 1 94.88 219 LEU B C 1
ATOM 6386 O O . LEU B 1 219 ? -14.453 8.992 -0.057 1 94.88 219 LEU B O 1
ATOM 6390 N N . ALA B 1 220 ? -12.578 8.781 -1.261 1 92.12 220 ALA B N 1
ATOM 6391 C CA . ALA B 1 220 ? -11.82 9.656 -0.37 1 92.12 220 ALA B CA 1
ATOM 6392 C C . ALA B 1 220 ? -12.445 11.047 -0.297 1 92.12 220 ALA B C 1
ATOM 6394 O O . ALA B 1 220 ? -12.57 11.625 0.786 1 92.12 220 ALA B O 1
ATOM 6395 N N . ASP B 1 221 ? -12.852 11.555 -1.392 1 91.31 221 ASP B N 1
ATOM 6396 C CA . ASP B 1 221 ? -13.469 12.875 -1.486 1 91.31 221 ASP B CA 1
ATOM 6397 C C . ASP B 1 221 ? -14.758 12.938 -0.668 1 91.31 221 ASP B C 1
ATOM 6399 O O . ASP B 1 221 ? -14.938 13.852 0.14 1 91.31 221 ASP B O 1
ATOM 6403 N N . SER B 1 222 ? -15.586 12.031 -0.815 1 93.25 222 SER B N 1
ATOM 6404 C CA . SER B 1 222 ? -16.891 12.023 -0.168 1 93.25 222 SER B CA 1
ATOM 6405 C C . SER B 1 222 ? -16.781 11.719 1.321 1 93.25 222 SER B C 1
ATOM 6407 O O . SER B 1 222 ? -17.469 12.328 2.143 1 93.25 222 SER B O 1
ATOM 6409 N N . ILE B 1 223 ? -15.898 10.82 1.68 1 93.06 223 ILE B N 1
ATOM 6410 C CA . ILE B 1 223 ? -15.781 10.391 3.068 1 93.06 223 ILE B CA 1
ATOM 6411 C C . ILE B 1 223 ? -15.07 11.469 3.885 1 93.06 223 ILE B C 1
ATOM 6413 O O . ILE B 1 223 ? -15.445 11.742 5.027 1 93.06 223 ILE B O 1
ATOM 6417 N N . THR B 1 224 ? -14.102 12.055 3.285 1 88.06 224 THR B N 1
ATOM 6418 C CA . THR B 1 224 ? -13.398 13.141 3.957 1 88.06 224 THR B CA 1
ATOM 6419 C C . THR B 1 224 ? -14.32 14.336 4.152 1 88.06 224 THR B C 1
ATOM 6421 O O . THR B 1 224 ? -14.234 15.039 5.16 1 88.06 224 THR B O 1
ATOM 6424 N N . SER B 1 225 ? -15.203 14.555 3.211 1 90.25 225 SER B N 1
ATOM 6425 C CA . SER B 1 225 ? -16.109 15.695 3.271 1 90.25 225 SER B CA 1
ATOM 6426 C C . SER B 1 225 ? -17.484 15.281 3.777 1 90.25 225 SER B C 1
ATOM 6428 O O . SER B 1 225 ? -18.5 15.875 3.395 1 90.25 225 SER B O 1
ATOM 6430 N N . ASN B 1 226 ? -17.531 14.273 4.543 1 91.06 226 ASN B N 1
ATOM 6431 C CA . ASN B 1 226 ? -18.797 13.719 4.992 1 91.06 226 ASN B CA 1
ATOM 6432 C C . ASN B 1 226 ? -19.625 14.75 5.762 1 91.06 226 ASN B C 1
ATOM 6434 O O . ASN B 1 226 ? -20.844 14.812 5.621 1 91.06 226 ASN B O 1
ATOM 6438 N N . PRO B 1 227 ? -18.938 15.602 6.605 1 87.69 227 PRO B N 1
ATOM 6439 C CA . PRO B 1 227 ? -19.734 16.609 7.297 1 87.69 227 PRO B CA 1
ATOM 6440 C C . PRO B 1 227 ? -20.5 17.531 6.336 1 87.69 227 PRO B C 1
ATOM 6442 O O . PRO B 1 227 ? -21.656 17.875 6.59 1 87.69 227 PRO B O 1
ATOM 6445 N N . THR B 1 228 ? -19.875 17.875 5.277 1 89.25 228 THR B N 1
ATOM 6446 C CA . THR B 1 228 ? -20.531 18.719 4.27 1 89.25 228 THR B CA 1
ATOM 6447 C C . THR B 1 228 ? -21.641 17.938 3.57 1 89.25 228 THR B C 1
ATOM 6449 O O . THR B 1 228 ? -22.719 18.5 3.312 1 89.25 228 THR B O 1
ATOM 6452 N N . VAL B 1 229 ? -21.438 16.719 3.303 1 92.5 229 VAL B N 1
ATOM 6453 C CA . VAL B 1 229 ? -22.438 15.875 2.662 1 92.5 229 VAL B CA 1
ATOM 6454 C C . VAL B 1 229 ? -23.688 15.797 3.543 1 92.5 229 VAL B C 1
ATOM 6456 O O . VAL B 1 229 ? -24.812 15.961 3.059 1 92.5 229 VAL B O 1
ATOM 6459 N N . LYS B 1 230 ? -23.453 15.641 4.797 1 90.62 230 LYS B N 1
ATOM 6460 C CA . LYS B 1 230 ? -24.578 15.547 5.738 1 90.62 230 LYS B CA 1
ATOM 6461 C C . LYS B 1 230 ? -25.281 16.891 5.902 1 90.62 230 LYS B C 1
ATOM 6463 O O . LYS B 1 230 ? -26.5 16.938 6.02 1 90.62 230 LYS B O 1
ATOM 6468 N N . ALA B 1 231 ? -24.484 17.859 5.926 1 88.44 231 ALA B N 1
ATOM 6469 C CA . ALA B 1 231 ? -25.047 19.203 6.129 1 88.44 231 ALA B CA 1
ATOM 6470 C C . ALA B 1 231 ? -26.016 19.562 5.008 1 88.44 231 ALA B C 1
ATOM 6472 O O . ALA B 1 231 ? -26.984 20.281 5.234 1 88.44 231 ALA B O 1
ATOM 6473 N N . PHE B 1 232 ? -25.797 19 3.867 1 88.69 232 PHE B N 1
ATOM 6474 C CA . PHE B 1 232 ? -26.625 19.359 2.729 1 88.69 232 PHE B CA 1
ATOM 6475 C C . PHE B 1 232 ? -27.562 18.203 2.367 1 88.69 232 PHE B C 1
ATOM 6477 O O . PHE B 1 232 ? -28.266 18.266 1.352 1 88.69 232 PHE B O 1
ATOM 6484 N N . GLY B 1 233 ? -27.578 17.172 3.168 1 88.25 233 GLY B N 1
ATOM 6485 C CA . GLY B 1 233 ? -28.422 16.031 2.855 1 88.25 233 GLY B CA 1
ATOM 6486 C C . GLY B 1 233 ? -28.156 15.453 1.477 1 88.25 233 GLY B C 1
ATOM 6487 O O . GLY B 1 233 ? -29.094 15.094 0.76 1 88.25 233 GLY B O 1
ATOM 6488 N N . ALA B 1 234 ? -26.891 15.477 1.062 1 91.56 234 ALA B N 1
ATOM 6489 C CA . ALA B 1 234 ? -26.547 15.117 -0.309 1 91.56 234 ALA B CA 1
ATOM 6490 C C . ALA B 1 234 ? -26.094 13.664 -0.399 1 91.56 234 ALA B C 1
ATOM 6492 O O . ALA B 1 234 ? -25.453 13.258 -1.373 1 91.56 234 ALA B O 1
ATOM 6493 N N . GLU B 1 235 ? -26.484 12.805 0.553 1 92.88 235 GLU B N 1
ATOM 6494 C CA . GLU B 1 235 ? -26.047 11.414 0.581 1 92.88 235 GLU B CA 1
ATOM 6495 C C . GLU B 1 235 ? -26.5 10.672 -0.672 1 92.88 235 GLU B C 1
ATOM 6497 O O . GLU B 1 235 ? -25.703 10.008 -1.333 1 92.88 235 GLU B O 1
ATOM 6502 N N . PRO B 1 236 ? -27.75 10.836 -1.13 1 92.81 236 PRO B N 1
ATOM 6503 C CA . PRO B 1 236 ? -28.172 10.109 -2.33 1 92.81 236 PRO B CA 1
ATOM 6504 C C . PRO B 1 236 ? -27.422 10.555 -3.584 1 92.81 236 PRO B C 1
ATOM 6506 O O . PRO B 1 236 ? -27.125 9.727 -4.453 1 92.81 236 PRO B O 1
ATOM 6509 N N . ARG B 1 237 ? -27.094 11.781 -3.637 1 92.94 237 ARG B N 1
ATOM 6510 C CA . ARG B 1 237 ? -26.375 12.289 -4.797 1 92.94 237 ARG B CA 1
ATOM 6511 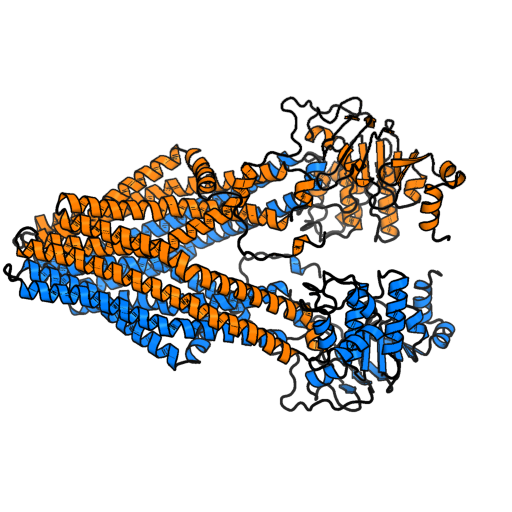C C . ARG B 1 237 ? -24.953 11.734 -4.844 1 92.94 237 ARG B C 1
ATOM 6513 O O . ARG B 1 237 ? -24.453 11.375 -5.91 1 92.94 237 ARG B O 1
ATOM 6520 N N . GLU B 1 238 ? -24.328 11.797 -3.684 1 94.62 238 GLU B N 1
ATOM 6521 C CA . GLU B 1 238 ? -22.984 11.25 -3.627 1 94.62 238 GLU B CA 1
ATOM 6522 C C . GLU B 1 238 ? -22.984 9.75 -3.926 1 94.62 238 GLU B C 1
ATOM 6524 O O . GLU B 1 238 ? -22.062 9.242 -4.562 1 94.62 238 GLU B O 1
ATOM 6529 N N . GLU B 1 239 ? -24.031 9.047 -3.473 1 95.94 239 GLU B N 1
ATOM 6530 C CA . GLU B 1 239 ? -24.172 7.629 -3.789 1 95.94 239 GLU B CA 1
ATOM 6531 C C . GLU B 1 239 ? -24.297 7.406 -5.293 1 95.94 239 GLU B C 1
ATOM 6533 O O . GLU B 1 239 ? -23.688 6.488 -5.848 1 95.94 239 GLU B O 1
ATOM 6538 N N . ALA B 1 240 ? -25.078 8.25 -5.895 1 95.75 240 ALA B N 1
ATOM 6539 C CA . ALA B 1 240 ? -25.266 8.148 -7.34 1 95.75 240 ALA B CA 1
ATOM 6540 C C . ALA B 1 240 ? -23.969 8.422 -8.086 1 95.75 240 ALA B C 1
ATOM 6542 O O . ALA B 1 240 ? -23.672 7.773 -9.094 1 95.75 240 ALA B O 1
ATOM 6543 N N . ARG B 1 241 ? -23.281 9.344 -7.617 1 94.5 241 ARG B N 1
ATOM 6544 C CA . ARG B 1 241 ? -22 9.695 -8.25 1 94.5 241 ARG B CA 1
ATOM 6545 C C . ARG B 1 241 ? -21.016 8.539 -8.164 1 94.5 241 ARG B C 1
ATOM 6547 O O . ARG B 1 241 ? -20.375 8.188 -9.156 1 94.5 241 ARG B O 1
ATOM 6554 N N . ILE B 1 242 ? -20.891 7.965 -7.012 1 96 242 ILE B N 1
ATOM 6555 C CA . ILE B 1 242 ? -19.984 6.84 -6.824 1 96 242 ILE B CA 1
ATOM 6556 C C . ILE B 1 242 ? -20.438 5.656 -7.672 1 96 242 ILE B C 1
ATOM 6558 O O . ILE B 1 242 ? -19.625 4.957 -8.273 1 96 242 ILE B O 1
ATOM 6562 N N . ALA B 1 243 ? -21.75 5.473 -7.703 1 97 243 ALA B N 1
ATOM 6563 C CA . ALA B 1 243 ? -22.312 4.383 -8.5 1 97 243 ALA B CA 1
ATOM 6564 C C . ALA B 1 243 ? -21.953 4.539 -9.977 1 97 243 ALA B C 1
ATOM 6566 O O . ALA B 1 243 ? -21.75 3.549 -10.68 1 97 243 ALA B O 1
ATOM 6567 N N . GLU B 1 244 ? -21.875 5.746 -10.375 1 96.5 244 GLU B N 1
ATOM 6568 C CA . GLU B 1 244 ? -21.5 6.004 -11.766 1 96.5 244 GLU B CA 1
ATOM 6569 C C . GLU B 1 244 ? -20.047 5.637 -12.023 1 96.5 244 GLU B C 1
ATOM 6571 O O . GLU B 1 244 ? -19.719 5.043 -13.055 1 96.5 244 GLU B O 1
ATOM 6576 N N . VAL B 1 245 ? -19.188 5.984 -11.133 1 95.88 245 VAL B N 1
ATOM 6577 C CA . VAL B 1 245 ? -17.75 5.691 -11.281 1 95.88 245 VAL B CA 1
ATOM 6578 C C . VAL B 1 245 ? -17.531 4.184 -11.219 1 95.88 245 VAL B C 1
ATOM 6580 O O . VAL B 1 245 ? -16.766 3.631 -12.016 1 95.88 245 VAL B O 1
ATOM 6583 N N . THR B 1 246 ? -18.219 3.541 -10.266 1 97.38 246 THR B N 1
ATOM 6584 C CA . THR B 1 246 ? -18.062 2.1 -10.125 1 97.38 246 THR B CA 1
ATOM 6585 C C . THR B 1 246 ? -18.641 1.369 -11.328 1 97.38 246 THR B C 1
ATOM 6587 O O . THR B 1 246 ? -18.141 0.32 -11.734 1 97.38 246 THR B O 1
ATOM 6590 N N . GLU B 1 247 ? -19.734 1.971 -11.906 1 97.44 247 GLU B N 1
ATOM 6591 C CA . GLU B 1 247 ? -20.328 1.371 -13.102 1 97.44 247 GLU B CA 1
ATOM 6592 C C . GLU B 1 247 ? -19.375 1.456 -14.289 1 97.44 247 GLU B C 1
ATOM 6594 O O . GLU B 1 247 ? -19.234 0.496 -15.047 1 97.44 247 GLU B O 1
ATOM 6599 N N . LEU B 1 248 ? -18.766 2.561 -14.445 1 96.62 248 LEU B N 1
ATOM 6600 C CA . LEU B 1 248 ? -17.781 2.719 -15.508 1 96.62 248 LEU B CA 1
ATOM 6601 C C . LEU B 1 248 ? -16.625 1.761 -15.312 1 96.62 248 LEU B C 1
ATOM 6603 O O . LEU B 1 248 ? -16.141 1.148 -16.281 1 96.62 248 LEU B O 1
ATOM 6607 N N . TRP B 1 249 ? -16.125 1.615 -14.125 1 96.69 249 TRP B N 1
ATOM 6608 C CA . TRP B 1 249 ? -15.062 0.67 -13.797 1 96.69 249 TRP B CA 1
ATOM 6609 C C . TRP B 1 249 ? -15.477 -0.757 -14.133 1 96.69 249 TRP B C 1
ATOM 6611 O O . TRP B 1 249 ? -14.727 -1.498 -14.773 1 96.69 249 TRP B O 1
ATOM 6621 N N . ARG B 1 250 ? -16.688 -1.119 -13.695 1 96.56 250 ARG B N 1
ATOM 6622 C CA . ARG B 1 250 ? -17.203 -2.465 -13.938 1 96.56 250 ARG B CA 1
ATOM 6623 C C . ARG B 1 250 ? -17.203 -2.785 -15.422 1 96.56 250 ARG B C 1
ATOM 6625 O O . ARG B 1 250 ? -16.719 -3.838 -15.844 1 96.56 250 ARG B O 1
ATOM 6632 N N . SER B 1 251 ? -17.703 -1.895 -16.25 1 96.75 251 SER B N 1
ATOM 6633 C CA . SER B 1 251 ? -17.844 -2.119 -17.688 1 96.75 251 SER B CA 1
ATOM 6634 C C . SER B 1 251 ? -16.484 -2.287 -18.344 1 96.75 251 SER B C 1
ATOM 6636 O O . SER B 1 251 ? -16.297 -3.176 -19.188 1 96.75 251 SER B O 1
ATOM 6638 N N . ARG B 1 252 ? -15.516 -1.514 -17.922 1 95.62 252 ARG B N 1
ATOM 6639 C CA . ARG B 1 252 ? -14.188 -1.584 -18.531 1 95.62 252 ARG B CA 1
ATOM 6640 C C . ARG B 1 252 ? -13.414 -2.787 -18 1 95.62 252 ARG B C 1
ATOM 6642 O O . ARG B 1 252 ? -12.633 -3.4 -18.734 1 95.62 252 ARG B O 1
ATOM 6649 N N . THR B 1 253 ? -13.602 -3.119 -16.781 1 95.69 253 THR B N 1
ATOM 6650 C CA . THR B 1 253 ? -12.906 -4.25 -16.172 1 95.69 253 THR B CA 1
ATOM 6651 C C . THR B 1 253 ? -13.375 -5.566 -16.797 1 95.69 253 THR B C 1
ATOM 6653 O O . THR B 1 253 ? -12.57 -6.477 -17 1 95.69 253 THR B O 1
ATOM 6656 N N . VAL B 1 254 ? -14.703 -5.648 -17.094 1 96.06 254 VAL B N 1
ATOM 6657 C CA . VAL B 1 254 ? -15.211 -6.848 -17.75 1 96.06 254 VAL B CA 1
ATOM 6658 C C . VAL B 1 254 ? -14.539 -7.012 -19.109 1 96.06 254 VAL B C 1
ATOM 6660 O O . VAL B 1 254 ? -14.188 -8.125 -19.516 1 96.06 254 VAL B O 1
ATOM 6663 N N . ILE B 1 255 ? -14.344 -5.941 -19.812 1 95.81 255 ILE B N 1
ATOM 6664 C CA . ILE B 1 255 ? -13.656 -5.984 -21.094 1 95.81 255 ILE B CA 1
ATOM 6665 C C . ILE B 1 255 ? -12.227 -6.469 -20.906 1 95.81 255 ILE B C 1
ATOM 6667 O O . ILE B 1 255 ? -11.758 -7.355 -21.625 1 95.81 255 ILE B O 1
ATOM 6671 N N . THR B 1 256 ? -11.57 -5.926 -19.906 1 93.75 256 THR B N 1
ATOM 6672 C CA . THR B 1 256 ? -10.188 -6.301 -19.609 1 93.75 256 THR B CA 1
ATOM 6673 C C . THR B 1 256 ? -10.102 -7.781 -19.234 1 93.75 256 THR B C 1
ATOM 6675 O O . THR B 1 256 ? -9.25 -8.508 -19.766 1 93.75 256 THR B O 1
ATOM 6678 N N . TRP B 1 257 ? -10.977 -8.266 -18.406 1 93.31 257 TRP B N 1
ATOM 6679 C CA . TRP B 1 257 ? -10.945 -9.656 -17.938 1 93.31 257 TRP B CA 1
ATOM 6680 C C . TRP B 1 257 ? -11.289 -10.609 -19.078 1 93.31 257 TRP B C 1
ATOM 6682 O O . TRP B 1 257 ? -10.742 -11.711 -19.172 1 93.31 257 TRP B O 1
ATOM 6692 N N . ASN B 1 258 ? -12.172 -10.164 -19.969 1 94.25 258 ASN B N 1
ATOM 6693 C CA . ASN B 1 258 ? -12.477 -10.984 -21.125 1 94.25 258 ASN B CA 1
ATOM 6694 C C . ASN B 1 258 ? -11.297 -11.055 -22.094 1 94.25 258 ASN B C 1
ATOM 6696 O O . ASN B 1 258 ? -11.086 -12.086 -22.734 1 94.25 258 ASN B O 1
ATOM 6700 N N . ARG B 1 259 ? -10.555 -10.047 -22.203 1 93.25 259 ARG B N 1
ATOM 6701 C CA . ARG B 1 259 ? -9.352 -10.086 -23.016 1 93.25 259 ARG B CA 1
ATOM 6702 C C . ARG B 1 259 ? -8.312 -11.031 -22.438 1 93.25 259 ARG B C 1
ATOM 6704 O O . ARG B 1 259 ? -7.641 -11.758 -23.172 1 93.25 259 ARG B O 1
ATOM 6711 N N . PHE B 1 260 ? -8.227 -11.055 -21.109 1 89.69 260 PHE B N 1
ATOM 6712 C CA . PHE B 1 260 ? -7.375 -12.047 -20.453 1 89.69 260 PHE B CA 1
ATOM 6713 C C . PHE B 1 260 ? -7.855 -13.461 -20.766 1 89.69 260 PHE B C 1
ATOM 6715 O O . PHE B 1 260 ? -7.043 -14.352 -21.031 1 89.69 260 PHE B O 1
ATOM 6722 N N . LEU B 1 261 ? -9.133 -13.625 -20.766 1 92.94 261 LEU B N 1
ATOM 6723 C CA . LEU B 1 261 ? -9.719 -14.922 -21.047 1 92.94 261 LEU B CA 1
ATOM 6724 C C . LEU B 1 261 ? -9.43 -15.344 -22.484 1 92.94 261 LEU B C 1
ATOM 6726 O O . LEU B 1 261 ? -9.195 -16.531 -22.766 1 92.94 261 LEU B O 1
ATOM 6730 N N . ASP B 1 262 ? -9.453 -14.383 -23.344 1 94.44 262 ASP B N 1
ATOM 6731 C CA . ASP B 1 262 ? -9.125 -14.672 -24.75 1 94.44 262 ASP B CA 1
ATOM 6732 C C . ASP B 1 262 ? -7.676 -15.125 -24.891 1 94.44 262 ASP B C 1
ATOM 6734 O O . ASP B 1 262 ? -7.383 -16.078 -25.609 1 94.44 262 ASP B O 1
ATOM 6738 N N . VAL B 1 263 ? -6.855 -14.43 -24.25 1 91.88 263 VAL B N 1
ATOM 6739 C CA . VAL B 1 263 ? -5.441 -14.789 -24.297 1 91.88 263 VAL B CA 1
ATOM 6740 C C . VAL B 1 263 ? -5.242 -16.172 -23.688 1 91.88 263 VAL B C 1
ATOM 6742 O O . VAL B 1 263 ? -4.516 -17 -24.25 1 91.88 263 VAL B O 1
ATOM 6745 N N . TRP B 1 264 ? -5.906 -16.484 -22.625 1 91.06 264 TRP B N 1
ATOM 6746 C CA . TRP B 1 264 ? -5.824 -17.781 -21.969 1 91.06 264 TRP B CA 1
ATOM 6747 C C . TRP B 1 264 ? -6.352 -18.891 -22.891 1 91.06 264 TRP B C 1
ATOM 6749 O O . TRP B 1 264 ? -5.797 -19.984 -22.922 1 91.06 264 TRP B O 1
ATOM 6759 N N . LEU B 1 265 ? -7.402 -18.562 -23.562 1 94.44 265 LEU B N 1
ATOM 6760 C CA . LEU B 1 265 ? -7.953 -19.531 -24.5 1 94.44 265 LEU B CA 1
ATOM 6761 C C . LEU B 1 265 ? -6.965 -19.828 -25.625 1 94.44 265 LEU B C 1
ATOM 6763 O O . LEU B 1 265 ? -6.75 -20.984 -25.969 1 94.44 265 LEU B O 1
ATOM 6767 N N . ILE B 1 266 ? -6.398 -18.781 -26.141 1 95.38 266 ILE B N 1
ATOM 6768 C CA . ILE B 1 266 ? -5.422 -18.969 -27.203 1 95.38 266 ILE B CA 1
ATOM 6769 C C . ILE B 1 266 ? -4.238 -19.781 -26.703 1 95.38 266 ILE B C 1
ATOM 6771 O O . ILE B 1 266 ? -3.762 -20.688 -27.375 1 95.38 266 ILE B O 1
ATOM 6775 N N . GLN B 1 267 ? -3.799 -19.484 -25.547 1 93.62 267 GLN B N 1
ATOM 6776 C CA . GLN B 1 267 ? -2.693 -20.234 -24.953 1 93.62 267 GLN B CA 1
ATOM 6777 C C . GLN B 1 267 ? -3.07 -21.688 -24.734 1 93.62 267 GLN B C 1
ATOM 6779 O O . GLN B 1 267 ? -2.275 -22.594 -25.016 1 93.62 267 GLN B O 1
ATOM 6784 N N . ASN B 1 268 ? -4.273 -21.922 -24.281 1 95.19 268 ASN B N 1
ATOM 6785 C CA . ASN B 1 268 ? -4.723 -23.297 -24.078 1 95.19 268 ASN B CA 1
ATOM 6786 C C . ASN B 1 268 ? -4.863 -24.047 -25.406 1 95.19 268 ASN B C 1
ATOM 6788 O O . ASN B 1 268 ? -4.613 -25.25 -25.469 1 95.19 268 ASN B O 1
ATOM 6792 N N . MET B 1 269 ? -5.266 -23.328 -26.406 1 96.94 269 MET B N 1
ATOM 6793 C CA . MET B 1 269 ? -5.344 -23.953 -27.719 1 96.94 269 MET B CA 1
ATOM 6794 C C . MET B 1 269 ? -3.959 -24.359 -28.219 1 96.94 269 MET B C 1
ATOM 6796 O O . MET B 1 269 ? -3.805 -25.422 -28.828 1 96.94 269 MET B O 1
ATOM 6800 N N . ILE B 1 270 ? -3.002 -23.547 -27.922 1 97 270 ILE B N 1
ATOM 6801 C CA . ILE B 1 270 ? -1.635 -23.891 -28.281 1 97 270 ILE B CA 1
ATOM 6802 C C . ILE B 1 270 ? -1.182 -25.109 -27.5 1 97 270 ILE B C 1
ATOM 6804 O O . ILE B 1 270 ? -0.474 -25.969 -28.031 1 97 270 ILE B O 1
ATOM 6808 N N . LEU B 1 271 ? -1.582 -25.219 -26.281 1 96.31 271 LEU B N 1
ATOM 6809 C CA . LEU B 1 271 ? -1.245 -26.391 -25.469 1 96.31 271 LEU B CA 1
ATOM 6810 C C . LEU B 1 271 ? -1.934 -27.641 -26.016 1 96.31 271 LEU B C 1
ATOM 6812 O O . LEU B 1 271 ? -1.377 -28.734 -25.938 1 96.31 271 LEU B O 1
ATOM 6816 N N . VAL B 1 272 ? -3.176 -27.469 -26.516 1 97.31 272 VAL B N 1
ATOM 6817 C CA . VAL B 1 272 ? -3.854 -28.594 -27.172 1 97.31 272 VAL B CA 1
ATOM 6818 C C . VAL B 1 272 ? -3.059 -29.047 -28.391 1 97.31 272 VAL B C 1
ATOM 6820 O O . VAL B 1 272 ? -2.896 -30.234 -28.625 1 97.31 272 VAL B O 1
ATOM 6823 N N . VAL B 1 273 ? -2.59 -28.094 -29.109 1 97.69 273 VAL B N 1
ATOM 6824 C CA . VAL B 1 273 ? -1.766 -28.391 -30.281 1 97.69 273 VAL B CA 1
ATOM 6825 C C . VAL B 1 273 ? -0.495 -29.125 -29.828 1 97.69 273 VAL B C 1
ATOM 6827 O O . VAL B 1 273 ? -0.058 -30.078 -30.484 1 97.69 273 VAL B O 1
ATOM 6830 N N . LEU B 1 274 ? 0.067 -28.641 -28.734 1 97.5 274 LEU B N 1
ATOM 6831 C CA . LEU B 1 274 ? 1.261 -29.281 -28.203 1 97.5 274 LEU B CA 1
ATOM 6832 C C . LEU B 1 274 ? 0.961 -30.719 -27.797 1 97.5 274 LEU B C 1
ATOM 6834 O O . LEU B 1 274 ? 1.715 -31.641 -28.125 1 97.5 274 LEU B O 1
ATOM 6838 N N . GLN B 1 275 ? -0.102 -30.906 -27.078 1 97.31 275 GLN B N 1
ATOM 6839 C CA . GLN B 1 275 ? -0.504 -32.219 -26.641 1 97.31 275 GLN B CA 1
ATOM 6840 C C . GLN B 1 275 ? -0.766 -33.156 -27.844 1 97.31 275 GLN B C 1
ATOM 6842 O O . GLN B 1 275 ? -0.256 -34.281 -27.891 1 97.31 275 GLN B O 1
ATOM 6847 N N . ALA B 1 276 ? -1.584 -32.688 -28.797 1 97.75 276 ALA B N 1
ATOM 6848 C CA . ALA B 1 276 ? -1.965 -33.469 -29.984 1 97.75 276 ALA B CA 1
ATOM 6849 C C . ALA B 1 276 ? -0.748 -33.781 -30.844 1 97.75 276 ALA B C 1
ATOM 6851 O O . ALA B 1 276 ? -0.599 -34.906 -31.328 1 97.75 276 ALA B O 1
ATOM 6852 N N . GLY B 1 277 ? 0.057 -32.75 -31 1 97.81 277 GLY B N 1
ATOM 6853 C CA . GLY B 1 277 ? 1.22 -32.938 -31.844 1 97.81 277 GLY B CA 1
ATOM 6854 C C . GLY B 1 277 ? 2.24 -33.906 -31.281 1 97.81 277 GLY B C 1
ATOM 6855 O O . GLY B 1 277 ? 2.719 -34.781 -31.969 1 97.81 277 GLY B O 1
ATOM 6856 N N . LEU B 1 278 ? 2.602 -33.75 -29.984 1 97.19 278 LEU B N 1
ATOM 6857 C CA . LEU B 1 278 ? 3.584 -34.625 -29.359 1 97.19 278 LEU B CA 1
ATOM 6858 C C . LEU B 1 278 ? 3.09 -36.062 -29.344 1 97.19 278 LEU B C 1
ATOM 6860 O O . LEU B 1 278 ? 3.807 -37 -29.766 1 97.19 278 LEU B O 1
ATOM 6864 N N . SER B 1 279 ? 1.934 -36.281 -28.875 1 96.94 279 SER B N 1
ATOM 6865 C CA . SER B 1 279 ? 1.39 -37.625 -28.781 1 96.94 279 SER B CA 1
ATOM 6866 C C . SER B 1 279 ? 1.062 -38.219 -30.156 1 96.94 279 SER B C 1
ATOM 6868 O O . SER B 1 279 ? 1.349 -39.375 -30.438 1 96.94 279 SER B O 1
ATOM 6870 N N . GLY B 1 280 ? 0.479 -37.375 -31.031 1 96.81 280 GLY B N 1
ATOM 6871 C CA . GLY B 1 280 ? 0.109 -37.844 -32.375 1 96.81 280 GLY B CA 1
ATOM 6872 C C . GLY B 1 280 ? 1.301 -38.25 -33.219 1 96.81 280 GLY B C 1
ATOM 6873 O O . GLY B 1 280 ? 1.26 -39.281 -33.906 1 96.81 280 GLY B O 1
ATOM 6874 N N . LEU B 1 281 ? 2.316 -37.5 -33.188 1 97 281 LEU B N 1
ATOM 6875 C CA . LEU B 1 281 ? 3.518 -37.812 -33.969 1 97 281 LEU B CA 1
ATOM 6876 C C . LEU B 1 281 ? 4.168 -39.094 -33.469 1 97 281 LEU B C 1
ATOM 6878 O O . LEU B 1 281 ? 4.66 -39.906 -34.25 1 97 281 LEU B O 1
ATOM 6882 N N . LEU B 1 282 ? 4.184 -39.312 -32.156 1 95.75 282 LEU B N 1
ATOM 6883 C CA . LEU B 1 282 ? 4.809 -40.531 -31.641 1 95.75 282 LEU B CA 1
ATOM 6884 C C . LEU B 1 282 ? 3.93 -41.75 -31.875 1 95.75 282 LEU B C 1
ATOM 6886 O O . LEU B 1 282 ? 4.438 -42.844 -32.031 1 95.75 282 LEU B O 1
ATOM 6890 N N . VAL B 1 283 ? 2.598 -41.531 -31.875 1 95.06 283 VAL B N 1
ATOM 6891 C CA . VAL B 1 283 ? 1.709 -42.625 -32.281 1 95.06 283 VAL B CA 1
ATOM 6892 C C . VAL B 1 283 ? 1.954 -43 -33.719 1 95.06 283 VAL B C 1
ATOM 6894 O O . VAL B 1 283 ? 1.957 -44.188 -34.062 1 95.06 283 VAL B O 1
ATOM 6897 N N . ARG B 1 284 ? 2.109 -42 -34.562 1 94.31 284 ARG B N 1
ATOM 6898 C CA . ARG B 1 284 ? 2.408 -42.25 -35.969 1 94.31 284 ARG B CA 1
ATOM 6899 C C . ARG B 1 284 ? 3.723 -43.031 -36.125 1 94.31 284 ARG B C 1
ATOM 6901 O O . ARG B 1 284 ? 3.805 -44 -36.906 1 94.31 284 ARG B O 1
ATOM 6908 N N . LEU B 1 285 ? 4.715 -42.625 -35.406 1 94.19 285 LEU B N 1
ATOM 6909 C CA . LEU B 1 285 ? 6.004 -43.312 -35.469 1 94.19 285 LEU B CA 1
ATOM 6910 C C . LEU B 1 285 ? 5.883 -44.719 -34.906 1 94.19 285 LEU B C 1
ATOM 6912 O O . LEU B 1 285 ? 6.57 -45.625 -35.375 1 94.19 285 LEU B O 1
ATOM 6916 N N . TRP B 1 286 ? 5.082 -44.875 -33.938 1 93.31 286 TRP B N 1
ATOM 6917 C CA . TRP B 1 286 ? 4.805 -46.188 -33.406 1 93.31 286 TRP B CA 1
ATOM 6918 C C . TRP B 1 286 ? 4.152 -47.062 -34.469 1 93.31 286 TRP B C 1
ATOM 6920 O O . TRP B 1 286 ? 4.531 -48.25 -34.656 1 93.31 286 TRP B O 1
ATOM 6930 N N . ALA B 1 287 ? 3.16 -46.531 -35.188 1 91.56 287 ALA B N 1
ATOM 6931 C CA . ALA B 1 287 ? 2.48 -47.281 -36.25 1 91.56 287 ALA B CA 1
ATOM 6932 C C . ALA B 1 287 ? 3.465 -47.719 -37.344 1 91.56 287 ALA B C 1
ATOM 6934 O O . ALA B 1 287 ? 3.279 -48.75 -38 1 91.56 287 ALA B O 1
ATOM 6935 N N . LEU B 1 288 ? 4.496 -46.938 -37.5 1 91.81 288 LEU B N 1
ATOM 6936 C CA . LEU B 1 288 ? 5.504 -47.25 -38.5 1 91.81 288 LEU B CA 1
ATOM 6937 C C . LEU B 1 288 ? 6.598 -48.125 -37.938 1 91.81 288 LEU B C 1
ATOM 6939 O O . LEU B 1 288 ? 7.539 -48.5 -38.625 1 91.81 288 LEU B O 1
ATOM 6943 N N . GLY B 1 289 ? 6.543 -48.375 -36.688 1 90 289 GLY B N 1
ATOM 6944 C CA . GLY B 1 289 ? 7.492 -49.281 -36.031 1 90 289 GLY B CA 1
ATOM 6945 C C . GLY B 1 289 ? 8.727 -48.562 -35.531 1 90 289 GLY B C 1
ATOM 6946 O O . GLY B 1 289 ? 9.711 -49.219 -35.156 1 90 289 GLY B O 1
ATOM 6947 N N . GLN B 1 290 ? 8.68 -47.312 -35.406 1 92.69 290 GLN B N 1
ATOM 6948 C CA . GLN B 1 290 ? 9.867 -46.531 -35.031 1 92.69 290 GLN B CA 1
ATOM 6949 C C . GLN B 1 290 ? 9.773 -46 -33.594 1 92.69 290 GLN B C 1
ATOM 6951 O O . GLN B 1 290 ? 10.672 -45.312 -33.125 1 92.69 290 GLN B O 1
ATOM 6956 N N . ALA B 1 291 ? 8.688 -46.281 -32.938 1 93.06 291 ALA B N 1
ATOM 6957 C CA . ALA B 1 291 ? 8.492 -45.844 -31.562 1 93.06 291 ALA B CA 1
ATOM 6958 C C . ALA B 1 291 ? 7.785 -46.938 -30.75 1 93.06 291 ALA B C 1
ATOM 6960 O O . ALA B 1 291 ? 7.121 -47.812 -31.312 1 93.06 291 ALA B O 1
ATOM 6961 N N . SER B 1 292 ? 8.062 -46.938 -29.484 1 93.06 292 SER B N 1
ATOM 6962 C CA . SER B 1 292 ? 7.465 -47.938 -28.578 1 93.06 292 SER B CA 1
ATOM 6963 C C . SER B 1 292 ? 6.312 -47.312 -27.781 1 93.06 292 SER B C 1
ATOM 6965 O O . SER B 1 292 ? 6.012 -46.125 -27.922 1 93.06 292 SER B O 1
ATOM 6967 N N . ALA B 1 293 ? 5.582 -48.25 -26.984 1 92.88 293 ALA B N 1
ATOM 6968 C CA . ALA B 1 293 ? 4.539 -47.781 -26.094 1 92.88 293 ALA B CA 1
ATOM 6969 C C . ALA B 1 293 ? 5.105 -46.812 -25.047 1 92.88 293 ALA B C 1
ATOM 6971 O O . ALA B 1 293 ? 4.449 -45.844 -24.656 1 92.88 293 ALA B O 1
ATOM 6972 N N . GLY B 1 294 ? 6.293 -47.125 -24.656 1 94.44 294 GLY B N 1
ATOM 6973 C CA . GLY B 1 294 ? 6.973 -46.25 -23.719 1 94.44 294 GLY B CA 1
ATOM 6974 C C . GLY B 1 294 ? 7.227 -44.844 -24.281 1 94.44 294 GLY B C 1
ATOM 6975 O O . GLY B 1 294 ? 7.168 -43.875 -23.547 1 94.44 294 GLY B O 1
ATOM 6976 N N . ASP B 1 295 ? 7.477 -44.75 -25.562 1 95.62 295 ASP B N 1
ATOM 6977 C CA . ASP B 1 295 ? 7.684 -43.469 -26.219 1 95.62 295 ASP B CA 1
ATOM 6978 C C . ASP B 1 295 ? 6.402 -42.625 -26.219 1 95.62 295 ASP B C 1
ATOM 6980 O O . ASP B 1 295 ? 6.449 -41.406 -26.109 1 95.62 295 ASP B O 1
ATOM 6984 N N . VAL B 1 296 ? 5.305 -43.281 -26.328 1 94.88 296 VAL B N 1
ATOM 6985 C CA . VAL B 1 296 ? 4.023 -42.594 -26.281 1 94.88 296 VAL B CA 1
ATOM 6986 C C . VAL B 1 296 ? 3.777 -42.062 -24.859 1 94.88 296 VAL B C 1
ATOM 6988 O O . VAL B 1 296 ? 3.316 -40.938 -24.672 1 94.88 296 VAL B O 1
ATOM 6991 N N . ALA B 1 297 ? 4.125 -42.906 -23.891 1 95.56 297 ALA B N 1
ATOM 6992 C CA . ALA B 1 297 ? 4.035 -42.469 -22.5 1 95.56 297 ALA B CA 1
ATOM 6993 C C . ALA B 1 297 ? 4.957 -41.281 -22.234 1 95.56 297 ALA B C 1
ATOM 6995 O O . ALA B 1 297 ? 4.609 -40.375 -21.484 1 95.56 297 ALA B O 1
ATOM 6996 N N . PHE B 1 298 ? 6.09 -41.344 -22.844 1 95.81 298 PHE B N 1
ATOM 6997 C CA . PHE B 1 298 ? 7.027 -40.219 -22.781 1 95.81 298 PHE B CA 1
ATOM 6998 C C . PHE B 1 298 ? 6.383 -38.938 -23.312 1 95.81 298 PHE B C 1
ATOM 7000 O O . PHE B 1 298 ? 6.527 -37.875 -22.719 1 95.81 298 PHE B O 1
ATOM 7007 N N . ALA B 1 299 ? 5.711 -39 -24.406 1 96.06 299 ALA B N 1
ATOM 7008 C CA . ALA B 1 299 ? 5.051 -37.844 -25 1 96.06 299 ALA B CA 1
ATOM 7009 C C . ALA B 1 299 ? 3.99 -37.281 -24.062 1 96.06 299 ALA B C 1
ATOM 7011 O O . ALA B 1 299 ? 3.893 -36.062 -23.906 1 96.06 299 ALA B O 1
ATOM 7012 N N . ILE B 1 300 ? 3.244 -38.156 -23.453 1 96.06 300 ILE B N 1
ATOM 7013 C CA . ILE B 1 300 ? 2.174 -37.719 -22.547 1 96.06 300 ILE B CA 1
ATOM 7014 C C . ILE B 1 300 ? 2.768 -37.031 -21.328 1 96.06 300 ILE B C 1
ATOM 7016 O O . ILE B 1 300 ? 2.33 -35.938 -20.969 1 96.06 300 ILE B O 1
ATOM 7020 N N . THR B 1 301 ? 3.754 -37.656 -20.766 1 95.5 301 THR B N 1
ATOM 7021 C CA . THR B 1 301 ? 4.379 -37.094 -19.578 1 95.5 301 THR B CA 1
ATOM 7022 C C . THR B 1 301 ? 5.117 -35.812 -19.906 1 95.5 301 THR B C 1
ATOM 7024 O O . THR B 1 301 ? 5.09 -34.844 -19.125 1 95.5 301 THR B O 1
ATOM 7027 N N . SER B 1 302 ? 5.758 -35.75 -21.047 1 96.19 302 SER B N 1
ATOM 7028 C CA . SER B 1 302 ? 6.434 -34.562 -21.484 1 96.19 302 SER B CA 1
ATOM 7029 C C . SER B 1 302 ? 5.449 -33.406 -21.641 1 96.19 302 SER B C 1
ATOM 7031 O O . SER B 1 302 ? 5.738 -32.25 -21.25 1 96.19 302 SER B O 1
ATOM 7033 N N . PHE B 1 303 ? 4.352 -33.719 -22.172 1 95.19 303 PHE B N 1
ATOM 7034 C CA . PHE B 1 303 ? 3.332 -32.688 -22.344 1 95.19 303 PHE B CA 1
ATOM 7035 C C . PHE B 1 303 ? 2.902 -32.125 -21 1 95.19 303 PHE B C 1
ATOM 7037 O O . PHE B 1 303 ? 2.818 -30.906 -20.828 1 95.19 303 PHE B O 1
ATOM 7044 N N . LEU B 1 304 ? 2.631 -32.938 -20.062 1 93.88 304 LEU B N 1
ATOM 7045 C CA . LEU B 1 304 ? 2.15 -32.5 -18.75 1 93.88 304 LEU B CA 1
ATOM 7046 C C . LEU B 1 304 ? 3.209 -31.672 -18.047 1 93.88 304 LEU B C 1
ATOM 7048 O O . LEU B 1 304 ? 2.891 -30.656 -17.422 1 93.88 304 LEU B O 1
ATOM 7052 N N . LEU B 1 305 ? 4.379 -32.094 -18.188 1 93.06 305 LEU B N 1
ATOM 7053 C CA . LEU B 1 305 ? 5.48 -31.344 -17.594 1 93.06 305 LEU B CA 1
ATOM 7054 C C . LEU B 1 305 ? 5.645 -29.984 -18.25 1 93.06 305 LEU B C 1
ATOM 7056 O O . LEU B 1 305 ? 5.695 -28.953 -17.562 1 93.06 305 LEU B O 1
ATOM 7060 N N . MET B 1 306 ? 5.688 -29.984 -19.562 1 94.62 306 MET B N 1
ATOM 7061 C CA . MET B 1 306 ? 5.871 -28.75 -20.312 1 94.62 306 MET B CA 1
ATOM 7062 C C . MET B 1 306 ? 4.715 -27.797 -20.078 1 94.62 306 MET B C 1
ATOM 7064 O O . MET B 1 306 ? 4.926 -26.594 -19.906 1 94.62 306 MET B O 1
ATOM 7068 N N . SER B 1 307 ? 3.533 -28.328 -20.141 1 94 307 SER B N 1
ATOM 7069 C CA . SER B 1 307 ? 2.367 -27.469 -19.922 1 94 307 SER B CA 1
ATOM 7070 C C . SER B 1 307 ? 2.4 -26.844 -18.531 1 94 307 SER B C 1
ATOM 7072 O O . SER B 1 307 ? 1.983 -25.688 -18.359 1 94 307 SER B O 1
ATOM 7074 N N . GLY B 1 308 ? 2.908 -27.547 -17.547 1 90.25 308 GLY B N 1
ATOM 7075 C CA . GLY B 1 308 ? 3.057 -27.016 -16.219 1 90.25 308 GLY B CA 1
ATOM 7076 C C . GLY B 1 308 ? 3.977 -25.797 -16.156 1 90.25 308 GLY B C 1
ATOM 7077 O O . GLY B 1 308 ? 3.66 -24.812 -15.508 1 90.25 308 GLY B O 1
ATOM 7078 N N . TYR B 1 309 ? 5.043 -25.828 -16.859 1 90.88 309 TYR B N 1
ATOM 7079 C CA . TYR B 1 309 ? 6.004 -24.734 -16.906 1 90.88 309 TYR B CA 1
ATOM 7080 C C . TYR B 1 309 ? 5.453 -23.562 -17.703 1 90.88 309 TYR B C 1
ATOM 7082 O O . TYR B 1 309 ? 5.68 -22.406 -17.344 1 90.88 309 TYR B O 1
ATOM 7090 N N . LEU B 1 310 ? 4.668 -23.844 -18.703 1 90.5 310 LEU B N 1
ATOM 7091 C CA . LEU B 1 310 ? 4.176 -22.797 -19.609 1 90.5 310 LEU B CA 1
ATOM 7092 C C . LEU B 1 310 ? 3.029 -22.031 -18.953 1 90.5 310 LEU B C 1
ATOM 7094 O O . LEU B 1 310 ? 2.889 -20.828 -19.172 1 90.5 310 LEU B O 1
ATOM 7098 N N . ARG B 1 311 ? 2.279 -22.656 -18.172 1 85.56 311 ARG B N 1
ATOM 7099 C CA . ARG B 1 311 ? 1.091 -22.047 -17.594 1 85.56 311 ARG B CA 1
ATOM 7100 C C . ARG B 1 311 ? 1.469 -20.922 -16.641 1 85.56 311 ARG B C 1
ATOM 7102 O O . ARG B 1 311 ? 0.753 -19.922 -16.531 1 85.56 311 ARG B O 1
ATOM 7109 N N . ASN B 1 312 ? 2.561 -21 -16.031 1 82.25 312 ASN B N 1
ATOM 7110 C CA . ASN B 1 312 ? 2.961 -20.016 -15.047 1 82.25 312 ASN B CA 1
ATOM 7111 C C . ASN B 1 312 ? 3.842 -18.922 -15.664 1 82.25 312 ASN B C 1
ATOM 7113 O O . ASN B 1 312 ? 4.203 -17.953 -14.992 1 82.25 312 ASN B O 1
ATOM 7117 N N . MET B 1 313 ? 4.117 -19 -16.891 1 82.81 313 MET B N 1
ATOM 7118 C CA . MET B 1 313 ? 5.094 -18.141 -17.547 1 82.81 313 MET B CA 1
ATOM 7119 C C . MET B 1 313 ? 4.637 -16.688 -17.531 1 82.81 313 MET B C 1
ATOM 7121 O O . MET B 1 313 ? 5.422 -15.797 -17.203 1 82.81 313 MET B O 1
ATOM 7125 N N . GLY B 1 314 ? 3.404 -16.438 -17.828 1 76.69 314 GLY B N 1
ATOM 7126 C CA . GLY B 1 314 ? 2.895 -15.086 -17.875 1 76.69 314 GLY B CA 1
ATOM 7127 C C . GLY B 1 314 ? 2.965 -14.383 -16.531 1 76.69 314 GLY B C 1
ATOM 7128 O O . GLY B 1 314 ? 3.373 -13.219 -16.453 1 76.69 314 GLY B O 1
ATOM 7129 N N . GLU B 1 315 ? 2.648 -15.086 -15.539 1 79.88 315 GLU B N 1
ATOM 7130 C CA . GLU B 1 315 ? 2.678 -14.523 -14.188 1 79.88 315 GLU B CA 1
ATOM 7131 C C . GLU B 1 315 ? 4.109 -14.234 -13.742 1 79.88 315 GLU B C 1
ATOM 7133 O O . GLU B 1 315 ? 4.367 -13.219 -13.094 1 79.88 315 GLU B O 1
ATOM 7138 N N . ASN B 1 316 ? 5.008 -15.086 -14.094 1 86.88 316 ASN B N 1
ATOM 7139 C CA . ASN B 1 316 ? 6.406 -14.891 -13.734 1 86.88 316 ASN B CA 1
ATOM 7140 C C . ASN B 1 316 ? 7.012 -13.688 -14.453 1 86.88 316 ASN B C 1
ATOM 7142 O O . ASN B 1 316 ? 7.812 -12.953 -13.875 1 86.88 316 ASN B O 1
ATOM 7146 N N . ILE B 1 317 ? 6.582 -13.508 -15.641 1 85.5 317 ILE B N 1
ATOM 7147 C CA . ILE B 1 317 ? 7.07 -12.367 -16.406 1 85.5 317 ILE B CA 1
ATOM 7148 C C . ILE B 1 317 ? 6.531 -11.07 -15.789 1 85.5 317 ILE B C 1
ATOM 7150 O O . ILE B 1 317 ? 7.262 -10.094 -15.656 1 85.5 317 ILE B O 1
ATOM 7154 N N . ARG B 1 318 ? 5.328 -11.117 -15.406 1 78.38 318 ARG B N 1
ATOM 7155 C CA . ARG B 1 318 ? 4.719 -9.953 -14.766 1 78.38 318 ARG B CA 1
ATOM 7156 C C . ARG B 1 318 ? 5.426 -9.617 -13.453 1 78.38 318 ARG B C 1
ATOM 7158 O O . ARG B 1 318 ? 5.695 -8.445 -13.172 1 78.38 318 ARG B O 1
ATOM 7165 N N . MET B 1 319 ? 5.695 -10.578 -12.727 1 85.25 319 MET B N 1
ATOM 7166 C CA . MET B 1 319 ? 6.383 -10.391 -11.453 1 85.25 319 MET B CA 1
ATOM 7167 C C . MET B 1 319 ? 7.777 -9.812 -11.672 1 85.25 319 MET B C 1
ATOM 7169 O O . MET B 1 319 ? 8.211 -8.93 -10.93 1 85.25 319 MET B O 1
ATOM 7173 N N . MET B 1 320 ? 8.422 -10.289 -12.688 1 89.25 320 MET B N 1
ATOM 7174 C CA . MET B 1 320 ? 9.75 -9.766 -13.031 1 89.25 320 MET B CA 1
ATOM 7175 C C . MET B 1 320 ? 9.672 -8.289 -13.406 1 89.25 320 MET B C 1
ATOM 7177 O O . MET B 1 320 ? 10.469 -7.484 -12.938 1 89.25 320 MET B O 1
ATOM 7181 N N . GLN B 1 321 ? 8.734 -8.016 -14.203 1 85.06 321 GLN B N 1
ATOM 7182 C CA . GLN B 1 321 ? 8.586 -6.637 -14.656 1 85.06 321 GLN B CA 1
ATOM 7183 C C . GLN B 1 321 ? 8.234 -5.715 -13.492 1 85.06 321 GLN B C 1
ATOM 7185 O O . GLN B 1 321 ? 8.789 -4.621 -13.367 1 85.06 321 GLN B O 1
ATOM 7190 N N . LYS B 1 322 ? 7.395 -6.145 -12.688 1 85.62 322 LYS B N 1
ATOM 7191 C CA . LYS B 1 322 ? 7.051 -5.371 -11.5 1 85.62 322 LYS B CA 1
ATOM 7192 C C . LYS B 1 322 ? 8.273 -5.156 -10.602 1 85.62 322 LYS B C 1
ATOM 7194 O O . LYS B 1 322 ? 8.492 -4.055 -10.102 1 85.62 322 LYS B O 1
ATOM 7199 N N . GLY B 1 323 ? 9.016 -6.219 -10.414 1 92.44 323 GLY B N 1
ATOM 7200 C CA . GLY B 1 323 ? 10.234 -6.098 -9.633 1 92.44 323 GLY B CA 1
ATOM 7201 C C . GLY B 1 323 ? 11.227 -5.102 -10.211 1 92.44 323 GLY B C 1
ATOM 7202 O O . GLY B 1 323 ? 11.852 -4.336 -9.477 1 92.44 323 GLY B O 1
ATOM 7203 N N . LEU B 1 324 ? 11.312 -5.102 -11.539 1 92.44 324 LEU B N 1
ATOM 7204 C CA . LEU B 1 324 ? 12.195 -4.152 -12.219 1 92.44 324 LEU B CA 1
ATOM 7205 C C . LEU B 1 324 ? 11.719 -2.721 -12.016 1 92.44 324 LEU B C 1
ATOM 7207 O O . LEU B 1 324 ? 12.516 -1.822 -11.75 1 92.44 324 LEU B O 1
ATOM 7211 N N . ASP B 1 325 ? 10.484 -2.514 -12.07 1 88.62 325 ASP B N 1
ATOM 7212 C CA . ASP B 1 325 ? 9.906 -1.195 -11.836 1 88.62 325 ASP B CA 1
ATOM 7213 C C . ASP B 1 325 ? 10.148 -0.73 -10.398 1 88.62 325 ASP B C 1
ATOM 7215 O O . ASP B 1 325 ? 10.484 0.433 -10.172 1 88.62 325 ASP B O 1
ATOM 7219 N N . ASP B 1 326 ? 10.039 -1.671 -9.492 1 92.25 326 ASP B N 1
ATOM 7220 C CA . ASP B 1 326 ? 10.211 -1.362 -8.07 1 92.25 326 ASP B CA 1
ATOM 7221 C C . ASP B 1 326 ? 11.664 -1.007 -7.758 1 92.25 326 ASP B C 1
ATOM 7223 O O . ASP B 1 326 ? 11.93 -0.185 -6.875 1 92.25 326 ASP B O 1
ATOM 7227 N N . ALA B 1 327 ? 12.547 -1.613 -8.492 1 95.94 327 ALA B N 1
ATOM 7228 C CA . ALA B 1 327 ? 13.961 -1.43 -8.188 1 95.94 327 ALA B CA 1
ATOM 7229 C C . ALA B 1 327 ? 14.555 -0.292 -9.016 1 95.94 327 ALA B C 1
ATOM 7231 O O . ALA B 1 327 ? 15.703 0.106 -8.797 1 95.94 327 ALA B O 1
ATOM 7232 N N . GLU B 1 328 ? 13.844 0.253 -9.914 1 94 328 GLU B N 1
ATOM 7233 C CA . GLU B 1 328 ? 14.359 1.214 -10.883 1 94 328 GLU B CA 1
ATOM 7234 C C . GLU B 1 328 ? 14.883 2.473 -10.195 1 94 328 GLU B C 1
ATOM 7236 O O . GLU B 1 328 ? 15.961 2.967 -10.523 1 94 328 GLU B O 1
ATOM 7241 N N . ASP B 1 329 ? 14.133 2.982 -9.227 1 92.69 329 ASP B N 1
ATOM 7242 C CA . ASP B 1 329 ? 14.516 4.227 -8.555 1 92.69 329 ASP B CA 1
ATOM 7243 C C . ASP B 1 329 ? 15.844 4.074 -7.824 1 92.69 329 ASP B C 1
ATOM 7245 O O . ASP B 1 329 ? 16.719 4.945 -7.918 1 92.69 329 ASP B O 1
ATOM 7249 N N . VAL B 1 330 ? 15.977 3.023 -7.152 1 95.62 330 VAL B N 1
ATOM 7250 C CA . VAL B 1 330 ? 17.203 2.803 -6.383 1 95.62 330 VAL B CA 1
ATOM 7251 C C . VAL B 1 330 ? 18.375 2.572 -7.332 1 95.62 330 VAL B C 1
ATOM 7253 O O . VAL B 1 330 ? 19.5 2.98 -7.043 1 95.62 330 VAL B O 1
ATOM 7256 N N . ALA B 1 331 ? 18.078 1.904 -8.461 1 95.81 331 ALA B N 1
ATOM 7257 C CA . ALA B 1 331 ? 19.109 1.746 -9.469 1 95.81 331 ALA B CA 1
ATOM 7258 C C . ALA B 1 331 ? 19.547 3.1 -10.031 1 95.81 331 ALA B C 1
ATOM 7260 O O . ALA B 1 331 ? 20.734 3.32 -10.289 1 95.81 331 ALA B O 1
ATOM 7261 N N . ALA B 1 332 ? 18.625 3.967 -10.156 1 94.31 332 ALA B N 1
ATOM 7262 C CA . ALA B 1 332 ? 18.922 5.32 -10.625 1 94.31 332 ALA B CA 1
ATOM 7263 C C . ALA B 1 332 ? 19.719 6.094 -9.578 1 94.31 332 ALA B C 1
ATOM 7265 O O . ALA B 1 332 ? 20.656 6.812 -9.922 1 94.31 332 ALA B O 1
ATOM 7266 N N . TYR B 1 333 ? 19.328 5.945 -8.336 1 94.81 333 TYR B N 1
ATOM 7267 C CA . TYR B 1 333 ? 20.047 6.602 -7.258 1 94.81 333 TYR B CA 1
ATOM 7268 C C . TYR B 1 333 ? 21.516 6.152 -7.234 1 94.81 333 TYR B C 1
ATOM 7270 O O . TYR B 1 333 ? 22.406 6.949 -6.953 1 94.81 333 TYR B O 1
ATOM 7278 N N . ALA B 1 334 ? 21.734 4.926 -7.508 1 94.12 334 ALA B N 1
ATOM 7279 C CA . ALA B 1 334 ? 23.078 4.352 -7.477 1 94.12 334 ALA B CA 1
ATOM 7280 C C . ALA B 1 334 ? 23.969 4.996 -8.531 1 94.12 334 ALA B C 1
ATOM 7282 O O . ALA B 1 334 ? 25.188 5.039 -8.383 1 94.12 334 ALA B O 1
ATOM 7283 N N . ARG B 1 335 ? 23.359 5.527 -9.523 1 91.56 335 ARG B N 1
ATOM 7284 C CA . ARG B 1 335 ? 24.109 6.129 -10.617 1 91.56 335 ARG B CA 1
ATOM 7285 C C . ARG B 1 335 ? 24.25 7.637 -10.422 1 91.56 335 ARG B C 1
ATOM 7287 O O . ARG B 1 335 ? 25.062 8.281 -11.094 1 91.56 335 ARG B O 1
ATOM 7294 N N . MET B 1 336 ? 23.594 8.141 -9.469 1 90.44 336 MET B N 1
ATOM 7295 C CA . MET B 1 336 ? 23.641 9.57 -9.195 1 90.44 336 MET B CA 1
ATOM 7296 C C . MET B 1 336 ? 24.75 9.898 -8.211 1 90.44 336 MET B C 1
ATOM 7298 O O . MET B 1 336 ? 24.891 9.25 -7.172 1 90.44 336 MET B O 1
ATOM 7302 N N . ALA B 1 337 ? 25.547 10.797 -8.562 1 89.75 337 ALA B N 1
ATOM 7303 C CA . ALA B 1 337 ? 26.609 11.25 -7.664 1 89.75 337 ALA B CA 1
ATOM 7304 C C . ALA B 1 337 ? 26.078 12.266 -6.652 1 89.75 337 ALA B C 1
ATOM 7306 O O . ALA B 1 337 ? 25.141 13.016 -6.957 1 89.75 337 ALA B O 1
ATOM 7307 N N . PRO B 1 338 ? 26.641 12.219 -5.43 1 90.5 338 PRO B N 1
ATOM 7308 C CA . PRO B 1 338 ? 26.266 13.266 -4.48 1 90.5 338 PRO B CA 1
ATOM 7309 C C . PRO B 1 338 ? 26.531 14.672 -5.023 1 90.5 338 PRO B C 1
ATOM 7311 O O . PRO B 1 338 ? 27.531 14.898 -5.703 1 90.5 338 PRO B O 1
ATOM 7314 N N . GLN B 1 339 ? 25.703 15.586 -4.715 1 88.62 339 GLN B N 1
ATOM 7315 C CA . GLN B 1 339 ? 25.781 16.938 -5.27 1 88.62 339 GLN B CA 1
ATOM 7316 C C . GLN B 1 339 ? 26.828 17.781 -4.539 1 88.62 339 GLN B C 1
ATOM 7318 O O . GLN B 1 339 ? 27.406 18.703 -5.117 1 88.62 339 GLN B O 1
ATOM 7323 N N . VAL B 1 340 ? 27.031 17.438 -3.238 1 91.12 340 VAL B N 1
ATOM 7324 C CA . VAL B 1 340 ? 28.031 18.156 -2.436 1 91.12 340 VAL B CA 1
ATOM 7325 C C . VAL B 1 340 ? 28.984 17.156 -1.801 1 91.12 340 VAL B C 1
ATOM 7327 O O . VAL B 1 340 ? 28.938 16.922 -0.591 1 91.12 340 VAL B O 1
ATOM 7330 N N . PRO B 1 341 ? 29.906 16.656 -2.578 1 91.06 341 PRO B N 1
ATOM 7331 C CA . PRO B 1 341 ? 30.828 15.656 -2.037 1 91.06 341 PRO B CA 1
ATOM 7332 C C . PRO B 1 341 ? 32.031 16.281 -1.346 1 91.06 341 PRO B C 1
ATOM 7334 O O . PRO B 1 341 ? 32.438 17.391 -1.682 1 91.06 341 PRO B O 1
ATOM 7337 N N . ASP B 1 342 ? 32.438 15.625 -0.368 1 91.81 342 ASP B N 1
ATOM 7338 C CA . ASP B 1 342 ? 33.719 16 0.211 1 91.81 342 ASP B CA 1
ATOM 7339 C C . ASP B 1 342 ? 34.875 15.688 -0.748 1 91.81 342 ASP B C 1
ATOM 7341 O O . ASP B 1 342 ? 34.844 14.695 -1.478 1 91.81 342 ASP B O 1
ATOM 7345 N N . ARG B 1 343 ? 35.812 16.516 -0.719 1 90.62 343 ARG B N 1
ATOM 7346 C CA . ARG B 1 343 ? 37.031 16.172 -1.435 1 90.62 343 ARG B CA 1
ATOM 7347 C C . ARG B 1 343 ? 37.719 14.945 -0.825 1 90.62 343 ARG B C 1
ATOM 7349 O O . ARG B 1 343 ? 37.594 14.711 0.381 1 90.62 343 ARG B O 1
ATOM 7356 N N . PRO B 1 344 ? 38.25 14.047 -1.645 1 89.31 344 PRO B N 1
ATOM 7357 C CA . PRO B 1 344 ? 38.875 12.812 -1.141 1 89.31 344 PRO B CA 1
ATOM 7358 C C . PRO B 1 344 ? 39.906 13.062 -0.036 1 89.31 344 PRO B C 1
ATOM 7360 O O . PRO B 1 344 ? 40 12.266 0.9 1 89.31 344 PRO B O 1
ATOM 7363 N N . ASP B 1 345 ? 40.562 14.242 -0.115 1 88.94 345 ASP B N 1
ATOM 7364 C CA . ASP B 1 345 ? 41.594 14.547 0.884 1 88.94 345 ASP B CA 1
ATOM 7365 C C . ASP B 1 345 ? 41.125 15.664 1.818 1 88.94 345 ASP B C 1
ATOM 7367 O O . ASP B 1 345 ? 41.938 16.422 2.338 1 88.94 345 ASP B O 1
ATOM 7371 N N . ALA B 1 346 ? 39.844 15.641 2.076 1 90.94 346 ALA B N 1
ATOM 7372 C CA . ALA B 1 346 ? 39.312 16.703 2.934 1 90.94 346 ALA B CA 1
ATOM 7373 C C . ALA B 1 346 ? 39.844 16.562 4.363 1 90.94 346 ALA B C 1
ATOM 7375 O O . ALA B 1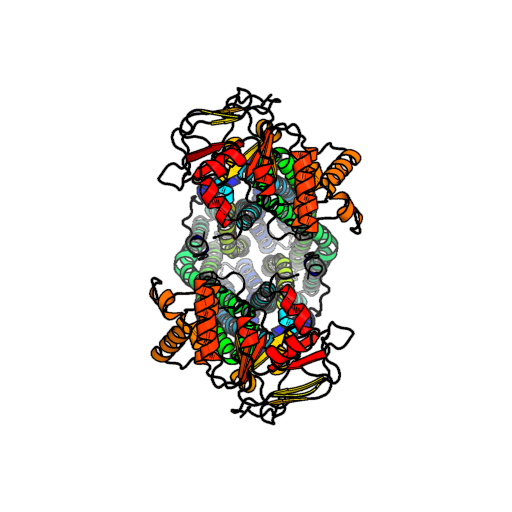 346 ? 39.781 15.469 4.941 1 90.94 346 ALA B O 1
ATOM 7376 N N . ALA B 1 347 ? 40.375 17.609 4.879 1 92.56 347 ALA B N 1
ATOM 7377 C CA . ALA B 1 347 ? 40.906 17.609 6.234 1 92.56 347 ALA B CA 1
ATOM 7378 C C . ALA B 1 347 ? 39.812 17.75 7.273 1 92.56 347 ALA B C 1
ATOM 7380 O O . ALA B 1 347 ? 38.688 18.188 6.945 1 92.56 347 ALA B O 1
ATOM 7381 N N . HIS B 1 348 ? 40.094 17.266 8.477 1 94.12 348 HIS B N 1
ATOM 7382 C CA . HIS B 1 348 ? 39.156 17.484 9.586 1 94.12 348 HIS B CA 1
ATOM 7383 C C . HIS B 1 348 ? 39.125 18.938 10.016 1 94.12 348 HIS B C 1
ATOM 7385 O O . HIS B 1 348 ? 40.188 19.594 10.078 1 94.12 348 HIS B O 1
ATOM 7391 N N . PHE B 1 349 ? 38 19.438 10.234 1 94.19 349 PHE B N 1
ATOM 7392 C CA . PHE B 1 349 ? 37.844 20.812 10.688 1 94.19 349 PHE B CA 1
ATOM 7393 C C . PHE B 1 349 ? 38.406 20.984 12.109 1 94.19 349 PHE B C 1
ATOM 7395 O O . PHE B 1 349 ? 38.031 20.203 13 1 94.19 349 PHE B O 1
ATOM 7402 N N . ARG B 1 350 ? 39.281 21.906 12.391 1 89.56 350 ARG B N 1
ATOM 7403 C CA . ARG B 1 350 ? 39.938 22.094 13.695 1 89.56 350 ARG B CA 1
ATOM 7404 C C . ARG B 1 350 ? 39.594 23.453 14.289 1 89.56 350 ARG B C 1
ATOM 7406 O O . ARG B 1 350 ? 40.219 23.875 15.266 1 89.56 350 ARG B O 1
ATOM 7413 N N . GLY B 1 351 ? 38.562 24.047 13.977 1 82.69 351 GLY B N 1
ATOM 7414 C CA . GLY B 1 351 ? 38.281 25.375 14.492 1 82.69 351 GLY B CA 1
ATOM 7415 C C . GLY B 1 351 ? 37.562 25.359 15.828 1 82.69 351 GLY B C 1
ATOM 7416 O O . GLY B 1 351 ? 36.75 24.469 16.078 1 82.69 351 GLY B O 1
ATOM 7417 N N . GLN B 1 352 ? 38.062 26.359 16.797 1 85.06 352 GLN B N 1
ATOM 7418 C CA . GLN B 1 352 ? 37.438 26.422 18.125 1 85.06 352 GLN B CA 1
ATOM 7419 C C . GLN B 1 352 ? 37.062 27.859 18.484 1 85.06 352 GLN B C 1
ATOM 7421 O O . GLN B 1 352 ? 36.375 28.109 19.484 1 85.06 352 GLN B O 1
ATOM 7426 N N . ARG B 1 353 ? 37.375 28.844 17.625 1 91.75 353 ARG B N 1
ATOM 7427 C CA . ARG B 1 353 ? 37.156 30.234 17.969 1 91.75 353 ARG B CA 1
ATOM 7428 C C . ARG B 1 353 ? 35.781 30.703 17.484 1 91.75 353 ARG B C 1
ATOM 7430 O O . ARG B 1 353 ? 35.094 31.453 18.156 1 91.75 353 ARG B O 1
ATOM 7437 N N . GLY B 1 354 ? 35.406 30.281 16.328 1 95.19 354 GLY B N 1
ATOM 7438 C CA . GLY B 1 354 ? 34.094 30.594 15.797 1 95.19 354 GLY B CA 1
ATOM 7439 C C . GLY B 1 354 ? 34.094 31.828 14.914 1 95.19 354 GLY B C 1
ATOM 7440 O O . GLY B 1 354 ? 33.062 32.531 14.836 1 95.19 354 GLY B O 1
ATOM 7441 N N . GLU B 1 355 ? 35.219 32.219 14.344 1 97 355 GLU B N 1
ATOM 7442 C CA . GLU B 1 355 ? 35.25 33.281 13.359 1 97 355 GLU B CA 1
ATOM 7443 C C . GLU B 1 355 ? 34.656 32.844 12.031 1 97 355 GLU B C 1
ATOM 7445 O O . GLU B 1 355 ? 34.938 31.75 11.547 1 97 355 GLU B O 1
ATOM 7450 N N . ILE B 1 356 ? 33.812 33.656 11.414 1 97.5 356 ILE B N 1
ATOM 7451 C CA . ILE B 1 356 ? 33.188 33.344 10.133 1 97.5 356 ILE B CA 1
ATOM 7452 C C . ILE B 1 356 ? 33.469 34.5 9.148 1 97.5 356 ILE B C 1
ATOM 7454 O O . ILE B 1 356 ? 33.156 35.656 9.438 1 97.5 356 ILE B O 1
ATOM 7458 N N . VAL B 1 357 ? 33.969 34.125 7.984 1 97.75 357 VAL B N 1
ATOM 7459 C CA . VAL B 1 357 ? 34.281 35.156 6.992 1 97.75 357 VAL B CA 1
ATOM 7460 C C . VAL B 1 357 ? 33.719 34.75 5.633 1 97.75 357 VAL B C 1
ATOM 7462 O O . VAL B 1 357 ? 34.031 33.656 5.125 1 97.75 357 VAL B O 1
ATOM 7465 N N . PHE B 1 358 ? 32.812 35.531 5.164 1 97.12 358 PHE B N 1
ATOM 7466 C CA . PHE B 1 358 ? 32.406 35.438 3.77 1 97.12 358 PHE B CA 1
ATOM 7467 C C . PHE B 1 358 ? 33.281 36.312 2.889 1 97.12 358 PHE B C 1
ATOM 7469 O O . PHE B 1 358 ? 33.406 37.531 3.113 1 97.12 358 PHE B O 1
ATOM 7476 N N . ASP B 1 359 ? 33.906 35.719 1.912 1 97.31 359 ASP B N 1
ATOM 7477 C CA . ASP B 1 359 ? 34.844 36.438 1.03 1 97.31 359 ASP B CA 1
ATOM 7478 C C . ASP B 1 359 ? 34.312 36.438 -0.408 1 97.31 359 ASP B C 1
ATOM 7480 O O . ASP B 1 359 ? 34.594 35.5 -1.167 1 97.31 359 ASP B O 1
ATOM 7484 N N . LYS B 1 360 ? 33.625 37.5 -0.823 1 96.25 360 LYS B N 1
ATOM 7485 C CA . LYS B 1 360 ? 33.094 37.719 -2.176 1 96.25 360 LYS B CA 1
ATOM 7486 C C . LYS B 1 360 ? 32.312 36.5 -2.672 1 96.25 360 LYS B C 1
ATOM 7488 O O . LYS B 1 360 ? 32.594 35.969 -3.748 1 96.25 360 LYS B O 1
ATOM 7493 N N . VAL B 1 361 ? 31.438 36.156 -1.879 1 96.12 361 VAL B N 1
ATOM 7494 C CA . VAL B 1 361 ? 30.656 34.938 -2.113 1 96.12 361 VAL B CA 1
ATOM 7495 C C . VAL B 1 361 ? 29.562 35.219 -3.131 1 96.12 361 VAL B C 1
ATOM 7497 O O . VAL B 1 361 ? 28.828 36.188 -3.01 1 96.12 361 VAL B O 1
ATOM 7500 N N . THR B 1 362 ? 29.469 34.344 -4.176 1 96.19 362 THR B N 1
ATOM 7501 C CA . THR B 1 362 ? 28.359 34.312 -5.129 1 96.19 362 THR B CA 1
ATOM 7502 C C . THR B 1 362 ? 27.656 32.969 -5.102 1 96.19 362 THR B C 1
ATOM 7504 O O . THR B 1 362 ? 28.297 31.922 -5.266 1 96.19 362 THR B O 1
ATOM 7507 N N . PHE B 1 363 ? 26.406 33 -4.816 1 94.38 363 PHE B N 1
ATOM 7508 C CA . PHE B 1 363 ? 25.641 31.781 -4.699 1 94.38 363 PHE B CA 1
ATOM 7509 C C . PHE B 1 363 ? 24.312 31.891 -5.441 1 94.38 363 PHE B C 1
ATOM 7511 O O . PHE B 1 363 ? 23.625 32.906 -5.328 1 94.38 363 PHE B O 1
ATOM 7518 N N . ARG B 1 364 ? 24.031 30.859 -6.148 1 91 364 ARG B N 1
ATOM 7519 C CA . ARG B 1 364 ? 22.781 30.719 -6.891 1 91 364 ARG B CA 1
ATOM 7520 C C . ARG B 1 364 ? 22.172 29.328 -6.699 1 91 364 ARG B C 1
ATOM 7522 O O . ARG B 1 364 ? 22.859 28.328 -6.852 1 91 364 ARG B O 1
ATOM 7529 N N . TYR B 1 365 ? 20.906 29.375 -6.191 1 86.19 365 TYR B N 1
ATOM 7530 C CA . TYR B 1 365 ? 20.219 28.094 -6.176 1 86.19 365 TYR B CA 1
ATOM 7531 C C . TYR B 1 365 ? 20.094 27.531 -7.586 1 86.19 365 TYR B C 1
ATOM 7533 O O . TYR B 1 365 ? 19.938 28.281 -8.555 1 86.19 365 TYR B O 1
ATOM 7541 N N . LYS B 1 366 ? 20.078 26.219 -7.723 1 79.19 366 LYS B N 1
ATOM 7542 C CA . LYS B 1 366 ? 20.016 25.578 -9.039 1 79.19 366 LYS B CA 1
ATOM 7543 C C . LYS B 1 366 ? 18.719 25.938 -9.758 1 79.19 366 LYS B C 1
ATOM 7545 O O . LYS B 1 366 ? 18.688 26.047 -10.984 1 79.19 366 LYS B O 1
ATOM 7550 N N . SER B 1 367 ? 17.719 26.125 -9.023 1 74.38 367 SER B N 1
ATOM 7551 C CA . SER B 1 367 ? 16.406 26.375 -9.602 1 74.38 367 SER B CA 1
ATOM 7552 C C . SER B 1 367 ? 16.203 27.859 -9.891 1 74.38 367 SER B C 1
ATOM 7554 O O . SER B 1 367 ? 15.266 28.234 -10.609 1 74.38 367 SER B O 1
ATOM 7556 N N . ALA B 1 368 ? 17.156 28.688 -9.422 1 78.5 368 ALA B N 1
ATOM 7557 C CA . ALA B 1 368 ? 16.969 30.141 -9.57 1 78.5 368 ALA B CA 1
ATOM 7558 C C . ALA B 1 368 ? 17.797 30.672 -10.742 1 78.5 368 ALA B C 1
ATOM 7560 O O . ALA B 1 368 ? 18.875 30.141 -11.047 1 78.5 368 ALA B O 1
ATOM 7561 N N . GLU B 1 369 ? 17.312 31.594 -11.43 1 81.44 369 GLU B N 1
ATOM 7562 C CA . GLU B 1 369 ? 18.016 32.219 -12.555 1 81.44 369 GLU B CA 1
ATOM 7563 C C . GLU B 1 369 ? 19.031 33.25 -12.07 1 81.44 369 GLU B C 1
ATOM 7565 O O . GLU B 1 369 ? 20.125 33.344 -12.625 1 81.44 369 GLU B O 1
ATOM 7570 N N . THR B 1 370 ? 18.656 33.969 -11.062 1 87.44 370 THR B N 1
ATOM 7571 C CA . THR B 1 370 ? 19.531 35 -10.555 1 87.44 370 THR B CA 1
ATOM 7572 C C . THR B 1 370 ? 20.188 34.594 -9.242 1 87.44 370 THR B C 1
ATOM 7574 O O . THR B 1 370 ? 19.562 33.875 -8.43 1 87.44 370 THR B O 1
ATOM 7577 N N . PRO B 1 371 ? 21.375 35.031 -9.141 1 91.38 371 PRO B N 1
ATOM 7578 C CA . PRO B 1 371 ? 22.047 34.688 -7.887 1 91.38 371 PRO B CA 1
ATOM 7579 C C . PRO B 1 371 ? 21.422 35.375 -6.68 1 91.38 371 PRO B C 1
ATOM 7581 O O . PRO B 1 371 ? 21 36.531 -6.773 1 91.38 371 PRO B O 1
ATOM 7584 N N . LEU B 1 372 ? 21.344 34.656 -5.602 1 90.38 372 LEU B N 1
ATOM 7585 C CA . LEU B 1 372 ? 20.828 35.25 -4.359 1 90.38 372 LEU B CA 1
ATOM 7586 C C . LEU B 1 372 ? 21.859 36.156 -3.705 1 90.38 372 LEU B C 1
ATOM 7588 O O . LEU B 1 372 ? 21.531 37.25 -3.244 1 90.38 372 LEU B O 1
ATOM 7592 N N . TYR B 1 373 ? 23.109 35.656 -3.613 1 92.5 373 TYR B N 1
ATOM 7593 C CA . TYR B 1 373 ? 24.234 36.438 -3.15 1 92.5 373 TYR B CA 1
ATOM 7594 C C . TYR B 1 373 ? 25.188 36.75 -4.301 1 92.5 373 TYR B C 1
ATOM 7596 O O . TYR B 1 373 ? 25.516 35.875 -5.102 1 92.5 373 TYR B O 1
ATOM 7604 N N . GLU B 1 374 ? 25.562 38 -4.441 1 93.62 374 GLU B N 1
ATOM 7605 C CA . GLU B 1 374 ? 26.531 38.406 -5.441 1 93.62 374 GLU B CA 1
ATOM 7606 C C . GLU B 1 374 ? 27.672 39.219 -4.805 1 93.62 374 GLU B C 1
ATOM 7608 O O . GLU B 1 374 ? 27.453 40.344 -4.32 1 93.62 374 GLU B O 1
ATOM 7613 N N . ASP B 1 375 ? 28.812 38.688 -4.863 1 93.75 375 ASP B N 1
ATOM 7614 C CA . ASP B 1 375 ? 30 39.312 -4.305 1 93.75 375 ASP B CA 1
ATOM 7615 C C . ASP B 1 375 ? 29.766 39.719 -2.855 1 93.75 375 ASP B C 1
ATOM 7617 O O . ASP B 1 375 ? 30.047 40.875 -2.486 1 93.75 375 ASP B O 1
ATOM 7621 N N . PHE B 1 376 ? 29.172 38.844 -2.131 1 94.19 376 PHE B N 1
ATOM 7622 C CA . PHE B 1 376 ? 28.797 39.062 -0.745 1 94.19 376 PHE B CA 1
ATOM 7623 C C . PHE B 1 376 ? 29.984 38.875 0.188 1 94.19 376 PHE B C 1
ATOM 7625 O O . PHE B 1 376 ? 30.625 37.844 0.184 1 94.19 376 PHE B O 1
ATOM 7632 N N . SER B 1 377 ? 30.328 39.938 0.946 1 95.75 377 SER B N 1
ATOM 7633 C CA . SER B 1 377 ? 31.422 39.875 1.9 1 95.75 377 SER B CA 1
ATOM 7634 C C . SER B 1 377 ? 30.969 40.281 3.301 1 95.75 377 SER B C 1
ATOM 7636 O O . SER B 1 377 ? 30.188 41.219 3.461 1 95.75 377 SER B O 1
ATOM 7638 N N . LEU B 1 378 ? 31.375 39.469 4.289 1 95.62 378 LEU B N 1
ATOM 7639 C CA . LEU B 1 378 ? 31.016 39.719 5.684 1 95.62 378 LEU B CA 1
ATOM 7640 C C . LEU B 1 378 ? 31.984 39 6.625 1 95.62 378 LEU B C 1
ATOM 7642 O O . LEU B 1 378 ? 32.438 37.875 6.348 1 95.62 378 LEU B O 1
ATOM 7646 N N . ALA B 1 379 ? 32.312 39.688 7.711 1 96.62 379 ALA B N 1
ATOM 7647 C CA . ALA B 1 379 ? 33.156 39.062 8.734 1 96.62 379 ALA B CA 1
ATOM 7648 C C . ALA B 1 379 ? 32.469 39.094 10.102 1 96.62 379 ALA B C 1
ATOM 7650 O O . ALA B 1 379 ? 31.953 40.156 10.516 1 96.62 379 ALA B O 1
ATOM 7651 N N . ILE B 1 380 ? 32.406 38.031 10.727 1 96.75 380 ILE B N 1
ATOM 7652 C CA . ILE B 1 380 ? 31.891 37.906 12.086 1 96.75 380 ILE B CA 1
ATOM 7653 C C . ILE B 1 380 ? 33 37.5 13.039 1 96.75 380 ILE B C 1
ATOM 7655 O O . ILE B 1 380 ? 33.656 36.469 12.836 1 96.75 380 ILE B O 1
ATOM 7659 N N . ALA B 1 381 ? 33.156 38.25 14.086 1 96.31 381 ALA B N 1
ATOM 7660 C CA . ALA B 1 381 ? 34.219 38.031 15.039 1 96.31 381 ALA B CA 1
ATOM 7661 C C . ALA B 1 381 ? 33.875 36.906 16 1 96.31 381 ALA B C 1
ATOM 7663 O O . ALA B 1 381 ? 32.688 36.594 16.203 1 96.31 381 ALA B O 1
ATOM 7664 N N . PRO B 1 382 ? 34.969 36.25 16.562 1 96 382 PRO B N 1
ATOM 7665 C CA . PRO B 1 382 ? 34.688 35.188 17.562 1 96 382 PRO B CA 1
ATOM 7666 C C . PRO B 1 382 ? 33.875 35.719 18.766 1 96 382 PRO B C 1
ATOM 7668 O O . PRO B 1 382 ? 34.219 36.781 19.312 1 96 382 PRO B O 1
ATOM 7671 N N . GLY B 1 383 ? 32.781 35 19.078 1 94.06 383 GLY B N 1
ATOM 7672 C CA . GLY B 1 383 ? 32 35.344 20.25 1 94.06 383 GLY B CA 1
ATOM 7673 C C . GLY B 1 383 ? 30.953 36.406 19.984 1 94.06 383 GLY B C 1
ATOM 7674 O O . GLY B 1 383 ? 30.156 36.75 20.859 1 94.06 383 GLY B O 1
ATOM 7675 N N . GLU B 1 384 ? 30.953 36.906 18.766 1 95.38 384 GLU B N 1
ATOM 7676 C CA . GLU B 1 384 ? 30.016 37.969 18.406 1 95.38 384 GLU B CA 1
ATOM 7677 C C . GLU B 1 384 ? 28.609 37.406 18.234 1 95.38 384 GLU B C 1
ATOM 7679 O O . GLU B 1 384 ? 28.422 36.344 17.672 1 95.38 384 GLU B O 1
ATOM 7684 N N . ARG B 1 385 ? 27.656 38.125 18.797 1 94.62 385 ARG B N 1
ATOM 7685 C CA . ARG B 1 385 ? 26.25 37.812 18.578 1 94.62 385 ARG B CA 1
ATOM 7686 C C . ARG B 1 385 ? 25.672 38.656 17.453 1 94.62 385 ARG B C 1
ATOM 7688 O O . ARG B 1 385 ? 25.484 39.875 17.609 1 94.62 385 ARG B O 1
ATOM 7695 N N . VAL B 1 386 ? 25.312 38.031 16.359 1 94.38 386 VAL B N 1
ATOM 7696 C CA . VAL B 1 386 ? 24.844 38.719 15.18 1 94.38 386 VAL B CA 1
ATOM 7697 C C . VAL B 1 386 ? 23.375 38.375 14.906 1 94.38 386 VAL B C 1
ATOM 7699 O O . VAL B 1 386 ? 23.031 37.188 14.82 1 94.38 386 VAL B O 1
ATOM 7702 N N . ALA B 1 387 ? 22.516 39.312 14.781 1 92.56 387 ALA B N 1
ATOM 7703 C CA . ALA B 1 387 ? 21.109 39.125 14.461 1 92.56 387 ALA B CA 1
ATOM 7704 C C . ALA B 1 387 ? 20.828 39.406 12.984 1 92.56 387 ALA B C 1
ATOM 7706 O O . ALA B 1 387 ? 21.25 40.438 12.461 1 92.56 387 ALA B O 1
ATOM 7707 N N . LEU B 1 388 ? 20.266 38.469 12.352 1 91.56 388 LEU B N 1
ATOM 7708 C CA . LEU B 1 388 ? 19.828 38.656 10.969 1 91.56 388 LEU B CA 1
ATOM 7709 C C . LEU B 1 388 ? 18.359 39.062 10.922 1 91.56 388 LEU B C 1
ATOM 7711 O O . LEU B 1 388 ? 17.5 38.312 11.414 1 91.56 388 LEU B O 1
ATOM 7715 N N . VAL B 1 389 ? 18.094 40.188 10.344 1 86.75 389 VAL B N 1
ATOM 7716 C CA . VAL B 1 389 ? 16.734 40.719 10.242 1 86.75 389 VAL B CA 1
ATOM 7717 C C . VAL B 1 389 ? 16.406 41.031 8.789 1 86.75 389 VAL B C 1
ATOM 7719 O O . VAL B 1 389 ? 17.297 41.406 8.023 1 86.75 389 VAL B O 1
ATOM 7722 N N . GLY B 1 390 ? 15.234 40.844 8.453 1 82.56 390 GLY B N 1
ATOM 7723 C CA . GLY B 1 390 ? 14.789 41.125 7.102 1 82.56 390 GLY B CA 1
ATOM 7724 C C . GLY B 1 390 ? 13.516 40.406 6.723 1 82.56 390 GLY B C 1
ATOM 7725 O O . GLY B 1 390 ? 13.047 39.531 7.465 1 82.56 390 GLY B O 1
ATOM 7726 N N . ALA B 1 391 ? 13.023 40.719 5.57 1 76.06 391 ALA B N 1
ATOM 7727 C CA . ALA B 1 391 ? 11.789 40.125 5.086 1 76.06 391 ALA B CA 1
ATOM 7728 C C . ALA B 1 391 ? 12 38.656 4.727 1 76.06 391 ALA B C 1
ATOM 7730 O O . ALA B 1 391 ? 13.141 38.188 4.613 1 76.06 391 ALA B O 1
ATOM 7731 N N . THR B 1 392 ? 10.922 37.844 4.742 1 73.06 392 THR B N 1
ATOM 7732 C CA . THR B 1 392 ? 10.992 36.469 4.285 1 73.06 392 THR B CA 1
ATOM 7733 C C . THR B 1 392 ? 11.547 36.406 2.867 1 73.06 392 THR B C 1
ATOM 7735 O O . THR B 1 392 ? 11.164 37.188 2 1 73.06 392 THR B O 1
ATOM 7738 N N . GLY B 1 393 ? 12.477 35.531 2.676 1 75.19 393 GLY B N 1
ATOM 7739 C CA . GLY B 1 393 ? 13.07 35.375 1.356 1 75.19 393 GLY B CA 1
ATOM 7740 C C . GLY B 1 393 ? 14.266 36.281 1.13 1 75.19 393 GLY B C 1
ATOM 7741 O O . GLY B 1 393 ? 14.883 36.25 0.064 1 75.19 393 GLY B O 1
ATOM 7742 N N . ALA B 1 394 ? 14.609 37.031 2.168 1 80.31 394 ALA B N 1
ATOM 7743 C CA . ALA B 1 394 ? 15.688 38 2.012 1 80.31 394 ALA B CA 1
ATOM 7744 C C . ALA B 1 394 ? 17.047 37.312 1.977 1 80.31 394 ALA B C 1
ATOM 7746 O O . ALA B 1 394 ? 18.062 37.938 1.62 1 80.31 394 ALA B O 1
ATOM 7747 N N . GLY B 1 395 ? 17.078 36 2.279 1 86.12 395 GLY B N 1
ATOM 7748 C CA . GLY B 1 395 ? 18.328 35.281 2.191 1 86.12 395 GLY B CA 1
ATOM 7749 C C . GLY B 1 395 ? 18.875 34.875 3.545 1 86.12 395 GLY B C 1
ATOM 7750 O O . GLY B 1 395 ? 19.984 34.312 3.637 1 86.12 395 GLY B O 1
ATOM 7751 N N . LYS B 1 396 ? 18.234 35.125 4.594 1 87.62 396 LYS B N 1
ATOM 7752 C CA . LYS B 1 396 ? 18.688 34.844 5.953 1 87.62 396 LYS B CA 1
ATOM 7753 C C . LYS B 1 396 ? 18.938 33.344 6.152 1 87.62 396 LYS B C 1
ATOM 7755 O O . LYS B 1 396 ? 19.984 32.938 6.641 1 87.62 396 LYS B O 1
ATOM 7760 N N . SER B 1 397 ? 17.938 32.531 5.723 1 86.62 397 SER B N 1
ATOM 7761 C CA . SER B 1 397 ? 18.047 31.078 5.887 1 86.62 397 SER B CA 1
ATOM 7762 C C . SER B 1 397 ? 19.172 30.5 5.031 1 86.62 397 SER B C 1
ATOM 7764 O O . SER B 1 397 ? 19.859 29.562 5.43 1 86.62 397 SER B O 1
ATOM 7766 N N . THR B 1 398 ? 19.359 31.047 3.869 1 90.31 398 THR B N 1
ATOM 7767 C CA . THR B 1 398 ? 20.422 30.625 2.975 1 90.31 398 THR B CA 1
ATOM 7768 C C . THR B 1 398 ? 21.797 30.891 3.596 1 90.31 398 THR B C 1
ATOM 7770 O O . THR B 1 398 ? 22.734 30.109 3.426 1 90.31 398 THR B O 1
ATOM 7773 N N . PHE B 1 399 ? 21.844 32.062 4.293 1 92.69 399 PHE B N 1
ATOM 7774 C CA . PHE B 1 399 ? 23.078 32.406 4.996 1 92.69 399 PHE B CA 1
ATOM 7775 C C . PHE B 1 399 ? 23.516 31.266 5.926 1 92.69 399 PHE B C 1
ATOM 7777 O O . PHE B 1 399 ? 24.656 30.828 5.879 1 92.69 399 PHE B O 1
ATOM 7784 N N . VAL B 1 400 ? 22.625 30.75 6.648 1 91.25 400 VAL B N 1
ATOM 7785 C CA . VAL B 1 400 ? 22.875 29.703 7.629 1 91.25 400 VAL B CA 1
ATOM 7786 C C . VAL B 1 400 ? 23.219 28.391 6.914 1 91.25 400 VAL B C 1
ATOM 7788 O O . VAL B 1 400 ? 24.141 27.672 7.324 1 91.25 400 VAL B O 1
ATOM 7791 N N . LYS B 1 401 ? 22.594 28.094 5.863 1 91.94 401 LYS B N 1
ATOM 7792 C CA . LYS B 1 401 ? 22.844 26.875 5.098 1 91.94 401 LYS B CA 1
ATOM 7793 C C . LYS B 1 401 ? 24.234 26.875 4.48 1 91.94 401 LYS B C 1
ATOM 7795 O O . LYS B 1 401 ? 24.875 25.828 4.391 1 91.94 401 LYS B O 1
ATOM 7800 N N . LEU B 1 402 ? 24.656 28.016 4.078 1 93.94 402 LEU B N 1
ATOM 7801 C CA . LEU B 1 402 ? 25.984 28.125 3.475 1 93.94 402 LEU B CA 1
ATOM 7802 C C . LEU B 1 402 ? 27.078 27.953 4.523 1 93.94 402 LEU B C 1
ATOM 7804 O O . LEU B 1 402 ? 28.109 27.344 4.246 1 93.94 402 LEU B O 1
ATOM 7808 N N . VAL B 1 403 ? 26.797 28.484 5.691 1 94.69 403 VAL B N 1
ATOM 7809 C CA . VAL B 1 403 ? 27.75 28.344 6.777 1 94.69 403 VAL B CA 1
ATOM 7810 C C . VAL B 1 403 ? 27.953 26.875 7.113 1 94.69 403 VAL B C 1
ATOM 7812 O O . VAL B 1 403 ? 29.062 26.453 7.445 1 94.69 403 VAL B O 1
ATOM 7815 N N . GLN B 1 404 ? 26.938 26.094 6.914 1 94.19 404 GLN B N 1
ATOM 7816 C CA . GLN B 1 404 ? 26.984 24.656 7.195 1 94.19 404 GLN B CA 1
ATOM 7817 C C . GLN B 1 404 ? 27.484 23.875 5.984 1 94.19 404 GLN B C 1
ATOM 7819 O O . GLN B 1 404 ? 27.562 22.656 6.023 1 94.19 404 GLN B O 1
ATOM 7824 N N . ARG B 1 405 ? 27.703 24.531 4.875 1 94.75 405 ARG B N 1
ATOM 7825 C CA . ARG B 1 405 ? 28.109 23.969 3.6 1 94.75 405 ARG B CA 1
ATOM 7826 C C . ARG B 1 405 ? 27.094 22.953 3.098 1 94.75 405 ARG B C 1
ATOM 7828 O O . ARG B 1 405 ? 27.453 21.844 2.688 1 94.75 405 ARG B O 1
ATOM 7835 N N . LEU B 1 406 ? 25.891 23.266 3.262 1 92.25 406 LEU B N 1
ATOM 7836 C CA . LEU B 1 406 ? 24.828 22.453 2.666 1 92.25 406 LEU B CA 1
ATOM 7837 C C . LEU B 1 406 ? 24.781 22.656 1.155 1 92.25 406 LEU B C 1
ATOM 7839 O O . LEU B 1 406 ? 24.156 21.859 0.44 1 92.25 406 LEU B O 1
ATOM 7843 N N . TYR B 1 407 ? 25.438 23.75 0.737 1 91.12 407 TYR B N 1
ATOM 7844 C CA . TYR B 1 407 ? 25.562 24.078 -0.677 1 91.12 407 TYR B CA 1
ATOM 7845 C C . TYR B 1 407 ? 27 24.453 -1.013 1 91.12 407 TYR B C 1
ATOM 7847 O O . TYR B 1 407 ? 27.75 24.938 -0.148 1 91.12 407 TYR B O 1
ATOM 7855 N N . ASP B 1 408 ? 27.281 24.25 -2.287 1 91.69 408 ASP B N 1
ATOM 7856 C CA . ASP B 1 408 ? 28.562 24.75 -2.787 1 91.69 408 ASP B CA 1
ATOM 7857 C C . ASP B 1 408 ? 28.375 26.109 -3.471 1 91.69 408 ASP B C 1
ATOM 7859 O O . ASP B 1 408 ? 27.297 26.422 -3.963 1 91.69 408 ASP B O 1
ATOM 7863 N N . LEU B 1 409 ? 29.453 26.797 -3.459 1 94.31 409 LEU B N 1
ATOM 7864 C CA . LEU B 1 409 ? 29.422 28.156 -3.98 1 94.31 409 LEU B CA 1
ATOM 7865 C C . LEU B 1 409 ? 29.797 28.188 -5.461 1 94.31 409 LEU B C 1
ATOM 7867 O O . LEU B 1 409 ? 30.484 27.281 -5.945 1 94.31 409 LEU B O 1
ATOM 7871 N N . GLU B 1 410 ? 29.297 29.156 -6.105 1 93.38 410 GLU B N 1
ATOM 7872 C CA . GLU B 1 410 ? 29.719 29.391 -7.48 1 93.38 410 GLU B CA 1
ATOM 7873 C C . GLU B 1 410 ? 31.094 30.078 -7.527 1 93.38 410 GLU B C 1
ATOM 7875 O O . GLU B 1 410 ? 31.953 29.719 -8.328 1 93.38 410 GLU B O 1
ATOM 7880 N N . ARG B 1 411 ? 31.141 31.109 -6.785 1 95.25 411 ARG B N 1
ATOM 7881 C CA . ARG B 1 411 ? 32.375 31.875 -6.664 1 95.25 411 ARG B CA 1
ATOM 7882 C C . ARG B 1 411 ? 32.625 32.312 -5.227 1 95.25 411 ARG B C 1
ATOM 7884 O O . ARG B 1 411 ? 31.688 32.375 -4.43 1 95.25 411 ARG B O 1
ATOM 7891 N N . GLY B 1 412 ? 33.875 32.5 -4.914 1 96.38 412 GLY B N 1
ATOM 7892 C CA . GLY B 1 412 ? 34.25 32.938 -3.58 1 96.38 412 GLY B CA 1
ATOM 7893 C C . GLY B 1 412 ? 34.5 31.812 -2.609 1 96.38 412 GLY B C 1
ATOM 7894 O O . GLY B 1 412 ? 34.719 30.672 -3.025 1 96.38 412 GLY B O 1
ATOM 7895 N N . ARG B 1 413 ? 34.656 32.188 -1.352 1 97.12 413 ARG B N 1
ATOM 7896 C CA . ARG B 1 413 ? 34.875 31.156 -0.349 1 97.12 413 ARG B CA 1
ATOM 7897 C C . ARG B 1 413 ? 34.375 31.594 1.022 1 97.12 413 ARG B C 1
ATOM 7899 O O . ARG B 1 413 ? 34.25 32.812 1.275 1 97.12 413 ARG B O 1
ATOM 7906 N N . ILE B 1 414 ? 34.094 30.734 1.857 1 97.06 414 ILE B N 1
ATOM 7907 C CA . ILE B 1 414 ? 33.719 30.953 3.254 1 97.06 414 ILE B CA 1
ATOM 7908 C C . ILE B 1 414 ? 34.781 30.328 4.164 1 97.06 414 ILE B C 1
ATOM 7910 O O . ILE B 1 414 ? 35.156 29.172 3.994 1 97.06 414 ILE B O 1
ATOM 7914 N N . LEU B 1 415 ? 35.25 31.172 5.027 1 97.38 415 LEU B N 1
ATOM 7915 C CA . LEU B 1 415 ? 36.281 30.719 5.965 1 97.38 415 LEU B CA 1
ATOM 7916 C C . LEU B 1 415 ? 35.719 30.703 7.391 1 97.38 415 LEU B C 1
ATOM 7918 O O . LEU B 1 415 ? 35.062 31.641 7.816 1 97.38 415 LEU B O 1
ATOM 7922 N N . ILE B 1 416 ? 36.031 29.672 8.078 1 97.06 416 ILE B N 1
ATOM 7923 C CA . ILE B 1 416 ? 35.75 29.594 9.508 1 97.06 416 ILE B CA 1
ATOM 7924 C C . ILE B 1 416 ? 37.062 29.312 10.258 1 97.06 416 ILE B C 1
ATOM 7926 O O . ILE B 1 416 ? 37.719 28.297 10.031 1 97.06 416 ILE B O 1
ATOM 7930 N N . ASP B 1 417 ? 37.375 30.234 11.062 1 96.5 417 ASP B N 1
ATOM 7931 C CA . ASP B 1 417 ? 38.656 30.188 11.766 1 96.5 417 ASP B CA 1
ATOM 7932 C C . ASP B 1 417 ? 39.812 30.031 10.789 1 96.5 417 ASP B C 1
ATOM 7934 O O . ASP B 1 417 ? 40.719 29.203 11 1 96.5 417 ASP B O 1
ATOM 7938 N N . GLY B 1 418 ? 39.656 30.609 9.688 1 94.56 418 GLY B N 1
ATOM 7939 C CA . GLY B 1 418 ? 40.719 30.672 8.703 1 94.56 418 GLY B CA 1
ATOM 7940 C C . GLY B 1 418 ? 40.75 29.469 7.77 1 94.56 418 GLY B C 1
ATOM 7941 O O . GLY B 1 418 ? 41.531 29.422 6.832 1 94.56 418 GLY B O 1
ATOM 7942 N N . GLN B 1 419 ? 39.906 28.562 7.953 1 95.88 419 GLN B N 1
ATOM 7943 C CA . GLN B 1 419 ? 39.844 27.375 7.113 1 95.88 419 GLN B CA 1
ATOM 7944 C C . GLN B 1 419 ? 38.719 27.469 6.09 1 95.88 419 GLN B C 1
ATOM 7946 O O . GLN B 1 419 ? 37.594 27.797 6.438 1 95.88 419 GLN B O 1
ATOM 7951 N N . ASP B 1 420 ? 39.094 27.125 4.863 1 95.94 420 ASP B N 1
ATOM 7952 C CA . ASP B 1 420 ? 38.062 27.078 3.82 1 95.94 420 ASP B CA 1
ATOM 7953 C C . ASP B 1 420 ? 37.156 25.891 3.996 1 95.94 420 ASP B C 1
ATOM 7955 O O . ASP B 1 420 ? 37.594 24.734 3.938 1 95.94 420 ASP B O 1
ATOM 7959 N N . ILE B 1 421 ? 35.844 26.172 4.082 1 95.44 421 ILE B N 1
ATOM 7960 C CA . ILE B 1 421 ? 34.906 25.109 4.426 1 95.44 421 ILE B CA 1
ATOM 7961 C C . ILE B 1 421 ? 34.75 24.172 3.238 1 95.44 421 ILE B C 1
ATOM 7963 O O . ILE B 1 421 ? 34.25 23.047 3.393 1 95.44 421 ILE B O 1
ATOM 7967 N N . ALA B 1 422 ? 35.125 24.547 2.045 1 94.56 422 ALA B N 1
ATOM 7968 C CA . ALA B 1 422 ? 35.094 23.703 0.862 1 94.56 422 ALA B CA 1
ATOM 7969 C C . ALA B 1 422 ? 36.125 22.594 0.931 1 94.56 422 ALA B C 1
ATOM 7971 O O . ALA B 1 422 ? 36.031 21.594 0.22 1 94.56 422 ALA B O 1
ATOM 7972 N N . HIS B 1 423 ? 37.094 22.734 1.848 1 94.56 423 HIS B N 1
ATOM 7973 C CA . HIS B 1 423 ? 38.219 21.797 1.868 1 94.56 423 HIS B CA 1
ATOM 7974 C C . HIS B 1 423 ? 38.219 21 3.16 1 94.56 423 HIS B C 1
ATOM 7976 O O . HIS B 1 423 ? 39.156 20.219 3.404 1 94.56 423 HIS B O 1
ATOM 7982 N N . VAL B 1 424 ? 37.25 21.125 3.904 1 94.44 424 VAL B N 1
ATOM 7983 C CA . VAL B 1 424 ? 37.188 20.344 5.133 1 94.44 424 VAL B CA 1
ATOM 7984 C C . VAL B 1 424 ? 36.031 19.344 5.051 1 94.44 424 VAL B C 1
ATOM 7986 O O . VAL B 1 424 ? 35.125 19.516 4.234 1 94.44 424 VAL B O 1
ATOM 7989 N N . ALA B 1 425 ? 36.188 18.297 5.898 1 94.25 425 ALA B N 1
ATOM 7990 C CA . ALA B 1 425 ? 35.125 17.281 5.941 1 94.25 425 ALA B CA 1
ATOM 7991 C C . ALA B 1 425 ? 33.844 17.875 6.52 1 94.25 425 ALA B C 1
ATOM 7993 O O . ALA B 1 425 ? 33.844 18.5 7.582 1 94.25 425 ALA B O 1
ATOM 7994 N N . GLN B 1 426 ? 32.75 17.656 5.871 1 93.62 426 GLN B N 1
ATOM 7995 C CA . GLN B 1 426 ? 31.469 18.234 6.25 1 93.62 426 GLN B CA 1
ATOM 7996 C C . GLN B 1 426 ? 31.047 17.797 7.648 1 93.62 426 GLN B C 1
ATOM 7998 O O . GLN B 1 426 ? 30.516 18.594 8.43 1 93.62 426 GLN B O 1
ATOM 8003 N N . GLY B 1 427 ? 31.297 16.547 7.965 1 91.19 427 GLY B N 1
ATOM 8004 C CA . GLY B 1 427 ? 30.906 16.016 9.266 1 91.19 427 GLY B CA 1
ATOM 8005 C C . GLY B 1 427 ? 31.562 16.766 10.422 1 91.19 427 GLY B C 1
ATOM 8006 O O . GLY B 1 427 ? 30.891 17.141 11.383 1 91.19 427 GLY B O 1
ATOM 8007 N N . SER B 1 428 ? 32.844 17 10.266 1 92.25 428 SER B N 1
ATOM 8008 C CA . SER B 1 428 ? 33.594 17.688 11.312 1 92.25 428 SER B CA 1
ATOM 8009 C C . SER B 1 428 ? 33.188 19.156 11.383 1 92.25 428 SER B C 1
ATOM 8011 O O . SER B 1 428 ? 33.125 19.75 12.461 1 92.25 428 SER B O 1
ATOM 8013 N N . LEU B 1 429 ? 32.906 19.734 10.289 1 94.5 429 LEU B N 1
ATOM 8014 C CA . LEU B 1 429 ? 32.5 21.125 10.234 1 94.5 429 LEU B CA 1
ATOM 8015 C C . LEU B 1 429 ? 31.141 21.312 10.938 1 94.5 429 LEU B C 1
ATOM 8017 O O . LEU B 1 429 ? 31 22.188 11.781 1 94.5 429 LEU B O 1
ATOM 8021 N N . ARG B 1 430 ? 30.25 20.453 10.633 1 93.06 430 ARG B N 1
ATOM 8022 C CA . ARG B 1 430 ? 28.891 20.594 11.133 1 93.06 430 ARG B CA 1
ATOM 8023 C C . ARG B 1 430 ? 28.812 20.281 12.617 1 93.06 430 ARG B C 1
ATOM 8025 O O . ARG B 1 430 ? 27.969 20.828 13.336 1 93.06 430 ARG B O 1
ATOM 8032 N N . ARG B 1 431 ? 29.766 19.547 13.102 1 90.56 431 ARG B N 1
ATOM 8033 C CA . ARG B 1 431 ? 29.828 19.297 14.539 1 90.56 431 ARG B CA 1
ATOM 8034 C C . ARG B 1 431 ? 30.266 20.531 15.297 1 90.56 431 ARG B C 1
ATOM 8036 O O . ARG B 1 431 ? 30 20.672 16.5 1 90.56 431 ARG B O 1
ATOM 8043 N N . ALA B 1 432 ? 30.828 21.406 14.547 1 93.38 432 ALA B N 1
ATOM 8044 C CA . ALA B 1 432 ? 31.297 22.641 15.164 1 93.38 432 ALA B CA 1
ATOM 8045 C C . ALA B 1 432 ? 30.219 23.719 15.117 1 93.38 432 ALA B C 1
ATOM 8047 O O . ALA B 1 432 ? 30.422 24.828 15.633 1 93.38 432 ALA B O 1
ATOM 8048 N N . ILE B 1 433 ? 29.172 23.359 14.578 1 94.12 433 ILE B N 1
ATOM 8049 C CA . ILE B 1 433 ? 28.062 24.312 14.445 1 94.12 433 ILE B CA 1
ATOM 8050 C C . ILE B 1 433 ? 26.797 23.703 15.055 1 94.12 433 ILE B C 1
ATOM 8052 O O . ILE B 1 433 ? 26.312 22.672 14.594 1 94.12 433 ILE B O 1
ATOM 8056 N N . ALA B 1 434 ? 26.281 24.266 16.094 1 92.75 434 ALA B N 1
ATOM 8057 C CA . ALA B 1 434 ? 25 23.828 16.656 1 92.75 434 ALA B CA 1
ATOM 8058 C C . ALA B 1 434 ? 23.844 24.656 16.094 1 92.75 434 ALA B C 1
ATOM 8060 O O . ALA B 1 434 ? 23.891 25.891 16.125 1 92.75 434 ALA B O 1
ATOM 8061 N N . VAL B 1 435 ? 22.875 23.953 15.57 1 91.75 435 VAL B N 1
ATOM 8062 C CA . VAL B 1 435 ? 21.75 24.641 14.938 1 91.75 435 VAL B CA 1
ATOM 8063 C C . VAL B 1 435 ? 20.453 24.328 15.68 1 91.75 435 VAL B C 1
ATOM 8065 O O . VAL B 1 435 ? 20.172 23.156 15.961 1 91.75 435 VAL B O 1
ATOM 8068 N N . VAL B 1 436 ? 19.75 25.297 16.047 1 90.19 436 VAL B N 1
ATOM 8069 C CA . VAL B 1 436 ? 18.391 25.172 16.562 1 90.19 436 VAL B CA 1
ATOM 8070 C C . VAL B 1 436 ? 17.406 25.734 15.555 1 90.19 436 VAL B C 1
ATOM 8072 O O . VAL B 1 436 ? 17.203 26.953 15.484 1 90.19 436 VAL B O 1
ATOM 8075 N N . PRO B 1 437 ? 16.766 24.859 14.852 1 87.31 437 PRO B N 1
ATOM 8076 C CA . PRO B 1 437 ? 15.867 25.328 13.805 1 87.31 437 PRO B CA 1
ATOM 8077 C C . PRO B 1 437 ? 14.539 25.859 14.352 1 87.31 437 PRO B C 1
ATOM 8079 O O . PRO B 1 437 ? 14.242 25.672 15.539 1 87.31 437 PRO B O 1
ATOM 8082 N N . GLN B 1 438 ? 13.828 26.469 13.406 1 76.94 438 GLN B N 1
ATOM 8083 C CA . GLN B 1 438 ? 12.516 27.016 13.75 1 76.94 438 GLN B CA 1
ATOM 8084 C C . GLN B 1 438 ? 11.547 25.906 14.141 1 76.94 438 GLN B C 1
ATOM 8086 O O . GLN B 1 438 ? 10.812 26.031 15.125 1 76.94 438 GLN B O 1
ATOM 8091 N N . ASP B 1 439 ? 11.602 24.828 13.336 1 80.56 439 ASP B N 1
ATOM 8092 C CA . ASP B 1 439 ? 10.781 23.641 13.586 1 80.56 439 ASP B CA 1
ATOM 8093 C C . ASP B 1 439 ? 11.648 22.406 13.734 1 80.56 439 ASP B C 1
ATOM 8095 O O . ASP B 1 439 ? 11.867 21.672 12.766 1 80.56 439 ASP B O 1
ATOM 8099 N N . PRO B 1 440 ? 11.969 22.203 15.023 1 85.81 440 PRO B N 1
ATOM 8100 C CA . PRO B 1 440 ? 12.898 21.078 15.203 1 85.81 440 PRO B CA 1
ATOM 8101 C C . PRO B 1 440 ? 12.234 19.719 14.984 1 85.81 440 PRO B C 1
ATOM 8103 O O . PRO B 1 440 ? 11.133 19.484 15.5 1 85.81 440 PRO B O 1
ATOM 8106 N N . ALA B 1 441 ? 12.852 18.953 14.195 1 84.5 441 ALA B N 1
ATOM 8107 C CA . ALA B 1 441 ? 12.414 17.578 14.008 1 84.5 441 ALA B CA 1
ATOM 8108 C C . ALA B 1 441 ? 13.039 16.656 15.047 1 84.5 441 ALA B C 1
ATOM 8110 O O . ALA B 1 441 ? 14.242 16.734 15.305 1 84.5 441 ALA B O 1
ATOM 8111 N N . LEU B 1 442 ? 12.219 15.945 15.758 1 88.81 442 LEU B N 1
ATOM 8112 C CA . LEU B 1 442 ? 12.711 14.961 16.719 1 88.81 442 LEU B CA 1
ATOM 8113 C C . LEU B 1 442 ? 12.547 13.547 16.172 1 88.81 442 LEU B C 1
ATOM 8115 O O . LEU B 1 442 ? 11.609 13.266 15.422 1 88.81 442 LEU B O 1
ATOM 8119 N N . PHE B 1 443 ? 13.484 12.734 16.531 1 90.88 443 PHE B N 1
ATOM 8120 C CA . PHE B 1 443 ? 13.469 11.344 16.094 1 90.88 443 PHE B CA 1
ATOM 8121 C C . PHE B 1 443 ? 12.492 10.523 16.938 1 90.88 443 PHE B C 1
ATOM 8123 O O . PHE B 1 443 ? 12.234 10.859 18.094 1 90.88 443 PHE B O 1
ATOM 8130 N N . HIS B 1 444 ? 11.914 9.508 16.281 1 89.62 444 HIS B N 1
ATOM 8131 C CA . HIS B 1 444 ? 11.117 8.562 17.047 1 89.62 444 HIS B CA 1
ATOM 8132 C C . HIS B 1 444 ? 12 7.715 17.969 1 89.62 444 HIS B C 1
ATOM 8134 O O . HIS B 1 444 ? 12.18 6.516 17.719 1 89.62 444 HIS B O 1
ATOM 8140 N N .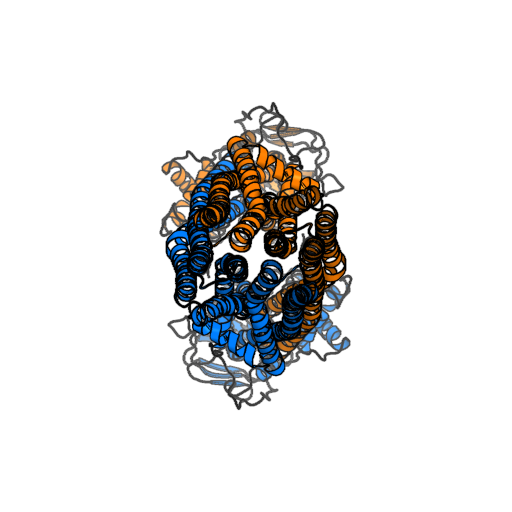 ARG B 1 445 ? 12.43 8.352 18.953 1 91.44 445 ARG B N 1
ATOM 8141 C CA . ARG B 1 445 ? 13.281 7.801 20.016 1 91.44 445 ARG B CA 1
ATOM 8142 C C . ARG B 1 445 ? 12.953 8.422 21.359 1 91.44 445 ARG B C 1
ATOM 8144 O O . ARG B 1 445 ? 11.984 9.18 21.484 1 91.44 445 ARG B O 1
ATOM 8151 N N . THR B 1 446 ? 13.734 8.031 22.391 1 93.25 446 THR B N 1
ATOM 8152 C CA . THR B 1 446 ? 13.5 8.594 23.703 1 93.25 446 THR B CA 1
ATOM 8153 C C . THR B 1 446 ? 13.953 10.055 23.766 1 93.25 446 THR B C 1
ATOM 8155 O O . THR B 1 446 ? 14.742 10.492 22.922 1 93.25 446 THR B O 1
ATOM 8158 N N . ILE B 1 447 ? 13.383 10.812 24.719 1 94.69 447 ILE B N 1
ATOM 8159 C CA . ILE B 1 447 ? 13.797 12.195 24.906 1 94.69 447 ILE B CA 1
ATOM 8160 C C . ILE B 1 447 ? 15.297 12.25 25.188 1 94.69 447 ILE B C 1
ATOM 8162 O O . ILE B 1 447 ? 16.016 13.109 24.656 1 94.69 447 ILE B O 1
ATOM 8166 N N . ALA B 1 448 ? 15.766 11.281 25.938 1 95.44 448 ALA B N 1
ATOM 8167 C CA . ALA B 1 448 ? 17.188 11.219 26.266 1 95.44 448 ALA B CA 1
ATOM 8168 C C . ALA B 1 448 ? 18.031 11.062 25 1 95.44 448 ALA B C 1
ATOM 8170 O O . ALA B 1 448 ? 19.047 11.734 24.844 1 95.44 448 ALA B O 1
ATOM 8171 N N . GLU B 1 449 ? 17.625 10.234 24.156 1 93.62 449 GLU B N 1
ATOM 8172 C CA . GLU B 1 449 ? 18.375 9.977 22.922 1 93.62 449 GLU B CA 1
ATOM 8173 C C . GLU B 1 449 ? 18.328 11.18 22 1 93.62 449 GLU B C 1
ATOM 8175 O O . GLU B 1 449 ? 19.297 11.453 21.266 1 93.62 449 GLU B O 1
ATOM 8180 N N . ASN B 1 450 ? 17.188 11.82 21.984 1 94.56 450 ASN B N 1
ATOM 8181 C CA . ASN B 1 450 ? 17.078 13.023 21.156 1 94.56 450 ASN B CA 1
ATOM 8182 C C . ASN B 1 450 ? 18.016 14.125 21.641 1 94.56 450 ASN B C 1
ATOM 8184 O O . ASN B 1 450 ? 18.625 14.812 20.828 1 94.56 450 ASN B O 1
ATOM 8188 N N . ILE B 1 451 ? 18.109 14.227 22.953 1 95.06 451 ILE B N 1
ATOM 8189 C CA . ILE B 1 451 ? 19.016 15.219 23.5 1 95.06 451 ILE B CA 1
ATOM 8190 C C . ILE B 1 451 ? 20.469 14.781 23.25 1 95.06 451 ILE B C 1
ATOM 8192 O O . ILE B 1 451 ? 21.297 15.578 22.812 1 95.06 451 ILE B O 1
ATOM 8196 N N . ALA B 1 452 ? 20.688 13.531 23.453 1 95 452 ALA B N 1
ATOM 8197 C CA . ALA B 1 452 ? 22.047 12.992 23.328 1 95 452 ALA B CA 1
ATOM 8198 C C . ALA B 1 452 ? 22.453 12.867 21.859 1 95 452 ALA B C 1
ATOM 8200 O O . ALA B 1 452 ? 23.578 12.461 21.547 1 95 452 ALA B O 1
ATOM 8201 N N . TYR B 1 453 ? 21.625 13.242 20.969 1 92.25 453 TYR B N 1
ATOM 8202 C CA . TYR B 1 453 ? 21.906 13.094 19.547 1 92.25 453 TYR B CA 1
ATOM 8203 C C . TYR B 1 453 ? 23.141 13.875 19.156 1 92.25 453 TYR B C 1
ATOM 8205 O O . TYR B 1 453 ? 23.875 13.469 18.25 1 92.25 453 TYR B O 1
ATOM 8213 N N . ALA B 1 454 ? 23.375 14.961 19.859 1 88.75 454 ALA B N 1
ATOM 8214 C CA .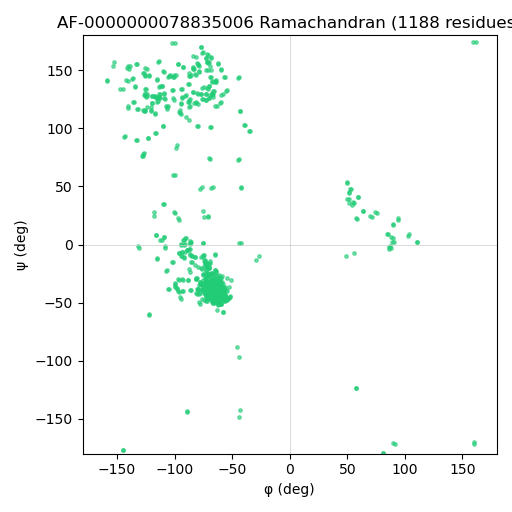 ALA B 1 454 ? 24.531 15.805 19.594 1 88.75 454 ALA B CA 1
ATOM 8215 C C . ALA B 1 454 ? 25.812 15.125 20.047 1 88.75 454 ALA B C 1
ATOM 8217 O O . ALA B 1 454 ? 26.875 15.305 19.438 1 88.75 454 ALA B O 1
ATOM 8218 N N . ARG B 1 455 ? 25.75 14.414 21.078 1 92.06 455 ARG B N 1
ATOM 8219 C CA . ARG B 1 455 ? 26.859 13.688 21.688 1 92.06 455 ARG B CA 1
ATOM 8220 C C . ARG B 1 455 ? 26.391 12.352 22.25 1 92.06 455 ARG B C 1
ATOM 8222 O O . ARG B 1 455 ? 26.156 12.227 23.453 1 92.06 455 ARG B O 1
ATOM 8229 N N . PRO B 1 456 ? 26.516 11.312 21.422 1 88.81 456 PRO B N 1
ATOM 8230 C CA . PRO B 1 456 ? 25.938 10.023 21.797 1 88.81 456 PRO B CA 1
ATOM 8231 C C . PRO B 1 456 ? 26.594 9.406 23.016 1 88.81 456 PRO B C 1
ATOM 8233 O O . PRO B 1 456 ? 25.984 8.586 23.703 1 88.81 456 PRO B O 1
ATOM 8236 N N . ASP B 1 457 ? 27.781 9.805 23.312 1 91 457 ASP B N 1
ATOM 8237 C CA . ASP B 1 457 ? 28.5 9.227 24.438 1 91 457 ASP B CA 1
ATOM 8238 C C . ASP B 1 457 ? 28.234 10.016 25.719 1 91 457 ASP B C 1
ATOM 8240 O O . ASP B 1 457 ? 28.844 9.734 26.766 1 91 457 ASP B O 1
ATOM 8244 N N . ALA B 1 458 ? 27.344 10.977 25.641 1 94.25 458 ALA B N 1
ATOM 8245 C CA . ALA B 1 458 ? 27.031 11.781 26.812 1 94.25 458 ALA B CA 1
ATOM 8246 C C . ALA B 1 458 ? 26.406 10.922 27.922 1 94.25 458 ALA B C 1
ATOM 8248 O O . ALA B 1 458 ? 25.625 10.008 27.641 1 94.25 458 ALA B O 1
ATOM 8249 N N . THR B 1 459 ? 26.766 11.164 29.109 1 95.56 459 THR B N 1
ATOM 8250 C CA . THR B 1 459 ? 26.219 10.453 30.25 1 95.56 459 THR B CA 1
ATOM 8251 C C . THR B 1 459 ? 24.812 10.953 30.578 1 95.56 459 THR B C 1
ATOM 8253 O O . THR B 1 459 ? 24.406 12.023 30.109 1 95.56 459 THR B O 1
ATOM 8256 N N . ARG B 1 460 ? 24.141 10.195 31.359 1 94.81 460 ARG B N 1
ATOM 8257 C CA . ARG B 1 460 ? 22.797 10.562 31.766 1 94.81 460 ARG B CA 1
ATOM 8258 C C . ARG B 1 460 ? 22.797 11.883 32.531 1 94.81 460 ARG B C 1
ATOM 8260 O O . ARG B 1 460 ? 21.875 12.703 32.375 1 94.81 460 ARG B O 1
ATOM 8267 N N . GLU B 1 461 ? 23.797 12.062 33.25 1 96 461 GLU B N 1
ATOM 8268 C CA . GLU B 1 461 ? 23.906 13.289 34.031 1 96 461 GLU B CA 1
ATOM 8269 C C . GLU B 1 461 ? 24.094 14.508 33.125 1 96 461 GLU B C 1
ATOM 8271 O O . GLU B 1 461 ? 23.516 15.562 33.375 1 96 461 GLU B O 1
ATOM 8276 N N . GLU B 1 462 ? 24.859 14.328 32.156 1 96.44 462 GLU B N 1
ATOM 8277 C CA . GLU B 1 462 ? 25.094 15.422 31.219 1 96.44 462 GLU B CA 1
ATOM 8278 C C . GLU B 1 462 ? 23.828 15.766 30.453 1 96.44 462 GLU B C 1
ATOM 8280 O O . GLU B 1 462 ? 23.547 16.938 30.188 1 96.44 462 GLU B O 1
ATOM 8285 N N . VAL B 1 463 ? 23.109 14.75 30.094 1 97.12 463 VAL B N 1
ATOM 8286 C CA . VAL B 1 463 ? 21.844 14.945 29.375 1 97.12 463 VAL B CA 1
ATOM 8287 C C . VAL B 1 463 ? 20.859 15.695 30.266 1 97.12 463 VAL B C 1
ATOM 8289 O O . VAL B 1 463 ? 20.188 16.625 29.812 1 97.12 463 VAL B O 1
ATOM 8292 N N . GLU B 1 464 ? 20.828 15.32 31.516 1 97.19 464 GLU B N 1
ATOM 8293 C CA . GLU B 1 464 ? 19.922 15.969 32.438 1 97.19 464 GLU B CA 1
ATOM 8294 C C . GLU B 1 464 ? 20.312 17.422 32.688 1 97.19 464 GLU B C 1
ATOM 8296 O O . GLU B 1 464 ? 19.469 18.297 32.844 1 97.19 464 GLU B O 1
ATOM 8301 N N . LEU B 1 465 ? 21.578 17.609 32.781 1 96.56 465 LEU B N 1
ATOM 8302 C CA . LEU B 1 465 ? 22.062 18.969 32.969 1 96.56 465 LEU B CA 1
ATOM 8303 C C . LEU B 1 465 ? 21.688 19.859 31.766 1 96.56 465 LEU B C 1
ATOM 8305 O O . LEU B 1 465 ? 21.25 21 31.953 1 96.56 465 LEU B O 1
ATOM 8309 N N . ALA B 1 466 ? 21.906 19.359 30.594 1 96.38 466 ALA B N 1
ATOM 8310 C CA . ALA B 1 466 ? 21.531 20.094 29.406 1 96.38 466 ALA B CA 1
ATOM 8311 C C . ALA B 1 466 ? 20.031 20.391 29.391 1 96.38 466 ALA B C 1
ATOM 8313 O O . ALA B 1 466 ? 19.609 21.484 29.016 1 96.38 466 ALA B O 1
ATOM 8314 N N . ALA B 1 467 ? 19.281 19.422 29.828 1 96.94 467 ALA B N 1
ATOM 8315 C CA . ALA B 1 467 ? 17.828 19.578 29.891 1 96.94 467 ALA B CA 1
ATOM 8316 C C . ALA B 1 467 ? 17.438 20.641 30.922 1 96.94 467 ALA B C 1
ATOM 8318 O O . ALA B 1 467 ? 16.5 21.422 30.688 1 96.94 467 ALA B O 1
ATOM 8319 N N . ARG B 1 468 ? 18.125 20.672 31.984 1 96.69 468 ARG B N 1
ATOM 8320 C CA . ARG B 1 468 ? 17.859 21.688 33 1 96.69 468 ARG B CA 1
ATOM 8321 C C . ARG B 1 468 ? 18.156 23.078 32.5 1 96.69 468 ARG B C 1
ATOM 8323 O O . ARG B 1 468 ? 17.375 24.016 32.688 1 96.69 468 ARG B O 1
ATOM 8330 N N . ARG B 1 469 ? 19.234 23.203 31.859 1 94.88 469 ARG B N 1
ATOM 8331 C CA . ARG B 1 469 ? 19.625 24.5 31.312 1 94.88 469 ARG B CA 1
ATOM 8332 C C . ARG B 1 469 ? 18.641 24.969 30.234 1 94.88 469 ARG B C 1
ATOM 8334 O O . ARG B 1 469 ? 18.406 26.156 30.094 1 94.88 469 ARG B O 1
ATOM 8341 N N . ALA B 1 470 ? 18.125 24.031 29.578 1 94.94 470 ALA B N 1
ATOM 8342 C CA . ALA B 1 470 ? 17.172 24.344 28.516 1 94.94 470 ALA B CA 1
ATOM 8343 C C . ALA B 1 470 ? 15.758 24.469 29.078 1 94.94 470 ALA B C 1
ATOM 8345 O O . ALA B 1 470 ? 14.797 24.625 28.312 1 94.94 470 ALA B O 1
ATOM 8346 N N . ARG B 1 471 ? 15.609 24.312 30.406 1 94 471 ARG B N 1
ATOM 8347 C CA . ARG B 1 471 ? 14.32 24.391 31.078 1 94 471 ARG B CA 1
ATOM 8348 C C . ARG B 1 471 ? 13.383 23.281 30.609 1 94 471 ARG B C 1
ATOM 8350 O O . ARG B 1 471 ? 12.18 23.5 30.453 1 94 471 ARG B O 1
ATOM 8357 N N . ALA B 1 472 ? 13.938 22.219 30.219 1 93.88 472 ALA B N 1
ATOM 8358 C CA . ALA B 1 472 ? 13.148 21.109 29.719 1 93.88 472 ALA B CA 1
ATOM 8359 C C . ALA B 1 472 ? 13.016 20.016 30.781 1 93.88 472 ALA B C 1
ATOM 8361 O O . ALA B 1 472 ? 12.133 19.156 30.688 1 93.88 472 ALA B O 1
ATOM 8362 N N . HIS B 1 473 ? 13.812 20.047 31.797 1 95.25 473 HIS B N 1
ATOM 8363 C CA . HIS B 1 473 ? 13.883 18.984 32.781 1 95.25 473 HIS B CA 1
ATOM 8364 C C . HIS B 1 473 ? 12.531 18.797 33.469 1 95.25 473 HIS B C 1
ATOM 8366 O O . HIS B 1 473 ? 12.094 17.656 33.688 1 95.25 473 HIS B O 1
ATOM 8372 N N . ASP B 1 474 ? 11.93 19.859 33.812 1 91.94 474 ASP B N 1
ATOM 8373 C CA . ASP B 1 474 ? 10.703 19.812 34.594 1 91.94 474 ASP B CA 1
ATOM 8374 C C . ASP B 1 474 ? 9.586 19.094 33.844 1 91.94 474 ASP B C 1
ATOM 8376 O O . ASP B 1 474 ? 8.93 18.203 34.375 1 91.94 474 ASP B O 1
ATOM 8380 N N . PHE B 1 475 ? 9.383 19.438 32.562 1 89.88 475 PHE B N 1
ATOM 8381 C CA . PHE B 1 475 ? 8.289 18.797 31.859 1 89.88 475 PHE B CA 1
ATOM 8382 C C . PHE B 1 475 ? 8.617 17.344 31.547 1 89.88 475 PHE B C 1
ATOM 8384 O O . PHE B 1 475 ? 7.727 16.5 31.469 1 89.88 475 PHE B O 1
ATOM 8391 N N . ILE B 1 476 ? 9.914 17.047 31.391 1 94.56 476 ILE B N 1
ATOM 8392 C CA . ILE B 1 476 ? 10.336 15.68 31.078 1 94.56 476 ILE B CA 1
ATOM 8393 C C . ILE B 1 476 ? 10.055 14.766 32.281 1 94.56 476 ILE B C 1
ATOM 8395 O O . ILE B 1 476 ? 9.555 13.648 32.094 1 94.56 476 ILE B O 1
ATOM 8399 N N . THR B 1 477 ? 10.328 15.266 33.406 1 93.38 477 THR B N 1
ATOM 8400 C CA . THR B 1 477 ? 10.172 14.461 34.625 1 93.38 477 THR B CA 1
ATOM 8401 C C . THR B 1 477 ? 8.695 14.273 34.969 1 93.38 477 THR B C 1
ATOM 8403 O O . THR B 1 477 ? 8.328 13.352 35.688 1 93.38 477 THR B O 1
ATOM 8406 N N . ARG B 1 478 ? 7.848 15.07 34.438 1 90.62 478 ARG B N 1
ATOM 8407 C CA . ARG B 1 478 ? 6.41 14.961 34.688 1 90.62 478 ARG B CA 1
ATOM 8408 C C . ARG B 1 478 ? 5.793 13.891 33.781 1 90.62 478 ARG B C 1
ATOM 8410 O O . ARG B 1 478 ? 4.691 13.406 34.062 1 90.62 478 ARG B O 1
ATOM 8417 N N . LEU B 1 479 ? 6.496 13.578 32.812 1 90.5 479 LEU B N 1
ATOM 8418 C CA . LEU B 1 479 ? 6.004 12.508 31.922 1 90.5 479 LEU B CA 1
ATOM 8419 C C . LEU B 1 479 ? 6.129 11.156 32.625 1 90.5 479 LEU B C 1
ATOM 8421 O O . LEU B 1 479 ? 7.07 10.914 33.375 1 90.5 479 LEU B O 1
ATOM 8425 N N . PRO B 1 480 ? 5.258 10.195 32.312 1 88 480 PRO B N 1
ATOM 8426 C CA . PRO B 1 480 ? 5.238 8.891 32.969 1 88 480 PRO B CA 1
ATOM 8427 C C . PRO B 1 480 ? 6.562 8.133 32.844 1 88 480 PRO B C 1
ATOM 8429 O O . PRO B 1 480 ? 7.004 7.477 33.781 1 88 480 PRO B O 1
ATOM 8432 N N . LYS B 1 481 ? 7.266 8.25 31.781 1 93 481 LYS B N 1
ATOM 8433 C CA . LYS B 1 481 ? 8.508 7.52 31.562 1 93 481 LYS B CA 1
ATOM 8434 C C . LYS B 1 481 ? 9.711 8.461 31.578 1 93 481 LYS B C 1
ATOM 8436 O O . LYS B 1 481 ? 10.82 8.078 31.203 1 93 481 LYS B O 1
ATOM 8441 N N . GLY B 1 482 ? 9.43 9.68 31.859 1 93.56 482 GLY B N 1
ATOM 8442 C CA . GLY B 1 482 ? 10.5 10.656 31.984 1 93.56 482 GLY B CA 1
ATOM 8443 C C . GLY B 1 482 ? 11.352 10.766 30.719 1 93.56 482 GLY B C 1
ATOM 8444 O O . GLY B 1 482 ? 10.82 10.922 29.625 1 93.56 482 GLY B O 1
ATOM 8445 N N . TYR B 1 483 ? 12.664 10.547 30.969 1 94.62 483 TYR B N 1
ATOM 8446 C CA . TYR B 1 483 ? 13.617 10.68 29.875 1 94.62 483 TYR B CA 1
ATOM 8447 C C . TYR B 1 483 ? 13.508 9.508 28.906 1 94.62 483 TYR B C 1
ATOM 8449 O O . TYR B 1 483 ? 14.008 9.578 27.781 1 94.62 483 TYR B O 1
ATOM 8457 N N . ALA B 1 484 ? 12.859 8.523 29.312 1 92.69 484 ALA B N 1
ATOM 8458 C CA . ALA B 1 484 ? 12.719 7.332 28.484 1 92.69 484 ALA B CA 1
ATOM 8459 C C . ALA B 1 484 ? 11.453 7.406 27.641 1 92.69 484 ALA B C 1
ATOM 8461 O O . ALA B 1 484 ? 11.172 6.496 26.859 1 92.69 484 ALA B O 1
ATOM 8462 N N . THR B 1 485 ? 10.797 8.492 27.734 1 90.62 485 THR B N 1
ATOM 8463 C CA . THR B 1 485 ? 9.562 8.664 26.969 1 90.62 485 THR B CA 1
ATOM 8464 C C . THR B 1 485 ? 9.859 8.719 25.469 1 90.62 485 THR B C 1
ATOM 8466 O O . THR B 1 485 ? 10.75 9.453 25.031 1 90.62 485 THR B O 1
ATOM 8469 N N . LEU B 1 486 ? 9.156 7.949 24.766 1 88.56 486 LEU B N 1
ATOM 8470 C CA . LEU B 1 486 ? 9.25 7.996 23.312 1 88.56 486 LEU B CA 1
ATOM 8471 C C . LEU B 1 486 ? 8.492 9.203 22.75 1 88.56 486 LEU B C 1
ATOM 8473 O O . LEU B 1 486 ? 7.328 9.414 23.078 1 88.56 486 LEU B O 1
ATOM 8477 N N . VAL B 1 487 ? 9.102 9.961 21.922 1 86 487 VAL B N 1
ATOM 8478 C CA . VAL B 1 487 ? 8.547 11.234 21.469 1 86 487 VAL B CA 1
ATOM 8479 C C . VAL B 1 487 ? 7.605 11 20.297 1 86 487 VAL B C 1
ATOM 8481 O O . VAL B 1 487 ? 6.738 11.836 20.016 1 86 487 VAL B O 1
ATOM 8484 N N . GLY B 1 488 ? 7.633 9.828 19.656 1 74.12 488 GLY B N 1
ATOM 8485 C CA . GLY B 1 488 ? 6.809 9.586 18.469 1 74.12 488 GLY B CA 1
ATOM 8486 C C . GLY B 1 488 ? 7.402 10.156 17.203 1 74.12 488 GLY B C 1
ATOM 8487 O O . GLY B 1 488 ? 8.43 10.836 17.234 1 74.12 488 GLY B O 1
ATOM 8488 N N . GLU B 1 489 ? 6.656 9.961 16.109 1 70.06 489 GLU B N 1
ATOM 8489 C CA . GLU B 1 489 ? 7.137 10.477 14.836 1 70.06 489 GLU B CA 1
ATOM 8490 C C . GLU B 1 489 ? 7.07 12.008 14.797 1 70.06 489 GLU B C 1
ATOM 8492 O O . GLU B 1 489 ? 6.055 12.594 15.172 1 70.06 489 GLU B O 1
ATOM 8497 N N . ARG B 1 490 ? 8.133 12.547 14.5 1 62.81 490 ARG B N 1
ATOM 8498 C CA . ARG B 1 490 ? 8.305 14 14.406 1 62.81 490 ARG B CA 1
ATOM 8499 C C . ARG B 1 490 ? 7.949 14.68 15.719 1 62.81 490 ARG B C 1
ATOM 8501 O O . ARG B 1 490 ? 7.523 15.836 15.727 1 62.81 490 ARG B O 1
ATOM 8508 N N . GLY B 1 491 ? 8.008 13.969 16.781 1 70.25 491 GLY B N 1
ATOM 8509 C CA . GLY B 1 491 ? 7.781 14.547 18.094 1 70.25 491 GLY B CA 1
ATOM 8510 C C . GLY B 1 491 ? 6.324 14.859 18.359 1 70.25 491 GLY B C 1
ATOM 8511 O O . GLY B 1 491 ? 6.012 15.75 19.156 1 70.25 491 GLY B O 1
ATOM 8512 N N . VAL B 1 492 ? 5.461 14.188 17.781 1 60.47 492 VAL B N 1
ATOM 8513 C CA . VAL B 1 492 ? 4.039 14.508 17.781 1 60.47 492 VAL B CA 1
ATOM 8514 C C . VAL B 1 492 ? 3.486 14.398 19.203 1 60.47 492 VAL B C 1
ATOM 8516 O O . VAL B 1 492 ? 2.5 15.055 19.547 1 60.47 492 VAL B O 1
ATOM 8519 N N . LYS B 1 493 ? 4.262 13.891 20.062 1 69.75 493 LYS B N 1
ATOM 8520 C CA . LYS B 1 493 ? 3.766 13.672 21.406 1 69.75 493 LYS B CA 1
ATOM 8521 C C . LYS B 1 493 ? 4.098 14.852 22.312 1 69.75 493 LYS B C 1
ATOM 8523 O O . LYS B 1 493 ? 3.611 14.93 23.453 1 69.75 493 LYS B O 1
ATOM 8528 N N . LEU B 1 494 ? 4.965 15.781 21.797 1 78.94 494 LEU B N 1
ATOM 8529 C CA . LEU B 1 494 ? 5.383 16.953 22.562 1 78.94 494 LEU B CA 1
ATOM 8530 C C . LEU B 1 494 ? 4.773 18.219 21.984 1 78.94 494 LEU B C 1
ATOM 8532 O O . LEU B 1 494 ? 4.492 18.297 20.781 1 78.94 494 LEU B O 1
ATOM 8536 N N . SER B 1 495 ? 4.531 19.156 22.844 1 78.62 495 SER B N 1
ATOM 8537 C CA . SER B 1 495 ? 4.094 20.469 22.375 1 78.62 495 SER B CA 1
ATOM 8538 C C . SER B 1 495 ? 5.207 21.188 21.625 1 78.62 495 SER B C 1
ATOM 8540 O O . SER B 1 495 ? 6.367 20.766 21.672 1 78.62 495 SER B O 1
ATOM 8542 N N . GLY B 1 496 ? 4.812 22.172 20.828 1 79.38 496 GLY B N 1
ATOM 8543 C CA . GLY B 1 496 ? 5.797 22.953 20.094 1 79.38 496 GLY B CA 1
ATOM 8544 C C . GLY B 1 496 ? 6.898 23.5 20.984 1 79.38 496 GLY B C 1
ATOM 8545 O O . GLY B 1 496 ? 8.078 23.438 20.641 1 79.38 496 GLY B O 1
ATOM 8546 N N . GLY B 1 497 ? 6.512 24.047 22.125 1 82.69 497 GLY B N 1
ATOM 8547 C CA . GLY B 1 497 ? 7.48 24.578 23.062 1 82.69 497 GLY B CA 1
ATOM 8548 C C . GLY B 1 497 ? 8.383 23.531 23.672 1 82.69 497 GLY B C 1
ATOM 8549 O O . GLY B 1 497 ? 9.562 23.766 23.906 1 82.69 497 GLY B O 1
ATOM 8550 N N . GLU B 1 498 ? 7.812 22.391 23.969 1 86.75 498 GLU B N 1
ATOM 8551 C CA . GLU B 1 498 ? 8.586 21.281 24.516 1 86.75 498 GLU B CA 1
ATOM 8552 C C . GLU B 1 498 ? 9.617 20.781 23.5 1 86.75 498 GLU B C 1
ATOM 8554 O O . GLU B 1 498 ? 10.766 20.484 23.859 1 86.75 498 GLU B O 1
ATOM 8559 N N . ARG B 1 499 ? 9.234 20.719 22.266 1 89.81 499 ARG B N 1
ATOM 8560 C CA . ARG B 1 499 ? 10.148 20.281 21.203 1 89.81 499 ARG B CA 1
ATOM 8561 C C . ARG B 1 499 ? 11.312 21.25 21.062 1 89.81 499 ARG B C 1
ATOM 8563 O O . ARG B 1 499 ? 12.461 20.844 20.875 1 89.81 499 ARG B O 1
ATOM 8570 N N . GLN B 1 500 ? 11 22.516 21.188 1 89 500 GLN B N 1
ATOM 8571 C CA . GLN B 1 500 ? 12.031 23.531 21.078 1 89 500 GLN B CA 1
ATOM 8572 C C . GLN B 1 500 ? 13.039 23.422 22.219 1 89 500 GLN B C 1
ATOM 8574 O O . GLN B 1 500 ? 14.242 23.547 22 1 89 500 GLN B O 1
ATOM 8579 N N . ARG B 1 501 ? 12.516 23.219 23.391 1 91.38 501 ARG B N 1
ATOM 8580 C CA . ARG B 1 501 ? 13.398 23.125 24.547 1 91.38 501 ARG B CA 1
ATOM 8581 C C . ARG B 1 501 ? 14.281 21.875 24.453 1 91.38 501 ARG B C 1
ATOM 8583 O O . ARG B 1 501 ? 15.422 21.891 24.906 1 91.38 501 ARG B O 1
ATOM 8590 N N . VAL B 1 502 ? 13.766 20.828 23.891 1 92.38 502 VAL B N 1
ATOM 8591 C CA . VAL B 1 502 ? 14.578 19.641 23.656 1 92.38 502 VAL B CA 1
ATOM 8592 C C . VAL B 1 502 ? 15.672 19.953 22.641 1 92.38 502 VAL B C 1
ATOM 8594 O O . VAL B 1 502 ? 16.812 19.516 22.797 1 92.38 502 VAL B O 1
ATOM 8597 N N . ALA B 1 503 ? 15.32 20.672 21.609 1 92.25 503 ALA B N 1
ATOM 8598 C CA . ALA B 1 503 ? 16.312 21.078 20.609 1 92.25 503 ALA B CA 1
ATOM 8599 C C . ALA B 1 503 ? 17.391 21.969 21.219 1 92.25 503 ALA B C 1
ATOM 8601 O O . ALA B 1 503 ? 18.562 21.859 20.859 1 92.25 503 ALA B O 1
ATOM 8602 N N . ILE B 1 504 ? 16.922 22.844 22.078 1 92.81 504 ILE B N 1
ATOM 8603 C CA . ILE B 1 504 ? 17.875 23.703 22.766 1 92.81 504 ILE B CA 1
ATOM 8604 C C . ILE B 1 504 ? 18.797 22.875 23.656 1 92.81 504 ILE B C 1
ATOM 8606 O O . ILE B 1 504 ? 20 23.125 23.719 1 92.81 504 ILE B O 1
ATOM 8610 N N . ALA B 1 505 ? 18.219 21.906 24.344 1 95.19 505 ALA B N 1
ATOM 8611 C CA . ALA B 1 505 ? 19.016 21 25.156 1 95.19 505 ALA B CA 1
ATOM 8612 C C . ALA B 1 505 ? 20.078 20.281 24.312 1 95.19 505 ALA B C 1
ATOM 8614 O O . ALA B 1 505 ? 21.219 20.109 24.75 1 95.19 505 ALA B O 1
ATOM 8615 N N . ARG B 1 506 ? 19.719 19.906 23.188 1 94.56 506 ARG B N 1
ATOM 8616 C CA . ARG B 1 506 ? 20.656 19.297 22.234 1 94.56 506 ARG B CA 1
ATOM 8617 C C . ARG B 1 506 ? 21.812 20.234 21.938 1 94.56 506 ARG B C 1
ATOM 8619 O O . ARG B 1 506 ? 22.969 19.797 21.859 1 94.56 506 ARG B O 1
ATOM 8626 N N . ALA B 1 507 ? 21.484 21.422 21.703 1 93.69 507 ALA B N 1
ATOM 8627 C CA . ALA B 1 507 ? 22.5 22.422 21.391 1 93.69 507 ALA B CA 1
ATOM 8628 C C . ALA B 1 507 ? 23.438 22.641 22.578 1 93.69 507 ALA B C 1
ATOM 8630 O O . ALA B 1 507 ? 24.641 22.844 22.391 1 93.69 507 ALA B O 1
ATOM 8631 N N . PHE B 1 508 ? 22.875 22.672 23.797 1 94.88 508 PHE B N 1
ATOM 8632 C CA . PHE B 1 508 ? 23.703 22.797 24.984 1 94.88 508 PHE B CA 1
ATOM 8633 C C . PHE B 1 508 ? 24.719 21.656 25.062 1 94.88 508 PHE B C 1
ATOM 8635 O O . PHE B 1 508 ? 25.875 21.891 25.391 1 94.88 508 PHE B O 1
ATOM 8642 N N . LEU B 1 509 ? 24.141 20.5 24.781 1 95 509 LEU B N 1
ATOM 8643 C CA . LEU B 1 509 ? 24.969 19.312 24.906 1 95 509 LEU B CA 1
ATOM 8644 C C . LEU B 1 509 ? 26.047 19.297 23.828 1 95 509 LEU B C 1
ATOM 8646 O O . LEU B 1 509 ? 27.156 18.812 24.047 1 95 509 LEU B O 1
ATOM 8650 N N . ALA B 1 510 ? 25.766 19.766 22.688 1 93.5 510 ALA B N 1
ATOM 8651 C CA . ALA B 1 510 ? 26.734 19.812 21.594 1 93.5 510 ALA B CA 1
ATOM 8652 C C . ALA B 1 510 ? 27.922 20.703 21.953 1 93.5 510 ALA B C 1
ATOM 8654 O O . ALA B 1 510 ? 29.062 20.406 21.562 1 93.5 510 ALA B O 1
ATOM 8655 N N . ASP B 1 511 ? 27.609 21.797 22.656 1 92 511 ASP B N 1
ATOM 8656 C CA . ASP B 1 511 ? 28.641 22.719 23.141 1 92 511 ASP B CA 1
ATOM 8657 C C . ASP B 1 511 ? 29.547 23.156 22 1 92 511 ASP B C 1
ATOM 8659 O O . ASP B 1 511 ? 30.781 23.078 22.109 1 92 511 ASP B O 1
ATOM 8663 N N . ALA B 1 512 ? 29.031 23.562 20.859 1 94 512 ALA B N 1
ATOM 8664 C CA . ALA B 1 512 ? 29.766 24 19.672 1 94 512 ALA B CA 1
ATOM 8665 C C . ALA B 1 512 ? 30.156 25.469 19.781 1 94 512 ALA B C 1
ATOM 8667 O O . ALA B 1 512 ? 29.453 26.266 20.391 1 94 512 ALA B O 1
ATOM 8668 N N . PRO B 1 513 ? 31.234 25.828 19.156 1 95.12 513 PRO B N 1
ATOM 8669 C CA . PRO B 1 513 ? 31.688 27.219 19.219 1 95.12 513 PRO B CA 1
ATOM 8670 C C . PRO B 1 513 ? 30.797 28.172 18.422 1 95.12 513 PRO B C 1
ATOM 8672 O O . PRO B 1 513 ? 30.75 29.375 18.703 1 95.12 513 PRO B O 1
ATOM 8675 N N . ILE B 1 514 ? 30.172 27.641 17.484 1 95.88 514 ILE B N 1
ATOM 8676 C CA . ILE B 1 514 ? 29.266 28.453 16.672 1 95.88 514 ILE B CA 1
ATOM 8677 C C . ILE B 1 514 ? 27.828 28 16.891 1 95.88 514 ILE B C 1
ATOM 8679 O O . ILE B 1 514 ? 27.531 26.797 16.844 1 95.88 514 ILE B O 1
ATOM 8683 N N . LEU B 1 515 ? 26.984 28.953 17.172 1 94.69 515 LEU B N 1
ATOM 8684 C CA . LEU B 1 515 ? 25.578 28.672 17.438 1 94.69 515 LEU B CA 1
ATOM 8685 C C . LEU B 1 515 ? 24.688 29.406 16.422 1 94.69 515 LEU B C 1
ATOM 8687 O O . LEU B 1 515 ? 24.891 30.578 16.156 1 94.69 515 LEU B O 1
ATOM 8691 N N . VAL B 1 516 ? 23.812 28.641 15.812 1 93.69 516 VAL B N 1
ATOM 8692 C CA . VAL B 1 516 ? 22.812 29.219 14.906 1 93.69 516 VAL B CA 1
ATOM 8693 C C . VAL B 1 516 ? 21.422 29.016 15.484 1 93.69 516 VAL B C 1
ATOM 8695 O O . VAL B 1 516 ? 21.016 27.891 15.758 1 93.69 516 VAL B O 1
ATOM 8698 N N . LEU B 1 517 ? 20.703 30.078 15.672 1 90.81 517 LEU B N 1
ATOM 8699 C CA . LEU B 1 517 ? 19.344 30.031 16.188 1 90.81 517 LEU B CA 1
ATOM 8700 C C . LEU B 1 517 ? 18.359 30.562 15.156 1 90.81 517 LEU B C 1
ATOM 8702 O O . LEU B 1 517 ? 18.438 31.734 14.742 1 90.81 517 LEU B O 1
ATOM 8706 N N . ASP B 1 518 ? 17.562 29.688 14.695 1 81.81 518 ASP B N 1
ATOM 8707 C CA . ASP B 1 518 ? 16.484 30.109 13.805 1 81.81 518 ASP B CA 1
ATOM 8708 C C . ASP B 1 518 ? 15.164 30.234 14.57 1 81.81 518 ASP B C 1
ATOM 8710 O O . ASP B 1 518 ? 14.484 29.234 14.828 1 81.81 518 ASP B O 1
ATOM 8714 N N . GLU B 1 519 ? 14.969 31.312 15.195 1 69.69 519 GLU B N 1
ATOM 8715 C CA . GLU B 1 519 ? 14 31.531 16.266 1 69.69 519 GLU B CA 1
ATOM 8716 C C . GLU B 1 519 ? 12.57 31.469 15.734 1 69.69 519 GLU B C 1
ATOM 8718 O O . GLU B 1 519 ? 12.227 32.156 14.766 1 69.69 519 GLU B O 1
ATOM 8723 N N . ALA B 1 520 ? 11.742 30.328 15.883 1 57.28 520 ALA B N 1
ATOM 8724 C CA . ALA B 1 520 ? 10.289 30.344 15.734 1 57.28 520 ALA B CA 1
ATOM 8725 C C . ALA B 1 520 ? 9.602 30.359 17.094 1 57.28 520 ALA B C 1
ATOM 8727 O O . ALA B 1 520 ? 9.352 29.312 17.688 1 57.28 520 ALA B O 1
ATOM 8728 N N . THR B 1 521 ? 9.766 31.328 18.016 1 57.66 521 THR B N 1
ATOM 8729 C CA . THR B 1 521 ? 9.008 31.328 19.266 1 57.66 521 THR B CA 1
ATOM 8730 C C . THR B 1 521 ? 7.543 31.656 19.016 1 57.66 521 THR B C 1
ATOM 8732 O O . THR B 1 521 ? 6.82 32.062 19.938 1 57.66 521 THR B O 1
ATOM 8735 N N . SER B 1 522 ? 7.199 31.328 17.641 1 53.97 522 SER B N 1
ATOM 8736 C CA . SER B 1 522 ? 5.82 31.672 17.312 1 53.97 522 SER B CA 1
ATOM 8737 C C . SER B 1 522 ? 4.848 30.609 17.797 1 53.97 522 SER B C 1
ATOM 8739 O O . SER B 1 522 ? 5.199 29.422 17.891 1 53.97 522 SER B O 1
ATOM 8741 N N . SER B 1 523 ? 3.906 30.984 18.609 1 55.69 523 SER B N 1
ATOM 8742 C CA . SER B 1 523 ? 2.732 30.203 18.984 1 55.69 523 SER B CA 1
ATOM 8743 C C . SER B 1 523 ? 2.895 29.594 20.375 1 55.69 523 SER B C 1
ATOM 8745 O O . SER B 1 523 ? 2.18 28.656 20.734 1 55.69 523 SER B O 1
ATOM 8747 N N . LEU B 1 524 ? 3.99 30.047 20.984 1 62.16 524 LEU B N 1
ATOM 8748 C CA . LEU B 1 524 ? 4.16 29.562 22.344 1 62.16 524 LEU B CA 1
ATOM 8749 C C . LEU B 1 524 ? 3.422 30.438 23.344 1 62.16 524 LEU B C 1
ATOM 8751 O O . LEU B 1 524 ? 3.244 31.641 23.109 1 62.16 524 LEU B O 1
ATOM 8755 N N . ASP B 1 525 ? 2.895 29.859 24.359 1 62.62 525 ASP B N 1
ATOM 8756 C CA . ASP B 1 525 ? 2.35 30.672 25.453 1 62.62 525 ASP B CA 1
ATOM 8757 C C . ASP B 1 525 ? 3.439 31.516 26.109 1 62.62 525 ASP B C 1
ATOM 8759 O O . ASP B 1 525 ? 4.625 31.203 26 1 62.62 525 ASP B O 1
ATOM 8763 N N . VAL B 1 526 ? 3.027 32.625 26.734 1 62.34 526 VAL B N 1
ATOM 8764 C CA . VAL B 1 526 ? 3.906 33.656 27.25 1 62.34 526 VAL B CA 1
ATOM 8765 C C . VAL B 1 526 ? 4.906 33.031 28.234 1 62.34 526 VAL B C 1
ATOM 8767 O O . VAL B 1 526 ? 6.098 33.344 28.203 1 62.34 526 VAL B O 1
ATOM 8770 N N . GLU B 1 527 ? 4.422 32.188 29.094 1 72 527 GLU B N 1
ATOM 8771 C CA . GLU B 1 527 ? 5.305 31.578 30.094 1 72 527 GLU B CA 1
ATOM 8772 C C . GLU B 1 527 ? 6.348 30.688 29.438 1 72 527 GLU B C 1
ATOM 8774 O O . GLU B 1 527 ? 7.531 30.75 29.781 1 72 527 GLU B O 1
ATOM 8779 N N . THR B 1 528 ? 5.938 29.875 28.578 1 77.38 528 THR B N 1
ATOM 8780 C CA . THR B 1 528 ? 6.84 28.984 27.859 1 77.38 528 THR B CA 1
ATOM 8781 C C . THR B 1 528 ? 7.832 29.797 27.016 1 77.38 528 THR B C 1
ATOM 8783 O O . THR B 1 528 ? 9.008 29.438 26.922 1 77.38 528 THR B O 1
ATOM 8786 N N . GLU B 1 529 ? 7.293 30.859 26.5 1 77.56 529 GLU B N 1
ATOM 8787 C CA . GLU B 1 529 ? 8.156 31.734 25.703 1 77.56 529 GLU B CA 1
ATOM 8788 C C . GLU B 1 529 ? 9.281 32.312 26.547 1 77.56 529 GLU B C 1
ATOM 8790 O O . GLU B 1 529 ? 10.422 32.406 26.094 1 77.56 529 GLU B O 1
ATOM 8795 N N . ARG B 1 530 ? 8.938 32.719 27.688 1 79.31 530 ARG B N 1
ATOM 8796 C CA . ARG B 1 530 ? 9.93 33.281 28.594 1 79.31 530 ARG B CA 1
ATOM 8797 C C . ARG B 1 530 ? 11 32.25 28.938 1 79.31 530 ARG B C 1
ATOM 8799 O O . ARG B 1 530 ? 12.195 32.594 28.984 1 79.31 530 ARG B O 1
ATOM 8806 N N . GLN B 1 531 ? 10.586 31.078 29.203 1 84.19 531 GLN B N 1
ATOM 8807 C CA . GLN B 1 531 ? 11.516 30 29.547 1 84.19 531 GLN B CA 1
ATOM 8808 C C . GLN B 1 531 ? 12.445 29.688 28.375 1 84.19 531 GLN B C 1
ATOM 8810 O O . GLN B 1 531 ? 13.648 29.516 28.562 1 84.19 531 GLN B O 1
ATOM 8815 N N . VAL B 1 532 ? 11.883 29.641 27.234 1 84.94 532 VAL B N 1
ATOM 8816 C CA . VAL B 1 532 ? 12.656 29.359 26.031 1 84.94 532 VAL B CA 1
ATOM 8817 C C . VAL B 1 532 ? 13.656 30.484 25.781 1 84.94 532 VAL B C 1
ATOM 8819 O O . VAL B 1 532 ? 14.812 30.234 25.422 1 84.94 532 VAL B O 1
ATOM 8822 N N . GLN B 1 533 ? 13.195 31.688 26 1 83.56 533 GLN B N 1
ATOM 8823 C CA . GLN B 1 533 ? 14.062 32.844 25.781 1 83.56 533 GLN B CA 1
ATOM 8824 C C . GLN B 1 533 ? 15.227 32.844 26.766 1 83.56 533 GLN B C 1
ATOM 8826 O O . GLN B 1 533 ? 16.359 33.156 26.391 1 83.56 533 GLN B O 1
ATOM 8831 N N . ALA B 1 534 ? 14.938 32.562 27.969 1 86.38 534 ALA B N 1
ATOM 8832 C CA . ALA B 1 534 ? 15.984 32.5 29 1 86.38 534 ALA B CA 1
ATOM 8833 C C . ALA B 1 534 ? 17.016 31.438 28.656 1 86.38 534 ALA B C 1
ATOM 8835 O O . ALA B 1 534 ? 18.219 31.641 28.828 1 86.38 534 ALA B O 1
ATOM 8836 N N . ALA B 1 535 ? 16.562 30.344 28.25 1 89.38 535 ALA B N 1
ATOM 8837 C CA . ALA B 1 535 ? 17.438 29.25 27.875 1 89.38 535 ALA B CA 1
ATOM 8838 C C . ALA B 1 535 ? 18.312 29.641 26.688 1 89.38 535 ALA B C 1
ATOM 8840 O O . ALA B 1 535 ? 19.516 29.312 26.641 1 89.38 535 ALA B O 1
ATOM 8841 N N . MET B 1 536 ? 17.781 30.297 25.766 1 88.94 536 MET B N 1
ATOM 8842 C CA . MET B 1 536 ? 18.5 30.734 24.578 1 88.94 536 MET B CA 1
ATOM 8843 C C . MET B 1 536 ? 19.594 31.734 24.938 1 88.94 536 MET B C 1
ATOM 8845 O O . MET B 1 536 ? 20.688 31.688 24.375 1 88.94 536 MET B O 1
ATOM 8849 N N . GLU B 1 537 ? 19.25 32.594 25.812 1 87.62 537 GLU B N 1
ATOM 8850 C CA . GLU B 1 537 ? 20.219 33.625 26.234 1 87.62 537 GLU B CA 1
ATOM 8851 C C . GLU B 1 537 ? 21.422 32.969 26.906 1 87.62 537 GLU B C 1
ATOM 8853 O O . GLU B 1 537 ? 22.562 33.375 26.672 1 87.62 537 GLU B O 1
ATOM 8858 N N . GLU B 1 538 ? 21.078 32.031 27.688 1 91.38 538 GLU B N 1
ATOM 8859 C CA . GLU B 1 538 ? 22.172 31.312 28.328 1 91.38 538 GLU B CA 1
ATOM 8860 C C . GLU B 1 538 ? 23.016 30.562 27.312 1 91.38 538 GLU B C 1
ATOM 8862 O O . GLU B 1 538 ? 24.234 30.5 27.422 1 91.38 538 GLU B O 1
ATOM 8867 N N . LEU B 1 539 ? 22.375 29.969 26.391 1 91.38 539 LEU B N 1
ATOM 8868 C CA . LEU B 1 539 ? 23.047 29.172 25.375 1 91.38 539 LEU B CA 1
ATOM 8869 C C . LEU B 1 539 ? 23.969 30.047 24.531 1 91.38 539 LEU B C 1
ATOM 8871 O O . LEU B 1 539 ? 25.031 29.578 24.094 1 91.38 539 LEU B O 1
ATOM 8875 N N . MET B 1 540 ? 23.609 31.234 24.328 1 91.5 540 MET B N 1
ATOM 8876 C CA . MET B 1 540 ? 24.359 32.125 23.453 1 91.5 540 MET B CA 1
ATOM 8877 C C . MET B 1 540 ? 25.625 32.656 24.141 1 91.5 540 MET B C 1
ATOM 8879 O O . MET B 1 540 ? 26.547 33.094 23.484 1 91.5 540 MET B O 1
ATOM 8883 N N . ALA B 1 541 ? 25.625 32.594 25.422 1 89.81 541 ALA B N 1
ATOM 8884 C CA . ALA B 1 541 ? 26.734 33.156 26.188 1 89.81 541 ALA B CA 1
ATOM 8885 C C . ALA B 1 541 ? 28.047 32.5 25.812 1 89.81 541 ALA B C 1
ATOM 8887 O O . ALA B 1 541 ? 28.172 31.281 25.875 1 89.81 541 ALA B O 1
ATOM 8888 N N . GLY B 1 542 ? 28.984 33.312 25.375 1 88.62 542 GLY B N 1
ATOM 8889 C CA . GLY B 1 542 ? 30.344 32.844 25.156 1 88.62 542 GLY B CA 1
ATOM 8890 C C . GLY B 1 542 ? 30.547 32.188 23.797 1 88.62 542 GLY B C 1
ATOM 8891 O O . GLY B 1 542 ? 31.562 31.547 23.562 1 88.62 542 GLY B O 1
ATOM 8892 N N . ARG B 1 543 ? 29.609 32.25 22.906 1 93.5 543 ARG B N 1
ATOM 8893 C CA . ARG B 1 543 ? 29.688 31.625 21.594 1 93.5 543 ARG B CA 1
ATOM 8894 C C . ARG B 1 543 ? 29.422 32.625 20.484 1 93.5 543 ARG B C 1
ATOM 8896 O O . ARG B 1 543 ? 28.75 33.625 20.703 1 93.5 543 ARG B O 1
ATOM 8903 N N . THR B 1 544 ? 30.094 32.375 19.344 1 95.81 544 THR B N 1
ATOM 8904 C CA . THR B 1 544 ? 29.656 33.094 18.156 1 95.81 544 THR B CA 1
ATOM 8905 C C . THR B 1 544 ? 28.234 32.688 17.766 1 95.81 544 THR B C 1
ATOM 8907 O O . THR B 1 544 ? 27.953 31.5 17.547 1 95.81 544 THR B O 1
ATOM 8910 N N . THR B 1 545 ? 27.375 33.625 17.766 1 94.81 545 THR B N 1
ATOM 8911 C CA . THR B 1 545 ? 25.969 33.281 17.594 1 94.81 545 THR B CA 1
ATOM 8912 C C . THR B 1 545 ? 25.359 34.031 16.422 1 94.81 545 THR B C 1
ATOM 8914 O O . THR B 1 545 ? 25.531 35.25 16.312 1 94.81 545 THR B O 1
ATOM 8917 N N . ILE B 1 546 ? 24.75 33.281 15.555 1 94.31 546 ILE B N 1
ATOM 8918 C CA . ILE B 1 546 ? 23.938 33.844 14.484 1 94.31 546 ILE B CA 1
ATOM 8919 C C . ILE B 1 546 ? 22.453 33.625 14.781 1 94.31 546 ILE B C 1
ATOM 8921 O O . ILE B 1 546 ? 22.016 32.469 14.914 1 94.31 546 ILE B O 1
ATOM 8925 N N . VAL B 1 547 ? 21.719 34.656 14.914 1 91.69 547 VAL B N 1
ATOM 8926 C CA . VAL B 1 547 ? 20.312 34.531 15.281 1 91.69 547 VAL B CA 1
ATOM 8927 C C . VAL B 1 547 ? 19.422 35.156 14.188 1 91.69 547 VAL B C 1
ATOM 8929 O O . VAL B 1 547 ? 19.578 36.312 13.836 1 91.69 547 VAL B O 1
ATOM 8932 N N . ILE B 1 548 ? 18.656 34.312 13.57 1 87.62 548 ILE B N 1
ATOM 8933 C CA . ILE B 1 548 ? 17.578 34.844 12.727 1 87.62 548 ILE B CA 1
ATOM 8934 C C . ILE B 1 548 ? 16.391 35.25 13.594 1 87.62 548 ILE B C 1
ATOM 8936 O O . ILE B 1 548 ? 15.656 34.406 14.094 1 87.62 548 ILE B O 1
ATOM 8940 N N . ALA B 1 549 ? 16.234 36.5 13.844 1 75.25 549 ALA B N 1
ATOM 8941 C CA . ALA B 1 549 ? 15.344 36.969 14.906 1 75.25 549 ALA B CA 1
ATOM 8942 C C . ALA B 1 549 ? 14.117 37.688 14.32 1 75.25 549 ALA B C 1
ATOM 8944 O O . ALA B 1 549 ? 14.219 38.406 13.328 1 75.25 549 ALA B O 1
ATOM 8945 N N . HIS B 1 550 ? 13.125 37.344 14.883 1 67 550 HIS B N 1
ATOM 8946 C CA . HIS B 1 550 ? 11.891 38.062 14.578 1 67 550 HIS B CA 1
ATOM 8947 C C . HIS B 1 550 ? 11.375 38.812 15.797 1 67 550 HIS B C 1
ATOM 8949 O O . HIS B 1 550 ? 10.57 39.719 15.664 1 67 550 HIS B O 1
ATOM 8955 N N . ARG B 1 551 ? 11.992 38.438 16.891 1 68.62 551 ARG B N 1
ATOM 8956 C CA . ARG B 1 551 ? 11.547 39.062 18.125 1 68.62 551 ARG B CA 1
ATOM 8957 C C . ARG B 1 551 ? 12.477 40.219 18.531 1 68.62 551 ARG B C 1
ATOM 8959 O O . ARG B 1 551 ? 13.695 40.094 18.422 1 68.62 551 ARG B O 1
ATOM 8966 N N . LEU B 1 552 ? 11.891 41.188 19.094 1 69.88 552 LEU B N 1
ATOM 8967 C CA . LEU B 1 552 ? 12.617 42.406 19.422 1 69.88 552 LEU B CA 1
ATOM 8968 C C . LEU B 1 552 ? 13.602 42.156 20.562 1 69.88 552 LEU B C 1
ATOM 8970 O O . LEU B 1 552 ? 14.711 42.719 20.562 1 69.88 552 LEU B O 1
ATOM 8974 N N . SER B 1 553 ? 13.211 41.406 21.531 1 70.81 553 SER B N 1
ATOM 8975 C CA . SER B 1 553 ? 14.078 41.156 22.688 1 70.81 553 SER B CA 1
ATOM 8976 C C . SER B 1 553 ? 15.398 40.531 22.266 1 70.81 553 SER B C 1
ATOM 8978 O O . SER B 1 553 ? 16.453 40.875 22.781 1 70.81 553 SER B O 1
ATOM 8980 N N . THR B 1 554 ? 15.359 39.656 21.344 1 75.5 554 THR B N 1
ATOM 8981 C CA . THR B 1 554 ? 16.547 38.969 20.828 1 75.5 554 THR B CA 1
ATOM 8982 C C . THR B 1 554 ? 17.391 39.906 19.984 1 75.5 554 THR B C 1
ATOM 8984 O O . THR B 1 554 ? 18.625 39.875 20.031 1 75.5 554 THR B O 1
ATOM 8987 N N . ILE B 1 555 ? 16.734 40.719 19.297 1 80.5 555 ILE B N 1
ATOM 8988 C CA . ILE B 1 555 ? 17.406 41.656 18.406 1 80.5 555 ILE B CA 1
ATOM 8989 C C . ILE B 1 555 ? 18.156 42.719 19.234 1 80.5 555 ILE B C 1
ATOM 8991 O O . ILE B 1 555 ? 19.297 43.062 18.938 1 80.5 555 ILE B O 1
ATOM 8995 N N . ARG B 1 556 ? 17.5 43.188 20.281 1 81.81 556 ARG B N 1
ATOM 8996 C CA . ARG B 1 556 ? 18.062 44.25 21.109 1 81.81 556 ARG B CA 1
ATOM 8997 C C . ARG B 1 556 ? 19.344 43.781 21.812 1 81.81 556 ARG B C 1
ATOM 8999 O O . ARG B 1 556 ? 20.25 44.594 22.062 1 81.81 556 ARG B O 1
ATOM 9006 N N . GLY B 1 557 ? 19.391 42.531 22.078 1 82.19 557 GLY B N 1
ATOM 9007 C CA . GLY B 1 557 ? 20.516 42 22.812 1 82.19 557 GLY B CA 1
ATOM 9008 C C . GLY B 1 557 ? 21.688 41.625 21.922 1 82.19 557 GLY B C 1
ATOM 9009 O O . GLY B 1 557 ? 22.766 41.312 22.406 1 82.19 557 GLY B O 1
ATOM 9010 N N . ALA B 1 558 ? 21.641 41.844 20.641 1 90.75 558 ALA B N 1
ATOM 9011 C CA . ALA B 1 558 ? 22.688 41.469 19.703 1 90.75 558 ALA B CA 1
ATOM 9012 C C . ALA B 1 558 ? 23.797 42.5 19.656 1 90.75 558 ALA B C 1
ATOM 9014 O O . ALA B 1 558 ? 23.531 43.688 19.859 1 90.75 558 ALA B O 1
ATOM 9015 N N . ASP B 1 559 ? 24.984 42.094 19.359 1 93.06 559 ASP B N 1
ATOM 9016 C CA . ASP B 1 559 ? 26.125 42.969 19.203 1 93.06 559 ASP B CA 1
ATOM 9017 C C . ASP B 1 559 ? 26.062 43.719 17.875 1 93.06 559 ASP B C 1
ATOM 9019 O O . ASP B 1 559 ? 26.547 44.844 17.766 1 93.06 559 ASP B O 1
ATOM 9023 N N . ARG B 1 560 ? 25.594 43.031 16.953 1 94.31 560 ARG B N 1
ATOM 9024 C CA . ARG B 1 560 ? 25.484 43.594 15.609 1 94.31 560 ARG B CA 1
ATOM 9025 C C . ARG B 1 560 ? 24.234 43.062 14.906 1 94.31 560 ARG B C 1
ATOM 9027 O O . ARG B 1 560 ? 23.922 41.875 14.992 1 94.31 560 ARG B O 1
ATOM 9034 N N . ILE B 1 561 ? 23.516 43.969 14.305 1 93.75 561 ILE B N 1
ATOM 9035 C CA . ILE B 1 561 ? 22.312 43.625 13.547 1 93.75 561 ILE B CA 1
ATOM 9036 C C . ILE B 1 561 ? 22.578 43.781 12.055 1 93.75 561 ILE B C 1
ATOM 9038 O O . ILE B 1 561 ? 23.078 44.812 11.625 1 93.75 561 ILE B O 1
ATOM 9042 N N . LEU B 1 562 ? 22.328 42.75 11.336 1 93.19 562 LEU B N 1
ATOM 9043 C CA . LEU B 1 562 ? 22.438 42.781 9.883 1 93.19 562 LEU B CA 1
ATOM 9044 C C . LEU B 1 562 ? 21.062 42.781 9.227 1 93.19 562 LEU B C 1
ATOM 9046 O O . LEU B 1 562 ? 20.297 41.812 9.367 1 93.19 562 LEU B O 1
ATOM 9050 N N . VAL B 1 563 ? 20.75 43.844 8.516 1 91.75 563 VAL B N 1
ATOM 9051 C CA . VAL B 1 563 ? 19.453 43.938 7.836 1 91.75 563 VAL B CA 1
ATOM 9052 C C . VAL B 1 563 ? 19.594 43.469 6.387 1 91.75 563 VAL B C 1
ATOM 9054 O O . VAL B 1 563 ? 20.297 44.094 5.594 1 91.75 563 VAL B O 1
ATOM 9057 N N . PHE B 1 564 ? 18.875 42.375 6.164 1 89.94 564 PHE B N 1
ATOM 9058 C CA . PHE B 1 564 ? 18.938 41.75 4.848 1 89.94 564 PHE B CA 1
ATOM 9059 C C . PHE B 1 564 ? 17.812 42.25 3.961 1 89.94 564 PHE B C 1
ATOM 9061 O O . PHE B 1 564 ? 16.656 42.344 4.41 1 89.94 564 PHE B O 1
ATOM 9068 N N . GLU B 1 565 ? 18.125 42.594 2.738 1 87.88 565 GLU B N 1
ATOM 9069 C CA . GLU B 1 565 ? 17.172 42.906 1.686 1 87.88 565 GLU B CA 1
ATOM 9070 C C . GLU B 1 565 ? 17.625 42.344 0.338 1 87.88 565 GLU B C 1
ATOM 9072 O O . GLU B 1 565 ? 18.688 42.75 -0.171 1 87.88 565 GLU B O 1
ATOM 9077 N N . ASN B 1 566 ? 16.906 41.469 -0.249 1 85.5 566 ASN B N 1
ATOM 9078 C CA . ASN B 1 566 ? 17.172 40.906 -1.562 1 85.5 566 ASN B CA 1
ATOM 9079 C C . ASN B 1 566 ? 18.594 40.375 -1.668 1 85.5 566 ASN B C 1
ATOM 9081 O O . ASN B 1 566 ? 19.312 40.688 -2.613 1 85.5 566 ASN B O 1
ATOM 9085 N N . GLY B 1 567 ? 19.078 39.781 -0.655 1 85.88 567 GLY B N 1
ATOM 9086 C CA . GLY B 1 567 ? 20.359 39.125 -0.686 1 85.88 567 GLY B CA 1
ATOM 9087 C C . GLY B 1 567 ? 21.531 40.031 -0.348 1 85.88 567 GLY B C 1
ATOM 9088 O O . GLY B 1 567 ? 22.688 39.656 -0.527 1 85.88 567 GLY B O 1
ATOM 9089 N N . ARG B 1 568 ? 21.219 41.25 0.047 1 89.62 568 ARG B N 1
ATOM 9090 C CA . ARG B 1 568 ? 22.266 42.188 0.409 1 89.62 568 ARG B CA 1
ATOM 9091 C C . ARG B 1 568 ? 22.031 42.75 1.81 1 89.62 568 ARG B C 1
ATOM 9093 O O . ARG B 1 568 ? 20.891 42.781 2.293 1 89.62 568 ARG B O 1
ATOM 9100 N N . ILE B 1 569 ? 23.125 43.094 2.404 1 91 569 ILE B N 1
ATOM 9101 C CA . ILE B 1 569 ? 23.031 43.781 3.684 1 91 569 ILE B CA 1
ATOM 9102 C C . ILE B 1 569 ? 22.906 45.281 3.443 1 91 569 ILE B C 1
ATOM 9104 O O . ILE B 1 569 ? 23.844 45.938 2.963 1 91 569 ILE B O 1
ATOM 9108 N N . VAL B 1 570 ? 21.844 45.844 3.865 1 90.56 570 VAL B N 1
ATOM 9109 C CA . VAL B 1 570 ? 21.562 47.25 3.547 1 90.56 570 VAL B CA 1
ATOM 9110 C C . VAL B 1 570 ? 21.938 48.125 4.73 1 90.56 570 VAL B C 1
ATOM 9112 O O . VAL B 1 570 ? 22.188 49.312 4.566 1 90.56 570 VAL B O 1
ATOM 9115 N N . GLU B 1 571 ? 21.703 47.562 5.91 1 91.88 571 GLU B N 1
ATOM 9116 C CA . GLU B 1 571 ? 22.062 48.281 7.133 1 91.88 571 GLU B CA 1
ATOM 9117 C C . GLU B 1 571 ? 22.719 47.344 8.141 1 91.88 571 GLU B C 1
ATOM 9119 O O . GLU B 1 571 ? 22.438 46.125 8.164 1 91.88 571 GLU B O 1
ATOM 9124 N N . GLU B 1 572 ? 23.719 47.844 8.859 1 93.25 572 GLU B N 1
ATOM 9125 C CA . GLU B 1 572 ? 24.312 47.094 9.953 1 93.25 572 GLU B CA 1
ATOM 9126 C C . GLU B 1 572 ? 24.656 47.969 11.141 1 93.25 572 GLU B C 1
ATOM 9128 O O . GLU B 1 572 ? 25 49.156 10.961 1 93.25 572 GLU B O 1
ATOM 9133 N N . GLY B 1 573 ? 24.453 47.5 12.281 1 91.94 573 GLY B N 1
ATOM 9134 C CA . GLY B 1 573 ? 24.766 48.219 13.492 1 91.94 573 GLY B CA 1
ATOM 9135 C C . GLY B 1 573 ? 24.016 47.688 14.711 1 91.94 573 GLY B C 1
ATOM 9136 O O . GLY B 1 573 ? 23.531 46.562 14.711 1 91.94 573 GLY B O 1
ATOM 9137 N N . ARG B 1 574 ? 24.109 48.406 15.758 1 92.44 574 ARG B N 1
ATOM 9138 C CA . ARG B 1 574 ? 23.391 48.062 16.984 1 92.44 574 ARG B CA 1
ATOM 9139 C C . ARG B 1 574 ? 21.969 48.594 16.938 1 92.44 574 ARG B C 1
ATOM 9141 O O . ARG B 1 574 ? 21.656 49.531 16.172 1 92.44 574 ARG B O 1
ATOM 9148 N N . HIS B 1 575 ? 21.141 48.062 17.766 1 89.44 575 HIS B N 1
ATOM 9149 C CA . HIS B 1 575 ? 19.719 48.406 17.781 1 89.44 575 HIS B CA 1
ATOM 9150 C C . HIS B 1 575 ? 19.516 49.906 17.922 1 89.44 575 HIS B C 1
ATOM 9152 O O . HIS B 1 575 ? 18.828 50.531 17.109 1 89.44 575 HIS B O 1
ATOM 9158 N N . ALA B 1 576 ? 20.234 50.5 18.859 1 86.62 576 ALA B N 1
ATOM 9159 C CA . ALA B 1 576 ? 20.047 51.906 19.172 1 86.62 576 ALA B CA 1
ATOM 9160 C C . ALA B 1 576 ? 20.484 52.781 17.984 1 86.62 576 ALA B C 1
ATOM 9162 O O . ALA B 1 576 ? 19.797 53.75 17.641 1 86.62 576 ALA B O 1
ATOM 9163 N N . ASP B 1 577 ? 21.516 52.406 17.344 1 90.81 577 ASP B N 1
ATOM 9164 C CA . ASP B 1 577 ? 22.078 53.188 16.219 1 90.81 577 ASP B CA 1
ATOM 9165 C C . ASP B 1 577 ? 21.172 53.062 14.992 1 90.81 577 ASP B C 1
ATOM 9167 O O . ASP B 1 577 ? 20.969 54.062 14.281 1 90.81 577 ASP B O 1
ATOM 9171 N N . LEU B 1 578 ? 20.625 51.906 14.836 1 89.94 578 LEU B N 1
ATOM 9172 C CA . LEU B 1 578 ? 19.844 51.656 13.625 1 89.94 578 LEU B CA 1
ATOM 9173 C C . LEU B 1 578 ? 18.469 52.312 13.734 1 89.94 578 LEU B C 1
ATOM 9175 O O . LEU B 1 578 ? 17.906 52.75 12.727 1 89.94 578 LEU B O 1
ATOM 9179 N N . VAL B 1 579 ? 17.969 52.344 14.891 1 86.81 579 VAL B N 1
ATOM 9180 C CA . VAL B 1 579 ? 16.688 53 15.102 1 86.81 579 VAL B CA 1
ATOM 9181 C C . VAL B 1 579 ? 16.844 54.5 14.844 1 86.81 579 VAL B C 1
ATOM 9183 O O . VAL B 1 579 ? 15.977 55.125 14.242 1 86.81 579 VAL B O 1
ATOM 9186 N N . ARG B 1 580 ? 17.984 55.031 15.25 1 86.19 580 ARG B N 1
ATOM 9187 C CA . ARG B 1 580 ? 18.266 56.469 15.094 1 86.19 580 ARG B CA 1
ATOM 9188 C C . ARG B 1 580 ? 18.469 56.812 13.625 1 86.19 580 ARG B C 1
ATOM 9190 O O . ARG B 1 580 ? 18.094 57.906 13.188 1 86.19 580 ARG B O 1
ATOM 9197 N N . LYS B 1 581 ? 18.953 55.969 12.945 1 88.5 581 LYS B N 1
ATOM 9198 C CA . LYS B 1 581 ? 19.266 56.188 11.539 1 88.5 581 LYS B CA 1
ATOM 9199 C C . LYS B 1 581 ? 17.984 56.219 10.695 1 88.5 581 LYS B C 1
ATOM 9201 O O . LYS B 1 581 ? 17.953 56.812 9.625 1 88.5 581 LYS B O 1
ATOM 9206 N N . GLY B 1 582 ? 16.891 55.594 11.109 1 81.38 582 GLY B N 1
ATOM 9207 C CA . GLY B 1 582 ? 15.586 55.656 10.461 1 81.38 582 GLY B CA 1
ATOM 9208 C C . GLY B 1 582 ? 15.555 54.938 9.133 1 81.38 582 GLY B C 1
ATOM 9209 O O . GLY B 1 582 ? 14.805 55.312 8.234 1 81.38 582 GLY B O 1
ATOM 9210 N N . GLY B 1 583 ? 16.375 54.062 8.977 1 86.44 583 GLY B N 1
ATOM 9211 C CA . GLY B 1 583 ? 16.453 53.375 7.707 1 86.44 583 GLY B CA 1
ATOM 9212 C C . GLY B 1 583 ? 15.555 52.156 7.637 1 86.44 583 GLY B C 1
ATOM 9213 O O . GLY B 1 583 ? 14.422 52.156 8.125 1 86.44 583 GLY B O 1
ATOM 9214 N N . ALA B 1 584 ? 15.977 51.094 6.969 1 83.38 584 ALA B N 1
ATOM 9215 C CA . ALA B 1 584 ? 15.203 49.875 6.723 1 83.38 584 ALA B CA 1
ATOM 9216 C C . ALA B 1 584 ? 14.867 49.188 8.031 1 83.38 584 ALA B C 1
ATOM 9218 O O . ALA B 1 584 ? 13.766 48.656 8.188 1 83.38 584 ALA B O 1
ATOM 9219 N N . TYR B 1 585 ? 15.688 49.188 8.898 1 86.31 585 TYR B N 1
ATOM 9220 C CA . TYR B 1 585 ? 15.492 48.531 10.195 1 86.31 585 TYR B CA 1
ATOM 9221 C C . TYR B 1 585 ? 14.359 49.219 10.961 1 86.31 585 TYR B C 1
ATOM 9223 O O . TYR B 1 585 ? 13.516 48.531 11.555 1 86.31 585 TYR B O 1
ATOM 9231 N N . ALA B 1 586 ? 14.398 50.438 10.992 1 81.12 586 ALA B N 1
ATOM 9232 C CA . ALA B 1 586 ? 13.383 51.219 11.711 1 81.12 586 ALA B CA 1
ATOM 9233 C C . ALA B 1 586 ? 11.992 50.906 11.156 1 81.12 586 ALA B C 1
ATOM 9235 O O . ALA B 1 586 ? 11.016 50.844 11.914 1 81.12 586 ALA B O 1
ATOM 9236 N N . ARG B 1 587 ? 11.969 50.75 9.945 1 76.88 587 ARG B N 1
ATOM 9237 C CA . ARG B 1 587 ? 10.695 50.438 9.297 1 76.88 587 ARG B CA 1
ATOM 9238 C C . ARG B 1 587 ? 10.188 49.062 9.719 1 76.88 587 ARG B C 1
ATOM 9240 O O . ARG B 1 587 ? 9 48.906 10 1 76.88 587 ARG B O 1
ATOM 9247 N N . LEU B 1 588 ? 11.094 48.188 9.68 1 74 588 LEU B N 1
ATOM 9248 C CA . LEU B 1 588 ? 10.719 46.812 10.078 1 74 588 LEU B CA 1
ATOM 9249 C C . LEU B 1 588 ? 10.312 46.781 11.547 1 74 588 LEU B C 1
ATOM 9251 O O . LEU B 1 588 ? 9.367 46.094 11.914 1 74 588 LEU B O 1
ATOM 9255 N N . HIS B 1 589 ? 10.984 47.469 12.352 1 71 589 HIS B N 1
ATOM 9256 C CA . HIS B 1 589 ? 10.742 47.562 13.789 1 71 589 HIS B CA 1
ATOM 9257 C C . HIS B 1 589 ? 9.383 48.188 14.086 1 71 589 HIS B C 1
ATOM 9259 O O . HIS B 1 589 ? 8.688 47.781 15.016 1 71 589 HIS B O 1
ATOM 9265 N N . ALA B 1 590 ? 9.078 49.094 13.352 1 60 590 ALA B N 1
ATOM 9266 C CA . ALA B 1 590 ? 7.809 49.812 13.531 1 60 590 ALA B CA 1
ATOM 9267 C C . ALA B 1 590 ? 6.625 48.875 13.25 1 60 590 ALA B C 1
ATOM 9269 O O . ALA B 1 590 ? 5.605 48.938 13.945 1 60 590 ALA B O 1
ATOM 9270 N N . VAL B 1 591 ? 6.852 48.062 12.352 1 54.53 591 VAL B N 1
ATOM 9271 C CA . VAL B 1 591 ? 5.793 47.156 11.969 1 54.53 591 VAL B CA 1
ATOM 9272 C C . VAL B 1 591 ? 5.594 46.094 13.07 1 54.53 591 VAL B C 1
ATOM 9274 O O . VAL B 1 591 ? 4.461 45.75 13.391 1 54.53 591 VAL B O 1
ATOM 9277 N N . THR B 1 592 ? 6.672 45.688 13.555 1 53.81 592 THR B N 1
ATOM 9278 C CA . THR B 1 592 ? 6.605 44.656 14.586 1 53.81 592 THR B CA 1
ATOM 9279 C C . THR B 1 592 ? 6.035 45.219 15.883 1 53.81 592 THR B C 1
ATOM 9281 O O . THR B 1 592 ? 5.34 44.5 16.625 1 53.81 592 THR B O 1
ATOM 9284 N N . GLU B 1 593 ? 6.414 46.5 16.219 1 49.09 593 GLU B N 1
ATOM 9285 C CA . GLU B 1 593 ? 5.867 47.094 17.422 1 49.09 593 GLU B CA 1
ATOM 9286 C C . GLU B 1 593 ? 4.414 47.531 17.219 1 49.09 593 GLU B C 1
ATOM 9288 O O . GLU B 1 593 ? 3.684 47.75 18.188 1 49.09 593 GLU B O 1
ATOM 9293 N N . GLY B 1 594 ? 3.469 47.25 16.594 1 42.53 594 GLY B N 1
ATOM 9294 C CA . GLY B 1 594 ? 2.113 47.75 16.391 1 42.53 594 GLY B CA 1
ATOM 9295 C C . GLY B 1 594 ? 2.051 49.219 16.109 1 42.53 594 GLY B C 1
ATOM 9296 O O . GLY B 1 594 ? 0.986 49.844 16.219 1 42.53 594 GLY B O 1
ATOM 9297 N N . MET B 1 595 ? 3.07 50.062 16.219 1 32.84 595 MET B N 1
ATOM 9298 C CA . MET B 1 595 ? 2.844 51.531 16.25 1 32.84 595 MET B CA 1
ATOM 9299 C C . MET B 1 595 ? 2.23 52 14.945 1 32.84 595 MET B C 1
ATOM 9301 O O . MET B 1 595 ? 1.58 53.062 14.914 1 32.84 595 MET B O 1
ATOM 9305 N N . ILE B 1 596 ? 2.695 51.844 13.672 1 29.2 596 ILE B N 1
ATOM 9306 C CA . ILE B 1 596 ? 1.962 52.656 12.719 1 29.2 596 ILE B CA 1
ATOM 9307 C C . ILE B 1 596 ? 0.581 52.062 12.469 1 29.2 596 ILE B C 1
ATOM 9309 O O . ILE B 1 596 ? 0.453 50.844 12.234 1 29.2 596 ILE B O 1
#

Foldseek 3Di:
DPPPVPCPVPPCPPQPDDLVLLVVVLVVLLPVCCVLNVLLQVLLVVLLVLVLCQLVLQLQLVQQVPPDDVPPPSNVVSVCSNVVSVVSSVVSNVVSVVSVVVSLVVSLVVLLVVLVVLVVLAFPVVPVVDDPVVSVQLSVLLSVLSVLQCCLCRPAVVSLVCNQLVNLVVCCVQPVVLSVQSVVLLVVLVVLLVVLCVPPQVVLVSVLVVLVVVLVVLVCVCVVCVVVCVVVVVVVVSVVVSVVSVVVSVVSVVVNVVSVVVSVVVSVVSLVVQLCSQLVVQVVCVVVVSHDPSSSSSSNVSSVSSVVSSVCNSVSVVSNVSSSVSNSVSSVSVVDDHPQDADPQFAFDDDAQWKKWFAQFWADDPVDPDTLAGGDTDIDGGLFFEEEDEDPPLCQVVVVCVQLPSDDTPDTFMDTPRDTPNRHDSVNSVLQEQEQALQDFADQFFLLCRLCVSPVPDDPVLLLVLLVLLVLQVVQCVDPVRRRDGLPGRSVNDDRLNRSSSSLSSLQSSLHQEYEYEHNLPPDDPVSSVSNVSSVVVSSGRHHYYYHDDDDVSQQPGQKYFYGGSSDGPDMGHPVVVCVVVPPVVVSVCVSVVND/DPPPVPCPVPPCPPQPDDLVLLVVVLVVLLPVCCVLNVLLQVLLVVLLVLVLCQLVLQLQLQQQPPPDDVPPPSNVVSVCSNVVSVVSSVVSNVVSVVSVVVSLVVSLVVLLVVLVVLVVLAFPVVPVPDDPVVSVQLSVLLSVLSVLQCCLCRPAVVSLVCNQLVNLVVCCVQPVVLSVQSVVLLVVLVVLLVVLCVPPQVVLVSVLVVLVVVLVVLCCVCVVCVVVCVVVVVVVVSVVVSVVSVVVSVVSVVVNVVSVVVSVVVSVVSLVVQLCSLLVVQVVCVVVVSHDPSSSSSSNVSSVSSVVSSVCNSVSVVSNVSSSVSNSVSSVSVVDDHPQDADPQFAFDDDAQWKKWFAQFWADDPVDPDTLAGGDTDIDGGLAFEEEDEDPPLCLVVVVCVQLCSDDTPDTFMDTVRDTPNRHDSVNSVLQEQEQALQDFADQFFLLCRLCVSPVVDDPVLLLVLLVLLVLQVVQCVDPVRRRDGLPGRSVNDDRLNSSSSSLSSLQSSLHQEYEYAHNLDPDPPVSSVSNVSSVVVSSGRHHYYYHDDDPVSQQPGQKYFYGGSNHGDDMGHPVVVCVVVPPVVVSVCVSVPND